Protein AF-0000000067243362 (afdb_homodimer)

Solvent-accessible surface area (backbone atoms only — not comparable to full-atom values): 46529 Å² total; per-residue (Å²): 137,88,75,85,76,76,74,78,77,76,77,74,74,74,74,77,76,76,77,82,73,79,83,68,74,75,70,76,71,71,72,69,74,73,70,64,50,73,58,53,49,40,49,52,48,46,52,52,49,50,52,53,48,49,54,51,47,49,53,50,28,66,42,70,72,44,58,39,32,29,36,52,51,51,42,56,57,83,59,55,57,50,65,67,50,53,52,50,45,52,51,38,42,44,70,22,45,46,60,32,32,32,68,37,65,44,41,89,90,48,69,74,48,51,67,50,47,52,51,32,43,75,65,65,66,58,44,92,45,30,30,31,35,17,49,68,41,54,78,66,67,71,48,85,47,71,92,58,80,19,62,26,58,54,48,25,52,74,52,35,41,26,30,40,32,34,42,41,71,81,52,51,82,65,56,56,65,88,79,47,54,66,66,55,54,44,50,50,54,48,51,50,27,44,48,41,48,72,62,20,40,63,92,46,90,60,76,28,42,34,29,38,28,32,63,40,36,27,60,14,58,72,78,36,42,63,56,51,48,47,45,47,36,55,48,30,62,40,58,79,83,39,29,52,55,26,39,36,39,26,35,57,24,78,85,59,43,38,84,53,19,25,59,57,38,31,41,51,43,48,41,23,41,74,43,69,29,68,83,44,42,31,24,40,26,44,64,23,63,77,73,68,44,28,35,46,43,27,50,52,35,29,44,65,32,53,30,47,28,35,43,24,20,54,43,39,68,38,48,103,69,33,26,32,36,23,42,47,52,50,50,50,54,38,42,75,65,58,12,61,50,48,66,73,55,27,37,71,87,40,39,63,59,34,28,51,50,44,50,50,49,44,51,51,25,51,51,51,56,69,65,47,77,82,66,85,69,74,68,80,76,67,66,76,67,68,77,69,64,67,62,80,74,66,77,78,72,86,67,76,82,71,74,73,77,76,81,76,64,79,85,71,58,70,69,82,70,87,78,80,127,135,88,74,84,79,76,76,82,76,79,79,74,74,78,74,74,77,77,78,83,72,80,83,69,75,76,70,77,71,72,73,71,74,73,72,67,49,74,57,54,50,40,49,53,49,45,53,52,48,50,54,54,49,50,55,51,47,49,52,50,27,67,42,69,72,43,57,39,32,30,37,52,52,51,44,59,55,81,61,56,58,50,62,67,50,54,53,49,44,52,51,37,42,44,69,22,45,47,60,31,33,33,68,36,66,46,42,90,90,49,68,74,47,52,66,50,48,51,51,32,43,75,66,66,65,58,46,93,43,30,30,30,36,18,49,67,43,52,76,64,68,76,46,86,45,69,92,60,82,19,61,28,58,54,48,26,52,75,55,34,42,27,32,40,32,34,42,42,71,79,54,51,81,66,56,58,66,90,79,46,53,67,66,54,55,44,50,51,51,49,51,50,26,45,47,42,49,72,63,21,39,63,90,46,88,60,76,28,40,34,29,39,28,32,63,39,34,26,59,14,58,71,76,37,42,65,55,49,48,47,43,46,36,55,48,31,60,39,58,76,85,40,30,52,57,27,40,35,39,26,35,56,25,78,85,60,42,38,83,54,20,26,60,56,38,32,40,51,43,48,42,24,42,75,42,70,28,69,83,45,41,31,24,41,26,42,64,24,64,74,74,66,43,29,37,48,43,27,50,51,34,28,43,65,33,53,30,46,29,36,43,24,19,53,41,39,66,40,50,103,70,33,26,32,34,23,43,46,53,50,50,49,54,37,41,74,66,59,13,60,48,48,66,73,55,29,38,69,86,41,39,64,60,35,30,50,50,46,51,49,48,43,51,51,25,51,52,51,55,69,65,49,76,81,66,85,68,75,69,79,76,67,63,78,64,68,75,69,63,69,61,80,74,67,76,77,73,86,67,76,82,69,74,74,75,77,78,75,66,79,84,72,59,72,68,82,71,87,76,83,126

Structure (mmCIF, N/CA/C/O backbone):
data_AF-0000000067243362-model_v1
#
loop_
_entity.id
_entity.type
_entity.pdbx_description
1 polymer 'Flagellar associated protein'
#
loop_
_atom_site.group_PDB
_atom_site.id
_atom_site.type_symbol
_atom_site.label_atom_id
_atom_site.label_alt_id
_atom_site.label_comp_id
_atom_site.label_asym_id
_atom_site.label_entity_id
_atom_site.label_seq_id
_atom_site.pdbx_PDB_ins_code
_atom_site.Cartn_x
_atom_site.Cartn_y
_atom_site.Cartn_z
_atom_site.occupancy
_atom_site.B_iso_or_equiv
_atom_site.auth_seq_id
_atom_site.auth_comp_id
_atom_site.auth_asym_id
_atom_site.auth_atom_id
_atom_site.pdbx_PDB_model_num
ATOM 1 N N . MET A 1 1 ? -49.406 33.062 -38.344 1 18 1 MET A N 1
ATOM 2 C CA . MET A 1 1 ? -50.438 32.094 -38.719 1 18 1 MET A CA 1
ATOM 3 C C . MET A 1 1 ? -50.375 30.859 -37.812 1 18 1 MET A C 1
ATOM 5 O O . MET A 1 1 ? -49.312 30.203 -37.781 1 18 1 MET A O 1
ATOM 9 N N . LYS A 1 2 ? -51.125 30.797 -36.656 1 20.78 2 LYS A N 1
ATOM 10 C CA . LYS A 1 2 ? -51.5 30.375 -35.312 1 20.78 2 LYS A CA 1
ATOM 11 C C . LYS A 1 2 ? -52.062 28.953 -35.312 1 20.78 2 LYS A C 1
ATOM 13 O O . LYS A 1 2 ? -53.188 28.734 -35.75 1 20.78 2 LYS A O 1
ATOM 18 N N . GLY A 1 3 ? -51.281 27.984 -35.875 1 18.91 3 GLY A N 1
ATOM 19 C CA . GLY A 1 3 ? -51.594 26.797 -36.688 1 18.91 3 GLY A CA 1
ATOM 20 C C . GLY A 1 3 ? -52.438 25.781 -35.938 1 18.91 3 GLY A C 1
ATOM 21 O O . GLY A 1 3 ? -52.562 25.828 -34.719 1 18.91 3 GLY A O 1
ATOM 22 N N . VAL A 1 4 ? -53.188 24.891 -36.656 1 18.2 4 VAL A N 1
ATOM 23 C CA . VAL A 1 4 ? -54.438 24.141 -36.75 1 18.2 4 VAL A CA 1
ATOM 24 C C . VAL A 1 4 ? -54.344 22.859 -35.938 1 18.2 4 VAL A C 1
ATOM 26 O O . VAL A 1 4 ? -53.5 22 -36.188 1 18.2 4 VAL A O 1
ATOM 29 N N . LEU A 1 5 ? -54.656 22.891 -34.594 1 18.94 5 LEU A N 1
ATOM 30 C CA . LEU A 1 5 ? -54.719 22.016 -33.438 1 18.94 5 LEU A CA 1
ATOM 31 C C . LEU A 1 5 ? -55.656 20.828 -33.688 1 18.94 5 LEU A C 1
ATOM 33 O O . LEU A 1 5 ? -56.875 20.938 -33.531 1 18.94 5 LEU A O 1
ATOM 37 N N . GLN A 1 6 ? -55.531 20.281 -35 1 17.3 6 GLN A N 1
ATOM 38 C CA . GLN A 1 6 ? -56.688 19.422 -35.25 1 17.3 6 GLN A CA 1
ATOM 39 C C . GLN A 1 6 ? -56.812 18.328 -34.188 1 17.3 6 GLN A C 1
ATOM 41 O O . GLN A 1 6 ? -55.812 17.672 -33.875 1 17.3 6 GLN A O 1
ATOM 46 N N . LYS A 1 7 ? -57.812 18.406 -33.375 1 18.34 7 LYS A N 1
ATOM 47 C CA . LYS A 1 7 ? -58.438 17.75 -32.219 1 18.34 7 LYS A CA 1
ATOM 48 C C . LYS A 1 7 ? -58.781 16.297 -32.562 1 18.34 7 LYS A C 1
ATOM 50 O O . LYS A 1 7 ? -59.688 16.031 -33.344 1 18.34 7 LYS A O 1
ATOM 55 N N . ILE A 1 8 ? -57.781 15.461 -32.906 1 17.94 8 ILE A N 1
ATOM 56 C CA . ILE A 1 8 ? -58.031 14.148 -33.469 1 17.94 8 ILE A CA 1
ATOM 57 C C . ILE A 1 8 ? -59 13.359 -32.562 1 17.94 8 ILE A C 1
ATOM 59 O O . ILE A 1 8 ? -58.844 13.367 -31.344 1 17.94 8 ILE A O 1
ATOM 63 N N . GLY A 1 9 ? -60.156 12.977 -33.094 1 17.69 9 GLY A N 1
ATOM 64 C CA . GLY A 1 9 ? -61.438 12.352 -32.781 1 17.69 9 GLY A CA 1
ATOM 65 C C . GLY A 1 9 ? -61.281 11.039 -32.031 1 17.69 9 GLY A C 1
ATOM 66 O O . GLY A 1 9 ? -60.25 10.359 -32.156 1 17.69 9 GLY A O 1
ATOM 67 N N . SER A 1 10 ? -61.938 10.953 -30.906 1 18.31 10 SER A N 1
ATOM 68 C CA . SER A 1 10 ? -62.094 10.07 -29.75 1 18.31 10 SER A CA 1
ATOM 69 C C . SER A 1 10 ? -62.688 8.719 -30.188 1 18.31 10 SER A C 1
ATOM 71 O O . SER A 1 10 ? -63.875 8.625 -30.531 1 18.31 10 SER A O 1
ATOM 73 N N . LEU A 1 11 ? -62.062 8.086 -31.188 1 16.89 11 LEU A N 1
ATOM 74 C CA . LEU A 1 11 ? -62.781 6.914 -31.641 1 16.89 11 LEU A CA 1
ATOM 75 C C . LEU A 1 11 ? -63.125 5.996 -30.469 1 16.89 11 LEU A C 1
ATOM 77 O O . LEU A 1 11 ? -62.219 5.586 -29.719 1 16.89 11 LEU A O 1
ATOM 81 N N . ARG A 1 12 ? -64.375 6.094 -30.062 1 18.67 12 ARG A N 1
ATOM 82 C CA . ARG A 1 12 ? -65.125 5.379 -29.031 1 18.67 12 ARG A CA 1
ATOM 83 C C . ARG A 1 12 ? -65.188 3.883 -29.344 1 18.67 12 ARG A C 1
ATOM 85 O O . ARG A 1 12 ? -65.875 3.449 -30.25 1 18.67 12 ARG A O 1
ATOM 92 N N . THR A 1 13 ? -64 3.287 -29.781 1 17.05 13 THR A N 1
ATOM 93 C CA . THR A 1 13 ? -64.25 1.923 -30.219 1 17.05 13 THR A CA 1
ATOM 94 C C . THR A 1 13 ? -64.938 1.116 -29.109 1 17.05 13 THR A C 1
ATOM 96 O O . THR A 1 13 ? -64.625 1.281 -27.938 1 17.05 13 THR A O 1
ATOM 99 N N . THR A 1 14 ? -66.125 0.752 -29.344 1 19.14 14 THR A N 1
ATOM 100 C CA . THR A 1 14 ? -67.188 0.01 -28.641 1 19.14 14 THR A CA 1
ATOM 101 C C . THR A 1 14 ? -66.75 -1.405 -28.312 1 19.14 14 THR A C 1
ATOM 103 O O . THR A 1 14 ? -67.5 -2.234 -27.844 1 19.14 14 THR A O 1
ATOM 106 N N . GLY A 1 15 ? -65.438 -1.521 -28.062 1 17.16 15 GLY A N 1
ATOM 107 C CA . GLY A 1 15 ? -65.062 -2.912 -28.109 1 17.16 15 GLY A CA 1
ATOM 108 C C . GLY A 1 15 ? -65.812 -3.814 -27.188 1 17.16 15 GLY A C 1
ATOM 109 O O . GLY A 1 15 ? -66.25 -3.391 -26.109 1 17.16 15 GLY A O 1
ATOM 110 N N . ARG A 1 16 ? -66.438 -4.809 -27.844 1 21.17 16 ARG A N 1
ATOM 111 C CA . ARG A 1 16 ? -67.25 -5.941 -27.422 1 21.17 16 ARG A CA 1
ATOM 112 C C . ARG A 1 16 ? -66.625 -6.656 -26.234 1 21.17 16 ARG A C 1
ATOM 114 O O . ARG A 1 16 ? -65.438 -6.758 -26.125 1 21.17 16 ARG A O 1
ATOM 121 N N . GLY A 1 17 ? -67.438 -6.77 -25.172 1 19.12 17 GLY A N 1
ATOM 122 C CA . GLY A 1 17 ? -67.375 -7.199 -23.781 1 19.12 17 GLY A CA 1
ATOM 123 C C . GLY A 1 17 ? -67 -8.672 -23.641 1 19.12 17 GLY A C 1
ATOM 124 O O . GLY A 1 17 ? -67.75 -9.539 -24.062 1 19.12 17 GLY A O 1
ATOM 125 N N . PRO A 1 18 ? -65.75 -9.008 -24.109 1 17.66 18 PRO A N 1
ATOM 126 C CA . PRO A 1 18 ? -65.562 -10.461 -24.094 1 17.66 18 PRO A CA 1
ATOM 127 C C . PRO A 1 18 ? -66.062 -11.086 -22.797 1 17.66 18 PRO A C 1
ATOM 129 O O . PRO A 1 18 ? -66.188 -10.414 -21.766 1 17.66 18 PRO A O 1
ATOM 132 N N . SER A 1 19 ? -66.75 -12.188 -22.984 1 19.55 19 SER A N 1
ATOM 133 C CA . SER A 1 19 ? -67.438 -13.125 -22.094 1 19.55 19 SER A CA 1
ATOM 134 C C . SER A 1 19 ? -66.5 -13.609 -20.984 1 19.55 19 SER A C 1
ATOM 136 O O . SER A 1 19 ? -65.312 -13.695 -21.172 1 19.55 19 SER A O 1
ATOM 138 N N . ALA A 1 20 ? -67 -13.602 -19.75 1 20.12 20 ALA A N 1
ATOM 139 C CA . ALA A 1 20 ? -66.562 -13.789 -18.359 1 20.12 20 ALA A CA 1
ATOM 140 C C . ALA A 1 20 ? -66.062 -15.211 -18.125 1 20.12 20 ALA A C 1
ATOM 142 O O . ALA A 1 20 ? -66 -15.68 -16.984 1 20.12 20 ALA A O 1
ATOM 143 N N . ASP A 1 21 ? -65.625 -15.875 -19.172 1 18.88 21 ASP A N 1
ATOM 144 C CA . ASP A 1 21 ? -65.625 -17.297 -18.844 1 18.88 21 ASP A CA 1
ATOM 145 C C . ASP A 1 21 ? -64.938 -17.547 -17.516 1 18.88 21 ASP A C 1
ATOM 147 O O . ASP A 1 21 ? -64.25 -16.672 -16.984 1 18.88 21 ASP A O 1
ATOM 151 N N . GLY A 1 22 ? -64.625 -18.938 -17.234 1 22.36 22 GLY A N 1
ATOM 152 C CA . GLY A 1 22 ? -64.5 -19.859 -16.125 1 22.36 22 GLY A CA 1
ATOM 153 C C . GLY A 1 22 ? -63.312 -19.609 -15.266 1 22.36 22 GLY A C 1
ATOM 154 O O . GLY A 1 22 ? -62.312 -19.047 -15.734 1 22.36 22 GLY A O 1
ATOM 155 N N . GLY A 1 23 ? -63.531 -19.375 -14 1 22.36 23 GLY A N 1
ATOM 156 C CA . GLY A 1 23 ? -62.688 -19.078 -12.859 1 22.36 23 GLY A CA 1
ATOM 157 C C . GLY A 1 23 ? -61.562 -20.078 -12.672 1 22.36 23 GLY A C 1
ATOM 158 O O . GLY A 1 23 ? -61.75 -21.125 -12.039 1 22.36 23 GLY A O 1
ATOM 159 N N . GLY A 1 24 ? -60.938 -20.516 -13.781 1 22.11 24 GLY A N 1
ATOM 160 C CA . GLY A 1 24 ? -59.938 -21.516 -13.391 1 22.11 24 GLY A CA 1
ATOM 161 C C . GLY A 1 24 ? -58.969 -21.031 -12.328 1 22.11 24 GLY A C 1
ATOM 162 O O . GLY A 1 24 ? -58.688 -19.828 -12.258 1 22.11 24 GLY A O 1
ATOM 163 N N . ASP A 1 25 ? -58.938 -21.75 -11.227 1 27.09 25 ASP A N 1
ATOM 164 C CA . ASP A 1 25 ? -58.094 -21.531 -10.055 1 27.09 25 ASP A CA 1
ATOM 165 C C . ASP A 1 25 ? -56.656 -21.266 -10.477 1 27.09 25 ASP A C 1
ATOM 167 O O . ASP A 1 25 ? -56.094 -21.969 -11.32 1 27.09 25 ASP A O 1
ATOM 171 N N . PRO A 1 26 ? -56.312 -19.984 -10.508 1 28.36 26 PRO A N 1
ATOM 172 C CA . PRO A 1 26 ? -54.906 -19.75 -10.867 1 28.36 26 PRO A CA 1
ATOM 173 C C . PRO A 1 26 ? -53.938 -20.656 -10.094 1 28.36 26 PRO A C 1
ATOM 175 O O . PRO A 1 26 ? -54.094 -20.812 -8.875 1 28.36 26 PRO A O 1
ATOM 178 N N . GLY A 1 27 ? -53.625 -21.828 -10.648 1 26.11 27 GLY A N 1
ATOM 179 C CA . GLY A 1 27 ? -52.5 -22.562 -10.07 1 26.11 27 GLY A CA 1
ATOM 180 C C . GLY A 1 27 ? -51.406 -21.672 -9.523 1 26.11 27 GLY A C 1
ATOM 181 O O . GLY A 1 27 ? -51.125 -20.609 -10.086 1 26.11 27 GLY A O 1
ATOM 182 N N . GLN A 1 28 ? -51.344 -21.688 -8.234 1 28.61 28 GLN A N 1
ATOM 183 C CA . GLN A 1 28 ? -50.25 -21.047 -7.504 1 28.61 28 GLN A CA 1
ATOM 184 C C . GLN A 1 28 ? -48.906 -21.219 -8.234 1 28.61 28 GLN A C 1
ATOM 186 O O . GLN A 1 28 ? -48.469 -22.344 -8.461 1 28.61 28 GLN A O 1
ATOM 191 N N . GLN A 1 29 ? -48.75 -20.438 -9.219 1 29.8 29 GLN A N 1
ATOM 192 C CA . GLN A 1 29 ? -47.375 -20.375 -9.711 1 29.8 29 GLN A CA 1
ATOM 193 C C . GLN A 1 29 ? -46.375 -20.375 -8.555 1 29.8 29 GLN A C 1
ATOM 195 O O . GLN A 1 29 ? -46.344 -19.438 -7.754 1 29.8 29 GLN A O 1
ATOM 200 N N . ARG A 1 30 ? -46.188 -21.531 -7.988 1 31.67 30 ARG A N 1
ATOM 201 C CA . ARG A 1 30 ? -44.969 -21.594 -7.164 1 31.67 30 ARG A CA 1
ATOM 202 C C . ARG A 1 30 ? -43.812 -20.844 -7.816 1 31.67 30 ARG A C 1
ATOM 204 O O . ARG A 1 30 ? -43.406 -21.172 -8.93 1 31.67 30 ARG A O 1
ATOM 211 N N . GLY A 1 31 ? -43.844 -19.562 -7.684 1 32.44 31 GLY A N 1
ATOM 212 C CA . GLY A 1 31 ? -42.594 -18.844 -7.969 1 32.44 31 GLY A CA 1
ATOM 213 C C . GLY A 1 31 ? -41.344 -19.625 -7.621 1 32.44 31 GLY A C 1
ATOM 214 O O . GLY A 1 31 ? -41.094 -19.906 -6.449 1 32.44 31 GLY A O 1
ATOM 215 N N . SER A 1 32 ? -41.062 -20.609 -8.336 1 36.12 32 SER A N 1
ATOM 216 C CA . SER A 1 32 ? -39.781 -21.281 -8.164 1 36.12 32 SER A CA 1
ATOM 217 C C . SER A 1 32 ? -38.656 -20.297 -7.863 1 36.12 32 SER A C 1
ATOM 219 O O . SER A 1 32 ? -38.344 -19.422 -8.68 1 36.12 32 SER A O 1
ATOM 221 N N . SER A 1 33 ? -38.562 -19.797 -6.688 1 41.91 33 SER A N 1
ATOM 222 C CA . SER A 1 33 ? -37.375 -19.078 -6.215 1 41.91 33 SER A CA 1
ATOM 223 C C . SER A 1 33 ? -36.125 -19.609 -6.891 1 41.91 33 SER A C 1
ATOM 225 O O . SER A 1 33 ? -35.656 -20.719 -6.598 1 41.91 33 SER A O 1
ATOM 227 N N . VAL A 1 34 ? -35.906 -19.469 -8.148 1 49.03 34 VAL A N 1
ATOM 228 C CA . VAL A 1 34 ? -34.688 -19.828 -8.867 1 49.03 34 VAL A CA 1
ATOM 229 C C . VAL A 1 34 ? -33.469 -19.484 -8.016 1 49.03 34 VAL A C 1
ATOM 231 O O . VAL A 1 34 ? -33.188 -18.312 -7.754 1 49.03 34 VAL A O 1
ATOM 234 N N . THR A 1 35 ? -33.25 -20.25 -7.004 1 62.03 35 THR A N 1
ATOM 235 C CA . THR A 1 35 ? -32.031 -20.141 -6.219 1 62.03 35 THR A CA 1
ATOM 236 C C . THR A 1 35 ? -30.812 -19.859 -7.117 1 62.03 35 THR A C 1
ATOM 238 O O . THR A 1 35 ? -30.5 -20.656 -8.008 1 62.03 35 THR A O 1
ATOM 241 N N . LEU A 1 36 ? -30.453 -18.672 -7.219 1 78.06 36 LEU A N 1
ATOM 242 C CA . LEU A 1 36 ? -29.297 -18.266 -7.984 1 78.06 36 LEU A CA 1
ATOM 243 C C . LEU A 1 36 ? -28.109 -19.203 -7.738 1 78.06 36 LEU A C 1
ATOM 245 O O . LEU A 1 36 ? -27.875 -19.609 -6.602 1 78.06 36 LEU A O 1
ATOM 249 N N . SER A 1 37 ? -27.625 -19.703 -8.836 1 91.62 37 SER A N 1
ATOM 250 C CA . SER A 1 37 ? -26.406 -20.5 -8.711 1 91.62 37 SER A CA 1
ATOM 251 C C . SER A 1 37 ? -25.344 -19.75 -7.914 1 91.62 37 SER A C 1
ATOM 253 O O . SER A 1 37 ? -25.453 -18.547 -7.699 1 91.62 37 SER A O 1
ATOM 255 N N . ILE A 1 38 ? -24.484 -20.438 -7.293 1 93.5 38 ILE A N 1
ATOM 256 C CA . ILE A 1 38 ? -23.391 -19.844 -6.527 1 93.5 38 ILE A CA 1
ATOM 257 C C . ILE A 1 38 ? -22.641 -18.844 -7.395 1 93.5 38 ILE A C 1
ATOM 259 O O . ILE A 1 38 ? -22.203 -17.797 -6.91 1 93.5 38 ILE A O 1
ATOM 263 N N . ILE A 1 39 ? -22.531 -19.094 -8.625 1 94.88 39 ILE A N 1
ATOM 264 C CA . ILE A 1 39 ? -21.844 -18.203 -9.57 1 94.88 39 ILE A CA 1
ATOM 265 C C . ILE A 1 39 ? -22.656 -16.906 -9.734 1 94.88 39 ILE A C 1
ATOM 267 O O . ILE A 1 39 ? -22.094 -15.812 -9.664 1 94.88 39 ILE A O 1
ATOM 271 N N . ASP A 1 40 ? -23.922 -17.094 -9.867 1 94.25 40 ASP A N 1
ATOM 272 C CA . ASP A 1 40 ? -24.781 -15.922 -10.023 1 94.25 40 ASP A CA 1
ATOM 273 C C . ASP A 1 40 ? -24.719 -15.031 -8.781 1 94.25 40 ASP A C 1
ATOM 275 O O . ASP A 1 40 ? -24.719 -13.805 -8.898 1 94.25 40 ASP A O 1
ATOM 279 N N . GLN A 1 41 ? -24.672 -15.688 -7.707 1 94.25 41 GLN A N 1
ATOM 280 C CA . GLN A 1 41 ? -24.594 -14.938 -6.457 1 94.25 41 GLN A CA 1
ATOM 281 C C . GLN A 1 41 ? -23.297 -14.117 -6.398 1 94.25 41 GLN A C 1
ATOM 283 O O . GLN A 1 41 ? -23.328 -12.938 -6.055 1 94.25 41 GLN A O 1
ATOM 288 N N . HIS A 1 42 ? -22.266 -14.734 -6.766 1 95.12 42 HIS A N 1
ATOM 289 C CA . HIS A 1 42 ? -20.984 -14.047 -6.684 1 95.12 42 HIS A CA 1
ATOM 290 C C . HIS A 1 42 ? -20.859 -12.984 -7.77 1 95.12 42 HIS A C 1
ATOM 292 O O . HIS A 1 42 ? -20.25 -11.938 -7.555 1 95.12 42 HIS A O 1
ATOM 298 N N . VAL A 1 43 ? -21.406 -13.188 -8.844 1 95.38 43 VAL A N 1
ATOM 299 C CA . VAL A 1 43 ? -21.422 -12.164 -9.891 1 95.38 43 VAL A CA 1
ATOM 300 C C . VAL A 1 43 ? -22.219 -10.953 -9.406 1 95.38 43 VAL A C 1
ATOM 302 O O . VAL A 1 43 ? -21.812 -9.812 -9.641 1 95.38 43 VAL A O 1
ATOM 305 N N . ALA A 1 44 ? -23.328 -11.219 -8.766 1 94.25 44 ALA A N 1
ATOM 306 C CA . ALA A 1 44 ? -24.109 -10.133 -8.188 1 94.25 44 ALA A CA 1
ATOM 307 C C . ALA A 1 44 ? -23.312 -9.359 -7.148 1 94.25 44 ALA A C 1
ATOM 309 O O . ALA A 1 44 ? -23.375 -8.125 -7.105 1 94.25 44 ALA A O 1
ATOM 310 N N . ARG A 1 45 ? -22.578 -10.086 -6.395 1 93.56 45 ARG A N 1
ATOM 311 C CA . ARG A 1 45 ? -21.734 -9.445 -5.383 1 93.56 45 ARG A CA 1
ATOM 312 C C . ARG A 1 45 ? -20.641 -8.609 -6.031 1 93.56 45 ARG A C 1
ATOM 314 O O . ARG A 1 45 ? -20.297 -7.543 -5.531 1 93.56 45 ARG A O 1
ATOM 321 N N . LEU A 1 46 ? -20.125 -9.117 -7.055 1 94.88 46 LEU A N 1
ATOM 322 C CA . LEU A 1 46 ? -19.094 -8.383 -7.781 1 94.88 46 LEU A CA 1
ATOM 323 C C . LEU A 1 46 ? -19.641 -7.086 -8.359 1 94.88 46 LEU A C 1
ATOM 325 O O . LEU A 1 46 ? -18.969 -6.059 -8.359 1 94.88 46 LEU A O 1
ATOM 329 N N . LYS A 1 47 ? -20.812 -7.145 -8.82 1 93.44 47 LYS A N 1
ATOM 330 C CA . LYS A 1 47 ? -21.469 -5.941 -9.336 1 93.44 47 LYS A CA 1
ATOM 331 C C . LYS A 1 47 ? -21.672 -4.91 -8.227 1 93.44 47 LYS A C 1
ATOM 333 O O . LYS A 1 47 ? -21.453 -3.715 -8.445 1 93.44 47 LYS A O 1
ATOM 338 N N . GLN A 1 48 ? -22.062 -5.41 -7.102 1 92.62 48 GLN A N 1
ATOM 339 C CA . GLN A 1 48 ? -22.203 -4.52 -5.953 1 92.62 48 GLN A CA 1
ATOM 340 C C . GLN A 1 48 ? -20.859 -3.906 -5.559 1 92.62 48 GLN A C 1
ATOM 342 O O . GLN A 1 48 ? -20.781 -2.719 -5.242 1 92.62 48 GLN A O 1
ATOM 347 N N . ALA A 1 49 ? -19.906 -4.727 -5.562 1 91.75 49 ALA A N 1
ATOM 348 C CA . ALA A 1 49 ? -18.562 -4.246 -5.234 1 91.75 49 ALA A CA 1
ATOM 349 C C . ALA A 1 49 ? -18.094 -3.201 -6.246 1 91.75 49 ALA A C 1
ATOM 351 O O . ALA A 1 49 ? -17.391 -2.254 -5.887 1 91.75 49 ALA A O 1
ATOM 352 N N . GLU A 1 50 ? -18.469 -3.398 -7.434 1 91.62 50 GLU A N 1
ATOM 353 C CA . GLU A 1 50 ? -18.125 -2.447 -8.484 1 91.62 50 GLU A CA 1
ATOM 354 C C . GLU A 1 50 ? -18.75 -1.081 -8.219 1 91.62 50 GLU A C 1
ATOM 356 O O . GLU A 1 50 ? -18.109 -0.048 -8.43 1 91.62 50 GLU A O 1
ATOM 361 N N . GLU A 1 51 ? -19.922 -1.1 -7.746 1 92.19 51 GLU A N 1
ATOM 362 C CA . GLU A 1 51 ? -20.594 0.153 -7.418 1 92.19 51 GLU A CA 1
ATOM 363 C C . GLU A 1 51 ? -19.906 0.856 -6.246 1 92.19 51 GLU A C 1
ATOM 365 O O . GLU A 1 51 ? -19.734 2.076 -6.266 1 92.19 51 GLU A O 1
ATOM 370 N N . ALA A 1 52 ? -19.531 0.115 -5.309 1 89.25 52 ALA A N 1
ATOM 371 C CA . ALA A 1 52 ? -18.812 0.674 -4.172 1 89.25 52 ALA A CA 1
ATOM 372 C C . ALA A 1 52 ? -17.469 1.24 -4.605 1 89.25 52 ALA A C 1
ATOM 374 O O . ALA A 1 52 ? -17.047 2.303 -4.137 1 89.25 52 ALA A O 1
ATOM 375 N N . ARG A 1 53 ? -16.812 0.542 -5.398 1 90.5 53 ARG A N 1
ATOM 376 C CA . ARG A 1 53 ? -15.539 0.995 -5.949 1 90.5 53 ARG A CA 1
ATOM 377 C C . ARG A 1 53 ? -15.703 2.322 -6.684 1 90.5 53 ARG A C 1
ATOM 379 O O . ARG A 1 53 ? -14.914 3.252 -6.477 1 90.5 53 ARG A O 1
ATOM 386 N N . LYS A 1 54 ? -16.688 2.424 -7.453 1 90.81 54 LYS A N 1
ATOM 387 C CA . LYS A 1 54 ? -16.938 3.639 -8.227 1 90.81 54 LYS A CA 1
ATOM 388 C C . LYS A 1 54 ? -17.188 4.828 -7.305 1 90.81 54 LYS A C 1
ATOM 390 O O . LYS A 1 54 ? -16.734 5.938 -7.574 1 90.81 54 LYS A O 1
ATOM 395 N N . ALA A 1 55 ? -17.891 4.57 -6.301 1 90.5 55 ALA A N 1
ATOM 396 C CA . ALA A 1 55 ? -18.156 5.633 -5.332 1 90.5 55 ALA A CA 1
ATOM 397 C C . ALA A 1 55 ? -16.875 6.125 -4.688 1 90.5 55 ALA A C 1
ATOM 399 O O . ALA A 1 55 ? -16.656 7.332 -4.539 1 90.5 55 ALA A O 1
ATOM 400 N N . ARG A 1 56 ? -16.078 5.23 -4.336 1 90.06 56 ARG A N 1
ATOM 401 C CA . ARG A 1 56 ? -14.781 5.574 -3.752 1 90.06 56 ARG A CA 1
ATOM 402 C C . ARG A 1 56 ? -13.914 6.34 -4.75 1 90.06 56 ARG A C 1
ATOM 404 O O . ARG A 1 56 ? -13.305 7.348 -4.398 1 90.06 56 ARG A O 1
ATOM 411 N N . GLU A 1 57 ? -13.859 5.883 -5.883 1 92.44 57 GLU A N 1
ATOM 412 C CA . GLU A 1 57 ? -13.078 6.523 -6.941 1 92.44 57 GLU A CA 1
ATOM 413 C C . GLU A 1 57 ? -13.586 7.934 -7.223 1 92.44 57 GLU A C 1
ATOM 415 O O . GLU A 1 57 ? -12.797 8.844 -7.461 1 92.44 57 GLU A O 1
ATOM 420 N N . ALA A 1 58 ? -14.844 8.078 -7.176 1 94.12 58 ALA A N 1
ATOM 421 C CA . ALA A 1 58 ? -15.422 9.391 -7.426 1 94.12 58 ALA A CA 1
ATOM 422 C C . ALA A 1 58 ? -14.945 10.414 -6.395 1 94.12 58 ALA A C 1
ATOM 424 O O . ALA A 1 58 ? -14.656 11.562 -6.734 1 94.12 58 ALA A O 1
ATOM 425 N N . LEU A 1 59 ? -14.812 10 -5.215 1 93.62 59 LEU A N 1
ATOM 426 C CA . LEU A 1 59 ? -14.312 10.875 -4.16 1 93.62 59 LEU A CA 1
ATOM 427 C C . LEU A 1 59 ? -12.875 11.297 -4.445 1 93.62 59 LEU A C 1
ATOM 429 O O . LEU A 1 59 ? -12.539 12.477 -4.344 1 93.62 59 LEU A O 1
ATOM 433 N N . LEU A 1 60 ? -12.086 10.406 -4.809 1 96.62 60 LEU A N 1
ATOM 434 C CA . LEU A 1 60 ? -10.672 10.656 -5.043 1 96.62 60 LEU A CA 1
ATOM 435 C C . LEU A 1 60 ? -10.461 11.43 -6.34 1 96.62 60 LEU A C 1
ATOM 437 O O . LEU A 1 60 ? -9.586 12.289 -6.418 1 96.62 60 LEU A O 1
ATOM 441 N N . THR A 1 61 ? -11.273 11.18 -7.309 1 96.19 61 THR A N 1
ATOM 442 C CA . THR A 1 61 ? -11.164 11.852 -8.602 1 96.19 61 THR A CA 1
ATOM 443 C C . THR A 1 61 ? -11.602 13.312 -8.484 1 96.19 61 THR A C 1
ATOM 445 O O . THR A 1 61 ? -11.086 14.18 -9.188 1 96.19 61 THR A O 1
ATOM 448 N N . GLY A 1 62 ? -12.469 13.578 -7.621 1 96.12 62 GLY A N 1
ATOM 449 C CA . GLY A 1 62 ? -12.984 14.93 -7.461 1 96.12 62 GLY A CA 1
ATOM 450 C C . GLY A 1 62 ? -12.203 15.75 -6.453 1 96.12 62 GLY A C 1
ATOM 451 O O . GLY A 1 62 ? -12.422 16.953 -6.328 1 96.12 62 GLY A O 1
ATOM 452 N N . LEU A 1 63 ? -11.297 15.188 -5.836 1 96.94 63 LEU A N 1
ATOM 453 C CA . LEU A 1 63 ? -10.531 15.836 -4.777 1 96.94 63 LEU A CA 1
ATOM 454 C C . LEU A 1 63 ? -9.625 16.922 -5.344 1 96.94 63 LEU A C 1
ATOM 456 O O . LEU A 1 63 ? -8.984 16.719 -6.383 1 96.94 63 LEU A O 1
ATOM 460 N N . LYS A 1 64 ? -9.609 18.109 -4.785 1 97.19 64 LYS A N 1
ATOM 461 C CA . LYS A 1 64 ? -8.586 19.141 -5 1 97.19 64 LYS A CA 1
ATOM 462 C C . LYS A 1 64 ? -7.512 19.078 -3.92 1 97.19 64 LYS A C 1
ATOM 464 O O . LYS A 1 64 ? -7.613 19.75 -2.896 1 97.19 64 LYS A O 1
ATOM 469 N N . PRO A 1 65 ? -6.535 18.328 -4.199 1 96.94 65 PRO A N 1
ATOM 470 C CA . PRO A 1 65 ? -5.641 17.984 -3.092 1 96.94 65 PRO A CA 1
ATOM 471 C C . PRO A 1 65 ? -4.816 19.188 -2.617 1 96.94 65 PRO A C 1
ATOM 473 O O . PRO A 1 65 ? -4.18 19.859 -3.43 1 96.94 65 PRO A O 1
ATOM 476 N N . PHE A 1 66 ? -4.828 19.438 -1.326 1 98.12 66 PHE A N 1
ATOM 477 C CA . PHE A 1 66 ? -3.896 20.344 -0.648 1 98.12 66 PHE A CA 1
ATOM 478 C C . PHE A 1 66 ? -2.59 19.625 -0.334 1 98.12 66 PHE A C 1
ATOM 480 O O . PHE A 1 66 ? -2.598 18.516 0.225 1 98.12 66 PHE A O 1
ATOM 487 N N . VAL A 1 67 ? -1.472 20.172 -0.773 1 98.31 67 VAL A N 1
ATOM 488 C CA . VAL A 1 67 ? -0.177 19.578 -0.445 1 98.31 67 VAL A CA 1
ATOM 489 C C . VAL A 1 67 ? 0.66 20.578 0.346 1 98.31 67 VAL A C 1
ATOM 491 O O . VAL A 1 67 ? 0.946 21.672 -0.139 1 98.31 67 VAL A O 1
ATOM 494 N N . LEU A 1 68 ? 0.932 20.172 1.548 1 98.31 68 LEU A N 1
ATOM 495 C CA . LEU A 1 68 ? 1.913 20.891 2.354 1 98.31 68 LEU A CA 1
ATOM 496 C C . LEU A 1 68 ? 3.285 20.234 2.256 1 98.31 68 LEU A C 1
ATOM 498 O O . LEU A 1 68 ? 3.49 19.141 2.779 1 98.31 68 LEU A O 1
ATOM 502 N N . ASP A 1 69 ? 4.18 20.922 1.613 1 97.69 69 ASP A N 1
ATOM 503 C CA . ASP A 1 69 ? 5.477 20.328 1.307 1 97.69 69 ASP A CA 1
ATOM 504 C C . ASP A 1 69 ? 6.43 20.438 2.494 1 97.69 69 ASP A C 1
ATOM 506 O O . ASP A 1 69 ? 6.707 21.547 2.969 1 97.69 69 ASP A O 1
ATOM 510 N N . ASN A 1 70 ? 6.883 19.266 2.842 1 94.88 70 ASN A N 1
ATOM 511 C CA . ASN A 1 70 ? 7.773 19.172 3.992 1 94.88 70 ASN A CA 1
ATOM 512 C C . ASN A 1 70 ? 9.195 18.828 3.57 1 94.88 70 ASN A C 1
ATOM 514 O O . ASN A 1 70 ? 9.984 18.328 4.379 1 94.88 70 ASN A O 1
ATOM 518 N N . THR A 1 71 ? 9.57 19.016 2.395 1 94.56 71 THR A N 1
ATOM 519 C CA . THR A 1 71 ? 10.859 18.594 1.858 1 94.56 71 THR A CA 1
ATOM 520 C C . THR A 1 71 ? 12.008 19.219 2.643 1 94.56 71 THR A C 1
ATOM 522 O O . THR A 1 71 ? 12.953 18.516 3.029 1 94.56 71 THR A O 1
ATOM 525 N N . LEU A 1 72 ? 11.93 20.453 2.984 1 93.62 72 LEU A N 1
ATOM 526 C CA . LEU A 1 72 ? 13.008 21.188 3.627 1 93.62 72 LEU A CA 1
ATOM 527 C C . LEU A 1 72 ? 13.211 20.719 5.062 1 93.62 72 LEU A C 1
ATOM 529 O O . LEU A 1 72 ? 14.336 20.734 5.574 1 93.62 72 LEU A O 1
ATOM 533 N N . VAL A 1 73 ? 12.148 20.266 5.691 1 91.19 73 VAL A N 1
ATOM 534 C CA . VAL A 1 73 ? 12.258 19.984 7.121 1 91.19 73 VAL A CA 1
ATOM 535 C C . VAL A 1 73 ? 12.336 18.484 7.348 1 91.19 73 VAL A C 1
ATOM 537 O O . VAL A 1 73 ? 12.711 18.031 8.43 1 91.19 73 VAL A O 1
ATOM 540 N N . GLU A 1 74 ? 12.039 17.719 6.359 1 89.06 74 GLU A N 1
ATOM 541 C CA . GLU A 1 74 ? 12.07 16.281 6.523 1 89.06 74 GLU A CA 1
ATOM 542 C C . GLU A 1 74 ? 13.273 15.664 5.816 1 89.06 74 GLU A C 1
ATOM 544 O O . GLU A 1 74 ? 13.922 14.766 6.352 1 89.06 74 GLU A O 1
ATOM 549 N N . CYS A 1 75 ? 13.555 16.141 4.645 1 87.75 75 CYS A N 1
ATOM 550 C CA . CYS A 1 75 ? 14.641 15.578 3.854 1 87.75 75 CYS A CA 1
ATOM 551 C C . CYS A 1 75 ? 15.953 16.297 4.117 1 87.75 75 CYS A C 1
ATOM 553 O O . CYS A 1 75 ? 17.031 15.711 4.012 1 87.75 75 CYS A O 1
ATOM 555 N N . LEU A 1 76 ? 15.859 17.547 4.43 1 88.5 76 LEU A N 1
ATOM 556 C CA . LEU A 1 76 ? 17.047 18.375 4.602 1 88.5 76 LEU A CA 1
ATOM 557 C C . LEU A 1 76 ? 17.125 18.922 6.02 1 88.5 76 LEU A C 1
ATOM 559 O O . LEU A 1 76 ? 17.297 20.141 6.211 1 88.5 76 LEU A O 1
ATOM 563 N N . ALA A 1 77 ? 17.016 18.078 6.945 1 78.88 77 ALA A N 1
ATOM 564 C CA . ALA A 1 77 ? 16.938 18.5 8.336 1 78.88 77 ALA A CA 1
ATOM 565 C C . ALA A 1 77 ? 18.219 18.156 9.094 1 78.88 77 ALA A C 1
ATOM 567 O O . ALA A 1 77 ? 18.344 18.438 10.289 1 78.88 77 ALA A O 1
ATOM 568 N N . SER A 1 78 ? 19.125 17.562 8.469 1 76.56 78 SER A N 1
ATOM 569 C CA . SER A 1 78 ? 20.281 17.016 9.164 1 76.56 78 SER A CA 1
ATOM 570 C C . SER A 1 78 ? 21.203 18.141 9.664 1 76.56 78 SER A C 1
ATOM 572 O O . SER A 1 78 ? 21.969 17.938 10.602 1 76.56 78 SER A O 1
ATOM 574 N N . GLY A 1 79 ? 21.156 19.328 9.133 1 78.06 79 GLY A N 1
ATOM 575 C CA . GLY A 1 79 ? 22.062 20.406 9.461 1 78.06 79 GLY A CA 1
ATOM 576 C C . GLY A 1 79 ? 23.328 20.422 8.617 1 78.06 79 GLY A C 1
ATOM 577 O O . GLY A 1 79 ? 24.109 21.375 8.656 1 78.06 79 GLY A O 1
ATOM 578 N N . SER A 1 80 ? 23.484 19.312 7.863 1 83.31 80 SER A N 1
ATOM 579 C CA . SER A 1 80 ? 24.688 19.203 7.039 1 83.31 80 SER A CA 1
ATOM 580 C C . SER A 1 80 ? 24.469 19.812 5.656 1 83.31 80 SER A C 1
ATOM 582 O O . SER A 1 80 ? 25.406 19.938 4.875 1 83.31 80 SER A O 1
ATOM 584 N N . GLU A 1 81 ? 23.281 20.172 5.402 1 88.88 81 GLU A N 1
ATOM 585 C CA . GLU A 1 81 ? 22.984 20.797 4.117 1 88.88 81 GLU A CA 1
ATOM 586 C C . GLU A 1 81 ? 23.422 22.25 4.094 1 88.88 81 GLU A C 1
ATOM 588 O O . GLU A 1 81 ? 23.312 22.953 5.098 1 88.88 81 GLU A O 1
ATOM 593 N N . THR A 1 82 ? 23.906 22.703 2.949 1 91.06 82 THR A N 1
ATOM 594 C CA . THR A 1 82 ? 24.297 24.109 2.779 1 91.06 82 THR A CA 1
ATOM 595 C C . THR A 1 82 ? 23.062 24.984 2.514 1 91.06 82 THR A C 1
ATOM 597 O O . THR A 1 82 ? 21.984 24.469 2.236 1 91.06 82 THR A O 1
ATOM 600 N N . LEU A 1 83 ? 23.344 26.266 2.668 1 93.06 83 LEU A N 1
ATOM 601 C CA . LEU A 1 83 ? 22.312 27.234 2.301 1 93.06 83 LEU A CA 1
ATOM 602 C C . LEU A 1 83 ? 21.891 27.047 0.847 1 93.06 83 LEU A C 1
ATOM 604 O O . LEU A 1 83 ? 20.688 27.062 0.536 1 93.06 83 LEU A O 1
ATOM 608 N N . GLU A 1 84 ? 22.844 26.812 -0.012 1 93.81 84 GLU A N 1
ATOM 609 C CA . GLU A 1 84 ? 22.578 26.625 -1.437 1 93.81 84 GLU A CA 1
ATOM 610 C C . GLU A 1 84 ? 21.734 25.391 -1.686 1 93.81 84 GLU A C 1
ATOM 612 O O . GLU A 1 84 ? 20.859 25.391 -2.555 1 93.81 84 GLU A O 1
ATOM 617 N N . ASP A 1 85 ? 21.938 24.359 -0.883 1 94.44 85 ASP A N 1
ATOM 618 C CA . ASP A 1 85 ? 21.156 23.141 -0.98 1 94.44 85 ASP A CA 1
ATOM 619 C C . ASP A 1 85 ? 19.688 23.406 -0.684 1 94.44 85 ASP A C 1
ATOM 621 O O . ASP A 1 85 ? 18.797 22.984 -1.436 1 94.44 85 ASP A O 1
ATOM 625 N N . LYS A 1 86 ? 19.484 24.094 0.338 1 94.75 86 LYS A N 1
ATOM 626 C CA . LYS A 1 86 ? 18.109 24.375 0.751 1 94.75 86 LYS A CA 1
ATOM 627 C C . LYS A 1 86 ? 17.406 25.297 -0.244 1 94.75 86 LYS A C 1
ATOM 629 O O . LYS A 1 86 ? 16.234 25.094 -0.562 1 94.75 86 LYS A O 1
ATOM 634 N N . LEU A 1 87 ? 18.125 26.266 -0.764 1 95.75 87 LEU A N 1
ATOM 635 C CA . LEU A 1 87 ? 17.547 27.172 -1.759 1 95.75 87 LEU A CA 1
ATOM 636 C C . LEU A 1 87 ? 17.219 26.406 -3.045 1 95.75 87 LEU A C 1
ATOM 638 O O . LEU A 1 87 ? 16.188 26.656 -3.658 1 95.75 87 LEU A O 1
ATOM 642 N N . GLU A 1 88 ? 18.094 25.562 -3.369 1 95.88 88 GLU A N 1
ATOM 643 C CA . GLU A 1 88 ? 17.859 24.75 -4.562 1 95.88 88 GLU A CA 1
ATOM 644 C C . GLU A 1 88 ? 16.656 23.828 -4.391 1 95.88 88 GLU A C 1
ATOM 646 O O . GLU A 1 88 ? 15.828 23.719 -5.297 1 95.88 88 GLU A O 1
ATOM 651 N N . ALA A 1 89 ? 16.531 23.203 -3.279 1 95.81 89 ALA A N 1
ATOM 652 C CA . ALA A 1 89 ? 15.391 22.344 -2.998 1 95.81 89 ALA A CA 1
ATOM 653 C C . ALA A 1 89 ? 14.078 23.125 -3.043 1 95.81 89 ALA A C 1
ATOM 655 O O . ALA A 1 89 ? 13.086 22.656 -3.609 1 95.81 89 ALA A O 1
ATOM 656 N N . LEU A 1 90 ? 14.109 24.281 -2.428 1 96.44 90 LEU A N 1
ATOM 657 C CA . LEU A 1 90 ? 12.93 25.141 -2.443 1 96.44 90 LEU A CA 1
ATOM 658 C C . LEU A 1 90 ? 12.523 25.484 -3.873 1 96.44 90 LEU A C 1
ATOM 660 O O . LEU A 1 90 ? 11.344 25.422 -4.215 1 96.44 90 LEU A O 1
ATOM 664 N N . SER A 1 91 ? 13.469 25.812 -4.645 1 95.81 91 SER A N 1
ATOM 665 C CA . SER A 1 91 ? 13.211 26.141 -6.043 1 95.81 91 SER A CA 1
ATOM 666 C C . SER A 1 91 ? 12.609 24.953 -6.785 1 95.81 91 SER A C 1
ATOM 668 O O . SER A 1 91 ? 11.688 25.109 -7.582 1 95.81 91 SER A O 1
ATOM 670 N N . CYS A 1 92 ? 13.094 23.797 -6.523 1 95.38 92 CYS A N 1
ATOM 671 C CA . CYS A 1 92 ? 12.609 22.562 -7.152 1 95.38 92 CYS A CA 1
ATOM 672 C C . CYS A 1 92 ? 11.148 22.312 -6.789 1 95.38 92 CYS A C 1
ATOM 674 O O . CYS A 1 92 ? 10.336 22.016 -7.66 1 95.38 92 CYS A O 1
ATOM 676 N N . THR A 1 93 ? 10.836 22.406 -5.551 1 95.38 93 THR A N 1
ATOM 677 C CA . THR A 1 93 ? 9.477 22.125 -5.094 1 95.38 93 THR A CA 1
ATOM 678 C C . THR A 1 93 ? 8.492 23.125 -5.695 1 95.38 93 THR A C 1
ATOM 680 O O . THR A 1 93 ? 7.422 22.75 -6.172 1 95.38 93 THR A O 1
ATOM 683 N N . ARG A 1 94 ? 8.883 24.359 -5.742 1 95.44 94 ARG A N 1
ATOM 684 C CA . ARG A 1 94 ? 8.008 25.391 -6.281 1 95.44 94 ARG A CA 1
ATOM 685 C C . ARG A 1 94 ? 7.805 25.219 -7.781 1 95.44 94 ARG A C 1
ATOM 687 O O . ARG A 1 94 ? 6.711 25.438 -8.297 1 95.44 94 ARG A O 1
ATOM 694 N N . ALA A 1 95 ? 8.797 24.781 -8.422 1 95.06 95 ALA A N 1
ATOM 695 C CA . ALA A 1 95 ? 8.727 24.578 -9.867 1 95.06 95 ALA A CA 1
ATOM 696 C C . ALA A 1 95 ? 7.742 23.469 -10.211 1 95.06 95 ALA A C 1
ATOM 698 O O . ALA A 1 95 ? 7.207 23.422 -11.32 1 95.06 95 ALA A O 1
ATOM 699 N N . CYS A 1 96 ? 7.426 22.625 -9.25 1 96.12 96 CYS A N 1
ATOM 700 C CA . CYS A 1 96 ? 6.5 21.516 -9.445 1 96.12 96 CYS A CA 1
ATOM 701 C C . CYS A 1 96 ? 5.07 21.938 -9.117 1 96.12 96 CYS A C 1
ATOM 703 O O . CYS A 1 96 ? 4.133 21.156 -9.305 1 96.12 96 CYS A O 1
ATOM 705 N N . GLY A 1 97 ? 4.91 23.078 -8.664 1 96.5 97 GLY A N 1
ATOM 706 C CA . GLY A 1 97 ? 3.588 23.531 -8.266 1 96.5 97 GLY A CA 1
ATOM 707 C C . GLY A 1 97 ? 3.297 23.312 -6.793 1 96.5 97 GLY A C 1
ATOM 708 O O . GLY A 1 97 ? 2.174 23.516 -6.336 1 96.5 97 GLY A O 1
ATOM 709 N N . LEU A 1 98 ? 4.258 22.828 -6.043 1 96.94 98 LEU A N 1
ATOM 710 C CA . LEU A 1 98 ? 4.129 22.719 -4.594 1 96.94 98 LEU A CA 1
ATOM 711 C C . LEU A 1 98 ? 4.391 24.062 -3.922 1 96.94 98 LEU A C 1
ATOM 713 O O . LEU A 1 98 ? 5.492 24.312 -3.434 1 96.94 98 LEU A O 1
ATOM 717 N N . GLN A 1 99 ? 3.332 24.781 -3.734 1 95.88 99 GLN A N 1
ATOM 718 C CA . GLN A 1 99 ? 3.469 26.172 -3.348 1 95.88 99 GLN A CA 1
ATOM 719 C C . GLN A 1 99 ? 3.484 26.328 -1.83 1 95.88 99 GLN A C 1
ATOM 721 O O . GLN A 1 99 ? 4.129 27.234 -1.298 1 95.88 99 GLN A O 1
ATOM 726 N N . ASN A 1 100 ? 2.734 25.547 -1.166 1 98.12 100 ASN A N 1
ATOM 727 C CA . ASN A 1 100 ? 2.707 25.578 0.292 1 98.12 100 ASN A CA 1
ATOM 728 C C . ASN A 1 100 ? 3.885 24.828 0.894 1 98.12 100 ASN A C 1
ATOM 730 O O . ASN A 1 100 ? 3.949 23.594 0.8 1 98.12 100 ASN A O 1
ATOM 734 N N . VAL A 1 101 ? 4.793 25.547 1.481 1 98 101 VAL A N 1
ATOM 735 C CA . VAL A 1 101 ? 6.059 24.938 1.888 1 98 101 VAL A CA 1
ATOM 736 C C . VAL A 1 101 ? 6.312 25.203 3.367 1 98 101 VAL A C 1
ATOM 738 O O . VAL A 1 101 ? 6.109 26.328 3.842 1 98 101 VAL A O 1
ATOM 741 N N . VAL A 1 102 ? 6.738 24.188 4.047 1 97.56 102 VAL A N 1
ATOM 742 C CA . VAL A 1 102 ? 7.203 24.359 5.418 1 97.56 102 VAL A CA 1
ATOM 743 C C . VAL A 1 102 ? 8.68 24.75 5.414 1 97.56 102 VAL A C 1
ATOM 745 O O . VAL A 1 102 ? 9.531 23.969 4.98 1 97.56 102 VAL A O 1
ATOM 748 N N . LEU A 1 103 ? 8.945 25.859 5.973 1 96.69 103 LEU A N 1
ATOM 749 C CA . LEU A 1 103 ? 10.305 26.391 5.914 1 96.69 103 LEU A CA 1
ATOM 750 C C . LEU A 1 103 ? 11.133 25.891 7.09 1 96.69 103 LEU A C 1
ATOM 752 O O . LEU A 1 103 ? 12.359 25.766 6.984 1 96.69 103 LEU A O 1
ATOM 756 N N . ALA A 1 104 ? 10.414 25.641 8.195 1 94.88 104 ALA A N 1
ATOM 757 C CA . ALA A 1 104 ? 11.156 25.312 9.406 1 94.88 104 ALA A CA 1
ATOM 758 C C . ALA A 1 104 ? 10.281 24.562 10.398 1 94.88 104 ALA A C 1
ATOM 760 O O . ALA A 1 104 ? 9.062 24.688 10.383 1 94.88 104 ALA A O 1
ATOM 761 N N . ALA A 1 105 ? 10.977 23.734 11.086 1 93.12 105 ALA A N 1
ATOM 762 C CA . ALA A 1 105 ? 10.43 23.141 12.305 1 93.12 105 ALA A CA 1
ATOM 763 C C . ALA A 1 105 ? 11.195 23.625 13.531 1 93.12 105 ALA A C 1
ATOM 765 O O . ALA A 1 105 ? 12.258 23.078 13.859 1 93.12 105 ALA A O 1
ATOM 766 N N . PHE A 1 106 ? 10.562 24.531 14.258 1 90.56 106 PHE A N 1
ATOM 767 C CA . PHE A 1 106 ? 11.297 25.234 15.305 1 90.56 106 PHE A CA 1
ATOM 768 C C . PHE A 1 106 ? 11.305 24.422 16.594 1 90.56 106 PHE A C 1
ATOM 770 O O . PHE A 1 106 ? 10.25 24.016 17.094 1 90.56 106 PHE A O 1
ATOM 777 N N . VAL A 1 107 ? 12.523 24.234 16.969 1 80.06 107 VAL A N 1
ATOM 778 C CA . VAL A 1 107 ? 12.773 23.719 18.312 1 80.06 107 VAL A CA 1
ATOM 779 C C . VAL A 1 107 ? 13.852 24.562 19 1 80.06 107 VAL A C 1
ATOM 781 O O . VAL A 1 107 ? 14.844 24.938 18.375 1 80.06 107 VAL A O 1
ATOM 784 N N . LYS A 1 108 ? 13.578 24.922 20.234 1 78.69 108 LYS A N 1
ATOM 785 C CA . LYS A 1 108 ? 14.438 25.859 20.953 1 78.69 108 LYS A CA 1
ATOM 786 C C . LYS A 1 108 ? 15.883 25.375 20.969 1 78.69 108 LYS A C 1
ATOM 788 O O . LYS A 1 108 ? 16.812 26.172 20.812 1 78.69 108 LYS A O 1
ATOM 793 N N . GLU A 1 109 ? 16.109 24.125 21.031 1 75.88 109 GLU A N 1
ATOM 794 C CA . GLU A 1 109 ? 17.453 23.578 21.234 1 75.88 109 GLU A CA 1
ATOM 795 C C . GLU A 1 109 ? 18.156 23.344 19.906 1 75.88 109 GLU A C 1
ATOM 797 O O . GLU A 1 109 ? 19.391 23.188 19.875 1 75.88 109 GLU A O 1
ATOM 802 N N . ARG A 1 110 ? 17.469 23.375 18.828 1 73.38 110 ARG A N 1
ATOM 803 C CA . ARG A 1 110 ? 18.031 23.047 17.531 1 73.38 110 ARG A CA 1
ATOM 804 C C . ARG A 1 110 ? 17.516 23.984 16.453 1 73.38 110 ARG A C 1
ATOM 806 O O . ARG A 1 110 ? 16.312 23.984 16.141 1 73.38 110 ARG A O 1
ATOM 813 N N . THR A 1 111 ? 18.516 24.812 15.93 1 73.88 111 THR A N 1
ATOM 814 C CA . THR A 1 111 ? 18.062 25.828 15.008 1 73.88 111 THR A CA 1
ATOM 815 C C . THR A 1 111 ? 18.844 25.781 13.695 1 73.88 111 THR A C 1
ATOM 817 O O . THR A 1 111 ? 19.359 26.781 13.234 1 73.88 111 THR A O 1
ATOM 820 N N . PRO A 1 112 ? 18.75 24.609 13.039 1 74.94 112 PRO A N 1
ATOM 821 C CA . PRO A 1 112 ? 19.547 24.5 11.805 1 74.94 112 PRO A CA 1
ATOM 822 C C . PRO A 1 112 ? 18.984 25.359 10.672 1 74.94 112 PRO A C 1
ATOM 824 O O . PRO A 1 112 ? 19.719 25.672 9.727 1 74.94 112 PRO A O 1
ATOM 827 N N . ASP A 1 113 ? 17.891 25.875 10.812 1 83.94 113 ASP A N 1
ATOM 828 C CA . ASP A 1 113 ? 17.188 26.516 9.703 1 83.94 113 ASP A CA 1
ATOM 829 C C . ASP A 1 113 ? 17.375 28.031 9.742 1 83.94 113 ASP A C 1
ATOM 831 O O . ASP A 1 113 ? 17.031 28.734 8.789 1 83.94 113 ASP A O 1
ATOM 835 N N . LEU A 1 114 ? 18.047 28.578 10.695 1 88.06 114 LEU A N 1
ATOM 836 C CA . LEU A 1 114 ? 18.047 30.016 10.906 1 88.06 114 LEU A CA 1
ATOM 837 C C . LEU A 1 114 ? 18.812 30.734 9.805 1 88.06 114 LEU A C 1
ATOM 839 O O . LEU A 1 114 ? 18.328 31.734 9.266 1 88.06 114 LEU A O 1
ATOM 843 N N . PRO A 1 115 ? 19.953 30.234 9.359 1 87.94 115 PRO A N 1
ATOM 844 C CA . PRO A 1 115 ? 20.625 30.922 8.25 1 87.94 115 PRO A CA 1
ATOM 845 C C . PRO A 1 115 ? 19.797 30.906 6.965 1 87.94 115 PRO A C 1
ATOM 847 O O . PRO A 1 115 ? 19.781 31.891 6.23 1 87.94 115 PRO A O 1
ATOM 850 N N . PHE A 1 116 ? 19.234 29.875 6.773 1 94.06 116 PHE A N 1
ATOM 851 C CA . PHE A 1 116 ? 18.359 29.75 5.613 1 94.06 116 PHE A CA 1
ATOM 852 C C . PHE A 1 116 ? 17.203 30.734 5.688 1 94.06 116 PHE A C 1
ATOM 854 O O . PHE A 1 116 ? 16.906 31.438 4.715 1 94.06 116 PHE A O 1
ATOM 861 N N . LEU A 1 117 ? 16.578 30.859 6.863 1 95.44 117 LEU A N 1
ATOM 862 C CA . LEU A 1 117 ? 15.461 31.781 7.062 1 95.44 117 LEU A CA 1
ATOM 863 C C . LEU A 1 117 ? 15.914 33.219 6.91 1 95.44 117 LEU A C 1
ATOM 865 O O . LEU A 1 117 ? 15.195 34.062 6.332 1 95.44 117 LEU A O 1
ATOM 869 N N . GLN A 1 118 ? 17.094 33.469 7.422 1 94.94 118 GLN A N 1
ATOM 870 C CA . GLN A 1 118 ? 17.641 34.812 7.277 1 94.94 118 GLN A CA 1
ATOM 871 C C . GLN A 1 118 ? 17.844 35.188 5.809 1 94.94 118 GLN A C 1
ATOM 873 O O . GLN A 1 118 ? 17.547 36.312 5.387 1 94.94 118 GLN A O 1
ATOM 878 N N . ALA A 1 119 ? 18.297 34.219 5.133 1 95.19 119 ALA A N 1
ATOM 879 C CA . ALA A 1 119 ? 18.516 34.438 3.703 1 95.19 119 ALA A CA 1
ATOM 880 C C . ALA A 1 119 ? 17.203 34.688 2.979 1 95.19 119 ALA A C 1
ATOM 882 O O . ALA A 1 119 ? 17.109 35.594 2.148 1 95.19 119 ALA A O 1
ATOM 883 N N . LEU A 1 120 ? 16.203 33.938 3.289 1 96.75 120 LEU A N 1
ATOM 884 C CA . LEU A 1 120 ? 14.906 34.094 2.658 1 96.75 120 LEU A CA 1
ATOM 885 C C . LEU A 1 120 ? 14.289 35.438 3.014 1 96.75 120 LEU A C 1
ATOM 887 O O . LEU A 1 120 ? 13.719 36.125 2.152 1 96.75 120 LEU A O 1
ATOM 891 N N . HIS A 1 121 ? 14.422 35.781 4.273 1 95.75 121 HIS A N 1
ATOM 892 C CA . HIS A 1 121 ? 13.867 37.031 4.762 1 95.75 121 HIS A CA 1
ATOM 893 C C . HIS A 1 121 ? 14.523 38.219 4.07 1 95.75 121 HIS A C 1
ATOM 895 O O . HIS A 1 121 ? 13.836 39.125 3.611 1 95.75 121 HIS A O 1
ATOM 901 N N . SER A 1 122 ? 15.812 38.156 3.906 1 95.19 122 SER A N 1
ATOM 902 C CA . SER A 1 122 ? 16.562 39.25 3.293 1 95.19 122 SER A CA 1
ATOM 903 C C . SER A 1 122 ? 16.234 39.375 1.812 1 95.19 122 SER A C 1
ATOM 905 O O . SER A 1 122 ? 16.25 40.5 1.268 1 95.19 122 SER A O 1
ATOM 907 N N . SER A 1 123 ? 15.93 38.312 1.292 1 94.94 123 SER A N 1
ATOM 908 C CA . SER A 1 123 ? 15.641 38.312 -0.139 1 94.94 123 SER A CA 1
ATOM 909 C C . SER A 1 123 ? 14.148 38.438 -0.401 1 94.94 123 SER A C 1
ATOM 911 O O . SER A 1 123 ? 13.695 38.344 -1.544 1 94.94 123 SER A O 1
ATOM 913 N N . LYS A 1 124 ? 13.328 38.625 0.65 1 93.94 124 LYS A N 1
ATOM 914 C CA . LYS A 1 124 ? 11.883 38.812 0.571 1 93.94 124 LYS A CA 1
ATOM 915 C C . LYS A 1 124 ? 11.219 37.625 -0.145 1 93.94 124 LYS A C 1
ATOM 917 O O . LYS A 1 124 ? 10.344 37.812 -0.989 1 93.94 124 LYS A O 1
ATOM 922 N N . LEU A 1 125 ? 11.703 36.406 0.182 1 94.19 125 LEU A N 1
ATOM 923 C CA . LEU A 1 125 ? 11.195 35.219 -0.467 1 94.19 125 LEU A CA 1
ATOM 924 C C . LEU A 1 125 ? 10.18 34.5 0.422 1 94.19 125 LEU A C 1
ATOM 926 O O . LEU A 1 125 ? 9.578 33.5 0.01 1 94.19 125 LEU A O 1
ATOM 930 N N . ILE A 1 126 ? 9.961 35.031 1.566 1 96.38 126 ILE A N 1
ATOM 931 C CA . ILE A 1 126 ? 8.93 34.5 2.445 1 96.38 126 ILE A CA 1
ATOM 932 C C . ILE A 1 126 ? 7.582 35.125 2.117 1 96.38 126 ILE A C 1
ATOM 934 O O . ILE A 1 126 ? 7.43 36.344 2.227 1 96.38 126 ILE A O 1
ATOM 938 N N . ASP A 1 127 ? 6.625 34.312 1.666 1 95.44 127 ASP A N 1
ATOM 939 C CA . ASP A 1 127 ? 5.328 34.844 1.252 1 95.44 127 ASP A CA 1
ATOM 940 C C . ASP A 1 127 ? 4.191 34.125 1.976 1 95.44 127 ASP A C 1
ATOM 942 O O . ASP A 1 127 ? 4.418 33.438 2.99 1 95.44 127 ASP A O 1
ATOM 946 N N . GLU A 1 128 ? 2.947 34.312 1.554 1 96.12 128 GLU A N 1
ATOM 947 C CA . GLU A 1 128 ? 1.754 33.844 2.252 1 96.12 128 GLU A CA 1
ATOM 948 C C . GLU A 1 128 ? 1.606 32.344 2.139 1 96.12 128 GLU A C 1
ATOM 950 O O . GLU A 1 128 ? 0.746 31.75 2.789 1 96.12 128 GLU A O 1
ATOM 955 N N . HIS A 1 129 ? 2.516 31.672 1.407 1 96.69 129 HIS A N 1
ATOM 956 C CA . HIS A 1 129 ? 2.443 30.219 1.215 1 96.69 129 HIS A CA 1
ATOM 957 C C . HIS A 1 129 ? 3.508 29.5 2.039 1 96.69 129 HIS A C 1
ATOM 959 O O . HIS A 1 129 ? 3.672 28.297 1.921 1 96.69 129 HIS A O 1
ATOM 965 N N . CYS A 1 130 ? 4.117 30.25 2.895 1 97.81 130 CYS A N 1
ATOM 966 C CA . CYS A 1 130 ? 5.172 29.688 3.732 1 97.81 130 CYS A CA 1
ATOM 967 C C . CYS A 1 130 ? 4.645 29.359 5.121 1 97.81 130 CYS A C 1
ATOM 969 O O . CYS A 1 130 ? 3.857 30.109 5.691 1 97.81 130 CYS A O 1
ATOM 971 N N . PHE A 1 131 ? 5.078 28.188 5.598 1 98.44 131 PHE A N 1
ATOM 972 C CA . PHE A 1 131 ? 4.633 27.625 6.871 1 98.44 131 PHE A CA 1
ATOM 973 C C . PHE A 1 131 ? 5.82 27.328 7.777 1 98.44 131 PHE A C 1
ATOM 975 O O . PHE A 1 131 ? 6.957 27.219 7.309 1 98.44 131 PHE A O 1
ATOM 982 N N . ALA A 1 132 ? 5.52 27.203 9.062 1 97.69 132 ALA A N 1
ATOM 983 C CA . ALA A 1 132 ? 6.508 26.688 10.016 1 97.69 132 ALA A CA 1
ATOM 984 C C . ALA A 1 132 ? 5.832 25.984 11.188 1 97.69 132 ALA A C 1
ATOM 986 O O . ALA A 1 132 ? 4.707 26.328 11.562 1 97.69 132 ALA A O 1
ATOM 987 N N . PHE A 1 133 ? 6.57 25.016 11.711 1 96.81 133 PHE A N 1
ATOM 988 C CA . PHE A 1 133 ? 6.113 24.328 12.906 1 96.81 133 PHE A CA 1
ATOM 989 C C . PHE A 1 133 ? 6.535 25.078 14.164 1 96.81 133 PHE A C 1
ATOM 991 O O . PHE A 1 133 ? 7.645 25.609 14.234 1 96.81 133 PHE A O 1
ATOM 998 N N . SER A 1 134 ? 5.629 25.078 15.109 1 95.5 134 SER A N 1
ATOM 999 C CA . SER A 1 134 ? 5.938 25.562 16.453 1 95.5 134 SER A CA 1
ATOM 1000 C C . SER A 1 134 ? 5.352 24.625 17.516 1 95.5 134 SER A C 1
ATOM 1002 O O . SER A 1 134 ? 4.234 24.141 17.359 1 95.5 134 SER A O 1
ATOM 1004 N N . GLU A 1 135 ? 6.141 24.516 18.547 1 92.31 135 GLU A N 1
ATOM 1005 C CA . GLU A 1 135 ? 5.559 23.891 19.734 1 92.31 135 GLU A CA 1
ATOM 1006 C C . GLU A 1 135 ? 4.383 24.703 20.266 1 92.31 135 GLU A C 1
ATOM 1008 O O . GLU A 1 135 ? 4.367 25.922 20.141 1 92.31 135 GLU A O 1
ATOM 1013 N N . LEU A 1 136 ? 3.488 23.938 20.828 1 91.5 136 LEU A N 1
ATOM 1014 C CA . LEU A 1 136 ? 2.391 24.641 21.5 1 91.5 136 LEU A CA 1
ATOM 1015 C C . LEU A 1 136 ? 2.893 25.422 22.703 1 91.5 136 LEU A C 1
ATOM 1017 O O . LEU A 1 136 ? 2.393 26.516 23 1 91.5 136 LEU A O 1
ATOM 1021 N N . TYR A 1 137 ? 3.781 24.844 23.359 1 86.19 137 TYR A N 1
ATOM 1022 C CA . TYR A 1 137 ? 4.477 25.453 24.484 1 86.19 137 TYR A CA 1
ATOM 1023 C C . TYR A 1 137 ? 5.898 24.922 24.609 1 86.19 137 TYR A C 1
ATOM 1025 O O . TYR A 1 137 ? 6.176 23.781 24.203 1 86.19 137 TYR A O 1
ATOM 1033 N N . ASP A 1 138 ? 6.789 25.797 25 1 79.06 138 ASP A N 1
ATOM 1034 C CA . ASP A 1 138 ? 8.148 25.344 25.266 1 79.06 138 ASP A CA 1
ATOM 1035 C C . ASP A 1 138 ? 8.258 24.672 26.625 1 79.06 138 ASP A C 1
ATOM 1037 O O . ASP A 1 138 ? 7.621 25.109 27.594 1 79.06 138 ASP A O 1
ATOM 1041 N N . ALA A 1 139 ? 8.641 23.344 26.562 1 63.84 139 ALA A N 1
ATOM 1042 C CA . ALA A 1 139 ? 8.688 22.578 27.797 1 63.84 139 ALA A CA 1
ATOM 1043 C C . ALA A 1 139 ? 9.562 23.25 28.844 1 63.84 139 ALA A C 1
ATOM 1045 O O . ALA A 1 139 ? 10.664 23.719 28.531 1 63.84 139 ALA A O 1
ATOM 1046 N N . HIS A 1 140 ? 8.844 24.047 29.688 1 53.38 140 HIS A N 1
ATOM 1047 C CA . HIS A 1 140 ? 9.578 24.344 30.906 1 53.38 140 HIS A CA 1
ATOM 1048 C C . HIS A 1 140 ? 9.289 23.312 31.984 1 53.38 140 HIS A C 1
ATOM 1050 O O . HIS A 1 140 ? 8.305 23.438 32.719 1 53.38 140 HIS A O 1
ATOM 1056 N N . GLY A 1 141 ? 9.844 22.031 31.938 1 50.59 141 GLY A N 1
ATOM 1057 C CA . GLY A 1 141 ? 9.539 20.969 32.875 1 50.59 141 GLY A CA 1
ATOM 1058 C C . GLY A 1 141 ? 8.297 20.188 32.5 1 50.59 141 GLY A C 1
ATOM 1059 O O . GLY A 1 141 ? 7.887 20.188 31.328 1 50.59 141 GLY A O 1
ATOM 1060 N N . SER A 1 142 ? 7.824 19.156 33.344 1 50.78 142 SER A N 1
ATOM 1061 C CA . SER A 1 142 ? 6.742 18.203 33.156 1 50.78 142 SER A CA 1
ATOM 1062 C C . SER A 1 142 ? 5.387 18.891 33.062 1 50.78 142 SER A C 1
ATOM 1064 O O . SER A 1 142 ? 4.355 18.234 32.906 1 50.78 142 SER A O 1
ATOM 1066 N N . ASP A 1 143 ? 5.309 20.156 33.219 1 55.03 143 ASP A N 1
ATOM 1067 C CA . ASP A 1 143 ? 3.98 20.734 33.406 1 55.03 143 ASP A CA 1
ATOM 1068 C C . ASP A 1 143 ? 3.561 21.547 32.188 1 55.03 143 ASP A C 1
ATOM 1070 O O . ASP A 1 143 ? 4.41 22.047 31.453 1 55.03 143 ASP A O 1
ATOM 1074 N N . LEU A 1 144 ? 2.289 21.344 31.703 1 57.84 144 LEU A N 1
ATOM 1075 C CA . LEU A 1 144 ? 1.758 22.188 30.641 1 57.84 144 LEU A CA 1
ATOM 1076 C C . LEU A 1 144 ? 2.232 23.625 30.812 1 57.84 144 LEU A C 1
ATOM 1078 O O . LEU A 1 144 ? 2.221 24.156 31.938 1 57.84 144 LEU A O 1
ATOM 1082 N N . PRO A 1 145 ? 3.006 24 29.797 1 57.22 145 PRO A N 1
ATOM 1083 C CA . PRO A 1 145 ? 3.719 25.281 29.844 1 57.22 145 PRO A CA 1
ATOM 1084 C C . PRO A 1 145 ? 2.797 26.453 30.156 1 57.22 145 PRO A C 1
ATOM 1086 O O . PRO A 1 145 ? 1.596 26.391 29.875 1 57.22 145 PRO A O 1
ATOM 1089 N N . GLY A 1 146 ? 3.232 27.359 30.938 1 57.28 146 GLY A N 1
ATOM 1090 C CA . GLY A 1 146 ? 2.701 28.688 31.172 1 57.28 146 GLY A CA 1
ATOM 1091 C C . GLY A 1 146 ? 2.455 29.453 29.875 1 57.28 146 GLY A C 1
ATOM 1092 O O . GLY A 1 146 ? 2.543 28.891 28.781 1 57.28 146 GLY A O 1
ATOM 1093 N N . GLN A 1 147 ? 1.977 30.719 29.891 1 59.34 147 GLN A N 1
ATOM 1094 C CA . GLN A 1 147 ? 1.474 31.688 28.922 1 59.34 147 GLN A CA 1
ATOM 1095 C C . GLN A 1 147 ? 2.609 32.281 28.094 1 59.34 147 GLN A C 1
ATOM 1097 O O . GLN A 1 147 ? 2.371 33.062 27.156 1 59.34 147 GLN A O 1
ATOM 1102 N N . ASP A 1 148 ? 3.768 31.641 28.203 1 78.94 148 ASP A N 1
ATOM 1103 C CA . ASP A 1 148 ? 4.859 32.25 27.453 1 78.94 148 ASP A CA 1
ATOM 1104 C C . ASP A 1 148 ? 4.773 31.891 25.984 1 78.94 148 ASP A C 1
ATOM 1106 O O . ASP A 1 148 ? 4.266 30.828 25.625 1 78.94 148 ASP A O 1
ATOM 1110 N N . LEU A 1 149 ? 5.152 32.906 25.266 1 88.06 149 LEU A N 1
ATOM 1111 C CA . LEU A 1 149 ? 5.195 32.719 23.812 1 88.06 149 LEU A CA 1
ATOM 1112 C C . LEU A 1 149 ? 6.234 31.672 23.438 1 88.06 149 LEU A C 1
ATOM 1114 O O . LEU A 1 149 ? 7.406 31.781 23.812 1 88.06 149 LEU A O 1
ATOM 1118 N N . PRO A 1 150 ? 5.836 30.672 22.734 1 91.5 150 PRO A N 1
ATOM 1119 C CA . PRO A 1 150 ? 6.797 29.641 22.312 1 91.5 150 PRO A CA 1
ATOM 1120 C C . PRO A 1 150 ? 7.867 30.188 21.375 1 91.5 150 PRO A C 1
ATOM 1122 O O . PRO A 1 150 ? 7.602 31.109 20.594 1 91.5 150 PRO A O 1
ATOM 1125 N N . PHE A 1 151 ? 9.023 29.594 21.406 1 91.75 151 PHE A N 1
ATOM 1126 C CA . PHE A 1 151 ? 10.18 29.953 20.594 1 91.75 151 PHE A CA 1
ATOM 1127 C C . PHE A 1 151 ? 9.797 30.031 19.109 1 91.75 151 PHE A C 1
ATOM 1129 O O . PHE A 1 151 ? 10.172 30.984 18.422 1 91.75 151 PHE A O 1
ATOM 1136 N N . GLY A 1 152 ? 9.055 29.062 18.641 1 94.62 152 GLY A N 1
ATOM 1137 C CA . GLY A 1 152 ? 8.68 29.016 17.234 1 94.62 152 GLY A CA 1
ATOM 1138 C C . GLY A 1 152 ? 7.828 30.188 16.797 1 94.62 152 GLY A C 1
ATOM 1139 O O . GLY A 1 152 ? 8.062 30.766 15.742 1 94.62 152 GLY A O 1
ATOM 1140 N N . LEU A 1 153 ? 6.918 30.609 17.609 1 95.88 153 LEU A N 1
ATOM 1141 C CA . LEU A 1 153 ? 6.059 31.734 17.281 1 95.88 153 LEU A CA 1
ATOM 1142 C C . LEU A 1 153 ? 6.859 33.031 17.266 1 95.88 153 LEU A C 1
ATOM 1144 O O . LEU A 1 153 ? 6.633 33.906 16.422 1 95.88 153 LEU A O 1
ATOM 1148 N N . ALA A 1 154 ? 7.785 33.125 18.172 1 94.75 154 ALA A N 1
ATOM 1149 C CA . ALA A 1 154 ? 8.656 34.281 18.188 1 94.75 154 ALA A CA 1
ATOM 1150 C C . ALA A 1 154 ? 9.469 34.375 16.906 1 94.75 154 ALA A C 1
ATOM 1152 O O . ALA A 1 154 ? 9.625 35.469 16.344 1 94.75 154 ALA A O 1
ATOM 1153 N N . LYS A 1 155 ? 9.945 33.25 16.484 1 95.5 155 LYS A N 1
ATOM 1154 C CA . LYS A 1 155 ? 10.742 33.25 15.266 1 95.5 155 LYS A CA 1
ATOM 1155 C C . LYS A 1 155 ? 9.883 33.562 14.047 1 95.5 155 LYS A C 1
ATOM 1157 O O . LYS A 1 155 ? 10.352 34.156 13.086 1 95.5 155 LYS A O 1
ATOM 1162 N N . MET A 1 156 ? 8.656 33.156 14.07 1 97.06 156 MET A N 1
ATOM 1163 C CA . MET A 1 156 ? 7.762 33.406 12.953 1 97.06 156 MET A CA 1
ATOM 1164 C C . MET A 1 156 ? 7.516 34.906 12.812 1 97.06 156 MET A C 1
ATOM 1166 O O . MET A 1 156 ? 7.434 35.438 11.695 1 97.06 156 MET A O 1
ATOM 1170 N N . ILE A 1 157 ? 7.461 35.594 13.953 1 96.19 157 ILE A N 1
ATOM 1171 C CA . ILE A 1 157 ? 7.363 37.031 13.914 1 96.19 157 ILE A CA 1
ATOM 1172 C C . ILE A 1 157 ? 8.641 37.625 13.32 1 96.19 157 ILE A C 1
ATOM 1174 O O . ILE A 1 157 ? 8.586 38.5 12.445 1 96.19 157 ILE A O 1
ATOM 1178 N N . GLN A 1 158 ? 9.711 37.156 13.781 1 94.88 158 GLN A N 1
ATOM 1179 C CA . GLN A 1 158 ? 11.016 37.656 13.383 1 94.88 158 GLN A CA 1
ATOM 1180 C C . GLN A 1 158 ? 11.203 37.562 11.867 1 94.88 158 GLN A C 1
ATOM 1182 O O . GLN A 1 158 ? 11.75 38.469 11.242 1 94.88 158 GLN A O 1
ATOM 1187 N N . TYR A 1 159 ? 10.742 36.469 11.273 1 96.44 159 TYR A N 1
ATOM 1188 C CA . TYR A 1 159 ? 11.078 36.219 9.875 1 96.44 159 TYR A CA 1
ATOM 1189 C C . TYR A 1 159 ? 9.875 36.5 8.969 1 96.44 159 TYR A C 1
ATOM 1191 O O . TYR A 1 159 ? 9.984 36.406 7.746 1 96.44 159 TYR A O 1
ATOM 1199 N N . GLY A 1 160 ? 8.75 36.812 9.578 1 96.81 160 GLY A N 1
ATOM 1200 C CA . GLY A 1 160 ? 7.574 37.156 8.789 1 96.81 160 GLY A CA 1
ATOM 1201 C C . GLY A 1 160 ? 6.852 35.969 8.219 1 96.81 160 GLY A C 1
ATOM 1202 O O . GLY A 1 160 ? 6.398 36 7.07 1 96.81 160 GLY A O 1
ATOM 1203 N N . ILE A 1 161 ? 6.781 34.844 8.922 1 97.75 161 ILE A N 1
ATOM 1204 C CA . ILE A 1 161 ? 6.016 33.688 8.523 1 97.75 161 ILE A CA 1
ATOM 1205 C C . ILE A 1 161 ? 4.598 33.781 9.086 1 97.75 161 ILE A C 1
ATOM 1207 O O . ILE A 1 161 ? 4.406 33.906 10.297 1 97.75 161 ILE A O 1
ATOM 1211 N N . GLN A 1 162 ? 3.578 33.625 8.195 1 97.81 162 GLN A N 1
ATOM 1212 C CA . GLN A 1 162 ? 2.215 33.969 8.609 1 97.81 162 GLN A CA 1
ATOM 1213 C C . GLN A 1 162 ? 1.434 32.688 8.953 1 97.81 162 GLN A C 1
ATOM 1215 O O . GLN A 1 162 ? 0.371 32.75 9.57 1 97.81 162 GLN A O 1
ATOM 1220 N N . ASN A 1 163 ? 1.874 31.516 8.445 1 98.56 163 ASN A N 1
ATOM 1221 C CA . ASN A 1 163 ? 1.15 30.266 8.672 1 98.56 163 ASN A CA 1
ATOM 1222 C C . ASN A 1 163 ? 1.833 29.406 9.727 1 98.56 163 ASN A C 1
ATOM 1224 O O . ASN A 1 163 ? 2.889 28.828 9.477 1 98.56 163 ASN A O 1
ATOM 1228 N N . ALA A 1 164 ? 1.185 29.297 10.875 1 98.62 164 ALA A N 1
ATOM 1229 C CA . ALA A 1 164 ? 1.747 28.547 12 1 98.62 164 ALA A CA 1
ATOM 1230 C C . ALA A 1 164 ? 1.128 27.156 12.102 1 98.62 164 ALA A C 1
ATOM 1232 O O . ALA A 1 164 ? -0.097 27.016 12.125 1 98.62 164 ALA A O 1
ATOM 1233 N N . ILE A 1 165 ? 1.969 26.203 12.102 1 98.69 165 ILE A N 1
ATOM 1234 C CA . ILE A 1 165 ? 1.54 24.844 12.438 1 98.69 165 ILE A CA 1
ATOM 1235 C C . ILE A 1 165 ? 1.822 24.562 13.906 1 98.69 165 ILE A C 1
ATOM 1237 O O . ILE A 1 165 ? 2.975 24.359 14.297 1 98.69 165 ILE A O 1
ATOM 1241 N N . LEU A 1 166 ? 0.766 24.547 14.672 1 97.69 166 LEU A N 1
ATOM 1242 C CA . LEU A 1 166 ? 0.885 24.328 16.109 1 97.69 166 LEU A CA 1
ATOM 1243 C C . LEU A 1 166 ? 0.897 22.844 16.438 1 97.69 166 LEU A C 1
ATOM 1245 O O . LEU A 1 166 ? -0.077 22.141 16.156 1 97.69 166 LEU A O 1
ATOM 1249 N N . GLU A 1 167 ? 1.98 22.375 17.016 1 96.25 167 GLU A N 1
ATOM 1250 C CA . GLU A 1 167 ? 2.119 20.969 17.359 1 96.25 167 GLU A CA 1
ATOM 1251 C C . GLU A 1 167 ? 1.428 20.641 18.672 1 96.25 167 GLU A C 1
ATOM 1253 O O . GLU A 1 167 ? 1.742 21.25 19.703 1 96.25 167 GLU A O 1
ATOM 1258 N N . VAL A 1 168 ? 0.576 19.703 18.594 1 95.56 168 VAL A N 1
ATOM 1259 C CA . VAL A 1 168 ? -0.252 19.375 19.75 1 95.56 168 VAL A CA 1
ATOM 1260 C C . VAL A 1 168 ? -0.185 17.875 20.031 1 95.56 168 VAL A C 1
ATOM 1262 O O . VAL A 1 168 ? -0.321 17.062 19.125 1 95.56 168 VAL A O 1
ATOM 1265 N N . ASP A 1 169 ? 0.03 17.547 21.281 1 93.62 169 ASP A N 1
ATOM 1266 C CA . ASP A 1 169 ? -0.05 16.172 21.766 1 93.62 169 ASP A CA 1
ATOM 1267 C C . ASP A 1 169 ? -1.254 15.984 22.688 1 93.62 169 ASP A C 1
ATOM 1269 O O . ASP A 1 169 ? -1.514 16.812 23.547 1 93.62 169 ASP A O 1
ATOM 1273 N N . VAL A 1 170 ? -1.93 14.906 22.453 1 95.44 170 VAL A N 1
ATOM 1274 C CA . VAL A 1 170 ? -3.174 14.711 23.188 1 95.44 170 VAL A CA 1
ATOM 1275 C C . VAL A 1 170 ? -3.031 13.516 24.125 1 95.44 170 VAL A C 1
ATOM 1277 O O . VAL A 1 170 ? -3.764 13.406 25.109 1 95.44 170 VAL A O 1
ATOM 1280 N N . ALA A 1 171 ? -2.117 12.633 23.828 1 93.25 171 ALA A N 1
ATOM 1281 C CA . ALA A 1 171 ? -1.983 11.422 24.641 1 93.25 171 ALA A CA 1
ATOM 1282 C C . ALA A 1 171 ? -0.552 11.258 25.141 1 93.25 171 ALA A C 1
ATOM 1284 O O . ALA A 1 171 ? -0.205 10.219 25.719 1 93.25 171 ALA A O 1
ATOM 1285 N N . ALA A 1 172 ? 0.245 12.195 24.938 1 88 172 ALA A N 1
ATOM 1286 C CA . ALA A 1 172 ? 1.646 12.086 25.328 1 88 172 ALA A CA 1
ATOM 1287 C C . ALA A 1 172 ? 1.776 11.836 26.828 1 88 172 ALA A C 1
ATOM 1289 O O . ALA A 1 172 ? 1.064 12.445 27.625 1 88 172 ALA A O 1
ATOM 1290 N N . PRO A 1 173 ? 2.746 11.031 27.172 1 85.31 173 PRO A N 1
ATOM 1291 C CA . PRO A 1 173 ? 2.861 10.641 28.578 1 85.31 173 PRO A CA 1
ATOM 1292 C C . PRO A 1 173 ? 3.344 11.781 29.469 1 85.31 173 PRO A C 1
ATOM 1294 O O . PRO A 1 173 ? 3.141 11.75 30.688 1 85.31 173 PRO A O 1
ATOM 1297 N N . TYR A 1 174 ? 3.98 12.719 28.891 1 83.56 174 TYR A N 1
ATOM 1298 C CA . TYR A 1 174 ? 4.508 13.812 29.703 1 83.56 174 TYR A CA 1
ATOM 1299 C C . TYR A 1 174 ? 3.395 14.766 30.125 1 83.56 174 TYR A C 1
ATOM 1301 O O . TYR A 1 174 ? 3.596 15.617 31 1 83.56 174 TYR A O 1
ATOM 1309 N N . ILE A 1 175 ? 2.238 14.648 29.547 1 84.81 175 ILE A N 1
ATOM 1310 C CA . ILE A 1 175 ? 1.093 15.43 30 1 84.81 175 ILE A CA 1
ATOM 1311 C C . ILE A 1 175 ? 0.419 14.734 31.172 1 84.81 175 ILE A C 1
ATOM 1313 O O . ILE A 1 175 ? 0.015 13.57 31.078 1 84.81 175 ILE A O 1
ATOM 1317 N N . ASN A 1 176 ? 0.32 15.422 32.312 1 86.69 176 ASN A N 1
ATOM 1318 C CA . ASN A 1 176 ? -0.332 14.867 33.5 1 86.69 176 ASN A CA 1
ATOM 1319 C C . ASN A 1 176 ? -1.85 15.008 33.438 1 86.69 176 ASN A C 1
ATOM 1321 O O . ASN A 1 176 ? -2.414 15.977 33.938 1 86.69 176 ASN A O 1
ATOM 1325 N N . TRP A 1 177 ? -2.508 14.055 32.969 1 89.44 177 TRP A N 1
ATOM 1326 C CA . TRP A 1 177 ? -3.947 14.117 32.75 1 89.44 177 TRP A CA 1
ATOM 1327 C C . TRP A 1 177 ? -4.723 13.883 34.031 1 89.44 177 TRP A C 1
ATOM 1329 O O . TRP A 1 177 ? -5.949 13.992 34.062 1 89.44 177 TRP A O 1
ATOM 1339 N N . ASP A 1 178 ? -4.039 13.531 35.062 1 88.44 178 ASP A N 1
ATOM 1340 C CA . ASP A 1 178 ? -4.672 13.523 36.375 1 88.44 178 ASP A CA 1
ATOM 1341 C C . ASP A 1 178 ? -4.859 14.938 36.906 1 88.44 178 ASP A C 1
ATOM 1343 O O . ASP A 1 178 ? -5.762 15.195 37.719 1 88.44 178 ASP A O 1
ATOM 1347 N N . LYS A 1 179 ? -4.031 15.703 36.469 1 87.62 179 LYS A N 1
ATOM 1348 C CA . LYS A 1 179 ? -4.043 17.094 36.906 1 87.62 179 LYS A CA 1
ATOM 1349 C C . LYS A 1 179 ? -4.809 17.969 35.906 1 87.62 179 LYS A C 1
ATOM 1351 O O . LYS A 1 179 ? -5.531 18.891 36.312 1 87.62 179 LYS A O 1
ATOM 1356 N N . TYR A 1 180 ? -4.621 17.75 34.656 1 87.31 180 TYR A N 1
ATOM 1357 C CA . TYR A 1 180 ? -5.199 18.578 33.594 1 87.31 180 TYR A CA 1
ATOM 1358 C C . TYR A 1 180 ? -6.355 17.859 32.906 1 87.31 180 TYR A C 1
ATOM 1360 O O . TYR A 1 180 ? -6.375 16.641 32.844 1 87.31 180 TYR A O 1
ATOM 1368 N N . HIS A 1 181 ? -7.246 18.75 32.438 1 91.25 181 HIS A N 1
ATOM 1369 C CA . HIS A 1 181 ? -8.375 18.25 31.656 1 91.25 181 HIS A CA 1
ATOM 1370 C C . HIS A 1 181 ? -8.266 18.688 30.203 1 91.25 181 HIS A C 1
ATOM 1372 O O . HIS A 1 181 ? -7.496 19.594 29.875 1 91.25 181 HIS A O 1
ATOM 1378 N N . ILE A 1 182 ? -9.047 18.047 29.391 1 94.69 182 ILE A N 1
ATOM 1379 C CA . ILE A 1 182 ? -9.008 18.312 27.953 1 94.69 182 ILE A CA 1
ATOM 1380 C C . ILE A 1 182 ? -9.414 19.75 27.688 1 94.69 182 ILE A C 1
ATOM 1382 O O . ILE A 1 182 ? -8.906 20.391 26.766 1 94.69 182 ILE A O 1
ATOM 1386 N N . GLU A 1 183 ? -10.203 20.281 28.531 1 94.06 183 GLU A N 1
ATOM 1387 C CA . GLU A 1 183 ? -10.633 21.672 28.391 1 94.06 183 GLU A CA 1
ATOM 1388 C C . GLU A 1 183 ? -9.461 22.641 28.547 1 94.06 183 GLU A C 1
ATOM 1390 O O . GLU A 1 183 ? -9.43 23.688 27.906 1 94.06 183 GLU A O 1
ATOM 1395 N N . ASP A 1 184 ? -8.547 22.234 29.359 1 91.69 184 ASP A N 1
ATOM 1396 C CA . ASP A 1 184 ? -7.348 23.047 29.531 1 91.69 184 ASP A CA 1
ATOM 1397 C C . ASP A 1 184 ? -6.523 23.094 28.25 1 91.69 184 ASP A C 1
ATOM 1399 O O . ASP A 1 184 ? -6.039 24.156 27.859 1 91.69 184 ASP A O 1
ATOM 1403 N N . LEU A 1 185 ? -6.355 21.984 27.672 1 93.25 185 LEU A N 1
ATOM 1404 C CA . LEU A 1 185 ? -5.629 21.938 26.406 1 93.25 185 LEU A CA 1
ATOM 1405 C C . LEU A 1 185 ? -6.359 22.719 25.312 1 93.25 185 LEU A C 1
ATOM 1407 O O . LEU A 1 185 ? -5.734 23.453 24.562 1 93.25 185 LEU A O 1
ATOM 1411 N N . CYS A 1 186 ? -7.66 22.578 25.281 1 95.94 186 CYS A N 1
ATOM 1412 C CA . CYS A 1 186 ? -8.469 23.312 24.312 1 95.94 186 CYS A CA 1
ATOM 1413 C C . CYS A 1 186 ? -8.258 24.812 24.484 1 95.94 186 CYS A C 1
ATOM 1415 O O . CYS A 1 186 ? -8.078 25.531 23.484 1 95.94 186 CYS A O 1
ATOM 1417 N N . ALA A 1 187 ? -8.25 25.203 25.688 1 94 187 ALA A N 1
ATOM 1418 C CA . ALA A 1 187 ? -8.078 26.625 25.969 1 94 187 ALA A CA 1
ATOM 1419 C C . ALA A 1 187 ? -6.695 27.109 25.547 1 94 187 ALA A C 1
ATOM 1421 O O . ALA A 1 187 ? -6.555 28.219 25.016 1 94 187 ALA A O 1
ATOM 1422 N N . LEU A 1 188 ? -5.75 26.312 25.766 1 92.94 188 LEU A N 1
ATOM 1423 C CA . LEU A 1 188 ? -4.391 26.672 25.375 1 92.94 188 LEU A CA 1
ATOM 1424 C C . LEU A 1 188 ? -4.273 26.781 23.859 1 92.94 188 LEU A C 1
ATOM 1426 O O . LEU A 1 188 ? -3.693 27.734 23.344 1 92.94 188 LEU A O 1
ATOM 1430 N N . VAL A 1 189 ? -4.785 25.844 23.172 1 96.31 189 VAL A N 1
ATOM 1431 C CA . VAL A 1 189 ? -4.734 25.859 21.703 1 96.31 189 VAL A CA 1
ATOM 1432 C C . VAL A 1 189 ? -5.48 27.078 21.172 1 96.31 189 VAL A C 1
ATOM 1434 O O . VAL A 1 189 ? -4.984 27.781 20.281 1 96.31 189 VAL A O 1
ATOM 1437 N N . GLU A 1 190 ? -6.625 27.312 21.75 1 96.62 190 GLU A N 1
ATOM 1438 C CA . GLU A 1 190 ? -7.383 28.5 21.344 1 96.62 190 GLU A CA 1
ATOM 1439 C C . GLU A 1 190 ? -6.57 29.766 21.547 1 96.62 190 GLU A C 1
ATOM 1441 O O . GLU A 1 190 ? -6.555 30.656 20.688 1 96.62 190 GLU A O 1
ATOM 1446 N N . SER A 1 191 ? -5.957 29.812 22.703 1 94.69 191 SER A N 1
ATOM 1447 C CA . SER A 1 191 ? -5.148 31 23 1 94.69 191 SER A CA 1
ATOM 1448 C C . SER A 1 191 ? -4.059 31.203 21.953 1 94.69 191 SER A C 1
ATOM 1450 O O . SER A 1 191 ? -3.816 32.344 21.531 1 94.69 191 SER A O 1
ATOM 1452 N N . ARG A 1 192 ? -3.469 30.172 21.562 1 95.69 192 ARG A N 1
ATOM 1453 C CA . ARG A 1 192 ? -2.42 30.266 20.547 1 95.69 192 ARG A CA 1
ATOM 1454 C C . ARG A 1 192 ? -3 30.641 19.188 1 95.69 192 ARG A C 1
ATOM 1456 O O . ARG A 1 192 ? -2.398 31.422 18.453 1 95.69 192 ARG A O 1
ATOM 1463 N N . CYS A 1 193 ? -4.105 30.125 18.859 1 97.25 193 CYS A N 1
ATOM 1464 C CA . CYS A 1 193 ? -4.77 30.5 17.609 1 97.25 193 CYS A CA 1
ATOM 1465 C C . CYS A 1 193 ? -5.09 31.984 17.594 1 97.25 193 CYS A C 1
ATOM 1467 O O . CYS A 1 193 ? -4.852 32.656 16.578 1 97.25 193 CYS A O 1
ATOM 1469 N N . ARG A 1 194 ? -5.582 32.5 18.688 1 96.56 194 ARG A N 1
ATOM 1470 C CA . ARG A 1 194 ? -5.879 33.906 18.797 1 96.56 194 ARG A CA 1
ATOM 1471 C C . ARG A 1 194 ? -4.613 34.75 18.672 1 96.56 194 ARG A C 1
ATOM 1473 O O . ARG A 1 194 ? -4.617 35.781 18 1 96.56 194 ARG A O 1
ATOM 1480 N N . TRP A 1 195 ? -3.615 34.281 19.297 1 96 195 TRP A N 1
ATOM 1481 C CA . TRP A 1 195 ? -2.346 35 19.234 1 96 195 TRP A CA 1
ATOM 1482 C C . TRP A 1 195 ? -1.843 35.062 17.781 1 96 195 TRP A C 1
ATOM 1484 O O . TRP A 1 195 ? -1.442 36.125 17.312 1 96 195 TRP A O 1
ATOM 1494 N N . VAL A 1 196 ? -1.893 33.969 17.094 1 97.75 196 VAL A N 1
ATOM 1495 C CA . VAL A 1 196 ? -1.445 33.875 15.711 1 97.75 196 VAL A CA 1
ATOM 1496 C C . VAL A 1 196 ? -2.256 34.844 14.852 1 97.75 196 VAL A C 1
ATOM 1498 O O . VAL A 1 196 ? -1.688 35.656 14.117 1 97.75 196 VAL A O 1
ATOM 1501 N N . ALA A 1 197 ? -3.508 34.844 15.008 1 97 197 ALA A N 1
ATOM 1502 C CA . ALA A 1 197 ? -4.414 35.688 14.219 1 97 197 ALA A CA 1
ATOM 1503 C C . ALA A 1 197 ? -4.125 37.156 14.438 1 97 197 ALA A C 1
ATOM 1505 O O . ALA A 1 197 ? -4.309 37.969 13.523 1 97 197 ALA A O 1
ATOM 1506 N N . SER A 1 198 ? -3.537 37.469 15.547 1 95.88 198 SER A N 1
ATOM 1507 C CA . SER A 1 198 ? -3.371 38.875 15.906 1 95.88 198 SER A CA 1
ATOM 1508 C C . SER A 1 198 ? -1.948 39.344 15.633 1 95.88 198 SER A C 1
ATOM 1510 O O . SER A 1 198 ? -1.709 40.562 15.477 1 95.88 198 SER A O 1
ATOM 1512 N N . ASN A 1 199 ? -1.019 38.438 15.516 1 96.38 199 ASN A N 1
ATOM 1513 C CA . ASN A 1 199 ? 0.352 38.906 15.656 1 96.38 199 ASN A CA 1
ATOM 1514 C C . ASN A 1 199 ? 1.199 38.562 14.438 1 96.38 199 ASN A C 1
ATOM 1516 O O . ASN A 1 199 ? 2.275 39.125 14.234 1 96.38 199 ASN A O 1
ATOM 1520 N N . LEU A 1 200 ? 0.68 37.656 13.508 1 97.38 200 LEU A N 1
ATOM 1521 C CA . LEU A 1 200 ? 1.579 37.156 12.477 1 97.38 200 LEU A CA 1
ATOM 1522 C C . LEU A 1 200 ? 1.278 37.781 11.125 1 97.38 200 LEU A C 1
ATOM 1524 O O . LEU A 1 200 ? 1.475 37.156 10.086 1 97.38 200 LEU A O 1
ATOM 1528 N N . TYR A 1 201 ? 0.778 38.906 10.859 1 93.44 201 TYR A N 1
ATOM 1529 C CA . TYR A 1 201 ? 0.437 39.562 9.602 1 93.44 201 TYR A CA 1
ATOM 1530 C C . TYR A 1 201 ? 1.688 39.844 8.781 1 93.44 201 TYR A C 1
ATOM 1532 O O . TYR A 1 201 ? 1.642 39.844 7.551 1 93.44 201 TYR A O 1
ATOM 1540 N N . ALA A 1 202 ? 2.77 40 9.289 1 89.81 202 ALA A N 1
ATOM 1541 C CA . ALA A 1 202 ? 4.047 40.25 8.625 1 89.81 202 ALA A CA 1
ATOM 1542 C C . ALA A 1 202 ? 3.93 41.375 7.605 1 89.81 202 ALA A C 1
ATOM 1544 O O . ALA A 1 202 ? 4.52 41.312 6.527 1 89.81 202 ALA A O 1
ATOM 1545 N N . GLY A 1 203 ? 3.006 42.375 7.738 1 90.5 203 GLY A N 1
ATOM 1546 C CA . GLY A 1 203 ? 2.82 43.5 6.84 1 90.5 203 GLY A CA 1
ATOM 1547 C C . GLY A 1 203 ? 2.035 43.125 5.59 1 90.5 203 GLY A C 1
ATOM 1548 O O . GLY A 1 203 ? 2.004 43.906 4.629 1 90.5 203 GLY A O 1
ATOM 1549 N N . ARG A 1 204 ? 1.465 42 5.551 1 92.31 204 ARG A N 1
ATOM 1550 C CA . ARG A 1 204 ? 0.675 41.562 4.41 1 92.31 204 ARG A CA 1
ATOM 1551 C C . ARG A 1 204 ? -0.817 41.594 4.727 1 92.31 204 ARG A C 1
ATOM 1553 O O . ARG A 1 204 ? -1.215 41.5 5.891 1 92.31 204 ARG A O 1
ATOM 1560 N N . PRO A 1 205 ? -1.626 41.719 3.615 1 91.56 205 PRO A N 1
ATOM 1561 C CA . PRO A 1 205 ? -3.074 41.781 3.836 1 91.56 205 PRO A CA 1
ATOM 1562 C C . PRO A 1 205 ? -3.676 40.406 4.141 1 91.56 205 PRO A C 1
ATOM 1564 O O . PRO A 1 205 ? -4.746 40.344 4.746 1 91.56 205 PRO A O 1
ATOM 1567 N N . THR A 1 206 ? -2.99 39.438 3.762 1 92.94 206 THR A N 1
ATOM 1568 C CA . THR A 1 206 ? -3.498 38.094 4.012 1 92.94 206 THR A CA 1
ATOM 1569 C C . THR A 1 206 ? -3.527 37.812 5.504 1 92.94 206 THR A C 1
ATOM 1571 O O . THR A 1 206 ? -2.549 38.062 6.211 1 92.94 206 THR A O 1
ATOM 1574 N N . GLN A 1 207 ? -4.621 37.312 5.887 1 94.06 207 GLN A N 1
ATOM 1575 C CA . GLN A 1 207 ? -4.789 36.969 7.297 1 94.06 207 GLN A CA 1
ATOM 1576 C C . GLN A 1 207 ? -3.881 35.812 7.695 1 94.06 207 GLN A C 1
ATOM 1578 O O . GLN A 1 207 ? -3.816 34.781 6.992 1 94.06 207 GLN A O 1
ATOM 1583 N N . PRO A 1 208 ? -3.191 35.938 8.812 1 96.94 208 PRO A N 1
ATOM 1584 C CA . PRO A 1 208 ? -2.426 34.812 9.32 1 96.94 208 PRO A CA 1
ATOM 1585 C C . PRO A 1 208 ? -3.303 33.594 9.625 1 96.94 208 PRO A C 1
ATOM 1587 O O . PRO A 1 208 ? -4.5 33.75 9.883 1 96.94 208 PRO A O 1
ATOM 1590 N N . ALA A 1 209 ? -2.701 32.5 9.531 1 97.75 209 ALA A N 1
ATOM 1591 C CA . ALA A 1 209 ? -3.473 31.266 9.758 1 97.75 209 ALA A CA 1
ATOM 1592 C C . ALA A 1 209 ? -2.74 30.328 10.703 1 97.75 209 ALA A C 1
ATOM 1594 O O . ALA A 1 209 ? -1.509 30.25 10.688 1 97.75 209 ALA A O 1
ATOM 1595 N N . SER A 1 210 ? -3.527 29.688 11.469 1 98.44 210 SER A N 1
ATOM 1596 C CA . SER A 1 210 ? -3.016 28.578 12.273 1 98.44 210 SER A CA 1
ATOM 1597 C C . SER A 1 210 ? -3.516 27.25 11.75 1 98.44 210 SER A C 1
ATOM 1599 O O . SER A 1 210 ? -4.578 27.172 11.133 1 98.44 210 SER A O 1
ATOM 1601 N N . TYR A 1 211 ? -2.699 26.281 11.891 1 98.81 211 TYR A N 1
ATOM 1602 C CA . TYR A 1 211 ? -3.004 24.859 11.719 1 98.81 211 TYR A CA 1
ATOM 1603 C C . TYR A 1 211 ? -2.619 24.062 12.961 1 98.81 211 TYR A C 1
ATOM 1605 O O . TYR A 1 211 ? -1.691 24.438 13.688 1 98.81 211 TYR A O 1
ATOM 1613 N N . VAL A 1 212 ? -3.377 23.047 13.188 1 98.81 212 VAL A N 1
ATOM 1614 C CA . VAL A 1 212 ? -3.076 22.203 14.336 1 98.81 212 VAL A CA 1
ATOM 1615 C C . VAL A 1 212 ? -2.555 20.859 13.867 1 98.81 212 VAL A C 1
ATOM 1617 O O . VAL A 1 212 ? -3.205 20.172 13.07 1 98.81 212 VAL A O 1
ATOM 1620 N N . HIS A 1 213 ? -1.389 20.562 14.297 1 98.44 213 HIS A N 1
ATOM 1621 C CA . HIS A 1 213 ? -0.776 19.281 13.992 1 98.44 213 HIS A CA 1
ATOM 1622 C C . HIS A 1 213 ? -0.898 18.312 15.164 1 98.44 213 HIS A C 1
ATOM 1624 O O . HIS A 1 213 ? -0.28 18.531 16.219 1 98.44 213 HIS A O 1
ATOM 1630 N N . LEU A 1 214 ? -1.705 17.312 14.945 1 98 214 LEU A N 1
ATOM 1631 C CA . LEU A 1 214 ? -1.849 16.266 15.953 1 98 214 LEU A CA 1
ATOM 1632 C C . LEU A 1 214 ? -0.74 15.227 15.82 1 98 214 LEU A C 1
ATOM 1634 O O . LEU A 1 214 ? -0.91 14.211 15.133 1 98 214 LEU A O 1
ATOM 1638 N N . ARG A 1 215 ? 0.29 15.344 16.594 1 95.25 215 ARG A N 1
ATOM 1639 C CA . ARG A 1 215 ? 1.526 14.586 16.438 1 95.25 215 ARG A CA 1
ATOM 1640 C C . ARG A 1 215 ? 1.353 13.148 16.922 1 95.25 215 AR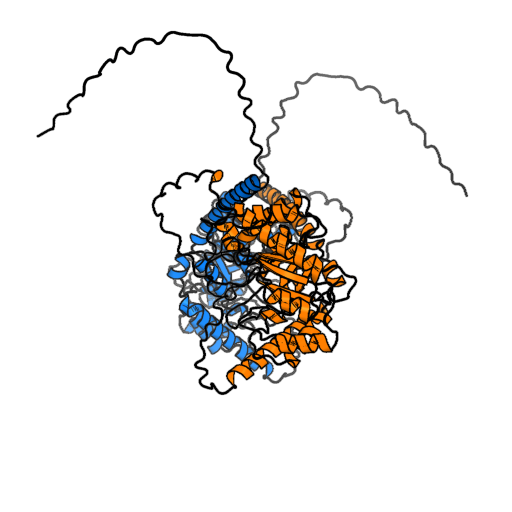G A C 1
ATOM 1642 O O . ARG A 1 215 ? 1.885 12.211 16.312 1 95.25 215 ARG A O 1
ATOM 1649 N N . ASP A 1 216 ? 0.675 13.008 17.984 1 94.81 216 ASP A N 1
ATOM 1650 C CA . ASP A 1 216 ? 0.504 11.672 18.562 1 94.81 216 ASP A CA 1
ATOM 1651 C C . ASP A 1 216 ? -0.868 11.102 18.219 1 94.81 216 ASP A C 1
ATOM 1653 O O . ASP A 1 216 ? -1.489 10.422 19.031 1 94.81 216 ASP A O 1
ATOM 1657 N N . PHE A 1 217 ? -1.29 11.367 17.047 1 96.94 217 PHE A N 1
ATOM 1658 C CA . PHE A 1 217 ? -2.633 11.031 16.594 1 96.94 217 PHE A CA 1
ATOM 1659 C C . PHE A 1 217 ? -2.924 9.555 16.812 1 96.94 217 PHE A C 1
ATOM 1661 O O . PHE A 1 217 ? -3.938 9.195 17.406 1 96.94 217 PHE A O 1
ATOM 1668 N N . SER A 1 218 ? -2.051 8.727 16.297 1 92.88 218 SER A N 1
ATOM 1669 C CA . SER A 1 218 ? -2.287 7.293 16.391 1 92.88 218 SER A CA 1
ATOM 1670 C C . SER A 1 218 ? -2.416 6.848 17.844 1 92.88 218 SER A C 1
ATOM 1672 O O . SER A 1 218 ? -3.352 6.125 18.203 1 92.88 218 SER A O 1
ATOM 1674 N N . ALA A 1 219 ? -1.553 7.277 18.656 1 93.44 219 ALA A N 1
ATOM 1675 C CA . ALA A 1 219 ? -1.59 6.93 20.062 1 93.44 219 ALA A CA 1
ATOM 1676 C C . ALA A 1 219 ? -2.861 7.457 20.734 1 93.44 219 ALA A C 1
ATOM 1678 O O . ALA A 1 219 ? -3.498 6.75 21.516 1 93.44 219 ALA A O 1
ATOM 1679 N N . ALA A 1 220 ? -3.211 8.648 20.406 1 96.69 220 ALA A N 1
ATOM 1680 C CA . ALA A 1 220 ? -4.398 9.266 20.984 1 96.69 220 ALA A CA 1
ATOM 1681 C C . ALA A 1 220 ? -5.664 8.523 20.562 1 96.69 220 ALA A C 1
ATOM 1683 O O . ALA A 1 220 ? -6.566 8.312 21.375 1 96.69 220 ALA A O 1
ATOM 1684 N N . MET A 1 221 ? -5.719 8.109 19.328 1 95.88 221 MET A N 1
ATOM 1685 C CA . MET A 1 221 ? -6.895 7.41 18.828 1 95.88 221 MET A CA 1
ATOM 1686 C C . MET A 1 221 ? -7.031 6.035 19.469 1 95.88 221 MET A C 1
ATOM 1688 O O . MET A 1 221 ? -8.141 5.512 19.594 1 95.88 221 MET A O 1
ATOM 1692 N N . GLN A 1 222 ? -5.965 5.512 19.891 1 91.69 222 GLN A N 1
ATOM 1693 C CA . GLN A 1 222 ? -5.98 4.203 20.531 1 91.69 222 GLN A CA 1
ATOM 1694 C C . GLN A 1 222 ? -6.309 4.324 22.016 1 91.69 222 GLN A C 1
ATOM 1696 O O . GLN A 1 222 ? -7.117 3.557 22.547 1 91.69 222 GLN A O 1
ATOM 1701 N N . SER A 1 223 ? -5.758 5.32 22.688 1 93.38 223 SER A N 1
ATOM 1702 C CA . SER A 1 223 ? -5.805 5.336 24.141 1 93.38 223 SER A CA 1
ATOM 1703 C C . SER A 1 223 ? -6.832 6.348 24.656 1 93.38 223 SER A C 1
ATOM 1705 O O . SER A 1 223 ? -7.359 6.203 25.766 1 93.38 223 SER A O 1
ATOM 1707 N N . ALA A 1 224 ? -7.059 7.375 23.859 1 95.88 224 ALA A N 1
ATOM 1708 C CA . ALA A 1 224 ? -7.914 8.461 24.344 1 95.88 224 ALA A CA 1
ATOM 1709 C C . ALA A 1 224 ? -8.68 9.109 23.203 1 95.88 224 ALA A C 1
ATOM 1711 O O . ALA A 1 224 ? -8.633 10.328 23.031 1 95.88 224 ALA A O 1
ATOM 1712 N N . PRO A 1 225 ? -9.469 8.32 22.5 1 96.69 225 PRO A N 1
ATOM 1713 C CA . PRO A 1 225 ? -10.156 8.891 21.344 1 96.69 225 PRO A CA 1
ATOM 1714 C C . PRO A 1 225 ? -11.141 9.984 21.719 1 96.69 225 PRO A C 1
ATOM 1716 O O . PRO A 1 225 ? -11.305 10.961 20.984 1 96.69 225 PRO A O 1
ATOM 1719 N N . ALA A 1 226 ? -11.805 9.867 22.844 1 96.75 226 ALA A N 1
ATOM 1720 C CA . ALA A 1 226 ? -12.75 10.891 23.266 1 96.75 226 ALA A CA 1
ATOM 1721 C C . ALA A 1 226 ? -12.047 12.219 23.516 1 96.75 226 ALA A C 1
ATOM 1723 O O . ALA A 1 226 ? -12.586 13.281 23.188 1 96.75 226 ALA A O 1
ATOM 1724 N N . ARG A 1 227 ? -10.898 12.156 24.109 1 97 227 ARG A N 1
ATOM 1725 C CA . ARG A 1 227 ? -10.117 13.359 24.359 1 97 227 ARG A CA 1
ATOM 1726 C C . ARG A 1 227 ? -9.742 14.055 23.062 1 97 227 ARG A C 1
ATOM 1728 O O . ARG A 1 227 ? -9.93 15.266 22.922 1 97 227 ARG A O 1
ATOM 1735 N N . LEU A 1 228 ? -9.289 13.305 22.109 1 98.38 228 LEU A N 1
ATOM 1736 C CA . LEU A 1 228 ? -8.898 13.859 20.828 1 98.38 228 LEU A CA 1
ATOM 1737 C C . LEU A 1 228 ? -10.094 14.469 20.094 1 98.38 228 LEU A C 1
ATOM 1739 O O . LEU A 1 228 ? -10.016 15.586 19.594 1 98.38 228 LEU A O 1
ATOM 1743 N N . LEU A 1 229 ? -11.188 13.742 20.125 1 98.56 229 LEU A N 1
ATOM 1744 C CA . LEU A 1 229 ? -12.375 14.203 19.406 1 98.56 229 LEU A CA 1
ATOM 1745 C C . LEU A 1 229 ? -12.984 15.422 20.094 1 98.56 229 LEU A C 1
ATOM 1747 O O . LEU A 1 229 ? -13.562 16.281 19.438 1 98.56 229 LEU A O 1
ATOM 1751 N N . THR A 1 230 ? -12.797 15.516 21.359 1 98.31 230 THR A N 1
ATOM 1752 C CA . THR A 1 230 ? -13.234 16.703 22.078 1 98.31 230 THR A CA 1
ATOM 1753 C C . THR A 1 230 ? -12.43 17.922 21.641 1 98.31 230 THR A C 1
ATOM 1755 O O . THR A 1 230 ? -12.992 19 21.453 1 98.31 230 THR A O 1
ATOM 1758 N N . LEU A 1 231 ? -11.18 17.781 21.516 1 98.56 231 LEU A N 1
ATOM 1759 C CA . LEU A 1 231 ? -10.359 18.859 21 1 98.56 231 LEU A CA 1
ATOM 1760 C C . LEU A 1 231 ? -10.82 19.297 19.609 1 98.56 231 LEU A C 1
ATOM 1762 O O . LEU A 1 231 ? -10.953 20.484 19.328 1 98.56 231 LEU A O 1
ATOM 1766 N N . VAL A 1 232 ? -11.094 18.344 18.766 1 98.81 232 VAL A N 1
ATOM 1767 C CA . VAL A 1 232 ? -11.547 18.609 17.406 1 98.81 232 VAL A CA 1
ATOM 1768 C C . VAL A 1 232 ? -12.852 19.406 17.453 1 98.81 232 VAL A C 1
ATOM 1770 O O . VAL A 1 232 ? -13 20.406 16.734 1 98.81 232 VAL A O 1
ATOM 1773 N N . GLU A 1 233 ? -13.711 18.969 18.25 1 98.56 233 GLU A N 1
ATOM 1774 C CA . GLU A 1 233 ? -14.984 19.656 18.375 1 98.56 233 GLU A CA 1
ATOM 1775 C C . GLU A 1 233 ? -14.789 21.094 18.891 1 98.56 233 GLU A C 1
ATOM 1777 O O . GLU A 1 233 ? -15.414 22.016 18.375 1 98.56 233 GLU A O 1
ATOM 1782 N N . ALA A 1 234 ? -13.992 21.219 19.891 1 98.31 234 ALA A N 1
ATOM 1783 C CA . ALA A 1 234 ? -13.719 22.531 20.453 1 98.31 234 ALA A CA 1
ATOM 1784 C C . ALA A 1 234 ? -13.164 23.484 19.391 1 98.31 234 ALA A C 1
ATOM 1786 O O . ALA A 1 234 ? -13.594 24.625 19.297 1 98.31 234 ALA A O 1
ATOM 1787 N N . LEU A 1 235 ? -12.258 23.031 18.625 1 98.62 235 LEU A N 1
ATOM 1788 C CA . LEU A 1 235 ? -11.656 23.828 17.562 1 98.62 235 LEU A CA 1
ATOM 1789 C C . LEU A 1 235 ? -12.695 24.188 16.5 1 98.62 235 LEU A C 1
ATOM 1791 O O . LEU A 1 235 ? -12.719 25.328 16.016 1 98.62 235 LEU A O 1
ATOM 1795 N N . ALA A 1 236 ? -13.508 23.234 16.188 1 98.5 236 ALA A N 1
ATOM 1796 C CA . ALA A 1 236 ? -14.531 23.422 15.164 1 98.5 236 ALA A CA 1
ATOM 1797 C C . ALA A 1 236 ? -15.5 24.531 15.555 1 98.5 236 ALA A C 1
ATOM 1799 O O . ALA A 1 236 ? -16.031 25.219 14.695 1 98.5 236 ALA A O 1
ATOM 1800 N N . ARG A 1 237 ? -15.648 24.734 16.781 1 97.56 237 ARG A N 1
ATOM 1801 C CA . ARG A 1 237 ? -16.672 25.641 17.266 1 97.56 237 ARG A CA 1
ATOM 1802 C C . ARG A 1 237 ? -16.094 27.031 17.5 1 97.56 237 ARG A C 1
ATOM 1804 O O . ARG A 1 237 ? -16.828 27.969 17.828 1 97.56 237 ARG A O 1
ATOM 1811 N N . LEU A 1 238 ? -14.859 27.156 17.328 1 97.88 238 LEU A N 1
ATOM 1812 C CA . LEU A 1 238 ? -14.25 28.469 17.5 1 97.88 238 LEU A CA 1
ATOM 1813 C C . LEU A 1 238 ? -14.789 29.453 16.469 1 97.88 238 LEU A C 1
ATOM 1815 O O . LEU A 1 238 ? -15.266 29.047 15.398 1 97.88 238 LEU A O 1
ATOM 1819 N N . ASP A 1 239 ? -14.664 30.719 16.844 1 96.31 239 ASP A N 1
ATOM 1820 C CA . ASP A 1 239 ? -14.945 31.781 15.898 1 96.31 239 ASP A CA 1
ATOM 1821 C C . ASP A 1 239 ? -14.094 31.641 14.641 1 96.31 239 ASP A C 1
ATOM 1823 O O . ASP A 1 239 ? -12.883 31.422 14.727 1 96.31 239 ASP A O 1
ATOM 1827 N N . PRO A 1 240 ? -14.711 31.766 13.469 1 94.56 240 PRO A N 1
ATOM 1828 C CA . PRO A 1 240 ? -13.984 31.578 12.211 1 94.56 240 PRO A CA 1
ATOM 1829 C C . PRO A 1 240 ? -12.773 32.5 12.086 1 94.56 240 PRO A C 1
ATOM 1831 O O . PRO A 1 240 ? -11.805 32.188 11.398 1 94.56 240 PRO A O 1
ATOM 1834 N N . ALA A 1 241 ? -12.797 33.594 12.82 1 93.69 241 ALA A N 1
ATOM 1835 C CA . ALA A 1 241 ? -11.703 34.562 12.742 1 93.69 241 ALA A CA 1
ATOM 1836 C C . ALA A 1 241 ? -10.445 34.031 13.422 1 93.69 241 ALA A C 1
ATOM 1838 O O . ALA A 1 241 ? -9.336 34.438 13.102 1 93.69 241 ALA A O 1
ATOM 1839 N N . VAL A 1 242 ? -10.656 33.062 14.344 1 96 242 VAL A N 1
ATOM 1840 C CA . VAL A 1 242 ? -9.5 32.562 15.078 1 96 242 VAL A CA 1
ATOM 1841 C C . VAL A 1 242 ? -9.391 31.062 14.914 1 96 242 VAL A C 1
ATOM 1843 O O . VAL A 1 242 ? -8.391 30.453 15.312 1 96 242 VAL A O 1
ATOM 1846 N N . ARG A 1 243 ? -10.367 30.406 14.336 1 97.81 243 ARG A N 1
ATOM 1847 C CA . ARG A 1 243 ? -10.344 28.969 14.102 1 97.81 243 ARG A CA 1
ATOM 1848 C C . ARG A 1 243 ? -9.18 28.594 13.188 1 97.81 243 ARG A C 1
ATOM 1850 O O . ARG A 1 243 ? -8.922 29.266 12.188 1 97.81 243 ARG A O 1
ATOM 1857 N N . PRO A 1 244 ? -8.5 27.547 13.609 1 98.5 244 PRO A N 1
ATOM 1858 C CA . PRO A 1 244 ? -7.48 27.078 12.664 1 98.5 244 PRO A CA 1
ATOM 1859 C C . PRO A 1 244 ? -8.055 26.75 11.289 1 98.5 244 PRO A C 1
ATOM 1861 O O . PRO A 1 244 ? -9.219 26.359 11.18 1 98.5 244 PRO A O 1
ATOM 1864 N N . ARG A 1 245 ? -7.215 26.875 10.281 1 98.31 245 ARG A N 1
ATOM 1865 C CA . ARG A 1 245 ? -7.641 26.578 8.914 1 98.31 245 ARG A CA 1
ATOM 1866 C C . ARG A 1 245 ? -7.766 25.078 8.688 1 98.31 245 ARG A C 1
ATOM 1868 O O . ARG A 1 245 ? -8.445 24.641 7.758 1 98.31 245 ARG A O 1
ATOM 1875 N N . GLY A 1 246 ? -7.062 24.328 9.516 1 98.56 246 GLY A N 1
ATOM 1876 C CA . GLY A 1 246 ? -7.141 22.891 9.328 1 98.56 246 GLY A CA 1
ATOM 1877 C C . GLY A 1 246 ? -6.379 22.109 10.375 1 98.56 246 GLY A C 1
ATOM 1878 O O . GLY A 1 246 ? -5.785 22.688 11.289 1 98.56 246 GLY A O 1
ATOM 1879 N N . LEU A 1 247 ? -6.531 20.828 10.242 1 98.81 247 LEU A N 1
ATOM 1880 C CA . LEU A 1 247 ? -5.836 19.844 11.078 1 98.81 247 LEU A CA 1
ATOM 1881 C C . LEU A 1 247 ? -4.875 19 10.242 1 98.81 247 LEU A C 1
ATOM 1883 O O . LEU A 1 247 ? -5.199 18.625 9.109 1 98.81 247 LEU A O 1
ATOM 1887 N N . LEU A 1 248 ? -3.725 18.797 10.766 1 98.62 248 LEU A N 1
ATOM 1888 C CA . LEU A 1 248 ? -2.76 17.844 10.242 1 98.62 248 LEU A CA 1
ATOM 1889 C C . LEU A 1 248 ? -2.633 16.641 11.172 1 98.62 248 LEU A C 1
ATOM 1891 O O . LEU A 1 248 ? -2.398 16.797 12.375 1 98.62 248 LEU A O 1
ATOM 1895 N N . ILE A 1 249 ? -2.846 15.477 10.602 1 97.88 249 ILE A N 1
ATOM 1896 C CA . ILE A 1 249 ? -2.75 14.289 11.445 1 97.88 249 ILE A CA 1
ATOM 1897 C C . ILE A 1 249 ? -1.511 13.484 11.055 1 97.88 249 ILE A C 1
ATOM 1899 O O . ILE A 1 249 ? -1.156 13.398 9.883 1 97.88 249 ILE A O 1
ATOM 1903 N N . ASN A 1 250 ? -0.932 12.898 12.102 1 94.81 250 ASN A N 1
ATOM 1904 C CA . ASN A 1 250 ? 0.316 12.164 11.922 1 94.81 250 ASN A CA 1
ATOM 1905 C C . ASN A 1 250 ? 0.11 10.664 12.094 1 94.81 250 ASN A C 1
ATOM 1907 O O . ASN A 1 250 ? -0.507 10.227 13.062 1 94.81 250 ASN A O 1
ATOM 1911 N N . GLN A 1 251 ? 0.61 9.914 11.156 1 89.44 251 GLN A N 1
ATOM 1912 C CA . GLN A 1 251 ? 0.689 8.461 11.242 1 89.44 251 GLN A CA 1
ATOM 1913 C C . GLN A 1 251 ? -0.62 7.863 11.75 1 89.44 251 GLN A C 1
ATOM 1915 O O . GLN A 1 251 ? -0.658 7.281 12.836 1 89.44 251 GLN A O 1
ATOM 1920 N N . PRO A 1 252 ? -1.63 7.906 10.977 1 89.38 252 PRO A N 1
ATOM 1921 C CA . PRO A 1 252 ? -2.959 7.523 11.453 1 89.38 252 PRO A CA 1
ATOM 1922 C C . PRO A 1 252 ? -3.107 6.016 11.641 1 89.38 252 PRO A C 1
ATOM 1924 O O . PRO A 1 252 ? -4.098 5.555 12.211 1 89.38 252 PRO A O 1
ATOM 1927 N N . ALA A 1 253 ? -2.143 5.289 11.18 1 85.44 253 ALA A N 1
ATOM 1928 C CA . ALA A 1 253 ? -2.156 3.834 11.312 1 85.44 253 ALA A CA 1
ATOM 1929 C C . ALA A 1 253 ? -1.059 3.361 12.266 1 85.44 253 ALA A C 1
ATOM 1931 O O . ALA A 1 253 ? 0.1 3.229 11.867 1 85.44 253 ALA A O 1
ATOM 1932 N N . ALA A 1 254 ? -1.435 2.992 13.438 1 80.56 254 ALA A N 1
ATOM 1933 C CA . ALA A 1 254 ? -0.458 2.67 14.469 1 80.56 254 ALA A CA 1
ATOM 1934 C C . ALA A 1 254 ? 0.413 1.487 14.055 1 80.56 254 ALA A C 1
ATOM 1936 O O . ALA A 1 254 ? 1.631 1.506 14.25 1 80.56 254 ALA A O 1
ATOM 1937 N N . GLY A 1 255 ? -0.179 0.521 13.531 1 79.75 255 GLY A N 1
ATOM 1938 C CA . GLY A 1 255 ? 0.558 -0.642 13.062 1 79.75 255 GLY A CA 1
ATOM 1939 C C . GLY A 1 255 ? 1.107 -0.473 11.664 1 79.75 255 GLY A C 1
ATOM 1940 O O . GLY A 1 255 ? 1.758 -1.376 11.133 1 79.75 255 GLY A O 1
ATOM 1941 N N . GLN A 1 256 ? 0.737 0.694 11.039 1 80.62 256 GLN A N 1
ATOM 1942 C CA . GLN A 1 256 ? 1.186 1.043 9.695 1 80.62 256 GLN A CA 1
ATOM 1943 C C . GLN A 1 256 ? 0.555 0.127 8.656 1 80.62 256 GLN A C 1
ATOM 1945 O O . GLN A 1 256 ? 1.202 -0.241 7.672 1 80.62 256 GLN A O 1
ATOM 1950 N N . PHE A 1 257 ? -0.617 -0.339 9.008 1 88.69 257 PHE A N 1
ATOM 1951 C CA . PHE A 1 257 ? -1.437 -1.028 8.023 1 88.69 257 PHE A CA 1
ATOM 1952 C C . PHE A 1 257 ? -2.57 -0.132 7.539 1 88.69 257 PHE A C 1
ATOM 1954 O O . PHE A 1 257 ? -3.27 0.484 8.344 1 88.69 257 PHE A O 1
ATOM 1961 N N . PRO A 1 258 ? -2.787 -0.083 6.234 1 90.12 258 PRO A N 1
ATOM 1962 C CA . PRO A 1 258 ? -3.695 0.907 5.652 1 90.12 258 PRO A CA 1
ATOM 1963 C C . PRO A 1 258 ? -5.102 0.84 6.246 1 90.12 258 PRO A C 1
ATOM 1965 O O . PRO A 1 258 ? -5.734 1.877 6.457 1 90.12 258 PRO A O 1
ATOM 1968 N N . PHE A 1 259 ? -5.637 -0.275 6.578 1 86.5 259 PHE A N 1
ATOM 1969 C CA . PHE A 1 259 ? -7.023 -0.448 7 1 86.5 259 PHE A CA 1
ATOM 1970 C C . PHE A 1 259 ? -7.246 0.148 8.383 1 86.5 259 PHE A C 1
ATOM 1972 O O . PHE A 1 259 ? -8.391 0.335 8.805 1 86.5 259 PHE A O 1
ATOM 1979 N N . GLU A 1 260 ? -6.188 0.495 9.062 1 91.5 260 GLU A N 1
ATOM 1980 C CA . GLU A 1 260 ? -6.301 1.068 10.406 1 91.5 260 GLU A CA 1
ATOM 1981 C C . GLU A 1 260 ? -6.652 2.553 10.336 1 91.5 260 GLU A C 1
ATOM 1983 O O . GLU A 1 260 ? -7.18 3.113 11.305 1 91.5 260 GLU A O 1
ATOM 1988 N N . ALA A 1 261 ? -6.395 3.166 9.266 1 94.62 261 ALA A N 1
ATOM 1989 C CA . ALA A 1 261 ? -6.363 4.625 9.188 1 94.62 261 ALA A CA 1
ATOM 1990 C C . ALA A 1 261 ? -7.762 5.191 8.953 1 94.62 261 ALA A C 1
ATOM 1992 O O . ALA A 1 261 ? -8.164 6.164 9.594 1 94.62 261 ALA A O 1
ATOM 1993 N N . ALA A 1 262 ? -8.531 4.52 8.141 1 94.69 262 ALA A N 1
ATOM 1994 C CA . ALA A 1 262 ? -9.766 5.082 7.609 1 94.69 262 ALA A CA 1
ATOM 1995 C C . ALA A 1 262 ? -10.766 5.375 8.727 1 94.69 262 ALA A C 1
ATOM 1997 O O . ALA A 1 262 ? -11.336 6.461 8.789 1 94.69 262 ALA A O 1
ATOM 1998 N N . PRO A 1 263 ? -10.961 4.496 9.648 1 96 263 PRO A N 1
ATOM 1999 C CA . PRO A 1 263 ? -11.938 4.789 10.703 1 96 263 PRO A CA 1
ATOM 2000 C C . PRO A 1 263 ? -11.547 5.996 11.555 1 96 263 PRO A C 1
ATOM 2002 O O . PRO A 1 263 ? -12.414 6.781 11.945 1 96 263 PRO A O 1
ATOM 2005 N N . CYS A 1 264 ? -10.273 6.113 11.82 1 97.56 264 CYS A N 1
ATOM 2006 C CA . CYS A 1 264 ? -9.797 7.234 12.625 1 97.56 264 CYS A CA 1
ATOM 2007 C C . CYS A 1 264 ? -10.023 8.555 11.906 1 97.56 264 CYS A C 1
ATOM 2009 O O . CYS A 1 264 ? -10.531 9.516 12.5 1 97.56 264 CYS A O 1
ATOM 2011 N N . VAL A 1 265 ? -9.742 8.594 10.664 1 98.19 265 VAL A N 1
ATOM 2012 C CA . VAL A 1 265 ? -9.906 9.789 9.844 1 98.19 265 VAL A CA 1
ATOM 2013 C C . VAL A 1 265 ? -11.391 10.133 9.727 1 98.19 265 VAL A C 1
ATOM 2015 O O . VAL A 1 265 ? -11.781 11.297 9.875 1 98.19 265 VAL A O 1
ATOM 2018 N N . ALA A 1 266 ? -12.164 9.094 9.516 1 97.62 266 ALA A N 1
ATOM 2019 C CA . ALA A 1 266 ? -13.602 9.297 9.375 1 97.62 266 ALA A CA 1
ATOM 2020 C C . ALA A 1 266 ? -14.195 9.891 10.656 1 97.62 266 ALA A C 1
ATOM 2022 O O . ALA A 1 266 ? -15.109 10.719 10.594 1 97.62 266 ALA A O 1
ATOM 2023 N N . ALA A 1 267 ? -13.703 9.469 11.727 1 98.06 267 ALA A N 1
ATOM 2024 C CA . ALA A 1 267 ? -14.18 9.992 13 1 98.06 267 ALA A CA 1
ATOM 2025 C C . ALA A 1 267 ? -13.875 11.484 13.133 1 98.06 267 ALA A C 1
ATOM 2027 O O . ALA A 1 267 ? -14.75 12.273 13.5 1 98.06 267 ALA A O 1
ATOM 2028 N N . VAL A 1 268 ? -12.703 11.867 12.828 1 98.75 268 VAL A N 1
ATOM 2029 C CA . VAL A 1 268 ? -12.297 13.258 12.922 1 98.75 268 VAL A CA 1
ATOM 2030 C C . VAL A 1 268 ? -13.117 14.109 11.953 1 98.75 268 VAL A C 1
ATOM 2032 O O . VAL A 1 268 ? -13.703 15.117 12.344 1 98.75 268 VAL A O 1
ATOM 2035 N N . ARG A 1 269 ? -13.203 13.672 10.703 1 98.56 269 ARG A N 1
ATOM 2036 C CA . ARG A 1 269 ? -13.977 14.391 9.703 1 98.56 269 ARG A CA 1
ATOM 2037 C C . ARG A 1 269 ? -15.445 14.484 10.117 1 98.56 269 ARG A C 1
ATOM 2039 O O . ARG A 1 269 ? -16.062 15.539 9.961 1 98.56 269 ARG A O 1
ATOM 2046 N N . GLY A 1 270 ? -15.906 13.375 10.648 1 98 270 GLY A N 1
ATOM 2047 C CA . GLY A 1 270 ? -17.281 13.375 11.117 1 98 270 GLY A CA 1
ATOM 2048 C C . GLY A 1 270 ? -17.547 14.422 12.18 1 98 270 GLY A C 1
ATOM 2049 O O . GLY A 1 270 ? -18.562 15.125 12.125 1 98 270 GLY A O 1
ATOM 2050 N N . VAL A 1 271 ? -16.672 14.594 13.109 1 98.38 271 VAL A N 1
ATOM 2051 C CA . VAL A 1 271 ? -16.828 15.57 14.18 1 98.38 271 VAL A CA 1
ATOM 2052 C C . VAL A 1 271 ? -16.688 16.984 13.617 1 98.38 271 VAL A C 1
ATOM 2054 O O . VAL A 1 271 ? -17.453 17.875 13.961 1 98.38 271 VAL A O 1
ATOM 2057 N N . MET A 1 272 ? -15.703 17.219 12.727 1 98.62 272 MET A N 1
ATOM 2058 C CA . MET A 1 272 ? -15.531 18.516 12.078 1 98.62 272 MET A CA 1
ATOM 2059 C C . MET A 1 272 ? -16.812 18.953 11.391 1 98.62 272 MET A C 1
ATOM 2061 O O . MET A 1 272 ? -17.297 20.078 11.609 1 98.62 272 MET A O 1
ATOM 2065 N N . ASP A 1 273 ? -17.375 18.047 10.664 1 97.94 273 ASP A N 1
ATOM 2066 C CA . ASP A 1 273 ? -18.562 18.344 9.883 1 97.94 273 ASP A CA 1
ATOM 2067 C C . ASP A 1 273 ? -19.766 18.594 10.789 1 97.94 273 ASP A C 1
ATOM 2069 O O . ASP A 1 273 ? -20.5 19.562 10.602 1 97.94 273 ASP A O 1
ATOM 2073 N N . ALA A 1 274 ? -19.891 17.766 11.734 1 97.06 274 ALA A N 1
ATOM 2074 C CA . ALA A 1 274 ? -21.031 17.875 12.641 1 97.06 274 ALA A CA 1
ATOM 2075 C C . ALA A 1 274 ? -20.969 19.172 13.438 1 97.06 274 ALA A C 1
ATOM 2077 O O . ALA A 1 274 ? -22.016 19.719 13.805 1 97.06 274 ALA A O 1
ATOM 2078 N N . ALA A 1 275 ? -19.766 19.609 13.656 1 97.38 275 ALA A N 1
ATOM 2079 C CA . ALA A 1 275 ? -19.594 20.812 14.469 1 97.38 275 ALA A CA 1
ATOM 2080 C C . ALA A 1 275 ? -19.484 22.062 13.586 1 97.38 275 ALA A C 1
ATOM 2082 O O . ALA A 1 275 ? -19.078 23.125 14.047 1 97.38 275 ALA A O 1
ATOM 2083 N N . GLY A 1 276 ? -19.766 21.969 12.266 1 96 276 GLY A N 1
ATOM 2084 C CA . GLY A 1 276 ? -19.859 23.109 11.375 1 96 276 GLY A CA 1
ATOM 2085 C C . GLY A 1 276 ? -18.547 23.516 10.758 1 96 276 GLY A C 1
ATOM 2086 O O . GLY A 1 276 ? -18.359 24.656 10.352 1 96 276 GLY A O 1
ATOM 2087 N N . TRP A 1 277 ? -17.594 22.719 10.742 1 98.19 277 TRP A N 1
ATOM 2088 C CA . TRP A 1 277 ? -16.266 22.984 10.203 1 98.19 277 TRP A CA 1
ATOM 2089 C C . TRP A 1 277 ? -16.016 22.156 8.953 1 98.19 277 TRP A C 1
ATOM 2091 O O . TRP A 1 277 ? -14.945 21.531 8.812 1 98.19 277 TRP A O 1
ATOM 2101 N N . SER A 1 278 ? -16.922 22.047 8.023 1 96.31 278 SER A N 1
ATOM 2102 C CA . SER A 1 278 ? -16.859 21.188 6.844 1 96.31 278 SER A CA 1
ATOM 2103 C C . SER A 1 278 ? -15.797 21.703 5.867 1 96.31 278 SER A C 1
ATOM 2105 O O . SER A 1 278 ? -15.234 20.906 5.098 1 96.31 278 SER A O 1
ATOM 2107 N N . GLU A 1 279 ? -15.539 22.969 5.93 1 96.31 279 GLU A N 1
ATOM 2108 C CA . GLU A 1 279 ? -14.562 23.531 5.012 1 96.31 279 GLU A CA 1
ATOM 2109 C C . GLU A 1 279 ? -13.148 23.391 5.559 1 96.31 279 GLU A C 1
ATOM 2111 O O . GLU A 1 279 ? -12.172 23.672 4.852 1 96.31 279 GLU A O 1
ATOM 2116 N N . GLY A 1 280 ? -13.023 22.938 6.809 1 98.12 280 GLY A N 1
ATOM 2117 C CA . GLY A 1 280 ? -11.711 22.797 7.418 1 98.12 280 GLY A CA 1
ATOM 2118 C C . GLY A 1 280 ? -10.852 21.734 6.746 1 98.12 280 GLY A C 1
ATOM 2119 O O . GLY A 1 280 ? -11.344 20.656 6.414 1 98.12 280 GLY A O 1
ATOM 2120 N N . LEU A 1 281 ? -9.633 22.094 6.598 1 98.62 281 LEU A N 1
ATOM 2121 C CA . LEU A 1 281 ? -8.688 21.141 6.012 1 98.62 281 LEU A CA 1
ATOM 2122 C C . LEU A 1 281 ? -8.375 20.016 6.988 1 98.62 281 LEU A C 1
ATOM 2124 O O . LEU A 1 281 ? -8.18 20.25 8.18 1 98.62 281 LEU A O 1
ATOM 2128 N N . LEU A 1 282 ? -8.43 18.812 6.508 1 98.81 282 LEU A N 1
ATOM 2129 C CA . LEU A 1 282 ? -7.848 17.641 7.156 1 98.81 282 LEU A CA 1
ATOM 2130 C C . LEU A 1 282 ? -6.793 17 6.27 1 98.81 282 LEU A C 1
ATOM 2132 O O . LEU A 1 282 ? -7.109 16.484 5.191 1 98.81 282 LEU A O 1
ATOM 2136 N N . ALA A 1 283 ? -5.512 17.109 6.699 1 98.75 283 ALA A N 1
ATOM 2137 C CA . ALA A 1 283 ? -4.41 16.562 5.91 1 98.75 283 ALA A CA 1
ATOM 2138 C C . ALA A 1 283 ? -3.641 15.508 6.695 1 98.75 283 ALA A C 1
ATOM 2140 O O . ALA A 1 283 ? -3.605 15.539 7.926 1 98.75 283 ALA A O 1
ATOM 2141 N N . VAL A 1 284 ? -3.051 14.586 5.949 1 97.94 284 VAL A N 1
ATOM 2142 C CA . VAL A 1 284 ? -2.416 13.445 6.605 1 97.94 284 VAL A CA 1
ATOM 2143 C C . VAL A 1 284 ? -0.924 13.43 6.277 1 97.94 284 VAL A C 1
ATOM 2145 O O . VAL A 1 284 ? -0.524 13.766 5.16 1 97.94 284 VAL A O 1
ATOM 2148 N N . HIS A 1 285 ? -0.146 13.094 7.25 1 96.56 285 HIS A N 1
ATOM 2149 C CA . HIS A 1 285 ? 1.263 12.742 7.113 1 96.56 285 HIS A CA 1
ATOM 2150 C C . HIS A 1 285 ? 1.502 11.281 7.465 1 96.56 285 HIS A C 1
ATOM 2152 O O . HIS A 1 285 ? 1.197 10.844 8.578 1 96.56 285 HIS A O 1
ATOM 2158 N N . VAL A 1 286 ? 1.984 10.57 6.496 1 93.88 286 VAL A N 1
ATOM 2159 C CA . VAL A 1 286 ? 2.217 9.148 6.727 1 93.88 286 VAL A CA 1
ATOM 2160 C C . VAL A 1 286 ? 3.715 8.859 6.688 1 93.88 286 VAL A C 1
ATOM 2162 O O . VAL A 1 286 ? 4.344 8.938 5.633 1 93.88 286 VAL A O 1
ATOM 2165 N N . GLY A 1 287 ? 4.164 8.57 7.902 1 82.38 287 GLY A N 1
ATOM 2166 C CA . GLY A 1 287 ? 5.555 8.156 8.008 1 82.38 287 GLY A CA 1
ATOM 2167 C C . GLY A 1 287 ? 5.738 6.656 7.844 1 82.38 287 GLY A C 1
ATOM 2168 O O . GLY A 1 287 ? 4.793 5.887 8.008 1 82.38 287 GLY A O 1
ATOM 2169 N N . SER A 1 288 ? 6.719 6.215 7.059 1 62.88 288 SER A N 1
ATOM 2170 C CA . SER A 1 288 ? 6.961 4.781 6.961 1 62.88 288 SER A CA 1
ATOM 2171 C C . SER A 1 288 ? 8.133 4.355 7.844 1 62.88 288 SER A C 1
ATOM 2173 O O . SER A 1 288 ? 9.156 5.043 7.902 1 62.88 288 SER A O 1
ATOM 2175 N N . ALA A 1 289 ? 7.809 3.838 9.133 1 54.84 289 ALA A N 1
ATOM 2176 C CA . ALA A 1 289 ? 9.016 3.125 9.539 1 54.84 289 ALA A CA 1
ATOM 2177 C C . ALA A 1 289 ? 9.672 2.43 8.352 1 54.84 289 ALA A C 1
ATOM 2179 O O . ALA A 1 289 ? 9.078 2.332 7.277 1 54.84 289 ALA A O 1
ATOM 2180 N N . PRO A 1 290 ? 10.789 1.729 8.641 1 56.78 290 PRO A N 1
ATOM 2181 C CA . PRO A 1 290 ? 11.711 1.281 7.594 1 56.78 290 PRO A CA 1
ATOM 2182 C C . PRO A 1 290 ? 11 0.543 6.461 1 56.78 290 PRO A C 1
ATOM 2184 O O . PRO A 1 290 ? 10.789 -0.669 6.551 1 56.78 290 PRO A O 1
ATOM 2187 N N . GLY A 1 291 ? 10.211 1.231 5.395 1 64.75 291 GLY A N 1
ATOM 2188 C CA . GLY A 1 291 ? 10.133 0.728 4.031 1 64.75 291 GLY A CA 1
ATOM 2189 C C . GLY A 1 291 ? 9.25 -0.497 3.898 1 64.75 291 GLY A C 1
ATOM 2190 O O . GLY A 1 291 ? 9.633 -1.483 3.268 1 64.75 291 GLY A O 1
ATOM 2191 N N . TYR A 1 292 ? 7.945 -0.462 4.43 1 82.56 292 TYR A N 1
ATOM 2192 C CA . TYR A 1 292 ? 7.129 -1.671 4.375 1 82.56 292 TYR A CA 1
ATOM 2193 C C . TYR A 1 292 ? 6.219 -1.658 3.152 1 82.56 292 TYR A C 1
ATOM 2195 O O . TYR A 1 292 ? 5.43 -2.582 2.949 1 82.56 292 TYR A O 1
ATOM 2203 N N . GLY A 1 293 ? 6.266 -0.615 2.391 1 87.56 293 GLY A N 1
ATOM 2204 C CA . GLY A 1 293 ? 5.57 -0.554 1.115 1 87.56 293 GLY A CA 1
ATOM 2205 C C . GLY A 1 293 ? 4.082 -0.306 1.261 1 87.56 293 GLY A C 1
ATOM 2206 O O . GLY A 1 293 ? 3.297 -0.676 0.385 1 87.56 293 GLY A O 1
ATOM 2207 N N . LEU A 1 294 ? 3.684 0.304 2.389 1 91.94 294 LEU A N 1
ATOM 2208 C CA . LEU A 1 294 ? 2.252 0.416 2.645 1 91.94 294 LEU A CA 1
ATOM 2209 C C . LEU A 1 294 ? 1.838 1.876 2.793 1 91.94 294 LEU A C 1
ATOM 2211 O O . LEU A 1 294 ? 0.648 2.18 2.904 1 91.94 294 LEU A O 1
ATOM 2215 N N . ALA A 1 295 ? 2.777 2.771 2.711 1 92.94 295 ALA A N 1
ATOM 2216 C CA . ALA A 1 295 ? 2.541 4.168 3.072 1 92.94 295 ALA A CA 1
ATOM 2217 C C . ALA A 1 295 ? 1.552 4.824 2.113 1 92.94 295 ALA A C 1
ATOM 2219 O O . ALA A 1 295 ? 0.615 5.496 2.545 1 92.94 295 ALA A O 1
ATOM 2220 N N . HIS A 1 296 ? 1.715 4.609 0.853 1 93.38 296 HIS A N 1
ATOM 2221 C CA . HIS A 1 296 ? 0.875 5.281 -0.133 1 93.38 296 HIS A CA 1
ATOM 2222 C C . HIS A 1 296 ? -0.55 4.738 -0.102 1 93.38 296 HIS A C 1
ATOM 2224 O O . HIS A 1 296 ? -1.506 5.48 -0.343 1 93.38 296 HIS A O 1
ATOM 2230 N N . ALA A 1 297 ? -0.657 3.479 0.16 1 93.69 297 ALA A N 1
ATOM 2231 C CA . ALA A 1 297 ? -1.995 2.922 0.343 1 93.69 297 ALA A CA 1
ATOM 2232 C C . ALA A 1 297 ? -2.689 3.551 1.548 1 93.69 297 ALA A C 1
ATOM 2234 O O . ALA A 1 297 ? -3.898 3.791 1.52 1 93.69 297 ALA A O 1
ATOM 2235 N N . THR A 1 298 ? -1.939 3.785 2.553 1 94.62 298 THR A N 1
ATOM 2236 C CA . THR A 1 298 ? -2.488 4.434 3.74 1 94.62 298 THR A CA 1
ATOM 2237 C C . THR A 1 298 ? -2.965 5.844 3.412 1 94.62 298 THR A C 1
ATOM 2239 O O . THR A 1 298 ? -4.051 6.25 3.836 1 94.62 298 THR A O 1
ATOM 2242 N N . VAL A 1 299 ? -2.215 6.547 2.656 1 96.06 299 VAL A N 1
ATOM 2243 C CA . VAL A 1 299 ? -2.596 7.898 2.25 1 96.06 299 VAL A CA 1
ATOM 2244 C C . VAL A 1 299 ? -3.91 7.852 1.475 1 96.06 299 VAL A C 1
ATOM 2246 O O . VAL A 1 299 ? -4.828 8.625 1.749 1 96.06 299 VAL A O 1
ATOM 2249 N N . LEU A 1 300 ? -4.008 6.957 0.583 1 95.31 300 LEU A N 1
ATOM 2250 C CA . LEU A 1 300 ? -5.219 6.855 -0.223 1 95.31 300 LEU A CA 1
ATOM 2251 C C . LEU A 1 300 ? -6.434 6.555 0.652 1 95.31 300 LEU A C 1
ATOM 2253 O O . LEU A 1 300 ? -7.512 7.105 0.435 1 95.31 300 LEU A O 1
ATOM 2257 N N . GLU A 1 301 ? -6.223 5.68 1.63 1 95.44 301 GLU A N 1
ATOM 2258 C CA . GLU A 1 301 ? -7.301 5.383 2.568 1 95.44 301 GLU A CA 1
ATOM 2259 C C . GLU A 1 301 ? -7.73 6.637 3.326 1 95.44 301 GLU A C 1
ATOM 2261 O O . GLU A 1 301 ? -8.93 6.863 3.533 1 95.44 301 GLU A O 1
ATOM 2266 N N . CYS A 1 302 ? -6.801 7.387 3.693 1 97.25 302 CYS A N 1
ATOM 2267 C CA . CYS A 1 302 ? -7.09 8.609 4.434 1 97.25 302 CYS A CA 1
ATOM 2268 C C . CYS A 1 302 ? -7.844 9.609 3.561 1 97.25 302 CYS A C 1
ATOM 2270 O O . CYS A 1 302 ? -8.828 10.203 4 1 97.25 302 CYS A O 1
ATOM 2272 N N . LEU A 1 303 ? -7.395 9.766 2.348 1 97.75 303 LEU A N 1
ATOM 2273 C CA . LEU A 1 303 ? -8.039 10.688 1.418 1 97.75 303 LEU A CA 1
ATOM 2274 C C . LEU A 1 303 ? -9.477 10.25 1.135 1 97.75 303 LEU A C 1
ATOM 2276 O O . LEU A 1 303 ? -10.391 11.086 1.115 1 97.75 303 LEU A O 1
ATOM 2280 N N . ALA A 1 304 ? -9.664 9.016 1.028 1 95.75 304 ALA A N 1
ATOM 2281 C CA . ALA A 1 304 ? -11 8.484 0.762 1 95.75 304 ALA A CA 1
ATOM 2282 C C . ALA A 1 304 ? -11.891 8.602 1.994 1 95.75 304 ALA A C 1
ATOM 2284 O O . ALA A 1 304 ? -13.125 8.562 1.885 1 95.75 304 ALA A O 1
ATOM 2285 N N . ALA A 1 305 ? -11.305 8.742 3.158 1 96.12 305 ALA A N 1
ATOM 2286 C CA . ALA A 1 305 ? -12.062 8.719 4.406 1 96.12 305 ALA A CA 1
ATOM 2287 C C . ALA A 1 305 ? -12.406 10.133 4.863 1 96.12 305 ALA A C 1
ATOM 2289 O O . ALA A 1 305 ? -13.18 10.312 5.809 1 96.12 305 ALA A O 1
ATOM 2290 N N . GLY A 1 306 ? -11.734 11.141 4.223 1 96.94 306 GLY A N 1
ATOM 2291 C CA . GLY A 1 306 ? -12.156 12.477 4.617 1 96.94 306 GLY A CA 1
ATOM 2292 C C . GLY A 1 306 ? -11.031 13.492 4.574 1 96.94 306 GLY A C 1
ATOM 2293 O O . GLY A 1 306 ? -11.266 14.695 4.699 1 96.94 306 GLY A O 1
ATOM 2294 N N . CYS A 1 307 ? -9.797 13.047 4.383 1 98.38 307 CYS A N 1
ATOM 2295 C CA . CYS A 1 307 ? -8.703 14 4.215 1 98.38 307 CYS A CA 1
ATOM 2296 C C . CYS A 1 307 ? -8.812 14.727 2.877 1 98.38 307 CYS A C 1
ATOM 2298 O O . CYS A 1 307 ? -9.172 14.117 1.867 1 98.38 307 CYS A O 1
ATOM 2300 N N . GLY A 1 308 ? -8.469 15.992 2.939 1 97.94 308 GLY A N 1
ATOM 2301 C CA . GLY A 1 308 ? -8.453 16.797 1.726 1 97.94 308 GLY A CA 1
ATOM 2302 C C . GLY A 1 308 ? -7.055 17.047 1.198 1 97.94 308 GLY A C 1
ATOM 2303 O O . GLY A 1 308 ? -6.883 17.719 0.174 1 97.94 308 GLY A O 1
ATOM 2304 N N . GLY A 1 309 ? -6.062 16.547 1.939 1 97.88 309 GLY A N 1
ATOM 2305 C CA . GLY A 1 309 ? -4.695 16.812 1.526 1 97.88 309 GLY A CA 1
ATOM 2306 C C . GLY A 1 309 ? -3.672 15.984 2.273 1 97.88 309 GLY A C 1
ATOM 2307 O O . GLY A 1 309 ? -4.035 15.094 3.049 1 97.88 309 GLY A O 1
ATOM 2308 N N . VAL A 1 310 ? -2.377 16.25 1.859 1 98.06 310 VAL A N 1
ATOM 2309 C CA . VAL A 1 310 ? -1.263 15.531 2.463 1 98.06 310 VAL A CA 1
ATOM 2310 C C . VAL A 1 310 ? -0.184 16.516 2.906 1 98.06 310 VAL A C 1
ATOM 2312 O O . VAL A 1 310 ? -0.037 17.594 2.316 1 98.06 310 VAL A O 1
ATOM 2315 N N . MET A 1 311 ? 0.432 16.219 3.998 1 97.56 311 MET A N 1
ATOM 2316 C CA . MET A 1 311 ? 1.727 16.766 4.375 1 97.56 311 MET A CA 1
ATOM 2317 C C . MET A 1 311 ? 2.85 15.773 4.105 1 97.56 311 MET A C 1
ATOM 2319 O O . MET A 1 311 ? 2.893 14.703 4.711 1 97.56 311 MET A O 1
ATOM 2323 N N . ALA A 1 312 ? 3.658 16.109 3.129 1 95.88 312 ALA A N 1
ATOM 2324 C CA . ALA A 1 312 ? 4.652 15.141 2.682 1 95.88 312 ALA A CA 1
ATOM 2325 C C . ALA A 1 312 ? 5.848 15.828 2.037 1 95.88 312 ALA A C 1
ATOM 2327 O O . ALA A 1 312 ? 5.758 17 1.635 1 95.88 312 ALA A O 1
ATOM 2328 N N . ALA A 1 313 ? 6.934 15.094 1.998 1 94.44 313 ALA A N 1
ATOM 2329 C CA . ALA A 1 313 ? 8.086 15.539 1.223 1 94.44 313 ALA A CA 1
ATOM 2330 C C . ALA A 1 313 ? 8.023 15.008 -0.206 1 94.44 313 ALA A C 1
ATOM 2332 O O . ALA A 1 313 ? 7.332 14.023 -0.48 1 94.44 313 ALA A O 1
ATOM 2333 N N . LEU A 1 314 ? 8.766 15.672 -1.026 1 93 314 LEU A N 1
ATOM 2334 C CA . LEU A 1 314 ? 8.789 15.32 -2.441 1 93 314 LEU A CA 1
ATOM 2335 C C . LEU A 1 314 ? 9.336 13.914 -2.645 1 93 314 LEU A C 1
ATOM 2337 O O . LEU A 1 314 ? 8.836 13.164 -3.49 1 93 314 LEU A O 1
ATOM 2341 N N . CYS A 1 315 ? 10.289 13.547 -1.873 1 87.56 315 CYS A N 1
ATOM 2342 C CA . CYS A 1 315 ? 10.922 12.242 -1.995 1 87.56 315 CYS A CA 1
ATOM 2343 C C . CYS A 1 315 ? 10.625 11.375 -0.776 1 87.56 315 CYS A C 1
ATOM 2345 O O . CYS A 1 315 ? 10.203 11.883 0.263 1 87.56 315 CYS A O 1
ATOM 2347 N N . GLU A 1 316 ? 10.82 10.039 -1.049 1 83.75 316 GLU A N 1
ATOM 2348 C CA . GLU A 1 316 ? 10.516 9.094 0.018 1 83.75 316 GLU A CA 1
ATOM 2349 C C . GLU A 1 316 ? 11.641 9.039 1.05 1 83.75 316 GLU A C 1
ATOM 2351 O O . GLU A 1 316 ? 11.406 8.711 2.215 1 83.75 316 GLU A O 1
ATOM 2356 N N . GLU A 1 317 ? 12.773 9.336 0.566 1 73.81 317 GLU A N 1
ATOM 2357 C CA . GLU A 1 317 ? 13.945 9.242 1.435 1 73.81 317 GLU A CA 1
ATOM 2358 C C . GLU A 1 317 ? 13.938 10.344 2.49 1 73.81 317 GLU A C 1
ATOM 2360 O O . GLU A 1 317 ? 13.648 11.5 2.186 1 73.81 317 GLU A O 1
ATOM 2365 N N . ALA A 1 318 ? 13.844 10.047 3.688 1 59.84 318 ALA A N 1
ATOM 2366 C CA . ALA A 1 318 ? 14.031 11.055 4.727 1 59.84 318 ALA A CA 1
ATOM 2367 C C . ALA A 1 318 ? 15.391 10.891 5.406 1 59.84 318 ALA A C 1
ATOM 2369 O O . ALA A 1 318 ? 16.406 11.367 4.898 1 59.84 318 ALA A O 1
ATOM 2370 N N . ASP A 1 319 ? 15.406 10.219 6.496 1 56.66 319 ASP A N 1
ATOM 2371 C CA . ASP A 1 319 ? 16.641 9.812 7.18 1 56.66 319 ASP A CA 1
ATOM 2372 C C . ASP A 1 319 ? 16.938 8.336 6.934 1 56.66 319 ASP A C 1
ATOM 2374 O O . ASP A 1 319 ? 16.062 7.586 6.477 1 56.66 319 ASP A O 1
ATOM 2378 N N . PRO A 1 320 ? 18.25 8.008 6.832 1 49.25 320 PRO A N 1
ATOM 2379 C CA . PRO A 1 320 ? 18.641 6.621 6.543 1 49.25 320 PRO A CA 1
ATOM 2380 C C . PRO A 1 320 ? 17.688 5.602 7.164 1 49.25 320 PRO A C 1
ATOM 2382 O O . PRO A 1 320 ? 17.594 4.469 6.684 1 49.25 320 PRO A O 1
ATOM 2385 N N . ALA A 1 321 ? 17 6.051 8.133 1 50.03 321 ALA A N 1
ATOM 2386 C CA . ALA A 1 321 ? 16.25 5.062 8.898 1 50.03 321 ALA A CA 1
ATOM 2387 C C . ALA A 1 321 ? 14.75 5.27 8.734 1 50.03 321 ALA A C 1
ATOM 2389 O O . ALA A 1 321 ? 13.945 4.547 9.336 1 50.03 321 ALA A O 1
ATOM 2390 N N . SER A 1 322 ? 14.453 6.281 7.953 1 59.25 322 SER A N 1
ATOM 2391 C CA . SER A 1 322 ? 13.023 6.547 7.922 1 59.25 322 SER A CA 1
ATOM 2392 C C . SER A 1 322 ? 12.547 6.871 6.508 1 59.25 322 SER A C 1
ATOM 2394 O O . SER A 1 322 ? 13.312 7.422 5.707 1 59.25 322 SER A O 1
ATOM 2396 N N . SER A 1 323 ? 11.43 6.211 6.133 1 68.38 323 SER A N 1
ATOM 2397 C CA . SER A 1 323 ? 10.758 6.527 4.875 1 68.38 323 SER A CA 1
ATOM 2398 C C . SER A 1 323 ? 9.344 7.031 5.117 1 68.38 323 SER A C 1
ATOM 2400 O O . SER A 1 323 ? 8.781 6.836 6.199 1 68.38 323 SER A O 1
ATOM 2402 N N . HIS A 1 324 ? 8.953 7.914 4.215 1 82.88 324 HIS A N 1
ATOM 2403 C CA . HIS A 1 324 ? 7.594 8.445 4.266 1 82.88 324 HIS A CA 1
ATOM 2404 C C . HIS A 1 324 ? 6.93 8.391 2.895 1 82.88 324 HIS A C 1
ATOM 2406 O O . HIS A 1 324 ? 7.598 8.164 1.885 1 82.88 324 HIS A O 1
ATOM 2412 N N . ALA A 1 325 ? 5.648 8.406 2.951 1 89.31 325 ALA A N 1
ATOM 2413 C CA . ALA A 1 325 ? 4.945 8.57 1.682 1 89.31 325 ALA A CA 1
ATOM 2414 C C . ALA A 1 325 ? 5.312 9.898 1.024 1 89.31 325 ALA A C 1
ATOM 2416 O O . ALA A 1 325 ? 5.25 10.953 1.663 1 89.31 325 ALA A O 1
ATOM 2417 N N . SER A 1 326 ? 5.66 9.836 -0.21 1 92.12 326 SER A N 1
ATOM 2418 C CA . SER A 1 326 ? 6.051 11.055 -0.918 1 92.12 326 SER A CA 1
ATOM 2419 C C . SER A 1 326 ? 4.852 11.703 -1.6 1 92.12 326 SER A C 1
ATOM 2421 O O . SER A 1 326 ? 3.922 11.016 -2.025 1 92.12 326 SER A O 1
ATOM 2423 N N . SER A 1 327 ? 4.977 13.039 -1.696 1 94.94 327 SER A N 1
ATOM 2424 C CA . SER A 1 327 ? 3.938 13.75 -2.432 1 94.94 327 SER A CA 1
ATOM 2425 C C . SER A 1 327 ? 3.957 13.383 -3.912 1 94.94 327 SER A C 1
ATOM 2427 O O . SER A 1 327 ? 2.908 13.328 -4.559 1 94.94 327 SER A O 1
ATOM 2429 N N . MET A 1 328 ? 5.113 13.125 -4.41 1 93.38 328 MET A N 1
ATOM 2430 C CA . MET A 1 328 ? 5.223 12.75 -5.816 1 93.38 328 MET A CA 1
ATOM 2431 C C . MET A 1 328 ? 4.344 11.547 -6.133 1 93.38 328 MET A C 1
ATOM 2433 O O . MET A 1 328 ? 3.479 11.617 -7.008 1 93.38 328 MET A O 1
ATOM 2437 N N . LEU A 1 329 ? 4.508 10.508 -5.391 1 92.69 329 LEU A N 1
ATOM 2438 C CA . LEU A 1 329 ? 3.773 9.281 -5.691 1 92.69 329 LEU A CA 1
ATOM 2439 C C . LEU A 1 329 ? 2.299 9.43 -5.332 1 92.69 329 LEU A C 1
ATOM 2441 O O . LEU A 1 329 ? 1.434 8.859 -6 1 92.69 329 LEU A O 1
ATOM 2445 N N . ASP A 1 330 ? 2.006 10.188 -4.328 1 95.44 330 ASP A N 1
ATOM 2446 C CA . ASP A 1 330 ? 0.608 10.445 -3.994 1 95.44 330 ASP A CA 1
ATOM 2447 C C . ASP A 1 330 ? -0.11 11.148 -5.141 1 95.44 330 ASP A C 1
ATOM 2449 O O . ASP A 1 330 ? -1.221 10.766 -5.516 1 95.44 330 ASP A O 1
ATOM 2453 N N . LEU A 1 331 ? 0.547 12.133 -5.672 1 96.88 331 LEU A N 1
ATOM 2454 C CA . LEU A 1 331 ? -0.032 12.883 -6.781 1 96.88 331 LEU A CA 1
ATOM 2455 C C . LEU A 1 331 ? -0.141 12.016 -8.031 1 96.88 331 LEU A C 1
ATOM 2457 O O . LEU A 1 331 ? -1.144 12.07 -8.742 1 96.88 331 LEU A O 1
ATOM 2461 N N . VAL A 1 332 ? 0.839 11.203 -8.258 1 94.31 332 VAL A N 1
ATOM 2462 C CA . VAL A 1 332 ? 0.802 10.289 -9.391 1 94.31 332 VAL A CA 1
ATOM 2463 C C . VAL A 1 332 ? -0.384 9.336 -9.25 1 94.31 332 VAL A C 1
ATOM 2465 O O . VAL A 1 332 ? -1.102 9.078 -10.219 1 94.31 332 VAL A O 1
ATOM 2468 N N . ASN A 1 333 ? -0.588 8.805 -8.125 1 94.5 333 ASN A N 1
ATOM 2469 C CA . ASN A 1 333 ? -1.696 7.887 -7.891 1 94.5 333 ASN A CA 1
ATOM 2470 C C . ASN A 1 333 ? -3.045 8.57 -8.094 1 94.5 333 ASN A C 1
ATOM 2472 O O . ASN A 1 333 ? -3.965 7.984 -8.664 1 94.5 333 ASN A O 1
ATOM 2476 N N . LEU A 1 334 ? -3.172 9.789 -7.641 1 96.88 334 LEU A N 1
ATOM 2477 C CA . LEU A 1 334 ? -4.41 10.531 -7.871 1 96.88 334 LEU A CA 1
ATOM 2478 C C . LEU A 1 334 ? -4.617 10.797 -9.359 1 96.88 334 LEU A C 1
ATOM 2480 O O . LEU A 1 334 ? -5.734 10.68 -9.867 1 96.88 334 LEU A O 1
ATOM 2484 N N . ALA A 1 335 ? -3.537 11.141 -10.008 1 95.94 335 ALA A N 1
ATOM 2485 C CA . ALA A 1 335 ? -3.617 11.383 -11.445 1 95.94 335 ALA A CA 1
ATOM 2486 C C . ALA A 1 335 ? -4.047 10.117 -12.188 1 95.94 335 ALA A C 1
ATOM 2488 O O . ALA A 1 335 ? -4.887 10.18 -13.094 1 95.94 335 ALA A O 1
ATOM 2489 N N . ARG A 1 336 ? -3.572 9.016 -11.82 1 91.75 336 ARG A N 1
ATOM 2490 C CA . ARG A 1 336 ? -3.895 7.738 -12.453 1 91.75 336 ARG A CA 1
ATOM 2491 C C . ARG A 1 336 ? -5.363 7.379 -12.242 1 91.75 336 ARG A C 1
ATOM 2493 O O . ARG A 1 336 ? -5.957 6.672 -13.062 1 91.75 336 ARG A O 1
ATOM 2500 N N . LEU A 1 337 ? -5.895 7.871 -11.156 1 93.69 337 LEU A N 1
ATOM 2501 C CA . LEU A 1 337 ? -7.305 7.645 -10.867 1 93.69 337 LEU A CA 1
ATOM 2502 C C . LEU A 1 337 ? -8.188 8.539 -11.734 1 93.69 337 LEU A C 1
ATOM 2504 O O . LEU A 1 337 ? -9.414 8.383 -11.75 1 93.69 337 LEU A O 1
ATOM 2508 N N . GLY A 1 338 ? -7.551 9.484 -12.375 1 94.31 338 GLY A N 1
ATOM 2509 C CA . GLY A 1 338 ? -8.305 10.383 -13.234 1 94.31 338 GLY A CA 1
ATOM 2510 C C . GLY A 1 338 ? -8.594 11.719 -12.594 1 94.31 338 GLY A C 1
ATOM 2511 O O . GLY A 1 338 ? -9.516 12.43 -13.008 1 94.31 338 GLY A O 1
ATOM 2512 N N . ASN A 1 339 ? -7.891 12.023 -11.562 1 97.19 339 ASN A N 1
ATOM 2513 C CA . ASN A 1 339 ? -8.086 13.32 -10.922 1 97.19 339 ASN A CA 1
ATOM 2514 C C . ASN A 1 339 ? -7.559 14.461 -11.789 1 97.19 339 ASN A C 1
ATOM 2516 O O . ASN A 1 339 ? -6.348 14.695 -11.844 1 97.19 339 ASN A O 1
ATOM 2520 N N . LYS A 1 340 ? -8.312 15.273 -12.297 1 96.31 340 LYS A N 1
ATOM 2521 C CA . LYS A 1 340 ? -7.914 16.328 -13.242 1 96.31 340 LYS A CA 1
ATOM 2522 C C . LYS A 1 340 ? -7.297 17.516 -12.516 1 96.31 340 LYS A C 1
ATOM 2524 O O . LYS A 1 340 ? -6.52 18.266 -13.102 1 96.31 340 LYS A O 1
ATOM 2529 N N . HIS A 1 341 ? -7.672 17.688 -11.32 1 97.56 341 HIS A N 1
ATOM 2530 C CA . HIS A 1 341 ? -7.188 18.828 -10.562 1 97.56 341 HIS A CA 1
ATOM 2531 C C . HIS A 1 341 ? -5.691 18.719 -10.289 1 97.56 341 HIS A C 1
ATOM 2533 O O . HIS A 1 341 ? -5.016 19.734 -10.117 1 97.56 341 HIS A O 1
ATOM 2539 N N . VAL A 1 342 ? -5.223 17.531 -10.25 1 97.56 342 VAL A N 1
ATOM 2540 C CA . VAL A 1 342 ? -3.799 17.312 -10.023 1 97.56 342 VAL A CA 1
ATOM 2541 C C . VAL A 1 342 ? -2.998 17.906 -11.18 1 97.56 342 VAL A C 1
ATOM 2543 O O . VAL A 1 342 ? -2.053 18.656 -10.969 1 97.56 342 VAL A O 1
ATOM 2546 N N . GLY A 1 343 ? -3.385 17.672 -12.344 1 94.81 343 GLY A N 1
ATOM 2547 C CA . GLY A 1 343 ? -2.693 18.188 -13.508 1 94.81 343 GLY A CA 1
ATOM 2548 C C . GLY A 1 343 ? -2.863 19.688 -13.672 1 94.81 343 GLY A C 1
ATOM 2549 O O . GLY A 1 343 ? -2.037 20.344 -14.312 1 94.81 343 GLY A O 1
ATOM 2550 N N . GLU A 1 344 ? -3.891 20.203 -13.148 1 95.44 344 GLU A N 1
ATOM 2551 C CA . GLU A 1 344 ? -4.152 21.625 -13.227 1 95.44 344 GLU A CA 1
ATOM 2552 C C . GLU A 1 344 ? -3.27 22.406 -12.258 1 95.44 344 GLU A C 1
ATOM 2554 O O . GLU A 1 344 ? -2.867 23.531 -12.539 1 95.44 344 GLU A O 1
ATOM 2559 N N . ARG A 1 345 ? -2.945 21.781 -11.234 1 95.94 345 ARG A N 1
ATOM 2560 C CA . ARG A 1 345 ? -2.307 22.516 -10.148 1 95.94 345 ARG A CA 1
ATOM 2561 C C . ARG A 1 345 ? -0.823 22.188 -10.055 1 95.94 345 ARG A C 1
ATOM 2563 O O . ARG A 1 345 ? -0.021 23.016 -9.609 1 95.94 345 ARG A O 1
ATOM 2570 N N . PHE A 1 346 ? -0.541 21 -10.414 1 97.19 346 PHE A N 1
ATOM 2571 C CA . PHE A 1 346 ? 0.835 20.547 -10.25 1 97.19 346 PHE A CA 1
ATOM 2572 C C . PHE A 1 346 ? 1.453 20.188 -11.594 1 97.19 346 PHE A C 1
ATOM 2574 O O . PHE A 1 346 ? 0.763 19.688 -12.484 1 97.19 346 PHE A O 1
ATOM 2581 N N . HIS A 1 347 ? 2.748 20.484 -11.695 1 96.62 347 HIS A N 1
ATOM 2582 C CA . HIS A 1 347 ? 3.484 20.156 -12.914 1 96.62 347 HIS A CA 1
ATOM 2583 C C . HIS A 1 347 ? 4.039 18.75 -12.867 1 96.62 347 HIS A C 1
ATOM 2585 O O . HIS A 1 347 ? 5.215 18.547 -12.555 1 96.62 347 HIS A O 1
ATOM 2591 N N . MET A 1 348 ? 3.258 17.859 -13.352 1 94 348 MET A N 1
ATOM 2592 C CA . MET A 1 348 ? 3.514 16.438 -13.219 1 94 348 MET A CA 1
ATOM 2593 C C . MET A 1 348 ? 4.793 16.047 -13.945 1 94 348 MET A C 1
ATOM 2595 O O . MET A 1 348 ? 5.523 15.156 -13.492 1 94 348 MET A O 1
ATOM 2599 N N . ASP A 1 349 ? 5.117 16.641 -14.945 1 92.62 349 ASP A N 1
ATOM 2600 C CA . ASP A 1 349 ? 6.273 16.312 -15.773 1 92.62 349 ASP A CA 1
ATOM 2601 C C . ASP A 1 349 ? 7.574 16.688 -15.07 1 92.62 349 ASP A C 1
ATOM 2603 O O . ASP A 1 349 ? 8.641 16.172 -15.422 1 92.62 349 ASP A O 1
ATOM 2607 N N . ARG A 1 350 ? 7.422 17.5 -14.062 1 94.31 350 ARG A N 1
ATOM 2608 C CA . ARG A 1 350 ? 8.617 18 -13.391 1 94.31 350 ARG A CA 1
ATOM 2609 C C . ARG A 1 350 ? 8.867 17.266 -12.086 1 94.31 350 ARG A C 1
ATOM 2611 O O . ARG A 1 350 ? 9.953 17.344 -11.508 1 94.31 350 ARG A O 1
ATOM 2618 N N . LEU A 1 351 ? 7.855 16.562 -11.672 1 93 351 LEU A N 1
ATOM 2619 C CA . LEU A 1 351 ? 7.895 15.977 -10.336 1 93 351 LEU A CA 1
ATOM 2620 C C . LEU A 1 351 ? 9.062 15.008 -10.203 1 93 351 LEU A C 1
ATOM 2622 O O . LEU A 1 351 ? 9.82 15.07 -9.234 1 93 351 LEU A O 1
ATOM 2626 N N . ARG A 1 352 ? 9.25 14.188 -11.117 1 89.69 352 ARG A N 1
ATOM 2627 C CA . ARG A 1 352 ? 10.297 13.172 -11.047 1 89.69 352 ARG A CA 1
ATOM 2628 C C . ARG A 1 352 ? 11.68 13.812 -11.039 1 89.69 352 ARG A C 1
ATOM 2630 O O . ARG A 1 352 ? 12.547 13.43 -10.25 1 89.69 352 ARG A O 1
ATOM 2637 N N . ALA A 1 353 ? 11.852 14.742 -11.93 1 92.69 353 ALA A N 1
ATOM 2638 C CA . ALA A 1 353 ? 13.133 15.438 -12 1 92.69 353 ALA A CA 1
ATOM 2639 C C . ALA A 1 353 ? 13.43 16.188 -10.703 1 92.69 353 ALA A C 1
ATOM 2641 O O . ALA A 1 353 ? 14.555 16.156 -10.211 1 92.69 353 ALA A O 1
ATOM 2642 N N . ALA A 1 354 ? 12.43 16.781 -10.172 1 95.06 354 ALA A N 1
ATOM 2643 C CA . ALA A 1 354 ? 12.586 17.5 -8.914 1 95.06 354 ALA A CA 1
ATOM 2644 C C . ALA A 1 354 ? 12.938 16.547 -7.777 1 95.06 354 ALA A C 1
ATOM 2646 O O . ALA A 1 354 ? 13.828 16.844 -6.973 1 95.06 354 ALA A O 1
ATOM 2647 N N . ALA A 1 355 ? 12.273 15.453 -7.762 1 92.56 355 ALA A N 1
ATOM 2648 C CA . ALA A 1 355 ? 12.547 14.461 -6.73 1 92.56 355 ALA A CA 1
ATOM 2649 C C . ALA A 1 355 ? 13.977 13.938 -6.832 1 92.56 355 ALA A C 1
ATOM 2651 O O . ALA A 1 355 ? 14.656 13.766 -5.82 1 92.56 355 ALA A O 1
ATOM 2652 N N . LYS A 1 356 ? 14.445 13.672 -7.973 1 91.69 356 LYS A N 1
ATOM 2653 C CA . LYS A 1 356 ? 15.812 13.219 -8.188 1 91.69 356 LYS A CA 1
ATOM 2654 C C . LYS A 1 356 ? 16.812 14.266 -7.715 1 91.69 356 LYS A C 1
ATOM 2656 O O . LYS A 1 356 ? 17.844 13.922 -7.117 1 91.69 356 LYS A O 1
ATOM 2661 N N . GLN A 1 357 ? 16.516 15.453 -8.023 1 93.94 357 GLN A N 1
ATOM 2662 C CA . GLN A 1 357 ? 17.406 16.531 -7.617 1 93.94 357 GLN A CA 1
ATOM 2663 C C . GLN A 1 357 ? 17.484 16.641 -6.098 1 93.94 357 GLN A C 1
ATOM 2665 O O . GLN A 1 357 ? 18.562 16.797 -5.539 1 93.94 357 GLN A O 1
ATOM 2670 N N . VAL A 1 358 ? 16.344 16.547 -5.465 1 93.75 358 VAL A N 1
ATOM 2671 C CA . VAL A 1 358 ? 16.328 16.594 -4.008 1 93.75 358 VAL A CA 1
ATOM 2672 C C . VAL A 1 358 ? 17.109 15.414 -3.439 1 93.75 358 VAL A C 1
ATOM 2674 O O . VAL A 1 358 ? 17.875 15.57 -2.496 1 93.75 358 VAL A O 1
ATOM 2677 N N . SER A 1 359 ? 16.922 14.32 -4.02 1 90.88 359 SER A N 1
ATOM 2678 C CA . SER A 1 359 ? 17.656 13.133 -3.594 1 90.88 359 SER A CA 1
ATOM 2679 C C . SER A 1 359 ? 19.156 13.336 -3.752 1 90.88 359 SER A C 1
ATOM 2681 O O . SER A 1 359 ? 19.938 12.906 -2.898 1 90.88 359 SER A O 1
ATOM 2683 N N . ALA A 1 360 ? 19.531 13.898 -4.805 1 92.12 360 ALA A N 1
ATOM 2684 C CA . ALA A 1 360 ? 20.938 14.18 -5.047 1 92.12 360 ALA A CA 1
ATOM 2685 C C . ALA A 1 360 ? 21.5 15.141 -3.994 1 92.12 360 ALA A C 1
ATOM 2687 O O . ALA A 1 360 ? 22.625 14.969 -3.525 1 92.12 360 ALA A O 1
ATOM 2688 N N . ILE A 1 361 ? 20.734 16.094 -3.668 1 93.25 361 ILE A N 1
ATOM 2689 C CA . ILE A 1 361 ? 21.109 17.047 -2.635 1 93.25 361 ILE A CA 1
ATOM 2690 C C . ILE A 1 361 ? 21.312 16.312 -1.308 1 93.25 361 ILE A C 1
ATOM 2692 O O . ILE A 1 361 ? 22.312 16.531 -0.619 1 93.25 361 ILE A O 1
ATOM 2696 N N . MET A 1 362 ? 20.453 15.461 -0.99 1 89.88 362 MET A N 1
ATOM 2697 C CA . MET A 1 362 ? 20.531 14.695 0.247 1 89.88 362 MET A CA 1
ATOM 2698 C C . MET A 1 362 ? 21.797 13.836 0.264 1 89.88 362 MET A C 1
ATOM 2700 O O . MET A 1 362 ? 22.484 13.758 1.283 1 89.88 362 MET A O 1
ATOM 2704 N N . ALA A 1 363 ? 22.016 13.219 -0.857 1 88.19 363 ALA A N 1
ATOM 2705 C CA . ALA A 1 363 ? 23.203 12.352 -0.958 1 88.19 363 ALA A CA 1
ATOM 2706 C C . ALA A 1 363 ? 24.484 13.156 -0.769 1 88.19 363 ALA A C 1
ATOM 2708 O O . ALA A 1 363 ? 25.406 12.703 -0.086 1 88.19 363 ALA A O 1
ATOM 2709 N N . ARG A 1 364 ? 24.516 14.25 -1.371 1 89.5 364 ARG A N 1
ATOM 2710 C CA . ARG A 1 364 ? 25.688 15.117 -1.234 1 89.5 364 ARG A CA 1
ATOM 2711 C C . ARG A 1 364 ? 25.859 15.562 0.212 1 89.5 364 ARG A C 1
ATOM 2713 O O . ARG A 1 364 ? 26.984 15.578 0.724 1 89.5 364 ARG A O 1
ATOM 2720 N N . ALA A 1 365 ? 24.797 15.914 0.832 1 87.25 365 ALA A N 1
ATOM 2721 C CA . ALA A 1 365 ? 24.859 16.344 2.225 1 87.25 365 ALA A CA 1
ATOM 2722 C C . ALA A 1 365 ? 25.344 15.219 3.131 1 87.25 365 ALA A C 1
ATOM 2724 O O . ALA A 1 365 ? 26.141 15.453 4.047 1 87.25 365 ALA A O 1
ATOM 2725 N N . LYS A 1 366 ? 24.906 14.055 2.869 1 85 366 LYS A N 1
ATOM 2726 C CA . LYS A 1 366 ? 25.328 12.891 3.645 1 85 366 LYS A CA 1
ATOM 2727 C C . LYS A 1 366 ? 26.812 12.617 3.449 1 85 366 LYS A C 1
ATOM 2729 O O . LYS A 1 366 ? 27.531 12.289 4.406 1 85 366 LYS A O 1
ATOM 2734 N N . ALA A 1 367 ? 27.203 12.688 2.256 1 86.94 367 ALA A N 1
ATOM 2735 C CA . ALA A 1 367 ? 28.625 12.484 1.957 1 86.94 367 ALA A CA 1
ATOM 2736 C C . ALA A 1 367 ? 29.484 13.531 2.652 1 86.94 367 ALA A C 1
ATOM 2738 O O . ALA A 1 367 ? 30.562 13.219 3.174 1 86.94 367 ALA A O 1
ATOM 2739 N N . ALA A 1 368 ? 29.047 14.703 2.652 1 84.62 368 ALA A N 1
ATOM 2740 C CA . ALA A 1 368 ? 29.781 15.789 3.307 1 84.62 368 ALA A CA 1
ATOM 2741 C C . ALA A 1 368 ? 29.844 15.57 4.816 1 84.62 368 ALA A C 1
ATOM 2743 O O . ALA A 1 368 ? 30.875 15.828 5.441 1 84.62 368 ALA A O 1
ATOM 2744 N N . ALA A 1 369 ? 28.797 15.07 5.375 1 82.19 369 ALA A N 1
ATOM 2745 C CA . ALA A 1 369 ? 28.766 14.773 6.805 1 82.19 369 ALA A CA 1
ATOM 2746 C C . ALA A 1 369 ? 29.734 13.656 7.164 1 82.19 369 ALA A C 1
ATOM 2748 O O . ALA A 1 369 ? 30.375 13.703 8.211 1 82.19 369 ALA A O 1
ATOM 2749 N N . ALA A 1 370 ? 29.812 12.727 6.289 1 82.06 370 ALA A N 1
ATOM 2750 C CA . ALA A 1 370 ? 30.688 11.586 6.516 1 82.06 370 ALA A CA 1
ATOM 2751 C C . ALA A 1 370 ? 32.156 11.992 6.375 1 82.06 370 ALA A C 1
ATOM 2753 O O . ALA A 1 370 ? 33.031 11.414 7.023 1 82.06 370 ALA A O 1
ATOM 2754 N N . ALA A 1 371 ? 32.469 12.883 5.516 1 79.81 371 ALA A N 1
ATOM 2755 C CA . ALA A 1 371 ? 33.812 13.336 5.258 1 79.81 371 ALA A CA 1
ATOM 2756 C C . ALA A 1 371 ? 34.281 14.336 6.312 1 79.81 371 ALA A C 1
ATOM 2758 O O . ALA A 1 371 ? 35.469 14.586 6.461 1 79.81 371 ALA A O 1
ATOM 2759 N N . ALA A 1 372 ? 33.438 15.039 6.93 1 68.44 372 ALA A N 1
ATOM 2760 C CA . ALA A 1 372 ? 33.812 16 7.953 1 68.44 372 ALA A CA 1
ATOM 2761 C C . ALA A 1 372 ? 34.531 15.305 9.117 1 68.44 372 ALA A C 1
ATOM 2763 O O . ALA A 1 372 ? 34.062 14.242 9.57 1 68.44 372 ALA A O 1
ATOM 2764 N N . PRO A 1 373 ? 35.938 15.57 9.352 1 60.84 373 PRO A N 1
ATOM 2765 C CA . PRO A 1 373 ? 36.656 14.953 10.453 1 60.84 373 PRO A CA 1
ATOM 2766 C C . PRO A 1 373 ? 35.875 14.891 11.75 1 60.84 373 PRO A C 1
ATOM 2768 O O . PRO A 1 373 ? 35.062 15.773 12.016 1 60.84 373 PRO A O 1
ATOM 2771 N N . GLN A 1 374 ? 35.656 13.688 12.234 1 52.22 374 GLN A N 1
ATOM 2772 C CA . GLN A 1 374 ? 35 13.469 13.516 1 52.22 374 GLN A CA 1
ATOM 2773 C C . GLN A 1 374 ? 35.625 14.367 14.594 1 52.22 374 GLN A C 1
ATOM 2775 O O . GLN A 1 374 ? 36.688 14.086 15.117 1 52.22 374 GLN A O 1
ATOM 2780 N N . THR A 1 375 ? 35.906 15.547 14.57 1 38.94 375 THR A N 1
ATOM 2781 C CA . THR A 1 375 ? 36.281 16.219 15.812 1 38.94 375 THR A CA 1
ATOM 2782 C C . THR A 1 375 ? 35.375 15.766 16.953 1 38.94 375 THR A C 1
ATOM 2784 O O . THR A 1 375 ? 34.219 15.398 16.734 1 38.94 375 THR A O 1
ATOM 2787 N N . ALA A 1 376 ? 36.094 15.609 18.312 1 35.06 376 ALA A N 1
ATOM 2788 C CA . ALA A 1 376 ? 35.531 15.219 19.594 1 35.06 376 ALA A CA 1
ATOM 2789 C C . ALA A 1 376 ? 34.25 16 19.891 1 35.06 376 ALA A C 1
ATOM 2791 O O . ALA A 1 376 ? 34.312 17.141 20.359 1 35.06 376 ALA A O 1
ATOM 2792 N N . ALA A 1 377 ? 33.438 16.172 19.125 1 34.53 377 ALA A N 1
ATOM 2793 C CA . ALA A 1 377 ? 32.25 16.766 19.734 1 34.53 377 ALA A CA 1
ATOM 2794 C C . ALA A 1 377 ? 31.812 15.969 20.969 1 34.53 377 ALA A C 1
ATOM 2796 O O . ALA A 1 377 ? 31.406 14.812 20.859 1 34.53 377 ALA A O 1
ATOM 2797 N N . ALA A 1 378 ? 32.5 16.094 22.062 1 29 378 ALA A N 1
ATOM 2798 C CA . ALA A 1 378 ? 31.969 15.828 23.391 1 29 378 ALA A CA 1
ATOM 2799 C C . ALA A 1 378 ? 30.5 16.266 23.484 1 29 378 ALA A C 1
ATOM 2801 O O . ALA A 1 378 ? 29.906 16.219 24.562 1 29 378 ALA A O 1
ATOM 2802 N N . GLY A 1 379 ? 30.188 17.359 22.797 1 26.19 379 GLY A N 1
ATOM 2803 C CA . GLY A 1 379 ? 28.922 17.859 23.312 1 26.19 379 GLY A CA 1
ATOM 2804 C C . GLY A 1 379 ? 27.797 16.859 23.203 1 26.19 379 GLY A C 1
ATOM 2805 O O . GLY A 1 379 ? 27.906 15.883 22.453 1 26.19 379 GLY A O 1
ATOM 2806 N N . GLY A 1 380 ? 26.859 16.906 24.344 1 24.56 380 GLY A N 1
ATOM 2807 C CA . GLY A 1 380 ? 25.703 16.125 24.734 1 24.56 380 GLY A CA 1
ATOM 2808 C C . GLY A 1 380 ? 24.703 15.922 23.609 1 24.56 380 GLY A C 1
ATOM 2809 O O . GLY A 1 380 ? 24.203 16.891 23.031 1 24.56 380 GLY A O 1
ATOM 2810 N N . SER A 1 381 ? 25.016 15.094 22.781 1 25.89 381 SER A N 1
ATOM 2811 C CA . SER A 1 381 ? 24.016 14.602 21.828 1 25.89 381 SER A CA 1
ATOM 2812 C C . SER A 1 381 ? 22.656 14.414 22.5 1 25.89 381 SER A C 1
ATOM 2814 O O . SER A 1 381 ? 22.234 13.281 22.734 1 25.89 381 SER A O 1
ATOM 2816 N N . ALA A 1 382 ? 22.406 15.219 23.531 1 23.42 382 ALA A N 1
ATOM 2817 C CA . ALA A 1 382 ? 21.047 15.016 24.016 1 23.42 382 ALA A CA 1
ATOM 2818 C C . ALA A 1 382 ? 20.031 15.242 22.906 1 23.42 382 ALA A C 1
ATOM 2820 O O . ALA A 1 382 ? 18.969 15.844 23.141 1 23.42 382 ALA A O 1
ATOM 2821 N N . GLY A 1 383 ? 20.531 15.422 21.766 1 23.25 383 GLY A N 1
ATOM 2822 C CA . GLY A 1 383 ? 19.422 15.688 20.859 1 23.25 383 GLY A CA 1
ATOM 2823 C C . GLY A 1 383 ? 18.312 14.656 20.953 1 23.25 383 GLY A C 1
ATOM 2824 O O . GLY A 1 383 ? 18.562 13.492 21.281 1 23.25 383 GLY A O 1
ATOM 2825 N N . THR A 1 384 ? 17.125 15.211 21.266 1 24.47 384 THR A N 1
ATOM 2826 C CA . THR A 1 384 ? 15.812 14.609 21.469 1 24.47 384 THR A CA 1
ATOM 2827 C C . THR A 1 384 ? 15.523 13.562 20.391 1 24.47 384 THR A C 1
ATOM 2829 O O . THR A 1 384 ? 15.789 13.789 19.219 1 24.47 384 THR A O 1
ATOM 2832 N N . GLN A 1 385 ? 15.719 12.305 20.781 1 26 385 GLN A N 1
ATOM 2833 C CA . GLN A 1 385 ? 14.977 11.109 20.406 1 26 385 GLN A CA 1
ATOM 2834 C C . GLN A 1 385 ? 13.531 11.445 20.062 1 26 385 GLN A C 1
ATOM 2836 O O . GLN A 1 385 ? 12.617 11.094 20.812 1 26 385 GLN A O 1
ATOM 2841 N N . ARG A 1 386 ? 13.328 12.594 19.562 1 27.69 386 ARG A N 1
ATOM 2842 C CA . ARG A 1 386 ? 11.922 12.828 19.234 1 27.69 386 ARG A CA 1
ATOM 2843 C C . ARG A 1 386 ? 11.406 11.789 18.25 1 27.69 386 ARG A C 1
ATOM 2845 O O . ARG A 1 386 ? 10.203 11.539 18.188 1 27.69 386 ARG A O 1
ATOM 2852 N N . GLY A 1 387 ? 12.289 11.375 17.344 1 25.94 387 GLY A N 1
ATOM 2853 C CA . GLY A 1 387 ? 11.633 10.562 16.328 1 25.94 387 GLY A CA 1
ATOM 2854 C C . GLY A 1 387 ? 11.289 9.172 16.797 1 25.94 387 GLY A C 1
ATOM 2855 O O . GLY A 1 387 ? 10.242 8.625 16.438 1 25.94 387 GLY A O 1
ATOM 2856 N N . ALA A 1 388 ? 12.383 8.469 17.375 1 27.75 388 ALA A N 1
ATOM 2857 C CA . ALA A 1 388 ? 12.234 7.023 17.5 1 27.75 388 ALA A CA 1
ATOM 2858 C C . ALA A 1 388 ? 11.453 6.652 18.75 1 27.75 388 ALA A C 1
ATOM 2860 O O . ALA A 1 388 ? 11.477 5.5 19.188 1 27.75 388 ALA A O 1
ATOM 2861 N N . ALA A 1 389 ? 11.242 7.602 19.625 1 25.47 389 ALA A N 1
ATOM 2862 C CA . ALA A 1 389 ? 10.648 7.066 20.844 1 25.47 389 ALA A CA 1
ATOM 2863 C C . ALA A 1 389 ? 9.297 6.418 20.562 1 25.47 389 ALA A C 1
ATOM 2865 O O . ALA A 1 389 ? 8.258 6.902 21.016 1 25.47 389 ALA A O 1
ATOM 2866 N N . MET A 1 390 ? 9.008 6.336 19.375 1 26.14 390 MET A N 1
ATOM 2867 C CA . MET A 1 390 ? 7.762 5.578 19.281 1 26.14 390 MET A CA 1
ATOM 2868 C C . MET A 1 390 ? 7.961 4.152 19.797 1 26.14 390 MET A C 1
ATOM 2870 O O . MET A 1 390 ? 8.492 3.301 19.078 1 26.14 390 MET A O 1
ATOM 2874 N N . THR A 1 391 ? 8.539 4.031 21.047 1 24.31 391 THR A N 1
ATOM 2875 C CA . THR A 1 391 ? 8.656 2.752 21.734 1 24.31 391 THR A CA 1
ATOM 2876 C C . THR A 1 391 ? 7.41 1.897 21.5 1 24.31 391 THR A C 1
ATOM 2878 O O . THR A 1 391 ? 6.312 2.426 21.328 1 24.31 391 THR A O 1
ATOM 2881 N N . ALA A 1 392 ? 7.762 0.68 21.203 1 26.52 392 ALA A N 1
ATOM 2882 C CA . ALA A 1 392 ? 6.805 -0.422 21.219 1 26.52 392 ALA A CA 1
ATOM 2883 C C . ALA A 1 392 ? 6.008 -0.436 22.516 1 26.52 392 ALA A C 1
ATOM 2885 O O . ALA A 1 392 ? 6.57 -0.641 23.594 1 26.52 392 ALA A O 1
ATOM 2886 N N . VAL A 1 393 ? 5.02 0.402 22.844 1 24.33 393 VAL A N 1
ATOM 2887 C CA . VAL A 1 393 ? 4.137 0.185 23.984 1 24.33 393 VAL A CA 1
ATOM 2888 C C . VAL A 1 393 ? 3.863 -1.309 24.156 1 24.33 393 VAL A C 1
ATOM 2890 O O . VAL A 1 393 ? 3.336 -1.955 23.25 1 24.33 393 VAL A O 1
ATOM 2893 N N . GLU A 1 394 ? 4.758 -1.989 24.891 1 26.3 394 GLU A N 1
ATOM 2894 C CA . GLU A 1 394 ? 4.355 -3.332 25.297 1 26.3 394 GLU A CA 1
ATOM 2895 C C . GLU A 1 394 ? 2.895 -3.357 25.75 1 26.3 394 GLU A C 1
ATOM 2897 O O . GLU A 1 394 ? 2.414 -2.412 26.375 1 26.3 394 GLU A O 1
ATOM 2902 N N . PRO A 1 395 ? 2.102 -4.266 25.188 1 24.81 395 PRO A N 1
ATOM 2903 C CA . PRO A 1 395 ? 0.714 -4.379 25.641 1 24.81 395 PRO A CA 1
ATOM 2904 C C . PRO A 1 395 ? 0.592 -4.41 27.156 1 24.81 395 PRO A C 1
ATOM 2906 O O . PRO A 1 395 ? 1.399 -5.055 27.828 1 24.81 395 PRO A O 1
ATOM 2909 N N . PRO A 1 396 ? 0.207 -3.299 27.844 1 26.94 396 PRO A N 1
ATOM 2910 C CA . PRO A 1 396 ? 0.02 -3.346 29.297 1 26.94 396 PRO A CA 1
ATOM 2911 C C . PRO A 1 396 ? -0.569 -4.672 29.766 1 26.94 396 PRO A C 1
ATOM 2913 O O . PRO A 1 396 ? -1.458 -5.227 29.125 1 26.94 396 PRO A O 1
ATOM 2916 N N . THR A 1 397 ? 0.246 -5.562 30.281 1 27.28 397 THR A N 1
ATOM 2917 C CA . THR A 1 397 ? -0.302 -6.66 31.078 1 27.28 397 THR A CA 1
ATOM 2918 C C . THR A 1 397 ? -1.415 -6.16 31.984 1 27.28 397 THR A C 1
ATOM 2920 O O . THR A 1 397 ? -1.431 -4.992 32.375 1 27.28 397 THR A O 1
ATOM 2923 N N . GLY A 1 398 ? -2.562 -6.871 32.188 1 24.64 398 GLY A N 1
ATOM 2924 C CA . GLY A 1 398 ? -3.855 -6.723 32.844 1 24.64 398 GLY A CA 1
ATOM 2925 C C . GLY A 1 398 ? -3.75 -6.262 34.281 1 24.64 398 GLY A C 1
ATOM 2926 O O . GLY A 1 398 ? -3.564 -7.078 35.188 1 24.64 398 GLY A O 1
ATOM 2927 N N . SER A 1 399 ? -2.92 -5.227 34.625 1 24.84 399 SER A N 1
ATOM 2928 C CA . SER A 1 399 ? -3.01 -4.969 36.062 1 24.84 399 SER A CA 1
ATOM 2929 C C . SER A 1 399 ? -4.453 -4.727 36.5 1 24.84 399 SER A C 1
ATOM 2931 O O . SER A 1 399 ? -5.25 -4.172 35.75 1 24.84 399 SER A O 1
ATOM 2933 N N . PRO A 1 400 ? -4.895 -5.258 37.625 1 26.3 400 PRO A N 1
ATOM 2934 C CA . PRO A 1 400 ? -6.266 -5.184 38.156 1 26.3 400 PRO A CA 1
ATOM 2935 C C . PRO A 1 400 ? -6.812 -3.758 38.156 1 26.3 400 PRO A C 1
ATOM 2937 O O . PRO A 1 400 ? -6.043 -2.795 38.188 1 26.3 400 PRO A O 1
ATOM 2940 N N . ALA A 1 401 ? -8.031 -3.654 37.812 1 25.3 401 ALA A N 1
ATOM 2941 C CA . ALA A 1 401 ? -8.898 -2.49 37.656 1 25.3 401 ALA A CA 1
ATOM 2942 C C . ALA A 1 401 ? -8.82 -1.6 38.906 1 25.3 401 ALA A C 1
ATOM 2944 O O . ALA A 1 401 ? -9.391 -1.925 39.938 1 25.3 401 ALA A O 1
ATOM 2945 N N . LYS A 1 402 ? -7.629 -1.063 39.188 1 29.52 402 LYS A N 1
ATOM 2946 C CA . LYS A 1 402 ? -7.711 -0.222 40.375 1 29.52 402 LYS A CA 1
ATOM 2947 C C . LYS A 1 402 ? -8.828 0.81 40.25 1 29.52 402 LYS A C 1
ATOM 2949 O O . LYS A 1 402 ? -9.078 1.326 39.156 1 29.52 402 LYS A O 1
ATOM 2954 N N . THR A 1 403 ? -9.766 0.847 41.125 1 26.19 403 THR A N 1
ATOM 2955 C CA . THR A 1 403 ? -10.977 1.636 41.312 1 26.19 403 THR A CA 1
ATOM 2956 C C . THR A 1 403 ? -10.688 3.123 41.156 1 26.19 403 THR A C 1
ATOM 2958 O O . THR A 1 403 ? -9.711 3.639 41.688 1 26.19 403 THR A O 1
ATOM 2961 N N . LEU A 1 404 ? -11.109 3.566 40.031 1 24.64 404 LEU A N 1
ATOM 2962 C CA . LEU A 1 404 ? -10.953 4.965 39.625 1 24.64 404 LEU A CA 1
ATOM 2963 C C . LEU A 1 404 ? -11.297 5.887 40.812 1 24.64 404 LEU A C 1
ATOM 2965 O O . LEU A 1 404 ? -12.352 5.742 41.438 1 24.64 404 LEU A O 1
ATOM 2969 N N . PRO A 1 405 ? -10.266 6.348 41.5 1 25.78 405 PRO A N 1
ATOM 2970 C CA . PRO A 1 405 ? -10.625 7.18 42.656 1 25.78 405 PRO A CA 1
ATOM 2971 C C . PRO A 1 405 ? -11.75 8.172 42.344 1 25.78 405 PRO A C 1
ATOM 2973 O O . PRO A 1 405 ? -11.953 8.523 41.188 1 25.78 405 PRO A O 1
ATOM 2976 N N . ARG A 1 406 ? -12.672 8.305 43.25 1 28.3 406 ARG A N 1
ATOM 2977 C CA . ARG A 1 406 ? -13.859 9.164 43.281 1 28.3 406 ARG A CA 1
ATOM 2978 C C . ARG A 1 406 ? -13.516 10.602 42.906 1 28.3 406 ARG A C 1
ATOM 2980 O O . ARG A 1 406 ? -12.445 11.102 43.281 1 28.3 406 ARG A O 1
ATOM 2987 N N . ALA A 1 407 ? -14.297 11.18 42.031 1 29.16 407 ALA A N 1
ATOM 2988 C CA . ALA A 1 407 ? -14.328 12.516 41.406 1 29.16 407 ALA A CA 1
ATOM 2989 C C . ALA A 1 407 ? -14.125 13.594 42.469 1 29.16 407 ALA A C 1
ATOM 2991 O O . ALA A 1 407 ? -14.82 13.625 43.5 1 29.16 407 ALA A O 1
ATOM 2992 N N . ILE A 1 408 ? -12.945 14.031 42.656 1 31.89 408 ILE A N 1
ATOM 2993 C CA . ILE A 1 408 ? -12.781 15.133 43.594 1 31.89 408 ILE A CA 1
ATOM 2994 C C . ILE A 1 408 ? -13.773 16.25 43.25 1 31.89 408 ILE A C 1
ATOM 2996 O O . ILE A 1 408 ? -13.969 16.578 42.094 1 31.89 408 ILE A O 1
ATOM 3000 N N . PRO A 1 409 ? -14.664 16.75 44.188 1 31.17 409 PRO A N 1
ATOM 3001 C CA . PRO A 1 409 ? -15.711 17.75 44 1 31.17 409 PRO A CA 1
ATOM 3002 C C . PRO A 1 409 ? -15.195 19.031 43.375 1 31.17 409 PRO A C 1
ATOM 3004 O O . PRO A 1 409 ? -14.008 19.344 43.5 1 31.17 409 PRO A O 1
ATOM 3007 N N . ALA A 1 410 ? -16.031 19.688 42.469 1 32.91 410 ALA A N 1
ATOM 3008 C CA . ALA A 1 410 ? -15.883 20.859 41.625 1 32.91 410 ALA A CA 1
ATOM 3009 C C . ALA A 1 410 ? -15.188 22 42.344 1 32.91 410 ALA A C 1
ATOM 3011 O O . ALA A 1 410 ? -14.562 22.859 41.719 1 32.91 410 ALA A O 1
ATOM 3012 N N . ASP A 1 411 ? -15.461 22.125 43.594 1 33.56 411 ASP A N 1
ATOM 3013 C CA . ASP A 1 411 ? -15.086 23.328 44.344 1 33.56 411 ASP A CA 1
ATOM 3014 C C . ASP A 1 411 ? -13.562 23.453 44.469 1 33.56 411 ASP A C 1
ATOM 3016 O O . ASP A 1 411 ? -13.039 24.516 44.812 1 33.56 411 ASP A O 1
ATOM 3020 N N . GLN A 1 412 ? -12.938 22.344 44.594 1 31.75 412 GLN A N 1
ATOM 3021 C CA . GLN A 1 412 ? -11.516 22.422 44.938 1 31.75 412 GLN A CA 1
ATOM 3022 C C . GLN A 1 412 ? -10.656 22.438 43.688 1 31.75 412 GLN A C 1
ATOM 3024 O O . GLN A 1 412 ? -9.445 22.219 43.75 1 31.75 412 GLN A O 1
ATOM 3029 N N . ARG A 1 413 ? -11.375 22.375 42.594 1 34.34 413 ARG A N 1
ATOM 3030 C CA . ARG A 1 413 ? -10.562 22.328 41.375 1 34.34 413 ARG A CA 1
ATOM 3031 C C . ARG A 1 413 ? -9.781 23.625 41.188 1 34.34 413 ARG A C 1
ATOM 3033 O O . ARG A 1 413 ? -10.375 24.703 41.125 1 34.34 413 ARG A O 1
ATOM 3040 N N . LYS A 1 414 ? -8.594 23.594 41.562 1 33.78 414 LYS A N 1
ATOM 3041 C CA . LYS A 1 414 ? -7.703 24.734 41.312 1 33.78 414 LYS A CA 1
ATOM 3042 C C . LYS A 1 414 ? -7.613 25.062 39.844 1 33.78 414 LYS A C 1
ATOM 3044 O O . LYS A 1 414 ? -7.449 24.172 39 1 33.78 414 LYS A O 1
ATOM 3049 N N . LEU A 1 415 ? -8.203 26.172 39.406 1 29.16 415 LEU A N 1
ATOM 3050 C CA . LEU A 1 415 ? -8.133 26.688 38.062 1 29.16 415 LEU A CA 1
ATOM 3051 C C . LEU A 1 415 ? -6.688 26.688 37.562 1 29.16 415 LEU A C 1
ATOM 3053 O O . LEU A 1 415 ? -5.766 27 38.312 1 29.16 415 LEU A O 1
ATOM 3057 N N . LEU A 1 416 ? -6.441 25.797 36.75 1 30.75 416 LEU A N 1
ATOM 3058 C CA . LEU A 1 416 ? -5.098 25.672 36.188 1 30.75 416 LEU A CA 1
ATOM 3059 C C . LEU A 1 416 ? -4.523 27.047 35.844 1 30.75 416 LEU A C 1
ATOM 3061 O O . LEU A 1 416 ? -3.309 27.234 35.875 1 30.75 416 LEU A O 1
ATOM 3065 N N . ILE A 1 417 ? -5.312 27.828 34.938 1 26.62 417 ILE A N 1
ATOM 3066 C CA . ILE A 1 417 ? -4.766 29.125 34.531 1 26.62 417 ILE A CA 1
ATOM 3067 C C . ILE A 1 417 ? -5.094 30.188 35.562 1 26.62 417 ILE A C 1
ATOM 3069 O O . ILE A 1 417 ? -6.262 30.469 35.844 1 26.62 417 ILE A O 1
ATOM 3073 N N . PRO A 1 418 ? -4.328 30.594 36.438 1 23.58 418 PRO A N 1
ATOM 3074 C CA . PRO A 1 418 ? -4.41 31.75 37.344 1 23.58 418 PRO A CA 1
ATOM 3075 C C . PRO A 1 418 ? -4.473 33.062 36.562 1 23.58 418 PRO A C 1
ATOM 3077 O O . PRO A 1 418 ? -3.697 33.281 35.625 1 23.58 418 PRO A O 1
ATOM 3080 N N . GLY A 1 419 ? -5.648 33.875 36.438 1 24.97 419 GLY A N 1
ATOM 3081 C CA . GLY A 1 419 ? -5.988 35.219 36 1 24.97 419 GLY A CA 1
ATOM 3082 C C . GLY A 1 419 ? -7.273 35.25 35.188 1 24.97 419 GLY A C 1
ATOM 3083 O O . GLY A 1 419 ? -7.645 36.312 34.688 1 24.97 419 GLY A O 1
ATOM 3084 N N . HIS A 1 420 ? -7.758 34.219 34.531 1 20.7 420 HIS A N 1
ATOM 3085 C CA . HIS A 1 420 ? -9.086 34.5 34 1 20.7 420 HIS A CA 1
ATOM 3086 C C . HIS A 1 420 ? -10.125 34.562 35.125 1 20.7 420 HIS A C 1
ATOM 3088 O O . HIS A 1 420 ? -10.305 33.625 35.875 1 20.7 420 HIS A O 1
ATOM 3094 N N . ALA A 1 421 ? -10.461 35.625 35.75 1 23.86 421 ALA A N 1
ATOM 3095 C CA . ALA A 1 421 ? -11.656 35.938 36.531 1 23.86 421 ALA A CA 1
ATOM 3096 C C . ALA A 1 421 ? -12.922 35.562 35.781 1 23.86 421 ALA A C 1
ATOM 3098 O O . ALA A 1 421 ? -12.977 35.719 34.531 1 23.86 421 ALA A O 1
ATOM 3099 N N . MET B 1 1 ? -2.867 -34.656 56.719 1 17.81 1 MET B N 1
ATOM 3100 C CA . MET B 1 1 ? -3.691 -33.844 57.594 1 17.81 1 MET B CA 1
ATOM 3101 C C . MET B 1 1 ? -4.863 -33.219 56.844 1 17.81 1 MET B C 1
ATOM 3103 O O . MET B 1 1 ? -4.668 -32.438 55.906 1 17.81 1 MET B O 1
ATOM 3107 N N . LYS B 1 2 ? -5.969 -33.938 56.75 1 20.72 2 LYS B N 1
ATOM 3108 C CA . LYS B 1 2 ? -7.164 -34.25 55.969 1 20.72 2 LYS B CA 1
ATOM 3109 C C . LYS B 1 2 ? -8.242 -33.188 56.188 1 20.72 2 LYS B C 1
ATOM 3111 O O . LYS B 1 2 ? -8.953 -33.219 57.188 1 20.72 2 LYS B O 1
ATOM 3116 N N . GLY B 1 3 ? -7.805 -31.859 56.125 1 18.62 3 GLY B N 1
ATOM 3117 C CA . GLY B 1 3 ? -8.305 -30.719 56.875 1 18.62 3 GLY B CA 1
ATOM 3118 C C . GLY B 1 3 ? -9.781 -30.469 56.656 1 18.62 3 GLY B C 1
ATOM 3119 O O . GLY B 1 3 ? -10.375 -30.969 55.719 1 18.62 3 GLY B O 1
ATOM 3120 N N . VAL B 1 4 ? -10.508 -29.781 57.625 1 18.38 4 VAL B N 1
ATOM 3121 C CA . VAL B 1 4 ? -11.773 -29.594 58.312 1 18.38 4 VAL B CA 1
ATOM 3122 C C . VAL B 1 4 ? -12.703 -28.719 57.469 1 18.38 4 VAL B C 1
ATOM 3124 O O . VAL B 1 4 ? -12.359 -27.562 57.156 1 18.38 4 VAL B O 1
ATOM 3127 N N . LEU B 1 5 ? -13.492 -29.281 56.562 1 19.58 5 LEU B N 1
ATOM 3128 C CA . LEU B 1 5 ? -14.516 -28.875 55.625 1 19.58 5 LEU B CA 1
ATOM 3129 C C . LEU B 1 5 ? -15.656 -28.156 56.312 1 19.58 5 LEU B C 1
ATOM 3131 O O . LEU B 1 5 ? -16.594 -28.781 56.812 1 19.58 5 LEU B O 1
ATOM 3135 N N . GLN B 1 6 ? -15.188 -27.219 57.344 1 17.31 6 GLN B N 1
ATOM 3136 C CA . GLN B 1 6 ? -16.312 -26.812 58.188 1 17.31 6 GLN B CA 1
ATOM 3137 C C . GLN B 1 6 ? -17.438 -26.219 57.344 1 17.31 6 GLN B C 1
ATOM 3139 O O . GLN B 1 6 ? -17.203 -25.406 56.469 1 17.31 6 GLN B O 1
ATOM 3144 N N . LYS B 1 7 ? -18.531 -26.906 57.344 1 18.38 7 LYS B N 1
ATOM 3145 C CA . LYS B 1 7 ? -19.875 -26.844 56.781 1 18.38 7 LYS B CA 1
ATOM 3146 C C . LYS B 1 7 ? -20.594 -25.562 57.219 1 18.38 7 LYS B C 1
ATOM 3148 O O . LYS B 1 7 ? -21.016 -25.438 58.375 1 18.38 7 LYS B O 1
ATOM 3153 N N . ILE B 1 8 ? -20 -24.344 56.969 1 18.11 8 ILE B N 1
ATOM 3154 C CA . ILE B 1 8 ? -20.531 -23.141 57.594 1 18.11 8 ILE B CA 1
ATOM 3155 C C . ILE B 1 8 ? -22.031 -23.031 57.281 1 18.11 8 ILE B C 1
ATOM 3157 O O . ILE B 1 8 ? -22.453 -23.188 56.125 1 18.11 8 ILE B O 1
ATOM 3161 N N . GLY B 1 9 ? -22.875 -23.094 58.344 1 17.88 9 GLY B N 1
ATOM 3162 C CA . GLY B 1 9 ? -24.281 -23.156 58.688 1 17.88 9 GLY B CA 1
ATOM 3163 C C . GLY B 1 9 ? -25.125 -22.109 58 1 17.88 9 GLY B C 1
ATOM 3164 O O . GLY B 1 9 ? -24.594 -21.078 57.562 1 17.88 9 GLY B O 1
ATOM 3165 N N . SER B 1 10 ? -26.297 -22.484 57.594 1 18.83 10 SER B N 1
ATOM 3166 C CA . SER B 1 10 ? -27.453 -22.109 56.781 1 18.83 10 SER B CA 1
ATOM 3167 C C . SER B 1 10 ? -28.203 -20.953 57.438 1 18.83 10 SER B C 1
ATOM 3169 O O . SER B 1 10 ? -29.141 -21.156 58.219 1 18.83 10 SER B O 1
ATOM 3171 N N . LEU B 1 11 ? -27.469 -19.859 57.875 1 17.2 11 LEU B N 1
ATOM 3172 C CA . LEU B 1 11 ? -28.297 -18.969 58.688 1 17.2 11 LEU B CA 1
ATOM 3173 C C . LEU B 1 11 ? -29.531 -18.516 57.906 1 17.2 11 LEU B C 1
ATOM 3175 O O . LEU B 1 11 ? -29.406 -17.953 56.812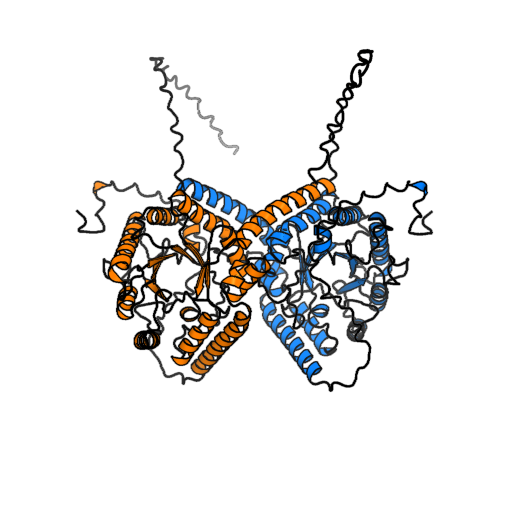 1 17.2 11 LEU B O 1
ATOM 3179 N N . ARG B 1 12 ? -30.578 -19.156 58.156 1 19.34 12 ARG B N 1
ATOM 3180 C CA . ARG B 1 12 ? -31.953 -19.016 57.688 1 19.34 12 ARG B CA 1
ATOM 3181 C C . ARG B 1 12 ? -32.531 -17.656 58.031 1 19.34 12 ARG B C 1
ATOM 3183 O O . ARG B 1 12 ? -32.812 -17.391 59.219 1 19.34 12 ARG B O 1
ATOM 3190 N N . THR B 1 13 ? -31.734 -16.516 57.688 1 17.14 13 THR B N 1
ATOM 3191 C CA . THR B 1 13 ? -32.281 -15.266 58.188 1 17.14 13 THR B CA 1
ATOM 3192 C C . THR B 1 13 ? -33.719 -15.078 57.719 1 17.14 13 THR B C 1
ATOM 3194 O O . THR B 1 13 ? -34.062 -15.453 56.594 1 17.14 13 THR B O 1
ATOM 3197 N N . THR B 1 14 ? -34.625 -15.117 58.625 1 19.58 14 THR B N 1
ATOM 3198 C CA . THR B 1 14 ? -36.094 -15 58.688 1 19.58 14 THR B CA 1
ATOM 3199 C C . THR B 1 14 ? -36.531 -13.641 58.125 1 19.58 14 THR B C 1
ATOM 3201 O O . THR B 1 14 ? -36.312 -12.609 58.781 1 19.58 14 THR B O 1
ATOM 3204 N N . GLY B 1 15 ? -36.062 -13.352 56.938 1 17.34 15 GLY B N 1
ATOM 3205 C CA . GLY B 1 15 ? -36.312 -11.992 56.469 1 17.34 15 GLY B CA 1
ATOM 3206 C C . GLY B 1 15 ? -37.812 -11.648 56.469 1 17.34 15 GLY B C 1
ATOM 3207 O O . GLY B 1 15 ? -38.625 -12.438 56 1 17.34 15 GLY B O 1
ATOM 3208 N N . ARG B 1 16 ? -38.219 -10.938 57.5 1 21.72 16 ARG B N 1
ATOM 3209 C CA . ARG B 1 16 ? -39.531 -10.32 57.719 1 21.72 16 ARG B CA 1
ATOM 3210 C C . ARG B 1 16 ? -40.031 -9.586 56.5 1 21.72 16 ARG B C 1
ATOM 3212 O O . ARG B 1 16 ? -39.25 -8.953 55.781 1 21.72 16 ARG B O 1
ATOM 3219 N N . GLY B 1 17 ? -41.156 -10.008 55.969 1 19.44 17 GLY B N 1
ATOM 3220 C CA . GLY B 1 17 ? -41.906 -9.758 54.75 1 19.44 17 GLY B CA 1
ATOM 3221 C C . GLY B 1 17 ? -42.406 -8.328 54.656 1 19.44 17 GLY B C 1
ATOM 3222 O O . GLY B 1 17 ? -43.156 -7.863 55.531 1 19.44 17 GLY B O 1
ATOM 3223 N N . PRO B 1 18 ? -41.406 -7.41 54.344 1 18.08 18 PRO B N 1
ATOM 3224 C CA . PRO B 1 18 ? -41.906 -6.031 54.406 1 18.08 18 PRO B CA 1
ATOM 3225 C C . PRO B 1 18 ? -43.219 -5.84 53.656 1 18.08 18 PRO B C 1
ATOM 3227 O O . PRO B 1 18 ? -43.562 -6.637 52.781 1 18.08 18 PRO B O 1
ATOM 3230 N N . SER B 1 19 ? -44.094 -5.098 54.281 1 20.25 19 SER B N 1
ATOM 3231 C CA . SER B 1 19 ? -45.438 -4.641 54 1 20.25 19 SER B CA 1
ATOM 3232 C C . SER B 1 19 ? -45.531 -3.906 52.688 1 20.25 19 SER B C 1
ATOM 3234 O O . SER B 1 19 ? -44.594 -3.215 52.281 1 20.25 19 SER B O 1
ATOM 3236 N N . ALA B 1 20 ? -46.438 -4.301 51.781 1 20.42 20 ALA B N 1
ATOM 3237 C CA . ALA B 1 20 ? -46.812 -4.074 50.375 1 20.42 20 ALA B CA 1
ATOM 3238 C C . ALA B 1 20 ? -47.281 -2.639 50.156 1 20.42 20 ALA B C 1
ATOM 3240 O O . ALA B 1 20 ? -48.469 -2.391 49.969 1 20.42 20 ALA B O 1
ATOM 3241 N N . ASP B 1 21 ? -46.688 -1.7 50.875 1 18.89 21 ASP B N 1
ATOM 3242 C CA . ASP B 1 21 ? -47.469 -0.471 50.812 1 18.89 21 ASP B CA 1
ATOM 3243 C C . ASP B 1 21 ? -47.75 -0.104 49.344 1 18.89 21 ASP B C 1
ATOM 3245 O O . ASP B 1 21 ? -47.156 -0.661 48.438 1 18.89 21 ASP B O 1
ATOM 3249 N N . GLY B 1 22 ? -48.062 1.273 49.125 1 22.14 22 GLY B N 1
ATOM 3250 C CA . GLY B 1 22 ? -48.906 2.119 48.312 1 22.14 22 GLY B CA 1
ATOM 3251 C C . GLY B 1 22 ? -48.469 2.24 46.875 1 22.14 22 GLY B C 1
ATOM 3252 O O . GLY B 1 22 ? -47.281 2.078 46.562 1 22.14 22 GLY B O 1
ATOM 3253 N N . GLY B 1 23 ? -49.344 1.94 45.938 1 23.22 23 GLY B N 1
ATOM 3254 C CA . GLY B 1 23 ? -49.406 1.865 44.469 1 23.22 23 GLY B CA 1
ATOM 3255 C C . GLY B 1 23 ? -48.969 3.145 43.781 1 23.22 23 GLY B C 1
ATOM 3256 O O . GLY B 1 23 ? -49.812 3.932 43.344 1 23.22 23 GLY B O 1
ATOM 3257 N N . GLY B 1 24 ? -48 3.867 44.375 1 23.03 24 GLY B N 1
ATOM 3258 C CA . GLY B 1 24 ? -47.844 5.094 43.594 1 23.03 24 GLY B CA 1
ATOM 3259 C C . GLY B 1 24 ? -47.531 4.852 42.125 1 23.03 24 GLY B C 1
ATOM 3260 O O . GLY B 1 24 ? -46.969 3.812 41.781 1 23.03 24 GLY B O 1
ATOM 3261 N N . ASP B 1 25 ? -48.344 5.48 41.281 1 28.42 25 ASP B N 1
ATOM 3262 C CA . ASP B 1 25 ? -48.312 5.461 39.844 1 28.42 25 ASP B CA 1
ATOM 3263 C C . ASP B 1 25 ? -46.906 5.699 39.312 1 28.42 25 ASP B C 1
ATOM 3265 O O . ASP B 1 25 ? -46.219 6.617 39.75 1 28.42 25 ASP B O 1
ATOM 3269 N N . PRO B 1 26 ? -46.219 4.594 38.938 1 28.52 26 PRO B N 1
ATOM 3270 C CA . PRO B 1 26 ? -44.875 4.809 38.438 1 28.52 26 PRO B CA 1
ATOM 3271 C C . PRO B 1 26 ? -44.812 5.883 37.375 1 28.52 26 PRO B C 1
ATOM 3273 O O . PRO B 1 26 ? -45.625 5.898 36.438 1 28.52 26 PRO B O 1
ATOM 3276 N N . GLY B 1 27 ? -44.594 7.141 37.781 1 26.61 27 GLY B N 1
ATOM 3277 C CA . GLY B 1 27 ? -44.25 8.141 36.781 1 26.61 27 GLY B CA 1
ATOM 3278 C C . GLY B 1 27 ? -43.438 7.59 35.625 1 26.61 27 GLY B C 1
ATOM 3279 O O . GLY B 1 27 ? -42.625 6.688 35.812 1 26.61 27 GLY B O 1
ATOM 3280 N N . GLN B 1 28 ? -44.031 7.594 34.469 1 29.33 28 GLN B N 1
ATOM 3281 C CA . GLN B 1 28 ? -43.406 7.254 33.188 1 29.33 28 GLN B CA 1
ATOM 3282 C C . GLN B 1 28 ? -42 7.801 33.125 1 29.33 28 GLN B C 1
ATOM 3284 O O . GLN B 1 28 ? -41.781 9.016 33.188 1 29.33 28 GLN B O 1
ATOM 3289 N N . GLN B 1 29 ? -41.125 7.133 33.781 1 30.02 29 GLN B N 1
ATOM 3290 C CA . GLN B 1 29 ? -39.75 7.477 33.469 1 30.02 29 GLN B CA 1
ATOM 3291 C C . GLN B 1 29 ? -39.531 7.645 31.953 1 30.02 29 GLN B C 1
ATOM 3293 O O . GLN B 1 29 ? -39.688 6.688 31.188 1 30.02 29 GLN B O 1
ATOM 3298 N N . ARG B 1 30 ? -39.969 8.773 31.453 1 32.03 30 ARG B N 1
ATOM 3299 C CA . ARG B 1 30 ? -39.469 9.102 30.125 1 32.03 30 ARG B CA 1
ATOM 3300 C C . ARG B 1 30 ? -38 8.719 29.984 1 32.03 30 ARG B C 1
ATOM 3302 O O . ARG B 1 30 ? -37.156 9.203 30.734 1 32.03 30 ARG B O 1
ATOM 3309 N N . GLY B 1 31 ? -37.75 7.477 29.719 1 32.62 31 GLY B N 1
ATOM 3310 C CA . GLY B 1 31 ? -36.438 7.105 29.25 1 32.62 31 GLY B CA 1
ATOM 3311 C C . GLY B 1 31 ? -35.781 8.164 28.375 1 32.62 31 GLY B C 1
ATOM 3312 O O . GLY B 1 31 ? -36.25 8.398 27.25 1 32.62 31 GLY B O 1
ATOM 3313 N N . SER B 1 32 ? -35.406 9.273 28.891 1 35.97 32 SER B N 1
ATOM 3314 C CA . SER B 1 32 ? -34.656 10.25 28.125 1 35.97 32 SER B CA 1
ATOM 3315 C C . SER B 1 32 ? -33.625 9.562 27.25 1 35.97 32 SER B C 1
ATOM 3317 O O . SER B 1 32 ? -32.719 8.867 27.75 1 35.97 32 SER B O 1
ATOM 3319 N N . SER B 1 33 ? -33.969 9.016 26.141 1 41.97 33 SER B N 1
ATOM 3320 C CA . SER B 1 33 ? -33.031 8.617 25.094 1 41.97 33 SER B CA 1
ATOM 3321 C C . SER B 1 33 ? -31.812 9.508 25.062 1 41.97 33 SER B C 1
ATOM 3323 O O . SER B 1 33 ? -31.891 10.672 24.656 1 41.97 33 SER B O 1
ATOM 3325 N N . VAL B 1 34 ? -30.953 9.539 26.031 1 48.81 34 VAL B N 1
ATOM 3326 C CA . VAL B 1 34 ? -29.688 10.281 26.078 1 48.81 34 VAL B CA 1
ATOM 3327 C C . VAL B 1 34 ? -29.016 10.219 24.719 1 48.81 34 VAL B C 1
ATOM 3329 O O . VAL B 1 34 ? -28.594 9.156 24.266 1 48.81 34 VAL B O 1
ATOM 3332 N N . THR B 1 35 ? -29.516 10.945 23.781 1 62.03 35 THR B N 1
ATOM 3333 C CA . THR B 1 35 ? -28.875 11.117 22.484 1 62.03 35 THR B CA 1
ATOM 3334 C C . THR B 1 35 ? -27.359 11.242 22.625 1 62.03 35 THR B C 1
ATOM 3336 O O . THR B 1 35 ? -26.875 12.141 23.312 1 62.03 35 THR B O 1
ATOM 3339 N N . LEU B 1 36 ? -26.672 10.211 22.453 1 78 36 LEU B N 1
ATOM 3340 C CA . LEU B 1 36 ? -25.219 10.18 22.484 1 78 36 LEU B CA 1
ATOM 3341 C C . LEU B 1 36 ? -24.625 11.383 21.766 1 78 36 LEU B C 1
ATOM 3343 O O . LEU B 1 36 ? -25.109 11.758 20.688 1 78 36 LEU B O 1
ATOM 3347 N N . SER B 1 37 ? -23.797 12.078 22.484 1 91.69 37 SER B N 1
ATOM 3348 C CA . SER B 1 37 ? -23.062 13.156 21.844 1 91.69 37 SER B CA 1
ATOM 3349 C C . SER B 1 37 ? -22.391 12.664 20.562 1 91.69 37 SER B C 1
ATOM 3351 O O . SER B 1 37 ? -22.266 11.461 20.344 1 91.69 37 SER B O 1
ATOM 3353 N N . ILE B 1 38 ? -22.188 13.523 19.656 1 93.44 38 ILE B N 1
ATOM 3354 C CA . ILE B 1 38 ? -21.516 13.188 18.406 1 93.44 38 ILE B CA 1
ATOM 3355 C C . ILE B 1 38 ? -20.188 12.492 18.703 1 93.44 38 ILE B C 1
ATOM 3357 O O . ILE B 1 38 ? -19.797 11.57 18 1 93.44 38 ILE B O 1
ATOM 3361 N N . ILE B 1 39 ? -19.531 12.844 19.734 1 94.94 39 ILE B N 1
ATOM 3362 C CA . ILE B 1 39 ? -18.266 12.242 20.156 1 94.94 39 ILE B CA 1
ATOM 3363 C C . ILE B 1 39 ? -18.5 10.797 20.594 1 94.94 39 ILE B C 1
ATOM 3365 O O . ILE B 1 39 ? -17.781 9.891 20.172 1 94.94 39 ILE B O 1
ATOM 3369 N N . ASP B 1 40 ? -19.531 10.648 21.344 1 94.25 40 ASP B N 1
ATOM 3370 C CA . ASP B 1 40 ? -19.844 9.305 21.828 1 94.25 40 ASP B CA 1
ATOM 3371 C C . ASP B 1 40 ? -20.172 8.375 20.656 1 94.25 40 ASP B C 1
ATOM 3373 O O . ASP B 1 40 ? -19.781 7.207 20.656 1 94.25 40 ASP B O 1
ATOM 3377 N N . GLN B 1 41 ? -20.859 8.93 19.766 1 94.31 41 GLN B N 1
ATOM 3378 C CA . GLN B 1 41 ? -21.203 8.148 18.578 1 94.31 41 GLN B CA 1
ATOM 3379 C C . GLN B 1 41 ? -19.953 7.703 17.828 1 94.31 41 GLN B C 1
ATOM 3381 O O . GLN B 1 41 ? -19.828 6.535 17.469 1 94.31 41 GLN B O 1
ATOM 3386 N N . HIS B 1 42 ? -19.078 8.609 17.688 1 95 42 HIS B N 1
ATOM 3387 C CA . HIS B 1 42 ? -17.875 8.289 16.922 1 95 42 HIS B CA 1
ATOM 3388 C C . HIS B 1 42 ? -16.938 7.379 17.719 1 95 42 HIS B C 1
ATOM 3390 O O . HIS B 1 42 ? -16.266 6.523 17.141 1 95 42 HIS B O 1
ATOM 3396 N N . VAL B 1 43 ? -16.906 7.512 18.938 1 95.31 43 VAL B N 1
ATOM 3397 C CA . VAL B 1 43 ? -16.141 6.605 19.766 1 95.31 43 VAL B CA 1
ATOM 3398 C C . VAL B 1 43 ? -16.703 5.191 19.656 1 95.31 43 VAL B C 1
ATOM 3400 O O . VAL B 1 43 ? -15.945 4.219 19.578 1 95.31 43 VAL B O 1
ATOM 3403 N N . ALA B 1 44 ? -18.016 5.09 19.672 1 94.12 44 ALA B N 1
ATOM 3404 C CA . ALA B 1 44 ? -18.656 3.791 19.5 1 94.12 44 ALA B CA 1
ATOM 3405 C C . ALA B 1 44 ? -18.312 3.186 18.141 1 94.12 44 ALA B C 1
ATOM 3407 O O . ALA B 1 44 ? -18.047 1.985 18.047 1 94.12 44 ALA B O 1
ATOM 3408 N 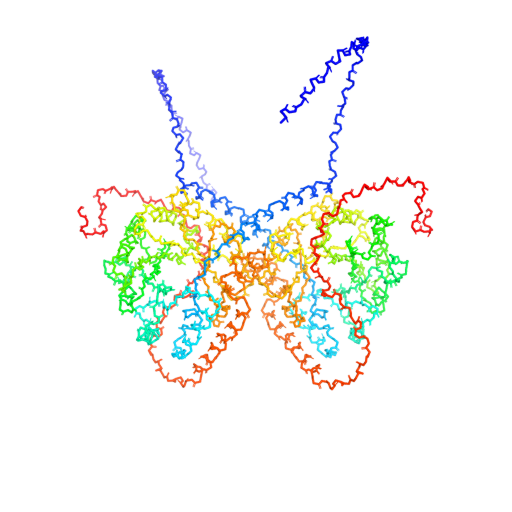N . ARG B 1 45 ? -18.281 4.039 17.172 1 93.44 45 ARG B N 1
ATOM 3409 C CA . ARG B 1 45 ? -17.922 3.572 15.836 1 93.44 45 ARG B CA 1
ATOM 3410 C C . ARG B 1 45 ? -16.469 3.111 15.789 1 93.44 45 ARG B C 1
ATOM 3412 O O . ARG B 1 45 ? -16.141 2.143 15.102 1 93.44 45 ARG B O 1
ATOM 3419 N N . LEU B 1 46 ? -15.656 3.818 16.438 1 94.75 46 LEU B N 1
ATOM 3420 C CA . LEU B 1 46 ? -14.25 3.441 16.5 1 94.75 46 LEU B CA 1
ATOM 3421 C C . LE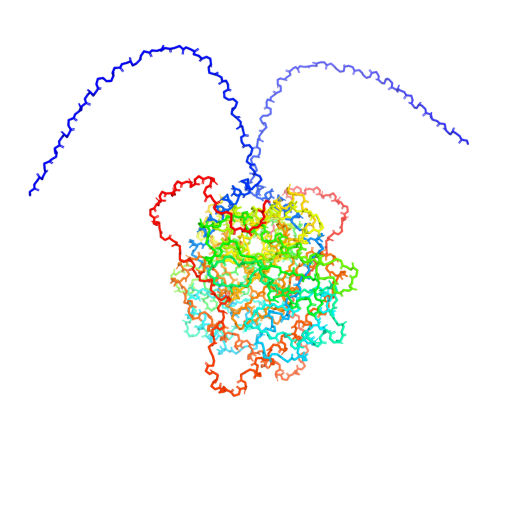U B 1 46 ? -14.078 2.088 17.188 1 94.75 46 LEU B C 1
ATOM 3423 O O . LEU B 1 46 ? -13.242 1.281 16.766 1 94.75 46 LEU B O 1
ATOM 3427 N N . LYS B 1 47 ? -14.82 1.862 18.172 1 93.31 47 LYS B N 1
ATOM 3428 C CA . LYS B 1 47 ? -14.781 0.572 18.859 1 93.31 47 LYS B CA 1
ATOM 3429 C C . LYS B 1 47 ? -15.219 -0.555 17.922 1 93.31 47 LYS B C 1
ATOM 3431 O O . LYS B 1 47 ? -14.617 -1.632 17.922 1 93.31 47 LYS B O 1
ATOM 3436 N N . GLN B 1 48 ? -16.234 -0.267 17.188 1 92.5 48 GLN B N 1
ATOM 3437 C CA . GLN B 1 48 ? -16.688 -1.242 16.203 1 92.5 48 GLN B CA 1
ATOM 3438 C C . GLN B 1 48 ? -15.617 -1.5 15.156 1 92.5 48 GLN B C 1
ATOM 3440 O O . GLN B 1 48 ? -15.391 -2.646 14.758 1 92.5 48 GLN B O 1
ATOM 3445 N N . ALA B 1 49 ? -15.039 -0.453 14.734 1 91.75 49 ALA B N 1
ATOM 3446 C CA . ALA B 1 49 ? -13.969 -0.581 13.75 1 91.75 49 ALA B CA 1
ATOM 3447 C C . ALA B 1 49 ? -12.805 -1.384 14.305 1 91.75 49 ALA B C 1
ATOM 3449 O O . ALA B 1 49 ? -12.141 -2.127 13.578 1 91.75 49 ALA B O 1
ATOM 3450 N N . GLU B 1 50 ? -12.586 -1.214 15.539 1 91.38 50 GLU B N 1
ATOM 3451 C CA . GLU B 1 50 ? -11.523 -1.957 16.203 1 91.38 50 GLU B CA 1
ATOM 3452 C C . GLU B 1 50 ? -11.797 -3.457 16.188 1 91.38 50 GLU B C 1
ATOM 3454 O O . GLU B 1 50 ? -10.891 -4.262 15.969 1 91.38 50 GLU B O 1
ATOM 3459 N N . GLU B 1 51 ? -12.992 -3.791 16.344 1 92.06 51 GLU B N 1
ATOM 3460 C CA . GLU B 1 51 ? -13.367 -5.199 16.297 1 92.06 51 GLU B CA 1
ATOM 3461 C C . GLU B 1 51 ? -13.188 -5.773 14.891 1 92.06 51 GLU B C 1
ATOM 3463 O O . GLU B 1 51 ? -12.711 -6.895 14.734 1 92.06 51 GLU B O 1
ATOM 3468 N N . ALA B 1 52 ? -13.555 -5.043 13.961 1 89 52 ALA B N 1
ATOM 3469 C CA . ALA B 1 52 ? -13.367 -5.465 12.57 1 89 52 ALA B CA 1
ATOM 3470 C C . ALA B 1 52 ? -11.883 -5.609 12.242 1 89 52 ALA B C 1
ATOM 3472 O O . ALA B 1 52 ? -11.492 -6.551 11.547 1 89 52 ALA B O 1
ATOM 3473 N N . ARG B 1 53 ? -11.141 -4.703 12.648 1 90.38 53 ARG B N 1
ATOM 3474 C CA . ARG B 1 53 ? -9.695 -4.75 12.461 1 90.38 53 ARG B CA 1
ATOM 3475 C C . ARG B 1 53 ? -9.109 -6.016 13.078 1 90.38 53 ARG B C 1
ATOM 3477 O O . ARG B 1 53 ? -8.312 -6.711 12.438 1 90.38 53 ARG B O 1
ATOM 3484 N N . LYS B 1 54 ? -9.516 -6.316 14.234 1 90.62 54 LYS B N 1
ATOM 3485 C CA . LYS B 1 54 ? -9.008 -7.492 14.938 1 90.62 54 LYS B CA 1
ATOM 3486 C C . LYS B 1 54 ? -9.352 -8.773 14.18 1 90.62 54 LYS B C 1
ATOM 3488 O O . LYS B 1 54 ? -8.539 -9.695 14.102 1 90.62 54 LYS B O 1
ATOM 3493 N N . ALA B 1 55 ? -10.5 -8.797 13.68 1 90.44 55 ALA B N 1
ATOM 3494 C CA . ALA B 1 55 ? -10.914 -9.961 12.898 1 90.44 55 ALA B CA 1
ATOM 3495 C C . ALA B 1 55 ? -10.031 -10.133 11.664 1 90.44 55 ALA B C 1
ATOM 3497 O O . ALA B 1 55 ? -9.609 -11.25 11.344 1 90.44 55 ALA B O 1
ATOM 3498 N N . ARG B 1 56 ? -9.789 -9.086 11.031 1 89.81 56 ARG B N 1
ATOM 3499 C CA . ARG B 1 56 ? -8.922 -9.102 9.859 1 89.81 56 ARG B CA 1
ATOM 3500 C C . ARG B 1 56 ? -7.504 -9.531 10.234 1 89.81 56 ARG B C 1
ATOM 3502 O O . ARG B 1 56 ? -6.898 -10.359 9.555 1 89.81 56 ARG B O 1
ATOM 3509 N N . GLU B 1 57 ? -7.02 -8.992 11.211 1 92.5 57 GLU B N 1
ATOM 3510 C CA . GLU B 1 57 ? -5.68 -9.32 11.688 1 92.5 57 GLU B CA 1
ATOM 3511 C C . GLU B 1 57 ? -5.574 -10.789 12.094 1 92.5 57 GLU B C 1
ATOM 3513 O O . GLU B 1 57 ? -4.555 -11.438 11.844 1 92.5 57 GLU B O 1
ATOM 3518 N N . ALA B 1 58 ? -6.602 -11.273 12.664 1 94.12 58 ALA B N 1
ATOM 3519 C CA . ALA B 1 58 ? -6.605 -12.672 13.078 1 94.12 58 ALA B CA 1
ATOM 3520 C C . ALA B 1 58 ? -6.441 -13.602 11.875 1 94.12 58 ALA B C 1
ATOM 3522 O O . ALA B 1 58 ? -5.723 -14.602 11.945 1 94.12 58 ALA B O 1
ATOM 3523 N N . LEU B 1 59 ? -7.035 -13.258 10.812 1 93.62 59 LEU B N 1
ATOM 3524 C CA . LEU B 1 59 ? -6.902 -14.039 9.594 1 93.62 59 LEU B CA 1
ATOM 3525 C C . LEU B 1 59 ? -5.461 -14.031 9.094 1 93.62 59 LEU B C 1
ATOM 3527 O O . LEU B 1 59 ? -4.91 -15.086 8.766 1 93.62 59 LEU B O 1
ATOM 3531 N N . LEU B 1 60 ? -4.867 -12.938 9.078 1 96.5 60 LEU B N 1
ATOM 3532 C CA . LEU B 1 60 ? -3.512 -12.773 8.555 1 96.5 60 LEU B CA 1
ATOM 3533 C C . LEU B 1 60 ? -2.486 -13.367 9.523 1 96.5 60 LEU B C 1
ATOM 3535 O O . LEU B 1 60 ? -1.487 -13.945 9.094 1 96.5 60 LEU B O 1
ATOM 3539 N N . THR B 1 61 ? -2.742 -13.273 10.789 1 96.25 61 THR B N 1
ATOM 3540 C CA . THR B 1 61 ? -1.834 -13.797 11.805 1 96.25 61 THR B CA 1
ATOM 3541 C C . THR B 1 61 ? -1.857 -15.328 11.812 1 96.25 61 THR B C 1
ATOM 3543 O O . THR B 1 61 ? -0.847 -15.961 12.117 1 96.25 61 THR B O 1
ATOM 3546 N N . GLY B 1 62 ? -2.922 -15.883 11.477 1 96.19 62 GLY B N 1
ATOM 3547 C CA . GLY B 1 62 ? -3.059 -17.328 11.5 1 96.19 62 GLY B CA 1
ATOM 3548 C C . GLY B 1 62 ? -2.688 -17.984 10.18 1 96.19 62 GLY B C 1
ATOM 3549 O O . GLY B 1 62 ? -2.598 -19.203 10.094 1 96.19 62 GLY B O 1
ATOM 3550 N N . LEU B 1 63 ? -2.398 -17.234 9.227 1 96.94 63 LEU B N 1
ATOM 3551 C CA . LEU B 1 63 ? -2.115 -17.734 7.883 1 96.94 63 LEU B CA 1
ATOM 3552 C C . LEU B 1 63 ? -0.788 -18.484 7.844 1 96.94 63 LEU B C 1
ATOM 3554 O O . LEU B 1 63 ? 0.196 -18.047 8.438 1 96.94 63 LEU B O 1
ATOM 3558 N N . LYS B 1 64 ? -0.716 -19.656 7.262 1 97.25 64 LYS B N 1
ATOM 3559 C CA . LYS B 1 64 ? 0.509 -20.344 6.867 1 97.25 64 LYS B CA 1
ATOM 3560 C C . LYS B 1 64 ? 0.844 -20.078 5.402 1 97.25 64 LYS B C 1
ATOM 3562 O O . LYS B 1 64 ? 0.448 -20.844 4.52 1 97.25 64 LYS B O 1
ATOM 3567 N N . PRO B 1 65 ? 1.57 -19.062 5.219 1 96.88 65 PRO B N 1
ATOM 3568 C CA . PRO B 1 65 ? 1.67 -18.578 3.84 1 96.88 65 PRO B CA 1
ATOM 3569 C C . PRO B 1 65 ? 2.441 -19.531 2.932 1 96.88 65 PRO B C 1
ATOM 3571 O O . PRO B 1 65 ? 3.553 -19.953 3.271 1 96.88 65 PRO B O 1
ATOM 3574 N N . PHE B 1 66 ? 1.873 -19.875 1.81 1 98.12 66 PHE B N 1
ATOM 3575 C CA . PHE B 1 66 ? 2.549 -20.531 0.696 1 98.12 66 PHE B CA 1
ATOM 3576 C C . PHE B 1 66 ? 3.271 -19.516 -0.177 1 98.12 66 PHE B C 1
ATOM 3578 O O . PHE B 1 66 ? 2.686 -18.516 -0.582 1 98.12 66 PHE B O 1
ATOM 3585 N N . VAL B 1 67 ? 4.555 -19.703 -0.398 1 98.38 67 VAL B N 1
ATOM 3586 C CA . VAL B 1 67 ? 5.297 -18.812 -1.287 1 98.38 67 VAL B CA 1
ATOM 3587 C C . VAL B 1 67 ? 5.867 -19.609 -2.459 1 98.38 67 VAL B C 1
ATOM 3589 O O . VAL B 1 67 ? 6.648 -20.547 -2.262 1 98.38 67 VAL B O 1
ATOM 3592 N N . LEU B 1 68 ? 5.383 -19.25 -3.596 1 98.38 68 LEU B N 1
ATOM 3593 C CA . LEU B 1 68 ? 5.988 -19.734 -4.832 1 98.38 68 LEU B CA 1
ATOM 3594 C C . LEU B 1 68 ? 6.992 -18.719 -5.379 1 98.38 68 LEU B C 1
ATOM 3596 O O . LEU B 1 68 ? 6.605 -17.656 -5.859 1 98.38 68 LEU B O 1
ATOM 3600 N N . ASP B 1 69 ? 8.227 -19.094 -5.312 1 97.69 69 ASP B N 1
ATOM 3601 C CA . ASP B 1 69 ? 9.289 -18.156 -5.645 1 97.69 69 ASP B CA 1
ATOM 3602 C C . ASP B 1 69 ? 9.523 -18.094 -7.152 1 97.69 69 ASP B C 1
ATOM 3604 O O . ASP B 1 69 ? 9.82 -19.109 -7.781 1 97.69 69 ASP B O 1
ATOM 3608 N N . ASN B 1 70 ? 9.406 -16.875 -7.59 1 94.88 70 ASN B N 1
ATOM 3609 C CA . ASN B 1 70 ? 9.539 -16.625 -9.023 1 94.88 70 ASN B CA 1
ATOM 3610 C C . ASN B 1 70 ? 10.828 -15.859 -9.344 1 94.88 70 ASN B C 1
ATOM 3612 O O . ASN B 1 70 ? 10.938 -15.242 -10.398 1 94.88 70 ASN B O 1
ATOM 3616 N N . THR B 1 71 ? 11.766 -15.859 -8.531 1 94.62 71 THR B N 1
ATOM 3617 C CA . THR B 1 71 ? 12.977 -15.055 -8.672 1 94.62 71 THR B CA 1
ATOM 3618 C C . THR B 1 71 ? 13.703 -15.398 -9.969 1 94.62 71 THR B C 1
ATOM 3620 O O . THR B 1 71 ? 14.109 -14.508 -10.719 1 94.62 71 THR B O 1
ATOM 3623 N N . LEU B 1 72 ? 13.812 -16.641 -10.32 1 93.69 72 LEU B N 1
ATOM 3624 C CA . LEU B 1 72 ? 14.586 -17.094 -11.469 1 93.69 72 LEU B CA 1
ATOM 3625 C C . LEU B 1 72 ? 13.914 -16.703 -12.773 1 93.69 72 LEU B C 1
ATOM 3627 O O . LEU B 1 72 ? 14.594 -16.453 -13.773 1 93.69 72 LEU B O 1
ATOM 3631 N N . VAL B 1 73 ? 12.617 -16.594 -12.75 1 91.19 73 VAL B N 1
ATOM 3632 C CA . VAL B 1 73 ? 11.93 -16.391 -14.023 1 91.19 73 VAL B CA 1
ATOM 3633 C C . VAL B 1 73 ? 11.469 -14.945 -14.148 1 91.19 73 VAL B C 1
ATOM 3635 O O . VAL B 1 73 ? 11.133 -14.477 -15.234 1 91.19 73 VAL B O 1
ATOM 3638 N N . GLU B 1 74 ? 11.508 -14.227 -13.086 1 89 74 GLU B N 1
ATOM 3639 C CA . GLU B 1 74 ? 11.055 -12.844 -13.133 1 89 74 GLU B CA 1
ATOM 3640 C C . GLU B 1 74 ? 12.234 -11.875 -13.062 1 89 74 GLU B C 1
ATOM 3642 O O . GLU B 1 74 ? 12.258 -10.859 -13.766 1 89 74 GLU B O 1
ATOM 3647 N N . CYS B 1 75 ? 13.18 -12.18 -12.227 1 87.81 75 CYS B N 1
ATOM 3648 C CA . CYS B 1 75 ? 14.312 -11.281 -12.031 1 87.81 75 CYS B CA 1
ATOM 3649 C C . CYS B 1 75 ? 15.469 -11.641 -12.961 1 87.81 75 CYS B C 1
ATOM 3651 O O . CYS B 1 75 ? 16.25 -10.781 -13.344 1 87.81 75 CYS B O 1
ATOM 3653 N N . LEU B 1 76 ? 15.562 -12.891 -13.297 1 88.44 76 LEU B N 1
ATOM 3654 C CA . LEU B 1 76 ? 16.688 -13.375 -14.102 1 88.44 76 LEU B CA 1
ATOM 3655 C C . LEU B 1 76 ? 16.203 -13.992 -15.406 1 88.44 76 LEU B C 1
ATOM 3657 O O . LEU B 1 76 ? 16.547 -15.133 -15.727 1 88.44 76 LEU B O 1
ATOM 3661 N N . ALA B 1 77 ? 15.445 -13.258 -16.094 1 78.69 77 ALA B N 1
ATOM 3662 C CA . ALA B 1 77 ? 14.797 -13.781 -17.297 1 78.69 77 ALA B CA 1
ATOM 3663 C C . ALA B 1 77 ? 15.383 -13.148 -18.562 1 78.69 77 ALA B C 1
ATOM 3665 O O . ALA B 1 77 ? 14.953 -13.461 -19.672 1 78.69 77 ALA B O 1
ATOM 3666 N N . SER B 1 78 ? 16.281 -12.297 -18.422 1 76.44 78 SER B N 1
ATOM 3667 C CA . SER B 1 78 ? 16.75 -11.516 -19.562 1 76.44 78 SER B CA 1
ATOM 3668 C C . SER B 1 78 ? 17.547 -12.375 -20.531 1 76.44 78 SER B C 1
ATOM 3670 O O . SER B 1 78 ? 17.672 -12.039 -21.719 1 76.44 78 SER B O 1
ATOM 3672 N N . GLY B 1 79 ? 18.094 -13.5 -20.141 1 78.06 79 GLY B N 1
ATOM 3673 C CA . GLY B 1 79 ? 18.969 -14.328 -20.953 1 78.06 79 GLY B CA 1
ATOM 3674 C C . GLY B 1 79 ? 20.438 -13.938 -20.844 1 78.06 79 GLY B C 1
ATOM 3675 O O . GLY B 1 79 ? 21.312 -14.648 -21.328 1 78.06 79 GLY B O 1
ATOM 3676 N N . SER B 1 80 ? 20.656 -12.781 -20.188 1 83.38 80 SER B N 1
ATOM 3677 C CA . SER B 1 80 ? 22.031 -12.297 -20.047 1 83.38 80 SER B CA 1
ATOM 3678 C C . SER B 1 80 ? 22.688 -12.836 -18.797 1 83.38 80 SER B C 1
ATOM 3680 O O . SER B 1 80 ? 23.891 -12.664 -18.594 1 83.38 80 SER B O 1
ATOM 3682 N N . GLU B 1 81 ? 21.922 -13.492 -18.016 1 89 81 GLU B N 1
ATOM 3683 C CA . GLU B 1 81 ? 22.469 -14.078 -16.797 1 89 81 GLU B CA 1
ATOM 3684 C C . GLU B 1 81 ? 23.234 -15.359 -17.094 1 89 81 GLU B C 1
ATOM 3686 O O . GLU B 1 81 ? 22.844 -16.141 -17.969 1 89 81 GLU B O 1
ATOM 3691 N N . THR B 1 82 ? 24.328 -15.578 -16.375 1 91 82 THR B N 1
ATOM 3692 C CA . THR B 1 82 ? 25.109 -16.797 -16.531 1 91 82 THR B CA 1
ATOM 3693 C C . THR B 1 82 ? 24.469 -17.953 -15.75 1 91 82 THR B C 1
ATOM 3695 O O . THR B 1 82 ? 23.578 -17.734 -14.938 1 91 82 THR B O 1
ATOM 3698 N N . LEU B 1 83 ? 24.969 -19.141 -16.094 1 93.12 83 LEU B N 1
ATOM 3699 C CA . LEU B 1 83 ? 24.562 -20.312 -15.336 1 93.12 83 LEU B CA 1
ATOM 3700 C C . LEU B 1 83 ? 24.891 -20.141 -13.859 1 93.12 83 LEU B C 1
ATOM 3702 O O . LEU B 1 83 ? 24.062 -20.453 -13 1 93.12 83 LEU B O 1
ATOM 3706 N N . GLU B 1 84 ? 26.047 -19.578 -13.586 1 93.81 84 GLU B N 1
ATOM 3707 C CA . GLU B 1 84 ? 26.484 -19.375 -12.211 1 93.81 84 GLU B CA 1
ATOM 3708 C C . GLU B 1 84 ? 25.578 -18.391 -11.477 1 93.81 84 GLU B C 1
ATOM 3710 O O . GLU B 1 84 ? 25.281 -18.562 -10.297 1 93.81 84 GLU B O 1
ATOM 3715 N N . ASP B 1 85 ? 25.078 -17.422 -12.211 1 94.44 85 ASP B N 1
ATOM 3716 C CA . ASP B 1 85 ? 24.156 -16.438 -11.641 1 94.44 85 ASP B CA 1
ATOM 3717 C C . ASP B 1 85 ? 22.859 -17.125 -11.188 1 94.44 85 ASP B C 1
ATOM 3719 O O . ASP B 1 85 ? 22.391 -16.891 -10.07 1 94.44 85 ASP B O 1
ATOM 3723 N N . LYS B 1 86 ? 22.375 -17.906 -12.023 1 94.81 86 LYS B N 1
ATOM 3724 C CA . LYS B 1 86 ? 21.109 -18.562 -11.719 1 94.81 86 LYS B CA 1
ATOM 3725 C C . LYS B 1 86 ? 21.266 -19.562 -10.578 1 94.81 86 LYS B C 1
ATOM 3727 O O . LYS B 1 86 ? 20.406 -19.672 -9.711 1 94.81 86 LYS B O 1
ATOM 3732 N N . LEU B 1 87 ? 22.375 -20.266 -10.555 1 95.69 87 LEU B N 1
ATOM 3733 C CA . LEU B 1 87 ? 22.641 -21.219 -9.477 1 95.69 87 LEU B CA 1
ATOM 3734 C C . LEU B 1 87 ? 22.812 -20.484 -8.141 1 95.69 87 LEU B C 1
ATOM 3736 O O . LEU B 1 87 ? 22.312 -20.953 -7.113 1 95.69 87 LEU B O 1
ATOM 3740 N N . GLU B 1 88 ? 23.453 -19.406 -8.227 1 95.94 88 GLU B N 1
ATOM 3741 C CA . GLU B 1 88 ? 23.641 -18.609 -7.023 1 95.94 88 GLU B CA 1
ATOM 3742 C C . GLU B 1 88 ? 22.312 -18.062 -6.504 1 95.94 88 GLU B C 1
ATOM 3744 O O . GLU B 1 88 ? 22.047 -18.109 -5.301 1 95.94 88 GLU B O 1
ATOM 3749 N N . ALA B 1 89 ? 21.484 -17.594 -7.363 1 95.88 89 ALA B N 1
ATOM 3750 C CA . ALA B 1 89 ? 20.172 -17.094 -6.977 1 95.88 89 ALA B CA 1
ATOM 3751 C C . ALA B 1 89 ? 19.328 -18.188 -6.352 1 95.88 89 ALA B C 1
ATOM 3753 O O . ALA B 1 89 ? 18.656 -17.969 -5.332 1 95.88 89 ALA B O 1
ATOM 3754 N N . LEU B 1 90 ? 19.359 -19.344 -6.973 1 96.44 90 LEU B N 1
ATOM 3755 C CA . LEU B 1 90 ? 18.625 -20.484 -6.438 1 96.44 90 LEU B CA 1
ATOM 3756 C C . LEU B 1 90 ? 19.078 -20.812 -5.023 1 96.44 90 LEU B C 1
ATOM 3758 O O . LEU B 1 90 ? 18.25 -21.047 -4.133 1 96.44 90 LEU B O 1
ATOM 3762 N N . SER B 1 91 ? 20.344 -20.812 -4.852 1 95.88 91 SER B N 1
ATOM 3763 C CA . SER B 1 91 ? 20.906 -21.094 -3.535 1 95.88 91 SER B CA 1
ATOM 3764 C C . SER B 1 91 ? 20.453 -20.062 -2.51 1 95.88 91 SER B C 1
ATOM 3766 O O . SER B 1 91 ? 20.125 -20.406 -1.374 1 95.88 91 SER B O 1
ATOM 3768 N N . CYS B 1 92 ? 20.422 -18.844 -2.891 1 95.5 92 CYS B N 1
ATOM 3769 C CA . CYS B 1 92 ? 20 -17.75 -2.014 1 95.5 92 CYS B CA 1
ATOM 3770 C C . CYS B 1 92 ? 18.547 -17.922 -1.588 1 95.5 92 CYS B C 1
ATOM 3772 O O . CYS B 1 92 ? 18.219 -17.781 -0.406 1 95.5 92 CYS B O 1
ATOM 3774 N N . THR B 1 93 ? 17.688 -18.188 -2.514 1 95.44 93 THR B N 1
ATOM 3775 C CA . THR B 1 93 ? 16.266 -18.312 -2.211 1 95.44 93 THR B CA 1
ATOM 3776 C C . THR B 1 93 ? 16.016 -19.5 -1.283 1 95.44 93 THR B C 1
ATOM 3778 O O . THR B 1 93 ? 15.273 -19.375 -0.308 1 95.44 93 THR B O 1
ATOM 3781 N N . ARG B 1 94 ? 16.688 -20.562 -1.525 1 95.5 94 ARG B N 1
ATOM 3782 C CA . ARG B 1 94 ? 16.516 -21.766 -0.702 1 95.5 94 ARG B CA 1
ATOM 3783 C C . ARG B 1 94 ? 17.047 -21.531 0.711 1 95.5 94 ARG B C 1
ATOM 3785 O O . ARG B 1 94 ? 16.453 -22.016 1.683 1 95.5 94 ARG B O 1
ATOM 3792 N N . ALA B 1 95 ? 18.062 -20.797 0.805 1 95.25 95 ALA B N 1
ATOM 3793 C CA . ALA B 1 95 ? 18.656 -20.516 2.105 1 95.25 95 ALA B CA 1
ATOM 3794 C C . ALA B 1 95 ? 17.719 -19.688 2.977 1 95.25 95 ALA B C 1
ATOM 3796 O O . ALA B 1 95 ? 17.812 -19.703 4.207 1 95.25 95 ALA B O 1
ATOM 3797 N N . CYS B 1 96 ? 16.766 -19.047 2.355 1 96.25 96 CYS B N 1
ATOM 3798 C CA . CYS B 1 96 ? 15.789 -18.219 3.064 1 96.25 96 CYS B CA 1
ATOM 3799 C C . CYS B 1 96 ? 14.562 -19.031 3.457 1 96.25 96 CYS B C 1
ATOM 3801 O O . CYS B 1 96 ? 13.672 -18.531 4.145 1 96.25 96 CYS B O 1
ATOM 3803 N N . GLY B 1 97 ? 14.531 -20.219 3.062 1 96.56 97 GLY B N 1
ATOM 3804 C CA . GLY B 1 97 ? 13.359 -21.047 3.336 1 96.56 97 GLY B CA 1
ATOM 3805 C C . GLY B 1 97 ? 12.328 -21 2.227 1 96.56 97 GLY B C 1
ATOM 3806 O O . GLY B 1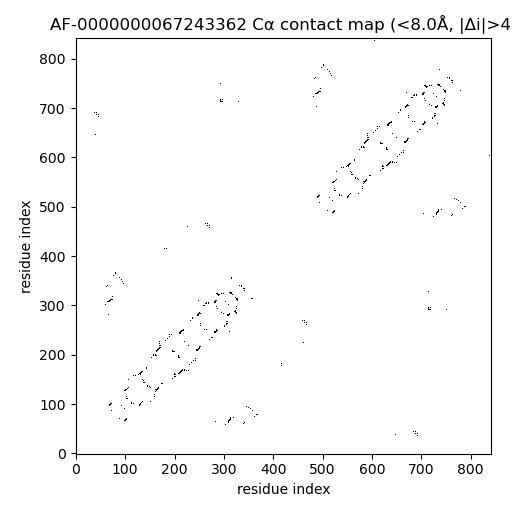 97 ? 11.234 -21.547 2.371 1 96.56 97 GLY B O 1
ATOM 3807 N N . LEU B 1 98 ? 12.617 -20.359 1.132 1 97.06 98 LEU B N 1
ATOM 3808 C CA . LEU B 1 98 ? 11.758 -20.391 -0.052 1 97.06 98 LEU B CA 1
ATOM 3809 C C . LEU B 1 98 ? 12.008 -21.656 -0.865 1 97.06 98 LEU B C 1
ATOM 3811 O O . LEU B 1 98 ? 12.734 -21.625 -1.856 1 97.06 98 LEU B O 1
ATOM 3815 N N . GLN B 1 99 ? 11.234 -22.625 -0.57 1 96 99 GLN B N 1
ATOM 3816 C CA . GLN B 1 99 ? 11.539 -23.969 -1.078 1 96 99 GLN B CA 1
ATOM 3817 C C . GLN B 1 99 ? 10.828 -24.219 -2.404 1 96 99 GLN B C 1
ATOM 3819 O O . GLN B 1 99 ? 11.336 -24.969 -3.248 1 96 99 GLN B O 1
ATOM 3824 N N . ASN B 1 100 ? 9.672 -23.719 -2.543 1 98.19 100 ASN B N 1
ATOM 3825 C CA . ASN B 1 100 ? 8.93 -23.875 -3.791 1 98.19 100 ASN B CA 1
ATOM 3826 C C . ASN B 1 100 ? 9.398 -22.875 -4.84 1 98.19 100 ASN B C 1
ATOM 3828 O O . ASN B 1 100 ? 9.172 -21.672 -4.703 1 98.19 100 ASN B O 1
ATOM 3832 N N . VAL B 1 101 ? 10.039 -23.359 -5.855 1 98 101 VAL B N 1
ATOM 3833 C CA . VAL B 1 101 ? 10.719 -22.453 -6.785 1 98 101 VAL B CA 1
ATOM 3834 C C . VAL B 1 101 ? 10.273 -22.766 -8.211 1 98 101 VAL B C 1
ATOM 3836 O O . VAL B 1 101 ? 10.164 -23.922 -8.609 1 98 101 VAL B O 1
ATOM 3839 N N . VAL B 1 102 ? 10.008 -21.719 -8.938 1 97.56 102 VAL B N 1
ATOM 3840 C CA . VAL B 1 102 ? 9.758 -21.859 -10.367 1 97.56 102 VAL B CA 1
ATOM 3841 C C . VAL B 1 102 ? 11.078 -21.828 -11.125 1 97.56 102 VAL B C 1
ATOM 3843 O O . VAL B 1 102 ? 11.789 -20.812 -11.109 1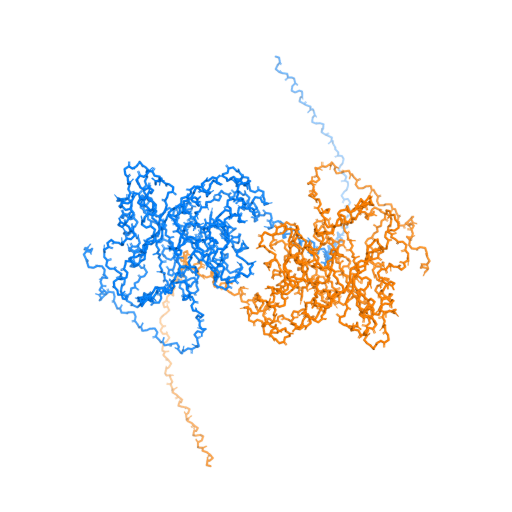 97.56 102 VAL B O 1
ATOM 3846 N N . LEU B 1 103 ? 11.328 -22.844 -11.82 1 96.62 103 LEU B N 1
ATOM 3847 C CA . LEU B 1 103 ? 12.617 -22.984 -12.484 1 96.62 103 LEU B CA 1
ATOM 3848 C C . LEU B 1 103 ? 12.586 -22.375 -13.883 1 96.62 103 LEU B C 1
ATOM 3850 O O . LEU B 1 103 ? 13.609 -21.906 -14.383 1 96.62 103 LEU B O 1
ATOM 3854 N N . ALA B 1 104 ? 11.383 -22.422 -14.461 1 94.94 104 ALA B N 1
ATOM 3855 C CA . ALA B 1 104 ? 11.312 -22 -15.852 1 94.94 104 ALA B CA 1
ATOM 3856 C C . ALA B 1 104 ? 9.891 -21.562 -16.219 1 94.94 104 ALA B C 1
ATOM 3858 O O . ALA B 1 104 ? 8.922 -22.016 -15.617 1 94.94 104 ALA B O 1
ATOM 3859 N N . ALA B 1 105 ? 9.898 -20.641 -17.109 1 93.12 105 ALA B N 1
ATOM 3860 C CA . ALA B 1 105 ? 8.688 -20.312 -17.844 1 93.12 105 ALA B CA 1
ATOM 3861 C C . ALA B 1 105 ? 8.836 -20.656 -19.328 1 93.12 105 ALA B C 1
ATOM 3863 O O . ALA B 1 105 ? 9.406 -19.891 -20.094 1 93.12 105 ALA B O 1
ATOM 3864 N N . PHE B 1 106 ? 8.195 -21.75 -19.703 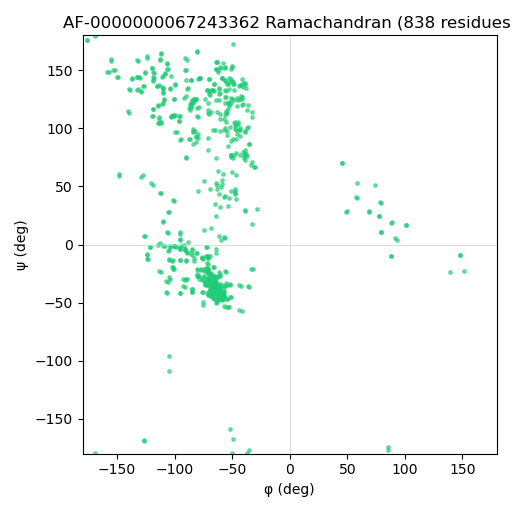1 90.5 106 PHE B N 1
ATOM 3865 C CA . PHE B 1 106 ? 8.461 -22.312 -21.016 1 90.5 106 PHE B CA 1
ATOM 3866 C C . PHE B 1 106 ? 7.605 -21.625 -22.078 1 90.5 106 PHE B C 1
ATOM 3868 O O . PHE B 1 106 ? 6.383 -21.547 -21.938 1 90.5 106 PHE B O 1
ATOM 3875 N N . VAL B 1 107 ? 8.367 -21.141 -22.984 1 79.69 107 VAL B N 1
ATOM 3876 C CA . VAL B 1 107 ? 7.766 -20.672 -24.234 1 79.69 107 VAL B CA 1
ATOM 3877 C C . VAL B 1 107 ? 8.539 -21.219 -25.422 1 79.69 107 VAL B C 1
ATOM 3879 O O . VAL B 1 107 ? 9.773 -21.281 -25.391 1 79.69 107 VAL B O 1
ATOM 3882 N N . LYS B 1 108 ? 7.816 -21.734 -26.391 1 78.5 108 LYS B N 1
ATOM 3883 C CA . LYS B 1 108 ? 8.43 -22.453 -27.516 1 78.5 108 LYS B CA 1
ATOM 3884 C C . LYS B 1 108 ? 9.469 -21.578 -28.203 1 78.5 108 LYS B C 1
ATOM 3886 O O . LYS B 1 108 ? 10.531 -22.062 -28.609 1 78.5 108 LYS B O 1
ATOM 3891 N N . GLU B 1 109 ? 9.273 -20.312 -28.25 1 75.31 109 GLU B N 1
ATOM 3892 C CA . GLU B 1 109 ? 10.117 -19.438 -29.062 1 75.31 109 GLU B CA 1
ATOM 3893 C C . GLU B 1 109 ? 11.312 -18.938 -28.25 1 75.31 109 GLU B C 1
ATOM 3895 O O . GLU B 1 109 ? 12.297 -18.453 -28.828 1 75.31 109 GLU B O 1
ATOM 3900 N N . ARG B 1 110 ? 11.297 -19.078 -26.984 1 72.75 110 ARG B N 1
ATOM 3901 C CA . ARG B 1 110 ? 12.328 -18.516 -26.109 1 72.75 110 ARG B CA 1
ATOM 3902 C C . ARG B 1 110 ? 12.68 -19.5 -24.984 1 72.75 110 ARG B C 1
ATOM 3904 O O . ARG B 1 110 ? 11.844 -19.828 -24.156 1 72.75 110 ARG B O 1
ATOM 3911 N N . THR B 1 111 ? 14.016 -19.953 -25.078 1 73.62 111 THR B N 1
ATOM 3912 C CA . THR B 1 111 ? 14.375 -21 -24.125 1 73.62 111 THR B CA 1
ATOM 3913 C C . THR B 1 111 ? 15.648 -20.641 -23.375 1 73.62 111 THR B C 1
ATOM 3915 O O . THR B 1 111 ? 16.594 -21.422 -23.312 1 73.62 111 THR B O 1
ATOM 3918 N N . PRO B 1 112 ? 15.586 -19.484 -22.688 1 74.75 112 PRO B N 1
ATOM 3919 C CA . PRO B 1 112 ? 16.812 -19.078 -22 1 74.75 112 PRO B CA 1
ATOM 3920 C C . PRO B 1 112 ? 17.156 -19.969 -20.812 1 74.75 112 PRO B C 1
ATOM 3922 O O . PRO B 1 112 ? 18.312 -20.016 -20.375 1 74.75 112 PRO B O 1
ATOM 3925 N N . ASP B 1 113 ? 16.312 -20.797 -20.438 1 83.69 113 ASP B N 1
ATOM 3926 C CA . ASP B 1 113 ? 16.469 -21.516 -19.172 1 83.69 113 ASP B CA 1
ATOM 3927 C C . ASP B 1 113 ? 17.016 -22.922 -19.422 1 83.69 113 ASP B C 1
ATOM 3929 O O . ASP B 1 113 ? 17.391 -23.625 -18.469 1 83.69 113 ASP B O 1
ATOM 3933 N N . LEU B 1 114 ? 17.25 -23.328 -20.594 1 87.94 114 LEU B N 1
ATOM 3934 C CA . LEU B 1 114 ? 17.516 -24.719 -20.891 1 87.94 114 LEU B CA 1
ATOM 3935 C C . LEU B 1 114 ? 18.891 -25.125 -20.375 1 87.94 114 LEU B C 1
ATOM 3937 O O . LEU B 1 114 ? 19.031 -26.188 -19.734 1 87.94 114 LEU B O 1
ATOM 3941 N N . PRO B 1 115 ? 19.922 -24.312 -20.516 1 87.88 115 PRO B N 1
ATOM 3942 C CA . PRO B 1 115 ? 21.203 -24.688 -19.938 1 87.88 115 PRO B CA 1
ATOM 3943 C C . PRO B 1 115 ? 21.156 -24.812 -18.422 1 87.88 115 PRO B C 1
ATOM 3945 O O . PRO B 1 115 ? 21.781 -25.719 -17.844 1 87.88 115 PRO B O 1
ATOM 3948 N N . PHE B 1 116 ? 20.516 -23.984 -17.891 1 94 116 PHE B N 1
ATOM 3949 C CA . PHE B 1 116 ? 20.328 -24 -16.453 1 94 116 PHE B CA 1
ATOM 3950 C C . PHE B 1 116 ? 19.609 -25.266 -16.016 1 94 116 PHE B C 1
ATOM 3952 O O . PHE B 1 116 ? 20.031 -25.953 -15.086 1 94 116 PHE B O 1
ATOM 3959 N N . LEU B 1 117 ? 18.547 -25.656 -16.734 1 95.31 117 LEU B N 1
ATOM 3960 C CA . LEU B 1 117 ? 17.766 -26.844 -16.422 1 95.31 117 LEU B CA 1
ATOM 3961 C C . LEU B 1 117 ? 18.609 -28.109 -16.625 1 95.31 117 LEU B C 1
ATOM 3963 O O . LEU B 1 117 ? 18.531 -29.047 -15.828 1 95.31 117 LEU B O 1
ATOM 3967 N N . GLN B 1 118 ? 19.391 -28.062 -17.656 1 94.94 118 GLN B N 1
ATOM 3968 C CA . GLN B 1 118 ? 20.266 -29.188 -17.906 1 94.94 118 GLN B CA 1
ATOM 3969 C C . GLN B 1 118 ? 21.266 -29.375 -16.766 1 94.94 118 GLN B C 1
ATOM 3971 O O . GLN B 1 118 ? 21.531 -30.5 -16.344 1 94.94 118 GLN B O 1
ATOM 3976 N N . ALA B 1 119 ? 21.734 -28.281 -16.328 1 95.12 119 ALA B N 1
ATOM 3977 C CA . ALA B 1 119 ? 22.688 -28.344 -15.219 1 95.12 119 ALA B CA 1
ATOM 3978 C C . ALA B 1 119 ? 22.016 -28.891 -13.961 1 95.12 119 ALA B C 1
ATOM 3980 O O . ALA B 1 119 ? 22.594 -29.719 -13.258 1 95.12 119 ALA B O 1
ATOM 3981 N N . LEU B 1 120 ? 20.828 -28.438 -13.688 1 96.69 120 LEU B N 1
ATOM 3982 C CA . LEU B 1 120 ? 20.109 -28.906 -12.508 1 96.69 120 LEU B CA 1
ATOM 3983 C C . LEU B 1 120 ? 19.781 -30.391 -12.609 1 96.69 120 LEU B C 1
ATOM 3985 O O . LEU B 1 120 ? 19.922 -31.125 -11.633 1 96.69 120 LEU B O 1
ATOM 3989 N N . HIS B 1 121 ? 19.359 -30.766 -13.781 1 95.75 121 HIS B N 1
ATOM 3990 C CA . HIS B 1 121 ? 19 -32.156 -14.023 1 95.75 121 HIS B CA 1
ATOM 3991 C C . HIS B 1 121 ? 20.203 -33.062 -13.844 1 95.75 121 HIS B C 1
ATOM 3993 O O . HIS B 1 121 ? 20.109 -34.094 -13.164 1 95.75 121 HIS B O 1
ATOM 3999 N N . SER B 1 122 ? 21.328 -32.656 -14.344 1 95.19 122 SER B N 1
ATOM 4000 C CA . SER B 1 122 ? 22.547 -33.438 -14.266 1 95.19 122 SER B CA 1
ATOM 4001 C C . SER B 1 122 ? 23.047 -33.562 -12.828 1 95.19 122 SER B C 1
ATOM 4003 O O . SER B 1 122 ? 23.625 -34.594 -12.453 1 95.19 122 SER B O 1
ATOM 4005 N N . SER B 1 123 ? 22.781 -32.594 -12.148 1 95 123 SER B N 1
ATOM 4006 C CA . SER B 1 123 ? 23.25 -32.562 -10.766 1 95 123 SER B CA 1
ATOM 4007 C C . SER B 1 123 ? 22.188 -33.062 -9.805 1 95 123 SER B C 1
ATOM 4009 O O . SER B 1 123 ? 22.344 -33 -8.586 1 95 123 SER B O 1
ATOM 4011 N N . LYS B 1 124 ? 21.031 -33.531 -10.312 1 94.12 124 LYS B N 1
ATOM 4012 C CA . LYS B 1 124 ? 19.938 -34.094 -9.539 1 94.12 124 LYS B CA 1
ATOM 4013 C C . LYS B 1 124 ? 19.422 -33.094 -8.508 1 94.12 124 LYS B C 1
ATOM 4015 O O . LYS B 1 124 ? 19.172 -33.469 -7.355 1 94.12 124 LYS B O 1
ATOM 4020 N N . LEU B 1 125 ? 19.344 -31.844 -8.938 1 94.25 125 LEU B N 1
ATOM 4021 C CA . LEU B 1 125 ? 18.922 -30.766 -8.039 1 94.25 125 LEU B CA 1
ATOM 4022 C C . LEU B 1 125 ? 17.453 -30.422 -8.25 1 94.25 125 LEU B C 1
ATOM 4024 O O . LEU B 1 125 ? 16.891 -29.609 -7.523 1 94.25 125 LEU B O 1
ATOM 4028 N N . ILE B 1 126 ? 16.828 -31.078 -9.172 1 96.44 126 ILE B N 1
ATOM 4029 C CA . ILE B 1 126 ? 15.398 -30.906 -9.383 1 96.44 126 ILE B CA 1
ATOM 4030 C C . ILE B 1 126 ? 14.625 -31.859 -8.484 1 96.44 126 ILE B C 1
ATOM 4032 O O . ILE B 1 126 ? 14.789 -33.094 -8.578 1 96.44 126 ILE B O 1
ATOM 4036 N N . ASP B 1 127 ? 13.828 -31.281 -7.566 1 95.5 127 ASP B N 1
ATOM 4037 C CA . ASP B 1 127 ? 13.102 -32.094 -6.605 1 95.5 127 ASP B CA 1
ATOM 4038 C C . ASP B 1 127 ? 11.609 -31.781 -6.613 1 95.5 127 ASP B C 1
ATOM 4040 O O . ASP B 1 127 ? 11.117 -31.141 -7.547 1 95.5 127 ASP B O 1
ATOM 4044 N N . GLU B 1 128 ? 10.852 -32.281 -5.641 1 96.12 128 GLU B N 1
ATOM 4045 C CA . GLU B 1 128 ? 9.391 -32.219 -5.617 1 96.12 128 GLU B CA 1
ATOM 4046 C C . GLU B 1 128 ? 8.922 -30.797 -5.336 1 96.12 128 GLU B C 1
ATOM 4048 O O . GLU B 1 128 ? 7.723 -30.5 -5.426 1 96.12 128 GLU B O 1
ATOM 4053 N N . HIS B 1 129 ? 9.844 -29.844 -5.109 1 96.75 129 HIS B N 1
ATOM 4054 C CA . HIS B 1 129 ? 9.492 -28.469 -4.801 1 96.75 129 HIS B CA 1
ATOM 4055 C C . HIS B 1 129 ? 9.758 -27.547 -5.992 1 96.75 129 HIS B C 1
ATOM 4057 O O . HIS B 1 129 ? 9.625 -26.328 -5.883 1 96.75 129 HIS B O 1
ATOM 4063 N N . CYS B 1 130 ? 10.039 -28.156 -7.082 1 97.88 130 CYS B N 1
ATOM 4064 C CA . CYS B 1 130 ? 10.344 -27.406 -8.289 1 97.88 130 CYS B CA 1
ATOM 4065 C C . CYS B 1 130 ? 9.133 -27.328 -9.203 1 97.88 130 CYS B C 1
ATOM 4067 O O . CYS B 1 130 ? 8.406 -28.297 -9.359 1 97.88 130 CYS B O 1
ATOM 4069 N N . PHE B 1 131 ? 8.938 -26.109 -9.742 1 98.44 131 PHE B N 1
ATOM 4070 C CA . PHE B 1 131 ? 7.789 -25.781 -10.586 1 98.44 131 PHE B CA 1
ATOM 4071 C C . PHE B 1 131 ? 8.242 -25.25 -11.938 1 98.44 131 PHE B C 1
ATOM 4073 O O . PHE B 1 131 ? 9.383 -24.812 -12.086 1 98.44 131 PHE B O 1
ATOM 4080 N N . ALA B 1 132 ? 7.316 -25.281 -12.891 1 97.69 132 ALA B N 1
ATOM 4081 C CA . ALA B 1 132 ? 7.527 -24.594 -14.164 1 97.69 132 ALA B CA 1
ATOM 4082 C C . ALA B 1 132 ? 6.199 -24.203 -14.797 1 97.69 132 ALA B C 1
ATOM 4084 O O . ALA B 1 132 ? 5.18 -24.859 -14.594 1 97.69 132 ALA B O 1
ATOM 4085 N N . PHE B 1 133 ? 6.285 -23.109 -15.547 1 96.81 133 PHE B N 1
ATOM 4086 C CA . PHE B 1 133 ? 5.129 -22.656 -16.312 1 96.81 133 PHE B CA 1
ATOM 4087 C C . PHE B 1 133 ? 5.059 -23.359 -17.656 1 96.81 133 PHE B C 1
ATOM 4089 O O . PHE B 1 133 ? 6.086 -23.562 -18.312 1 96.81 133 PHE B O 1
ATOM 4096 N N . SER B 1 134 ? 3.85 -23.672 -18.031 1 95.44 134 SER B N 1
ATOM 4097 C CA . SER B 1 134 ? 3.566 -24.156 -19.375 1 95.44 134 SER B CA 1
ATOM 4098 C C . SER B 1 134 ? 2.311 -23.5 -19.938 1 95.44 134 SER B C 1
ATOM 4100 O O . SER B 1 134 ? 1.326 -23.312 -19.219 1 95.44 134 SER B O 1
ATOM 4102 N N . GLU B 1 135 ? 2.414 -23.25 -21.203 1 92.38 135 GLU B N 1
ATOM 4103 C CA . GLU B 1 135 ? 1.181 -22.891 -21.891 1 92.38 135 GLU B CA 1
ATOM 4104 C C . GLU B 1 135 ? 0.164 -24.031 -21.844 1 92.38 135 GLU B C 1
ATOM 4106 O O . GLU B 1 135 ? 0.539 -25.203 -21.812 1 92.38 135 GLU B O 1
ATOM 4111 N N . LEU B 1 136 ? -1.073 -23.594 -21.859 1 91.5 136 LEU B N 1
ATOM 4112 C CA . LEU B 1 136 ? -2.119 -24.609 -21.938 1 91.5 136 LEU B CA 1
ATOM 4113 C C . LEU B 1 136 ? -2.094 -25.312 -23.281 1 91.5 136 LEU B C 1
ATOM 4115 O O . LEU B 1 136 ? -2.355 -26.516 -23.375 1 91.5 136 LEU B O 1
ATOM 4119 N N . TYR B 1 137 ? -1.843 -24.547 -24.234 1 86.25 137 TYR B N 1
ATOM 4120 C CA . TYR B 1 137 ? -1.661 -25.031 -25.594 1 86.25 137 TYR B CA 1
ATOM 4121 C C . TYR B 1 137 ? -0.706 -24.141 -26.375 1 86.25 137 TYR B C 1
ATOM 4123 O O . TYR B 1 137 ? -0.594 -22.953 -26.094 1 86.25 137 TYR B O 1
ATOM 4131 N N . ASP B 1 138 ? 0.07 -24.781 -27.234 1 79.06 138 ASP B N 1
ATOM 4132 C CA . ASP B 1 138 ? 0.938 -24 -28.109 1 79.06 138 ASP B CA 1
ATOM 4133 C C . ASP B 1 138 ? 0.164 -23.453 -29.312 1 79.06 138 ASP B C 1
ATOM 4135 O O . ASP B 1 138 ? -0.701 -24.141 -29.859 1 79.06 138 ASP B O 1
ATOM 4139 N N . ALA B 1 139 ? 0.139 -22.078 -29.344 1 63.88 139 ALA B N 1
ATOM 4140 C CA . ALA B 1 139 ? -0.653 -21.438 -30.391 1 63.88 139 ALA B CA 1
ATOM 4141 C C . ALA B 1 139 ? -0.251 -21.938 -31.781 1 63.88 139 ALA B C 1
ATOM 4143 O O . ALA B 1 139 ? 0.938 -22.078 -32.062 1 63.88 139 ALA B O 1
ATOM 4144 N N . HIS B 1 140 ? -1.066 -22.906 -32.219 1 54.12 140 HIS B N 1
ATOM 4145 C CA . HIS B 1 140 ? -0.956 -23.125 -33.656 1 54.12 140 HIS B CA 1
ATOM 4146 C C . HIS B 1 140 ? -1.94 -22.25 -34.406 1 54.12 140 HIS B C 1
ATOM 4148 O O . HIS B 1 140 ? -3.098 -22.641 -34.594 1 54.12 140 HIS B O 1
ATOM 4154 N N . GLY B 1 141 ? -1.75 -20.922 -34.562 1 50.69 141 GLY B N 1
ATOM 4155 C CA . GLY B 1 141 ? -2.699 -20.016 -35.219 1 50.69 141 GLY B CA 1
ATOM 4156 C C . GLY B 1 141 ? -3.766 -19.516 -34.25 1 50.69 141 GLY B C 1
ATOM 4157 O O . GLY B 1 141 ? -3.568 -19.5 -33.062 1 50.69 141 GLY B O 1
ATOM 4158 N N . SER B 1 142 ? -4.836 -18.734 -34.75 1 49.97 142 SER B N 1
ATOM 4159 C CA . SER B 1 142 ? -5.902 -18.016 -34.062 1 49.97 142 SER B CA 1
ATOM 4160 C C . SER B 1 142 ? -6.805 -19 -33.312 1 49.97 142 SER B C 1
ATOM 4162 O O . SER B 1 142 ? -7.719 -18.578 -32.594 1 49.97 142 SER B O 1
ATOM 4164 N N . ASP B 1 143 ? -6.676 -20.266 -33.438 1 53.81 143 ASP B N 1
ATOM 4165 C CA . ASP B 1 143 ? -7.738 -21.125 -32.938 1 53.81 143 ASP B CA 1
ATOM 4166 C C . ASP B 1 143 ? -7.25 -21.953 -31.75 1 53.81 143 ASP B C 1
ATOM 4168 O O . ASP B 1 143 ? -6.051 -22.203 -31.609 1 53.81 143 ASP B O 1
ATOM 4172 N N . LEU B 1 144 ? -8.07 -22.078 -30.719 1 57.25 144 LEU B N 1
ATOM 4173 C CA . LEU B 1 144 ? -7.762 -22.969 -29.594 1 57.25 144 LEU B CA 1
ATOM 4174 C C . LEU B 1 144 ? -7.07 -24.234 -30.078 1 57.25 144 LEU B C 1
ATOM 4176 O O . LEU B 1 144 ? -7.469 -24.812 -31.094 1 57.25 144 LEU B O 1
ATOM 4180 N N . PRO B 1 145 ? -5.879 -24.359 -29.531 1 56.84 145 PRO B N 1
ATOM 4181 C CA . PRO B 1 145 ? -4.941 -25.375 -30 1 56.84 145 PRO B CA 1
ATOM 4182 C C . PRO B 1 145 ? -5.527 -26.797 -29.938 1 56.84 145 PRO B C 1
ATOM 4184 O O . PRO B 1 145 ? -6.438 -27.062 -29.156 1 56.84 145 PRO B O 1
ATOM 4187 N N . GLY B 1 146 ? -5.23 -27.547 -30.906 1 56.22 146 GLY B N 1
ATOM 4188 C CA . GLY B 1 146 ? -5.371 -29 -30.953 1 56.22 146 GLY B CA 1
ATOM 4189 C C . GLY B 1 146 ? -4.789 -29.703 -29.75 1 56.22 146 GLY B C 1
ATOM 4190 O O . GLY B 1 146 ? -4.312 -29.047 -28.812 1 56.22 146 GLY B O 1
ATOM 4191 N N . GLN B 1 147 ? -4.961 -31.016 -29.562 1 59.09 147 GLN B N 1
ATOM 4192 C CA . GLN B 1 147 ? -4.668 -32 -28.516 1 59.09 147 GLN B CA 1
ATOM 4193 C C . GLN B 1 147 ? -3.166 -32.219 -28.375 1 59.09 147 GLN B C 1
ATOM 4195 O O . GLN B 1 147 ? -2.725 -32.969 -27.516 1 59.09 147 GLN B O 1
ATOM 4200 N N . ASP B 1 148 ? -2.404 -31.328 -28.969 1 78.38 148 ASP B N 1
ATOM 4201 C CA . ASP B 1 148 ? -0.971 -31.594 -28.891 1 78.38 148 ASP B CA 1
ATOM 4202 C C . ASP B 1 148 ? -0.403 -31.188 -27.547 1 78.38 148 ASP B C 1
ATOM 4204 O O . ASP B 1 148 ? -0.933 -30.281 -26.891 1 78.38 148 ASP B O 1
ATOM 4208 N N . LEU B 1 149 ? 0.514 -32.062 -27.172 1 87.62 149 LEU B N 1
ATOM 4209 C CA . LEU B 1 149 ? 1.22 -31.766 -25.922 1 87.62 149 LEU B CA 1
ATOM 4210 C C . LEU B 1 149 ? 1.982 -30.438 -26.031 1 87.62 149 LEU B C 1
ATOM 4212 O O . LEU B 1 149 ? 2.801 -30.266 -26.938 1 87.62 149 LEU B O 1
ATOM 4216 N N . PRO B 1 150 ? 1.739 -29.531 -25.156 1 91.38 150 PRO B N 1
ATOM 4217 C CA . PRO B 1 150 ? 2.463 -28.266 -25.188 1 91.38 150 PRO B CA 1
ATOM 4218 C C . PRO B 1 150 ? 3.961 -28.438 -24.938 1 91.38 150 PRO B C 1
ATOM 4220 O O . PRO B 1 150 ? 4.379 -29.328 -24.203 1 91.38 150 PRO B O 1
ATOM 4223 N N . PHE B 1 151 ? 4.73 -27.547 -25.5 1 91.69 151 PHE B N 1
ATOM 4224 C CA . PHE B 1 151 ? 6.184 -27.516 -25.391 1 91.69 151 PHE B CA 1
ATOM 4225 C C . PHE B 1 151 ? 6.621 -27.594 -23.938 1 91.69 151 PHE B C 1
ATOM 4227 O O . PHE B 1 151 ? 7.531 -28.344 -23.578 1 91.69 151 PHE B O 1
ATOM 4234 N N . GLY B 1 152 ? 5.984 -26.844 -23.094 1 94.56 152 GLY B N 1
ATOM 4235 C CA . GLY B 1 152 ? 6.352 -26.781 -21.688 1 94.56 152 GLY B CA 1
ATOM 4236 C C . GLY B 1 152 ? 6.188 -28.125 -20.969 1 94.56 152 GLY B C 1
ATOM 4237 O O . GLY B 1 152 ? 7.066 -28.531 -20.219 1 94.56 152 GLY B O 1
ATOM 4238 N N . LEU B 1 153 ? 5.156 -28.828 -21.25 1 95.81 153 LEU B N 1
ATOM 4239 C CA . LEU B 1 153 ? 4.918 -30.125 -20.625 1 95.81 153 LEU B CA 1
ATOM 4240 C C . LEU B 1 153 ? 5.934 -31.156 -21.094 1 95.81 153 LEU B C 1
ATOM 4242 O O . LEU B 1 153 ? 6.41 -31.984 -20.312 1 95.81 153 LEU B O 1
ATOM 4246 N N . ALA B 1 154 ? 6.273 -31.047 -22.344 1 94.69 154 ALA B N 1
ATOM 4247 C CA . ALA B 1 154 ? 7.301 -31.938 -22.875 1 94.69 154 ALA B CA 1
ATOM 4248 C C . ALA B 1 154 ? 8.633 -31.719 -22.172 1 94.69 154 ALA B C 1
ATOM 4250 O O . ALA B 1 154 ? 9.336 -32.688 -21.844 1 94.69 154 ALA B O 1
ATOM 4251 N N . LYS B 1 155 ? 8.93 -30.484 -21.969 1 95.44 155 LYS B N 1
ATOM 4252 C CA . LYS B 1 155 ? 10.188 -30.156 -21.312 1 95.44 155 LYS B CA 1
ATOM 4253 C C . LYS B 1 155 ? 10.164 -30.594 -19.844 1 95.44 155 LYS B C 1
ATOM 4255 O O . LYS B 1 155 ? 11.195 -30.984 -19.297 1 95.44 155 LYS B O 1
ATOM 4260 N N . MET B 1 156 ? 9.039 -30.531 -19.234 1 97 156 MET B N 1
ATOM 4261 C CA . MET B 1 156 ? 8.922 -30.953 -17.844 1 97 156 MET B CA 1
ATOM 4262 C C . MET B 1 156 ? 9.195 -32.438 -17.703 1 97 156 MET B C 1
ATOM 4264 O O . MET B 1 156 ? 9.812 -32.875 -16.734 1 97 156 MET B O 1
ATOM 4268 N N . ILE B 1 157 ? 8.781 -33.188 -18.703 1 96.19 157 ILE B N 1
ATOM 4269 C CA . ILE B 1 157 ? 9.117 -34.625 -18.719 1 96.19 157 ILE B CA 1
ATOM 4270 C C . ILE B 1 157 ? 10.625 -34.781 -18.891 1 96.19 157 ILE B C 1
ATOM 4272 O O . ILE B 1 157 ? 11.242 -35.562 -18.156 1 96.19 157 ILE B O 1
ATOM 4276 N N . GLN B 1 158 ? 11.133 -34.062 -19.781 1 94.88 158 GLN B N 1
ATOM 4277 C CA . GLN B 1 158 ? 12.547 -34.188 -20.125 1 94.88 158 GLN B CA 1
ATOM 4278 C C . GLN B 1 158 ? 13.422 -33.906 -18.906 1 94.88 158 GLN B C 1
ATOM 4280 O O . GLN B 1 158 ? 14.43 -34.594 -18.688 1 94.88 158 GLN B O 1
ATOM 4285 N N . TYR B 1 159 ? 13.039 -32.969 -18.078 1 96.38 159 TYR B N 1
ATOM 4286 C CA . TYR B 1 159 ? 13.938 -32.5 -17 1 96.38 159 TYR B CA 1
ATOM 4287 C C . TYR B 1 159 ? 13.469 -33.031 -15.656 1 96.38 159 TYR B C 1
ATOM 4289 O O . TYR B 1 159 ? 14.148 -32.844 -14.641 1 96.38 159 TYR B O 1
ATOM 4297 N N . GLY B 1 160 ? 12.336 -33.688 -15.633 1 96.88 160 GLY B N 1
ATOM 4298 C CA . GLY B 1 160 ? 11.852 -34.281 -14.398 1 96.88 160 GLY B CA 1
ATOM 4299 C C . GLY B 1 160 ? 11.211 -33.281 -13.453 1 96.88 160 GLY B C 1
ATOM 4300 O O . GLY B 1 160 ? 11.414 -33.344 -12.242 1 96.88 160 GLY B O 1
ATOM 4301 N N . ILE B 1 161 ? 10.5 -32.312 -13.953 1 97.75 161 ILE B N 1
ATOM 4302 C CA . ILE B 1 161 ? 9.75 -31.344 -13.141 1 97.75 161 ILE B CA 1
ATOM 4303 C C . ILE B 1 161 ? 8.328 -31.859 -12.93 1 97.75 161 ILE B C 1
ATOM 4305 O O . ILE B 1 161 ? 7.609 -32.125 -13.891 1 97.75 161 ILE B O 1
ATOM 4309 N N . GLN B 1 162 ? 7.895 -31.938 -11.648 1 97.88 162 GLN B N 1
ATOM 4310 C CA . GLN B 1 162 ? 6.652 -32.656 -11.352 1 97.88 162 GLN B CA 1
ATOM 4311 C C . GLN B 1 162 ? 5.496 -31.672 -11.172 1 97.88 162 GLN B C 1
ATOM 4313 O O . GLN B 1 162 ? 4.328 -32.062 -11.195 1 97.88 162 GLN B O 1
ATOM 4318 N N . ASN B 1 163 ? 5.789 -30.375 -10.859 1 98.56 163 ASN B N 1
ATOM 4319 C CA . ASN B 1 163 ? 4.742 -29.391 -10.609 1 98.56 163 ASN B CA 1
ATOM 4320 C C . ASN B 1 163 ? 4.547 -28.453 -11.797 1 98.56 163 ASN B C 1
ATOM 4322 O O . ASN B 1 163 ? 5.375 -27.578 -12.055 1 98.56 163 ASN B O 1
ATOM 4326 N N . ALA B 1 164 ? 3.416 -28.609 -12.469 1 98.62 164 ALA B N 1
ATOM 4327 C CA . ALA B 1 164 ? 3.119 -27.828 -13.664 1 98.62 164 ALA B CA 1
ATOM 4328 C C . ALA B 1 164 ? 2.182 -26.672 -13.344 1 98.62 164 ALA B C 1
ATOM 4330 O O . ALA B 1 164 ? 1.124 -26.859 -12.734 1 98.62 164 ALA B O 1
ATOM 4331 N N . ILE B 1 165 ? 2.615 -25.516 -13.695 1 98.69 165 ILE B N 1
ATOM 4332 C CA . ILE B 1 165 ? 1.729 -24.359 -13.672 1 98.69 165 ILE B CA 1
ATOM 4333 C C . ILE B 1 165 ? 1.155 -24.125 -15.07 1 98.69 165 ILE B C 1
ATOM 4335 O O . ILE B 1 165 ? 1.858 -23.656 -15.961 1 98.69 165 ILE B O 1
ATOM 4339 N N . LEU B 1 166 ? -0.097 -24.453 -15.211 1 97.69 166 LEU B N 1
ATOM 4340 C CA . LEU B 1 166 ? -0.771 -24.312 -16.5 1 97.69 166 LEU B CA 1
ATOM 4341 C C . LEU B 1 166 ? -1.325 -22.906 -16.672 1 97.69 166 LEU B C 1
ATOM 4343 O O . LEU B 1 166 ? -2.184 -22.469 -15.906 1 97.69 166 LEU B O 1
ATOM 4347 N N . GLU B 1 167 ? -0.846 -22.203 -17.672 1 96.38 167 GLU B N 1
ATOM 4348 C CA . GLU B 1 167 ? -1.281 -20.844 -17.938 1 96.38 167 GLU B CA 1
ATOM 4349 C C . GLU B 1 167 ? -2.596 -20.812 -18.703 1 96.38 167 GLU B C 1
ATOM 4351 O O . GLU B 1 167 ? -2.686 -21.375 -19.797 1 96.38 167 GLU B O 1
ATOM 4356 N N . VAL B 1 168 ? -3.521 -20.125 -18.141 1 95.56 168 VAL B N 1
ATOM 4357 C CA . VAL B 1 168 ? -4.867 -20.125 -18.703 1 95.56 168 VAL B CA 1
ATOM 4358 C C . VAL B 1 168 ? -5.355 -18.688 -18.875 1 95.56 168 VAL B C 1
ATOM 4360 O O . VAL B 1 168 ? -5.234 -17.875 -17.953 1 95.56 168 VAL B O 1
ATOM 4363 N N . ASP B 1 169 ? -5.871 -18.406 -20.047 1 93.62 169 ASP B N 1
ATOM 4364 C CA . ASP B 1 169 ? -6.547 -17.141 -20.312 1 93.62 169 ASP B CA 1
ATOM 4365 C C . ASP B 1 169 ? -8.047 -17.344 -20.5 1 93.62 169 ASP B C 1
ATOM 4367 O O . ASP B 1 169 ? -8.469 -18.281 -21.188 1 93.62 169 ASP B O 1
ATOM 4371 N N . VAL B 1 170 ? -8.781 -16.5 -19.875 1 95.38 170 VAL B N 1
ATOM 4372 C CA . VAL B 1 170 ? -10.227 -16.688 -19.875 1 95.38 170 VAL B CA 1
ATOM 4373 C C . VAL B 1 170 ? -10.898 -15.578 -20.688 1 95.38 170 VAL B C 1
ATOM 4375 O O . VAL B 1 170 ? -12.023 -15.742 -21.172 1 95.38 170 VAL B O 1
ATOM 4378 N N . ALA B 1 171 ? -10.227 -14.461 -20.812 1 93.25 171 ALA B N 1
ATOM 4379 C CA . ALA B 1 171 ? -10.852 -13.32 -21.484 1 93.25 171 ALA B CA 1
ATOM 4380 C C . ALA B 1 171 ? -9.961 -12.797 -22.609 1 93.25 171 ALA B C 1
ATOM 4382 O O . ALA B 1 171 ? -10.234 -11.75 -23.188 1 93.25 171 ALA B O 1
ATOM 4383 N N . ALA B 1 172 ? -8.938 -13.469 -22.891 1 88.12 172 ALA B N 1
ATOM 4384 C CA . ALA B 1 172 ? -8.016 -13.008 -23.922 1 88.12 172 ALA B CA 1
ATOM 4385 C C . ALA B 1 172 ? -8.719 -12.852 -25.266 1 88.12 172 ALA B C 1
ATOM 4387 O O . ALA B 1 172 ? -9.531 -13.688 -25.641 1 88.12 172 ALA B O 1
ATOM 4388 N N . PRO B 1 173 ? -8.305 -11.836 -25.969 1 85.56 173 PRO B N 1
ATOM 4389 C CA . PRO B 1 173 ? -9.016 -11.539 -27.219 1 85.56 173 PRO B CA 1
ATOM 4390 C C . PRO B 1 173 ? -8.758 -12.562 -28.312 1 85.56 173 PRO B C 1
ATOM 4392 O O . PRO B 1 173 ? -9.539 -12.68 -29.266 1 85.56 173 PRO B O 1
ATOM 4395 N N . TYR B 1 174 ? -7.691 -13.266 -28.203 1 83.56 174 TYR B N 1
ATOM 4396 C CA . TYR B 1 174 ? -7.363 -14.227 -29.25 1 83.56 174 TYR B CA 1
ATOM 4397 C C . TYR B 1 174 ? -8.234 -15.477 -29.141 1 83.56 174 TYR B C 1
ATOM 4399 O O . TYR B 1 174 ? -8.266 -16.297 -30.047 1 83.56 174 TYR B O 1
ATOM 4407 N N . ILE B 1 175 ? -8.953 -15.625 -28.062 1 84.94 175 ILE B N 1
ATOM 4408 C CA . ILE B 1 175 ? -9.906 -16.719 -27.938 1 84.94 175 ILE B CA 1
ATOM 4409 C C . ILE B 1 175 ? -11.242 -16.312 -28.562 1 84.94 175 ILE B C 1
ATOM 4411 O O . ILE B 1 175 ? -11.836 -15.312 -28.188 1 84.94 175 ILE B O 1
ATOM 4415 N N . ASN B 1 176 ? -11.695 -17.078 -29.578 1 86.81 176 ASN B N 1
ATOM 4416 C CA . ASN B 1 176 ? -12.977 -16.812 -30.219 1 86.81 176 ASN B CA 1
ATOM 4417 C C . ASN B 1 176 ? -14.148 -17.359 -29.406 1 86.81 176 ASN B C 1
ATOM 4419 O O . ASN B 1 176 ? -14.594 -18.484 -29.641 1 86.81 176 ASN B O 1
ATOM 4423 N N . TRP B 1 177 ? -14.734 -16.594 -28.625 1 89.38 177 TRP B N 1
ATOM 4424 C CA . TRP B 1 177 ? -15.781 -17.031 -27.719 1 89.38 177 TRP B CA 1
ATOM 4425 C C . TRP B 1 177 ? -17.125 -17.125 -28.438 1 89.38 177 TRP B C 1
ATOM 4427 O O . TRP B 1 177 ? -18.109 -17.578 -27.844 1 89.38 177 TRP B O 1
ATOM 4437 N N . ASP B 1 178 ? -17.188 -16.688 -29.641 1 88.56 178 ASP B N 1
ATOM 4438 C CA . ASP B 1 178 ? -18.375 -16.953 -30.469 1 88.56 178 ASP B CA 1
ATOM 4439 C C . ASP B 1 178 ? -18.391 -18.406 -30.938 1 88.56 178 ASP B C 1
ATOM 4441 O O . ASP B 1 178 ? -19.453 -18.969 -31.203 1 88.56 178 ASP B O 1
ATOM 4445 N N . LYS B 1 179 ? -17.281 -18.875 -31.016 1 87.56 179 LYS B N 1
ATOM 4446 C CA . LYS B 1 179 ? -17.109 -20.25 -31.484 1 87.56 179 LYS B CA 1
ATOM 4447 C C . LYS B 1 179 ? -17.016 -21.219 -30.312 1 87.56 179 LYS B C 1
ATOM 4449 O O . LYS B 1 179 ? -17.547 -22.328 -30.375 1 87.56 179 LYS B O 1
ATOM 4454 N N . TYR B 1 180 ? -16.297 -20.844 -29.297 1 87.44 180 TYR B N 1
ATOM 4455 C CA . TYR B 1 180 ? -16.016 -21.719 -28.172 1 87.44 180 TYR B CA 1
ATOM 4456 C C . TYR B 1 180 ? -16.828 -21.297 -26.938 1 87.44 180 TYR B C 1
ATOM 4458 O O . TYR B 1 180 ? -17.156 -20.125 -26.781 1 87.44 180 TYR B O 1
ATOM 4466 N N . HIS B 1 181 ? -17.094 -22.359 -26.141 1 91.06 181 HIS B N 1
ATOM 4467 C CA . HIS B 1 181 ? -17.766 -22.141 -24.875 1 91.06 181 HIS B CA 1
ATOM 4468 C C . HIS B 1 181 ? -16.844 -22.422 -23.688 1 91.06 181 HIS B C 1
ATOM 4470 O O . HIS B 1 181 ? -15.805 -23.047 -23.859 1 91.06 181 HIS B O 1
ATOM 4476 N N . ILE B 1 182 ? -17.266 -21.953 -22.578 1 94.62 182 ILE B N 1
ATOM 4477 C CA . ILE B 1 182 ? -16.438 -22.078 -21.375 1 94.62 182 ILE B CA 1
ATOM 4478 C C . ILE B 1 182 ? -16.25 -23.562 -21.047 1 94.62 182 ILE B C 1
ATOM 4480 O O . ILE B 1 182 ? -15.203 -23.969 -20.531 1 94.62 182 ILE B O 1
ATOM 4484 N N . GLU B 1 183 ? -17.188 -24.344 -21.422 1 94.12 183 GLU B N 1
ATOM 4485 C CA . GLU B 1 183 ? -17.094 -25.781 -21.172 1 94.12 183 GLU B CA 1
ATOM 4486 C C . GLU B 1 183 ? -15.945 -26.406 -21.969 1 94.12 183 GLU B C 1
ATOM 4488 O O . GLU B 1 183 ? -15.32 -27.359 -21.516 1 94.12 183 GLU B O 1
ATOM 4493 N N . ASP B 1 184 ? -15.719 -25.828 -23.109 1 91.62 184 ASP B N 1
ATOM 4494 C CA . ASP B 1 184 ? -14.594 -26.297 -23.906 1 91.62 184 ASP B CA 1
ATOM 4495 C C . ASP B 1 184 ? -13.266 -26.031 -23.219 1 91.62 184 ASP B C 1
ATOM 4497 O O . ASP B 1 184 ? -12.375 -26.875 -23.203 1 91.62 184 ASP B O 1
ATOM 4501 N N . LEU B 1 185 ? -13.133 -24.875 -22.719 1 93.25 185 LEU B N 1
ATOM 4502 C CA . LEU B 1 185 ? -11.922 -24.531 -21.984 1 93.25 185 LEU B CA 1
ATOM 4503 C C . LEU B 1 185 ? -11.766 -25.391 -20.734 1 93.25 185 LEU B C 1
ATOM 4505 O O . LEU B 1 185 ? -10.672 -25.875 -20.438 1 93.25 185 LEU B O 1
ATOM 4509 N N . CYS B 1 186 ? -12.867 -25.625 -20.047 1 95.81 186 CYS B N 1
ATOM 4510 C CA . CYS B 1 186 ? -12.844 -26.484 -18.875 1 95.81 186 CYS B CA 1
ATOM 4511 C C . CYS B 1 186 ? -12.344 -27.875 -19.219 1 95.81 186 CYS B C 1
ATOM 4513 O O . CYS B 1 186 ? -11.508 -28.438 -18.516 1 95.81 186 CYS B O 1
ATOM 4515 N N . ALA B 1 187 ? -12.82 -28.328 -20.281 1 94.06 187 ALA B N 1
ATOM 4516 C CA . ALA B 1 187 ? -12.438 -29.672 -20.734 1 94.06 187 ALA B CA 1
ATOM 4517 C C . ALA B 1 187 ? -10.953 -29.719 -21.078 1 94.06 187 ALA B C 1
ATOM 4519 O O . ALA B 1 187 ? -10.273 -30.703 -20.781 1 94.06 187 ALA B O 1
ATOM 4520 N N . LEU B 1 188 ? -10.5 -28.734 -21.688 1 92.88 188 LEU B N 1
ATOM 4521 C CA . LEU B 1 188 ? -9.086 -28.688 -22.062 1 92.88 188 LEU B CA 1
ATOM 4522 C C . LEU B 1 188 ? -8.203 -28.641 -20.812 1 92.88 188 LEU B C 1
ATOM 4524 O O . LEU B 1 188 ? -7.211 -29.375 -20.719 1 92.88 188 LEU B O 1
ATOM 4528 N N . VAL B 1 189 ? -8.547 -27.828 -19.891 1 96.31 189 VAL B N 1
ATOM 4529 C CA . VAL B 1 189 ? -7.773 -27.719 -18.656 1 96.31 189 VAL B CA 1
ATOM 4530 C C . VAL B 1 189 ? -7.789 -29.047 -17.922 1 96.31 189 VAL B C 1
ATOM 4532 O O . VAL B 1 189 ? -6.75 -29.531 -17.453 1 96.31 189 VAL B O 1
ATOM 4535 N N . GLU B 1 190 ? -8.953 -29.625 -17.859 1 96.62 190 GLU B N 1
ATOM 4536 C CA . GLU B 1 190 ? -9.055 -30.938 -17.219 1 96.62 190 GLU B CA 1
ATOM 4537 C C . GLU B 1 190 ? -8.148 -31.953 -17.906 1 96.62 190 GLU B C 1
ATOM 4539 O O . GLU B 1 190 ? -7.469 -32.75 -17.234 1 96.62 190 GLU B O 1
ATOM 4544 N N . SER B 1 191 ? -8.188 -31.922 -19.203 1 94.5 191 SER B N 1
ATOM 4545 C CA . SER B 1 191 ? -7.359 -32.844 -19.969 1 94.5 191 SER B CA 1
ATOM 4546 C C . SER B 1 191 ? -5.883 -32.688 -19.625 1 94.5 191 SER B C 1
ATOM 4548 O O . SER B 1 191 ? -5.164 -33.688 -19.453 1 94.5 191 SER B O 1
ATOM 4550 N N . ARG B 1 192 ? -5.48 -31.5 -19.469 1 95.69 192 ARG B N 1
ATOM 4551 C CA . ARG B 1 192 ? -4.086 -31.234 -19.125 1 95.69 192 ARG B CA 1
ATOM 4552 C C . ARG B 1 192 ? -3.793 -31.672 -17.688 1 95.69 192 ARG B C 1
ATOM 4554 O O . ARG B 1 192 ? -2.719 -32.188 -17.406 1 95.69 192 ARG B O 1
ATOM 4561 N N . CYS B 1 193 ? -4.68 -31.438 -16.828 1 97.25 193 CYS B N 1
ATOM 4562 C CA . CYS B 1 193 ? -4.512 -31.891 -15.445 1 97.25 193 CYS B CA 1
ATOM 4563 C C . CYS B 1 193 ? -4.363 -33.406 -15.383 1 97.25 193 CYS B C 1
ATOM 4565 O O . CYS B 1 193 ? -3.486 -33.906 -14.68 1 97.25 193 CYS B O 1
ATOM 4567 N N . ARG B 1 194 ? -5.176 -34.094 -16.109 1 96.5 194 ARG B N 1
ATOM 4568 C CA . ARG B 1 194 ? -5.098 -35.562 -16.172 1 96.5 194 ARG B CA 1
ATOM 4569 C C . ARG B 1 194 ? -3.76 -36 -16.75 1 96.5 194 ARG B C 1
ATOM 4571 O O . ARG B 1 194 ? -3.154 -36.969 -16.25 1 96.5 194 ARG B O 1
ATOM 4578 N N . TRP B 1 195 ? -3.383 -35.312 -17.766 1 96 195 TRP B N 1
ATOM 4579 C CA . TRP B 1 195 ? -2.104 -35.656 -18.375 1 96 195 TRP B CA 1
ATOM 4580 C C . TRP B 1 195 ? -0.958 -35.5 -17.391 1 96 195 TRP B C 1
ATOM 4582 O O . TRP B 1 195 ? -0.104 -36.375 -17.25 1 96 195 TRP B O 1
ATOM 4592 N N . VAL B 1 196 ? -0.946 -34.406 -16.688 1 97.81 196 VAL B N 1
ATOM 4593 C CA . VAL B 1 196 ? 0.092 -34.094 -15.695 1 97.81 196 VAL B CA 1
ATOM 4594 C C . VAL B 1 196 ? 0.109 -35.188 -14.625 1 97.81 196 VAL B C 1
ATOM 4596 O O . VAL B 1 196 ? 1.161 -35.75 -14.328 1 97.81 196 VAL B O 1
ATOM 4599 N N . ALA B 1 197 ? -0.996 -35.531 -14.133 1 97 197 ALA B N 1
ATOM 4600 C CA . ALA B 1 197 ? -1.129 -36.531 -13.062 1 97 197 ALA B CA 1
ATOM 4601 C C . ALA B 1 197 ? -0.596 -37.875 -13.5 1 97 197 ALA B C 1
ATOM 4603 O O . ALA B 1 197 ? -0.078 -38.656 -12.68 1 97 197 ALA B O 1
ATOM 4604 N N . SER B 1 198 ? -0.583 -38.125 -14.781 1 95.88 198 SER B N 1
ATOM 4605 C CA . SER B 1 198 ? -0.243 -39.438 -15.273 1 95.88 198 SER B CA 1
ATOM 4606 C C . SER B 1 198 ? 1.196 -39.5 -15.781 1 95.88 198 SER B C 1
ATOM 4608 O O . SER B 1 198 ? 1.801 -40.562 -15.836 1 95.88 198 SER B O 1
ATOM 4610 N N . ASN B 1 199 ? 1.773 -38.344 -16.078 1 96.38 199 ASN B N 1
ATOM 4611 C CA . ASN B 1 199 ? 2.969 -38.438 -16.906 1 96.38 199 ASN B CA 1
ATOM 4612 C C . ASN B 1 199 ? 4.172 -37.781 -16.234 1 96.38 199 ASN B C 1
ATOM 4614 O O . ASN B 1 199 ? 5.312 -38 -16.641 1 96.38 199 ASN B O 1
ATOM 4618 N N . LEU B 1 200 ? 3.957 -36.969 -15.109 1 97.38 200 LEU B N 1
ATOM 4619 C CA . LEU B 1 200 ? 5.066 -36.156 -14.633 1 97.38 200 LEU B CA 1
ATOM 4620 C C . LEU B 1 200 ? 5.664 -36.75 -13.359 1 97.38 200 LEU B C 1
ATOM 4622 O O . LEU B 1 200 ? 6.164 -36.031 -12.508 1 97.38 200 LEU B O 1
ATOM 4626 N N . TYR B 1 201 ? 5.691 -37.969 -12.977 1 93.75 201 TYR B N 1
ATOM 4627 C CA . TYR B 1 201 ? 6.215 -38.594 -11.766 1 93.75 201 TYR B CA 1
ATOM 4628 C C . TYR B 1 201 ? 7.73 -38.438 -11.695 1 93.75 201 TYR B C 1
ATOM 4630 O O . TYR B 1 201 ? 8.305 -38.375 -10.609 1 93.75 201 TYR B O 1
ATOM 4638 N N . ALA B 1 202 ? 8.414 -38.344 -12.695 1 90.38 202 ALA B N 1
ATOM 4639 C CA . ALA B 1 202 ? 9.867 -38.188 -12.773 1 90.38 202 ALA B CA 1
ATOM 4640 C C . ALA B 1 202 ? 10.578 -39.219 -11.914 1 90.38 202 ALA B C 1
ATOM 4642 O O . ALA B 1 202 ? 11.586 -38.938 -11.273 1 90.38 202 ALA B O 1
ATOM 4643 N N . GLY B 1 203 ? 10.023 -40.438 -11.664 1 90.81 203 GLY B N 1
ATOM 4644 C CA . GLY B 1 203 ? 10.625 -41.5 -10.875 1 90.81 203 GLY B CA 1
ATOM 4645 C C . GLY B 1 203 ? 10.492 -41.281 -9.383 1 90.81 203 GLY B C 1
ATOM 4646 O O . GLY B 1 203 ? 11.148 -41.969 -8.586 1 90.81 203 GLY B O 1
ATOM 4647 N N . ARG B 1 204 ? 9.727 -40.375 -8.969 1 92.56 204 ARG B N 1
ATOM 4648 C CA . ARG B 1 204 ? 9.516 -40.094 -7.559 1 92.56 204 ARG B CA 1
ATOM 4649 C C . ARG B 1 204 ? 8.141 -40.562 -7.098 1 92.56 204 ARG B C 1
ATOM 4651 O O . ARG B 1 204 ? 7.215 -40.656 -7.898 1 92.56 204 ARG B O 1
ATOM 4658 N N . PRO B 1 205 ? 8.055 -40.812 -5.734 1 91.81 205 PRO B N 1
ATOM 4659 C CA . PRO B 1 205 ? 6.77 -41.281 -5.211 1 91.81 205 PRO B CA 1
ATOM 4660 C C . PRO B 1 205 ? 5.75 -40.156 -5.07 1 91.81 205 PRO B C 1
ATOM 4662 O O . PRO B 1 205 ? 4.543 -40.406 -5.059 1 91.81 205 PRO B O 1
ATOM 4665 N N . THR B 1 206 ? 6.246 -39.031 -5 1 93.12 206 THR B N 1
ATOM 4666 C CA . THR B 1 206 ? 5.34 -37.875 -4.863 1 93.12 206 THR B CA 1
ATOM 4667 C C . THR B 1 206 ? 4.496 -37.719 -6.125 1 93.12 206 THR B C 1
ATOM 4669 O O . THR B 1 206 ? 5.023 -37.719 -7.238 1 93.12 206 THR B O 1
ATOM 4672 N N . GLN B 1 207 ? 3.26 -37.562 -5.871 1 94.19 207 GLN B N 1
ATOM 4673 C CA . GLN B 1 207 ? 2.332 -37.375 -6.984 1 94.19 207 GLN B CA 1
ATOM 4674 C C . GLN B 1 207 ? 2.57 -36.031 -7.688 1 94.19 207 GLN B C 1
ATOM 4676 O O . GLN B 1 207 ? 2.695 -35 -7.035 1 94.19 207 GLN B O 1
ATOM 4681 N N . PRO B 1 208 ? 2.625 -36.062 -9.016 1 97 208 PRO B N 1
ATOM 4682 C CA . PRO B 1 208 ? 2.697 -34.812 -9.75 1 97 208 PRO B CA 1
ATOM 4683 C C . PRO B 1 208 ? 1.497 -33.906 -9.484 1 97 208 PRO B C 1
ATOM 4685 O O . PRO B 1 208 ? 0.421 -34.375 -9.125 1 97 208 PRO B O 1
ATOM 4688 N N . ALA B 1 209 ? 1.741 -32.656 -9.609 1 97.75 209 ALA B N 1
ATOM 4689 C CA . ALA B 1 209 ? 0.667 -31.719 -9.328 1 97.75 209 ALA B CA 1
ATOM 4690 C C . ALA B 1 209 ? 0.549 -30.672 -10.438 1 97.75 209 ALA B C 1
ATOM 4692 O O . ALA B 1 209 ? 1.553 -30.266 -11.031 1 97.75 209 ALA B O 1
ATOM 4693 N N . SER B 1 210 ? -0.658 -30.328 -10.664 1 98.44 210 SER B N 1
ATOM 4694 C CA . SER B 1 210 ? -0.935 -29.188 -11.531 1 98.44 210 SER B CA 1
ATOM 4695 C C . SER B 1 210 ? -1.45 -28 -10.734 1 98.44 210 SER B C 1
ATOM 4697 O O . SER B 1 210 ? -2.033 -28.172 -9.664 1 98.44 210 SER B O 1
ATOM 4699 N N . TYR B 1 211 ? -1.115 -26.859 -11.203 1 98.81 211 TYR B N 1
ATOM 4700 C CA . TYR B 1 211 ? -1.669 -25.562 -10.797 1 98.81 211 TYR B CA 1
ATOM 4701 C C . TYR B 1 211 ? -2.182 -24.797 -12 1 98.81 211 TYR B C 1
ATOM 4703 O O . TYR B 1 211 ? -1.676 -24.953 -13.117 1 98.81 211 TYR B O 1
ATOM 4711 N N . VAL B 1 212 ? -3.191 -24.031 -11.75 1 98.81 212 VAL B N 1
ATOM 4712 C CA . VAL B 1 212 ? -3.742 -23.234 -12.836 1 98.81 212 VAL B CA 1
ATOM 4713 C C . VAL B 1 212 ? -3.447 -21.75 -12.586 1 98.81 212 VAL B C 1
ATOM 4715 O O . VAL B 1 212 ? -3.779 -21.219 -11.531 1 98.81 212 VAL B O 1
ATOM 4718 N N . HIS B 1 213 ? -2.764 -21.203 -13.508 1 98.44 213 HIS B N 1
ATOM 4719 C CA . HIS B 1 213 ? -2.459 -19.781 -13.453 1 98.44 213 HIS B CA 1
ATOM 4720 C C . HIS B 1 213 ? -3.402 -18.969 -14.336 1 98.44 213 HIS B C 1
ATOM 4722 O O . HIS B 1 213 ? -3.357 -19.094 -15.562 1 98.44 213 HIS B O 1
ATOM 4728 N N . LEU B 1 214 ? -4.234 -18.203 -13.68 1 98 214 LEU B N 1
ATOM 4729 C CA . LEU B 1 214 ? -5.129 -17.297 -14.406 1 98 214 LEU B CA 1
ATOM 4730 C C . LEU B 1 214 ? -4.426 -16 -14.75 1 98 214 LEU B C 1
ATOM 4732 O O . LEU B 1 214 ? -4.496 -15.023 -13.992 1 98 214 LEU B O 1
ATOM 4736 N N . ARG B 1 215 ? -3.928 -15.891 -15.953 1 95.25 215 ARG B N 1
ATOM 4737 C CA . ARG B 1 215 ? -3.031 -14.82 -16.375 1 95.25 215 ARG B CA 1
ATOM 4738 C C . ARG B 1 215 ? -3.799 -13.516 -16.594 1 95.25 215 ARG B C 1
ATOM 4740 O O . ARG B 1 215 ? -3.309 -12.438 -16.266 1 95.25 215 ARG B O 1
ATOM 4747 N N . ASP B 1 216 ? -4.922 -13.625 -17.172 1 94.75 216 ASP B N 1
ATOM 4748 C CA . ASP B 1 216 ? -5.711 -12.438 -17.484 1 94.75 216 ASP B CA 1
ATOM 4749 C C . ASP B 1 216 ? -6.828 -12.234 -16.469 1 94.75 216 ASP B C 1
ATOM 4751 O O . ASP B 1 216 ? -7.93 -11.812 -16.812 1 94.75 216 ASP B O 1
ATOM 4755 N N . PHE B 1 217 ? -6.523 -12.531 -15.266 1 97 217 PHE B N 1
ATOM 4756 C CA . PHE B 1 217 ? -7.496 -12.539 -14.18 1 97 217 PHE B CA 1
ATOM 4757 C C . PHE B 1 217 ? -8.242 -11.211 -14.117 1 97 217 PHE B C 1
ATOM 4759 O O . PHE B 1 217 ? -9.477 -11.188 -14.109 1 97 217 PHE B O 1
ATOM 4766 N N . SER B 1 218 ? -7.492 -10.141 -14.039 1 92.94 218 SER B N 1
ATOM 4767 C CA . SER B 1 218 ? -8.117 -8.836 -13.898 1 92.94 218 SER B CA 1
ATOM 4768 C C . SER B 1 218 ? -9.07 -8.547 -15.055 1 92.94 218 SER B C 1
ATOM 4770 O O . SER B 1 218 ? -10.211 -8.133 -14.844 1 92.94 218 SER B O 1
ATOM 4772 N N . ALA B 1 219 ? -8.633 -8.789 -16.219 1 93.5 219 ALA B N 1
ATOM 4773 C CA . ALA B 1 219 ? -9.461 -8.57 -17.406 1 93.5 219 ALA B CA 1
ATOM 4774 C C . ALA B 1 219 ? -10.695 -9.461 -17.375 1 93.5 219 ALA B C 1
ATOM 4776 O O . ALA B 1 219 ? -11.805 -9.016 -17.688 1 93.5 219 ALA B O 1
ATOM 4777 N N . ALA B 1 220 ? -10.508 -10.672 -17.016 1 96.62 220 ALA B N 1
ATOM 4778 C CA . ALA B 1 220 ? -11.609 -11.633 -16.969 1 96.62 220 ALA B CA 1
ATOM 4779 C C . ALA B 1 220 ? -12.648 -11.227 -15.922 1 96.62 220 ALA B C 1
ATOM 4781 O O . ALA B 1 220 ? -13.852 -11.328 -16.172 1 96.62 220 ALA B O 1
ATOM 4782 N N . MET B 1 221 ? -12.18 -10.766 -14.789 1 95.88 221 MET B N 1
ATOM 4783 C CA . MET B 1 221 ? -13.086 -10.383 -13.719 1 95.88 221 MET B CA 1
ATOM 4784 C C . MET B 1 221 ? -13.891 -9.141 -14.102 1 95.88 221 MET B C 1
ATOM 4786 O O . MET B 1 221 ? -15.008 -8.945 -13.617 1 95.88 221 MET B O 1
ATOM 4790 N N . GLN B 1 222 ? -13.367 -8.383 -14.961 1 91.75 222 GLN B N 1
ATOM 4791 C CA . GLN B 1 222 ? -14.055 -7.18 -15.414 1 91.75 222 GLN B CA 1
ATOM 4792 C C . GLN B 1 222 ? -15.031 -7.492 -16.547 1 91.75 222 GLN B C 1
ATOM 4794 O O . GLN B 1 222 ? -16.172 -7.012 -16.547 1 91.75 222 GLN B O 1
ATOM 4799 N N . SER B 1 223 ? -14.641 -8.336 -17.469 1 93.44 223 SER B N 1
ATOM 4800 C CA . SER B 1 223 ? -15.398 -8.477 -18.703 1 93.44 223 SER B CA 1
ATOM 4801 C C . SER B 1 223 ? -16.234 -9.758 -18.703 1 93.44 223 SER B C 1
ATOM 4803 O O . SER B 1 223 ? -17.25 -9.836 -19.391 1 93.44 223 SER B O 1
ATOM 4805 N N . ALA B 1 224 ? -15.742 -10.758 -18 1 95.88 224 ALA B N 1
ATOM 4806 C CA . ALA B 1 224 ? -16.406 -12.055 -18.062 1 95.88 224 ALA B CA 1
ATOM 4807 C C . ALA B 1 224 ? -16.281 -12.805 -16.75 1 95.88 224 ALA B C 1
ATOM 4809 O O . ALA B 1 224 ? -15.836 -13.953 -16.719 1 95.88 224 ALA B O 1
ATOM 4810 N N . PRO B 1 225 ? -16.797 -12.219 -15.703 1 96.69 225 PRO B N 1
ATOM 4811 C CA . PRO B 1 225 ? -16.625 -12.867 -14.398 1 96.69 225 PRO B CA 1
ATOM 4812 C C . PRO B 1 225 ? -17.344 -14.219 -14.32 1 96.69 225 PRO B C 1
ATOM 4814 O O . PRO B 1 225 ? -16.844 -15.141 -13.672 1 96.69 225 PRO B O 1
ATOM 4817 N N . ALA B 1 226 ? -18.469 -14.352 -14.922 1 96.75 226 ALA B N 1
ATOM 4818 C CA . ALA B 1 226 ? -19.203 -15.625 -14.898 1 96.75 226 ALA B CA 1
ATOM 4819 C C . ALA B 1 226 ? -18.391 -16.734 -15.555 1 96.75 226 ALA B C 1
ATOM 4821 O O . ALA B 1 226 ? -18.375 -17.875 -15.078 1 96.75 226 ALA B O 1
ATOM 4822 N N . ARG B 1 227 ? -17.75 -16.406 -16.641 1 97.06 227 ARG B N 1
ATOM 4823 C CA . ARG B 1 227 ? -16.906 -17.375 -17.344 1 97.06 227 ARG B CA 1
ATOM 4824 C C . ARG B 1 227 ? -15.766 -17.844 -16.453 1 97.06 227 ARG B C 1
ATOM 4826 O O . ARG B 1 227 ? -15.523 -19.047 -16.344 1 97.06 227 ARG B O 1
ATOM 4833 N N . LEU B 1 228 ? -15.125 -16.938 -15.812 1 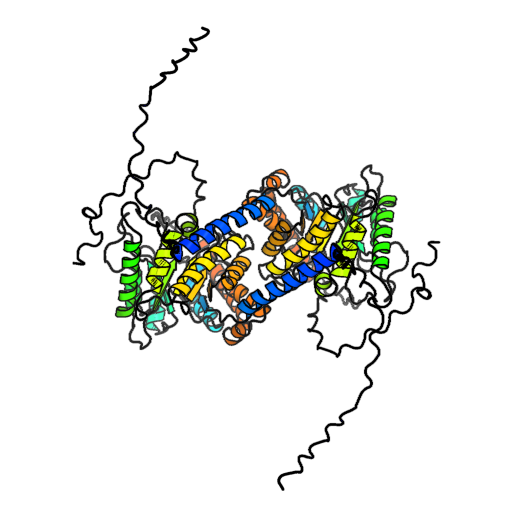98.38 228 LEU B N 1
ATOM 4834 C CA . LEU B 1 228 ? -14.008 -17.266 -14.938 1 98.38 228 LEU B CA 1
ATOM 4835 C C . LEU B 1 228 ? -14.477 -18.125 -13.766 1 98.38 228 LEU B C 1
ATOM 4837 O O . LEU B 1 228 ? -13.859 -19.141 -13.445 1 98.38 228 LEU B O 1
ATOM 4841 N N . LEU B 1 229 ? -15.57 -17.719 -13.18 1 98.56 229 LEU B N 1
ATOM 4842 C CA . LEU B 1 229 ? -16.078 -18.438 -12.008 1 98.56 229 LEU B CA 1
ATOM 4843 C C . LEU B 1 229 ? -16.594 -19.828 -12.398 1 98.56 229 LEU B C 1
ATOM 4845 O O . LEU B 1 229 ? -16.516 -20.766 -11.602 1 98.56 229 LEU B O 1
ATOM 4849 N N . THR B 1 230 ? -17.047 -19.938 -13.57 1 98.31 230 THR B N 1
ATOM 4850 C CA . THR B 1 230 ? -17.438 -21.25 -14.07 1 98.31 230 THR B CA 1
ATOM 4851 C C . THR B 1 230 ? -16.234 -22.188 -14.18 1 98.31 230 THR B C 1
ATOM 4853 O O . THR B 1 230 ? -16.312 -23.359 -13.82 1 98.31 230 THR B O 1
ATOM 4856 N N . LEU B 1 231 ? -15.188 -21.703 -14.688 1 98.56 231 LEU B N 1
ATOM 4857 C CA . LEU B 1 231 ? -13.953 -22.484 -14.734 1 98.56 231 LEU B CA 1
ATOM 4858 C C . LEU B 1 231 ? -13.531 -22.922 -13.336 1 98.56 231 LEU B C 1
ATOM 4860 O O . LEU B 1 231 ? -13.188 -24.078 -13.117 1 98.56 231 LEU B O 1
ATOM 4864 N N . VAL B 1 232 ? -13.594 -22.016 -12.406 1 98.81 232 VAL B N 1
ATOM 4865 C CA . VAL B 1 232 ? -13.211 -22.297 -11.023 1 98.81 232 VAL B CA 1
ATOM 4866 C C . VAL B 1 232 ? -14.094 -23.422 -10.469 1 98.81 232 VAL B C 1
ATOM 4868 O O . VAL B 1 232 ? -13.586 -24.359 -9.852 1 98.81 232 VAL B O 1
ATOM 4871 N N . GLU B 1 233 ? -15.32 -23.281 -10.688 1 98.56 233 GLU B N 1
ATOM 4872 C CA . GLU B 1 233 ? -16.25 -24.297 -10.211 1 98.56 233 GLU B CA 1
ATOM 4873 C C . GLU B 1 233 ? -15.961 -25.656 -10.859 1 98.56 233 GLU B C 1
ATOM 4875 O O . GLU B 1 233 ? -15.969 -26.672 -10.18 1 98.56 233 GLU B O 1
ATOM 4880 N N . ALA B 1 234 ? -15.773 -25.641 -12.141 1 98.31 234 ALA B N 1
ATOM 4881 C CA . ALA B 1 234 ? -15.469 -26.875 -12.859 1 98.31 234 ALA B CA 1
ATOM 4882 C C . ALA B 1 234 ? -14.227 -27.547 -12.289 1 98.31 234 ALA B C 1
ATOM 4884 O O . ALA B 1 234 ? -14.219 -28.766 -12.07 1 98.31 234 ALA B O 1
ATOM 4885 N N . LEU B 1 235 ? -13.211 -26.812 -12.031 1 98.69 235 LEU B N 1
ATOM 4886 C CA . LEU B 1 235 ? -11.977 -27.344 -11.469 1 98.69 235 LEU B CA 1
ATOM 4887 C C . LEU B 1 235 ? -12.211 -27.891 -10.07 1 98.69 235 LEU B C 1
ATOM 4889 O O . LEU B 1 235 ? -11.688 -28.953 -9.719 1 98.69 235 LEU B O 1
ATOM 4893 N N . ALA B 1 236 ? -12.969 -27.172 -9.328 1 98.5 236 ALA B N 1
ATOM 4894 C CA . ALA B 1 236 ? -13.258 -27.562 -7.949 1 98.5 236 ALA B CA 1
ATOM 4895 C C . ALA B 1 236 ? -13.953 -28.906 -7.887 1 98.5 236 ALA B C 1
ATOM 4897 O O . ALA B 1 236 ? -13.781 -29.672 -6.93 1 98.5 236 ALA B O 1
ATOM 4898 N N . ARG B 1 237 ? -14.633 -29.234 -8.883 1 97.56 237 ARG B N 1
ATOM 4899 C CA . ARG B 1 237 ? -15.477 -30.422 -8.875 1 97.56 237 ARG B CA 1
ATOM 4900 C C . ARG B 1 237 ? -14.742 -31.625 -9.477 1 97.56 237 ARG B C 1
ATOM 4902 O O . ARG B 1 237 ? -15.258 -32.75 -9.469 1 97.56 237 ARG B O 1
ATOM 4909 N N . LEU B 1 238 ? -13.609 -31.375 -9.938 1 97.94 238 LEU B N 1
ATOM 4910 C CA . LEU B 1 238 ? -12.828 -32.5 -10.484 1 97.94 238 LEU B CA 1
ATOM 4911 C C . LEU B 1 238 ? -12.5 -33.5 -9.398 1 97.94 238 LEU B C 1
ATOM 4913 O O . LEU B 1 238 ? -12.492 -33.188 -8.211 1 97.94 238 LEU B O 1
ATOM 4917 N N . ASP B 1 239 ? -12.25 -34.719 -9.883 1 96.25 239 ASP B N 1
ATOM 4918 C CA . ASP B 1 239 ? -11.719 -35.781 -9 1 96.25 239 ASP B CA 1
ATOM 4919 C C . ASP B 1 239 ? -10.43 -35.312 -8.328 1 96.25 239 ASP B C 1
ATOM 4921 O O . ASP B 1 239 ? -9.539 -34.75 -8.984 1 96.25 239 ASP B O 1
ATOM 4925 N N . PRO B 1 240 ? -10.328 -35.5 -7.023 1 94.62 240 PRO B N 1
ATOM 4926 C CA . PRO B 1 240 ? -9.156 -35.031 -6.285 1 94.62 240 PRO B CA 1
ATOM 4927 C C . PRO B 1 240 ? -7.848 -35.562 -6.852 1 94.62 240 PRO B C 1
ATOM 4929 O O . PRO B 1 240 ? -6.801 -34.938 -6.719 1 94.62 240 PRO B O 1
ATOM 4932 N N . ALA B 1 241 ? -7.922 -36.688 -7.543 1 93.75 241 ALA B N 1
ATOM 4933 C CA . ALA B 1 241 ? -6.723 -37.312 -8.094 1 93.75 241 ALA B CA 1
ATOM 4934 C C . ALA B 1 241 ? -6.172 -36.5 -9.266 1 93.75 241 ALA B C 1
ATOM 4936 O O . ALA B 1 241 ? -4.98 -36.562 -9.578 1 93.75 241 ALA B O 1
ATOM 4937 N N . VAL B 1 242 ? -7.059 -35.719 -9.883 1 96.19 242 VAL B N 1
ATOM 4938 C CA . VAL B 1 242 ? -6.605 -34.969 -11.055 1 96.19 242 VAL B CA 1
ATOM 4939 C C . VAL B 1 242 ? -6.852 -33.469 -10.859 1 96.19 242 VAL B C 1
ATOM 4941 O O . VAL B 1 242 ? -6.406 -32.656 -11.656 1 96.19 242 VAL B O 1
ATOM 4944 N N . ARG B 1 243 ? -7.543 -33.062 -9.82 1 97.88 243 ARG B N 1
ATOM 4945 C CA . ARG B 1 243 ? -7.793 -31.672 -9.516 1 97.88 243 ARG B CA 1
ATOM 4946 C C . ARG B 1 243 ? -6.484 -30.922 -9.273 1 97.88 243 ARG B C 1
ATOM 4948 O O . ARG B 1 243 ? -5.594 -31.422 -8.586 1 97.88 243 ARG B O 1
ATOM 4955 N N . PRO B 1 244 ? -6.395 -29.766 -9.898 1 98.56 244 PRO B N 1
ATOM 4956 C CA . PRO B 1 244 ? -5.207 -28.969 -9.555 1 98.56 244 PRO B CA 1
ATOM 4957 C C . PRO B 1 244 ? -5.094 -28.703 -8.055 1 98.56 244 PRO B C 1
ATOM 4959 O O . PRO B 1 244 ? -6.105 -28.641 -7.355 1 98.56 244 PRO B O 1
ATOM 4962 N N . ARG B 1 245 ? -3.875 -28.531 -7.602 1 98.38 245 ARG B N 1
ATOM 4963 C CA . ARG B 1 245 ? -3.627 -28.281 -6.188 1 98.38 245 ARG B CA 1
ATOM 4964 C C . ARG B 1 245 ? -4.012 -26.844 -5.82 1 98.38 245 ARG B C 1
ATOM 4966 O O . ARG B 1 245 ? -4.223 -26.531 -4.645 1 98.38 245 ARG B O 1
ATOM 4973 N N . GLY B 1 246 ? -4.055 -26 -6.836 1 98.56 246 GLY B N 1
ATOM 4974 C CA . GLY B 1 246 ? -4.41 -24.625 -6.527 1 98.56 246 GLY B CA 1
ATOM 4975 C C . GLY B 1 246 ? -4.523 -23.75 -7.762 1 98.56 246 GLY B C 1
ATOM 4976 O O . GLY B 1 246 ? -4.328 -24.219 -8.883 1 98.56 246 GLY B O 1
ATOM 4977 N N . LEU B 1 247 ? -4.922 -22.531 -7.477 1 98.81 247 LEU B N 1
ATOM 4978 C CA . LEU B 1 247 ? -5.031 -21.453 -8.469 1 98.81 247 LEU B CA 1
ATOM 4979 C C . LEU B 1 247 ? -4.047 -20.328 -8.164 1 98.81 247 LEU B C 1
ATOM 4981 O O . LEU B 1 247 ? -3.855 -19.969 -7 1 98.81 247 LEU B O 1
ATOM 4985 N N . LEU B 1 248 ? -3.42 -19.859 -9.172 1 98.62 248 LEU B N 1
ATOM 4986 C CA . LEU B 1 248 ? -2.625 -18.641 -9.133 1 98.62 248 LEU B CA 1
ATOM 4987 C C . LEU B 1 248 ? -3.311 -17.516 -9.906 1 98.62 248 LEU B C 1
ATOM 4989 O O . LEU B 1 248 ? -3.688 -17.703 -11.07 1 98.62 248 LEU B O 1
ATOM 4993 N N . ILE B 1 249 ? -3.504 -16.422 -9.227 1 97.81 249 ILE B N 1
ATOM 4994 C CA . ILE B 1 249 ? -4.164 -15.312 -9.914 1 97.81 249 ILE B CA 1
ATOM 4995 C C . ILE B 1 249 ? -3.168 -14.172 -10.133 1 97.81 249 ILE B C 1
ATOM 4997 O O . ILE B 1 249 ? -2.314 -13.914 -9.281 1 97.81 249 ILE B O 1
ATOM 5001 N N . ASN B 1 250 ? -3.354 -13.531 -11.273 1 94.75 250 ASN B N 1
ATOM 5002 C CA . ASN B 1 250 ? -2.438 -12.469 -11.672 1 94.75 250 ASN B CA 1
ATOM 5003 C C . ASN B 1 250 ? -3.104 -11.102 -11.602 1 94.75 250 ASN B C 1
ATOM 5005 O O . ASN B 1 250 ? -4.215 -10.914 -12.102 1 94.75 250 ASN B O 1
ATOM 5009 N N . GLN B 1 251 ? -2.434 -10.18 -10.969 1 89.31 251 GLN B N 1
ATOM 5010 C CA . GLN B 1 251 ? -2.805 -8.766 -10.969 1 89.31 251 GLN B CA 1
ATOM 5011 C C . GLN B 1 251 ? -4.301 -8.586 -10.727 1 89.31 251 GLN B C 1
ATOM 5013 O O . GLN B 1 251 ? -5.027 -8.125 -11.602 1 89.31 251 GLN B O 1
ATOM 5018 N N . PRO B 1 252 ? -4.73 -8.859 -9.555 1 89.62 252 PRO B N 1
ATOM 5019 C CA . PRO B 1 252 ? -6.172 -8.875 -9.289 1 89.62 252 PRO B CA 1
ATOM 5020 C C . PRO B 1 252 ? -6.789 -7.48 -9.273 1 89.62 252 PRO B C 1
ATOM 5022 O O . PRO B 1 252 ? -8.016 -7.344 -9.258 1 89.62 252 PRO B O 1
ATOM 5025 N N . ALA B 1 253 ? -5.953 -6.484 -9.289 1 85.38 253 ALA B N 1
ATOM 5026 C CA . ALA B 1 253 ? -6.418 -5.098 -9.305 1 85.38 253 ALA B CA 1
ATOM 5027 C C . ALA B 1 253 ? -6.105 -4.426 -10.633 1 85.38 253 ALA B C 1
ATOM 5029 O O . ALA B 1 253 ? -4.98 -3.975 -10.859 1 85.38 253 ALA B O 1
ATOM 5030 N N . ALA B 1 254 ? -7.105 -4.246 -11.438 1 80.44 254 ALA B N 1
ATOM 5031 C CA . ALA B 1 254 ? -6.895 -3.752 -12.797 1 80.44 254 ALA B CA 1
ATOM 5032 C C . ALA B 1 254 ? -6.293 -2.352 -12.781 1 80.44 254 ALA B C 1
ATOM 5034 O O . ALA B 1 254 ? -5.379 -2.055 -13.555 1 80.44 254 ALA B O 1
ATOM 5035 N N . GLY B 1 255 ? -6.781 -1.556 -11.969 1 79.56 255 GLY B N 1
ATOM 5036 C CA . GLY B 1 255 ? -6.254 -0.205 -11.844 1 79.56 255 GLY B CA 1
ATOM 5037 C C . GLY B 1 255 ? -5.062 -0.112 -10.914 1 79.56 255 GLY B C 1
ATOM 5038 O O . GLY B 1 255 ? -4.52 0.974 -10.703 1 79.56 255 GLY B O 1
ATOM 5039 N N . GLN B 1 256 ? -4.738 -1.281 -10.289 1 80.12 256 GLN B N 1
ATOM 5040 C CA . GLN B 1 256 ? -3.611 -1.392 -9.375 1 80.12 256 GLN B CA 1
ATOM 5041 C C . GLN B 1 256 ? -3.869 -0.613 -8.086 1 80.12 256 GLN B C 1
ATOM 5043 O O . GLN B 1 256 ? -2.951 -0.012 -7.523 1 80.12 256 GLN B O 1
ATOM 5048 N N . PHE B 1 257 ? -5.141 -0.515 -7.781 1 88.69 257 PHE B N 1
ATOM 5049 C CA . PHE B 1 257 ? -5.512 -0.001 -6.469 1 88.69 257 PHE B CA 1
ATOM 5050 C C . PHE B 1 257 ? -5.965 -1.133 -5.551 1 88.69 257 PHE B C 1
ATOM 5052 O O . PHE B 1 257 ? -6.773 -1.974 -5.949 1 88.69 257 PHE B O 1
ATOM 5059 N N . PRO B 1 258 ? -5.492 -1.146 -4.312 1 90.31 258 PRO B N 1
ATOM 5060 C CA . PRO B 1 258 ? -5.691 -2.297 -3.428 1 90.31 258 PRO B CA 1
ATOM 5061 C C . PRO B 1 258 ? -7.164 -2.65 -3.238 1 90.31 258 PRO B C 1
ATOM 5063 O O . PRO B 1 258 ? -7.516 -3.832 -3.184 1 90.31 258 PRO B O 1
ATOM 5066 N N . PHE B 1 259 ? -8.062 -1.743 -3.178 1 86.69 259 PHE B N 1
ATOM 5067 C CA . PHE B 1 259 ? -9.461 -1.978 -2.84 1 86.69 259 PHE B CA 1
ATOM 5068 C C . PHE B 1 259 ? -10.172 -2.713 -3.969 1 86.69 259 PHE B C 1
ATOM 5070 O O . PHE B 1 259 ? -11.281 -3.229 -3.779 1 86.69 259 PHE B O 1
ATOM 5077 N N . GLU B 1 260 ? -9.555 -2.812 -5.105 1 91.5 260 GLU B N 1
ATOM 5078 C CA . GLU B 1 260 ? -10.164 -3.494 -6.246 1 91.5 260 GLU B CA 1
ATOM 5079 C C . GLU B 1 260 ? -10.023 -5.008 -6.125 1 91.5 260 GLU B C 1
ATOM 5081 O O . GLU B 1 260 ? -10.797 -5.762 -6.723 1 91.5 260 GLU B O 1
ATOM 5086 N N . ALA B 1 261 ? -9.102 -5.453 -5.375 1 94.75 261 ALA B N 1
ATOM 5087 C CA . ALA B 1 261 ? -8.641 -6.836 -5.438 1 94.75 261 ALA B CA 1
ATOM 5088 C C . ALA B 1 261 ? -9.523 -7.742 -4.582 1 94.75 261 ALA B C 1
ATOM 5090 O O . ALA B 1 261 ? -9.906 -8.836 -5.008 1 94.75 261 ALA B O 1
ATOM 5091 N N . ALA B 1 262 ? -9.938 -7.258 -3.445 1 94.69 262 ALA B N 1
ATOM 5092 C CA . ALA B 1 262 ? -10.539 -8.094 -2.416 1 94.69 262 ALA B CA 1
ATOM 5093 C C . ALA B 1 262 ? -11.836 -8.727 -2.912 1 94.69 262 ALA B C 1
ATOM 5095 O O . ALA B 1 262 ? -12.039 -9.938 -2.766 1 94.69 262 ALA B O 1
ATOM 5096 N N . PRO B 1 263 ? -12.695 -8.008 -3.537 1 96 263 PRO B N 1
ATOM 5097 C CA . PRO B 1 263 ? -13.945 -8.633 -3.984 1 96 263 PRO B CA 1
ATOM 5098 C C . PRO B 1 263 ? -13.719 -9.75 -5.004 1 96 263 PRO B C 1
ATOM 5100 O O . PRO B 1 263 ? -14.406 -10.766 -4.973 1 96 263 PRO B O 1
ATOM 5103 N N . CYS B 1 264 ? -12.766 -9.523 -5.883 1 97.62 264 CYS B N 1
ATOM 5104 C CA . CYS B 1 264 ? -12.469 -10.531 -6.898 1 97.62 264 CYS B CA 1
ATOM 5105 C C . CYS B 1 264 ? -11.945 -11.805 -6.262 1 97.62 264 CYS B C 1
ATOM 5107 O O . CYS B 1 264 ? -12.391 -12.906 -6.598 1 97.62 264 CYS B O 1
ATOM 5109 N N . VAL B 1 265 ? -11.086 -11.688 -5.336 1 98.25 265 VAL B N 1
ATOM 5110 C CA . VAL B 1 265 ? -10.492 -12.82 -4.637 1 98.25 265 VAL B CA 1
ATOM 5111 C C . VAL B 1 265 ? -11.562 -13.547 -3.824 1 98.25 265 VAL B C 1
ATOM 5113 O O . VAL B 1 265 ? -11.641 -14.773 -3.848 1 98.25 265 VAL B O 1
ATOM 5116 N N . ALA B 1 266 ? -12.375 -12.734 -3.164 1 97.69 266 ALA B N 1
ATOM 5117 C CA . ALA B 1 266 ? -13.438 -13.312 -2.348 1 97.69 266 ALA B CA 1
ATOM 5118 C C . ALA B 1 266 ? -14.406 -14.133 -3.201 1 97.69 266 ALA B C 1
ATOM 5120 O O . ALA B 1 266 ? -14.898 -15.172 -2.76 1 97.69 266 ALA B O 1
ATOM 5121 N N . ALA B 1 267 ? -14.641 -13.672 -4.355 1 98.06 267 ALA B N 1
ATOM 5122 C CA . ALA B 1 267 ? -15.531 -14.398 -5.258 1 98.06 267 ALA B CA 1
ATOM 5123 C C . ALA B 1 267 ? -14.945 -15.758 -5.637 1 98.06 267 ALA B C 1
ATOM 5125 O O . ALA B 1 267 ? -15.633 -16.781 -5.578 1 98.06 267 ALA B O 1
ATOM 5126 N N . VAL B 1 268 ? -13.719 -15.789 -5.973 1 98.75 268 VAL B N 1
ATOM 5127 C CA . VAL B 1 268 ? -13.047 -17.031 -6.359 1 98.75 268 VAL B CA 1
ATOM 5128 C C . VAL B 1 268 ? -13.016 -17.984 -5.176 1 98.75 268 VAL B C 1
ATOM 5130 O O . VAL B 1 268 ? -13.422 -19.141 -5.301 1 98.75 268 VAL B O 1
ATOM 5133 N N . ARG B 1 269 ? -12.578 -17.5 -4.031 1 98.56 269 ARG B N 1
ATOM 5134 C CA . ARG B 1 269 ? -12.531 -18.328 -2.83 1 98.56 269 ARG B CA 1
ATOM 5135 C C . ARG B 1 269 ? -13.914 -18.859 -2.465 1 98.56 269 ARG B C 1
ATOM 5137 O O . ARG B 1 269 ? -14.07 -20.016 -2.107 1 98.56 269 ARG B O 1
ATOM 5144 N N . GLY B 1 270 ? -14.867 -17.938 -2.604 1 98.06 270 GLY B N 1
ATOM 5145 C CA . GLY B 1 270 ? -16.234 -18.344 -2.328 1 98.06 270 GLY B CA 1
ATOM 5146 C C . GLY B 1 270 ? -16.703 -19.516 -3.188 1 98.06 270 GLY B C 1
ATOM 5147 O O . GLY B 1 270 ? -17.312 -20.453 -2.688 1 98.06 270 GLY B O 1
ATOM 5148 N N . VAL B 1 271 ? -16.391 -19.5 -4.434 1 98.38 271 VAL B N 1
ATOM 5149 C CA . VAL B 1 271 ? -16.797 -20.562 -5.359 1 98.38 271 VAL B CA 1
ATOM 5150 C C . VAL B 1 271 ? -16.016 -21.844 -5.047 1 98.38 271 VAL B C 1
ATOM 5152 O O . VAL B 1 271 ? -16.578 -22.938 -5.027 1 98.38 271 VAL B O 1
ATOM 5155 N N . MET B 1 272 ? -14.688 -21.734 -4.797 1 98.62 272 MET B N 1
ATOM 5156 C CA . MET B 1 272 ? -13.875 -22.891 -4.422 1 98.62 272 MET B CA 1
ATOM 5157 C C . MET B 1 272 ? -14.469 -23.609 -3.213 1 98.62 272 MET B C 1
ATOM 5159 O O . MET B 1 272 ? -14.664 -24.828 -3.246 1 98.62 272 MET B O 1
ATOM 5163 N N . ASP B 1 273 ? -14.805 -22.812 -2.242 1 97.94 273 ASP B N 1
ATOM 5164 C CA . ASP B 1 273 ? -15.32 -23.375 -0.995 1 97.94 273 ASP B CA 1
ATOM 5165 C C . ASP B 1 273 ? -16.703 -24 -1.2 1 97.94 273 ASP B C 1
ATOM 5167 O O . ASP B 1 273 ? -16.953 -25.125 -0.745 1 97.94 273 ASP B O 1
ATOM 5171 N N . ALA B 1 274 ? -17.5 -23.328 -1.889 1 97 274 ALA B N 1
ATOM 5172 C CA . ALA B 1 274 ? -18.859 -23.812 -2.113 1 97 274 ALA B CA 1
ATOM 5173 C C . ALA B 1 274 ? -18.859 -25.094 -2.93 1 97 274 ALA B C 1
ATOM 5175 O O . ALA B 1 274 ? -19.75 -25.938 -2.77 1 97 274 ALA B O 1
ATOM 5176 N N . ALA B 1 275 ? -17.859 -25.219 -3.748 1 97.38 275 ALA B N 1
ATOM 5177 C CA . ALA B 1 275 ? -17.781 -26.375 -4.625 1 97.38 275 ALA B CA 1
ATOM 5178 C C . ALA B 1 275 ? -16.922 -27.469 -4.008 1 97.38 275 ALA B C 1
ATOM 5180 O O . ALA B 1 275 ? -16.531 -28.422 -4.691 1 97.38 275 ALA B O 1
ATOM 5181 N N . GLY B 1 276 ? -16.516 -27.359 -2.734 1 96 276 GLY B N 1
ATOM 5182 C CA . GLY B 1 276 ? -15.844 -28.422 -1.999 1 96 276 GLY B CA 1
ATOM 5183 C C . GLY B 1 276 ? -14.336 -28.406 -2.156 1 96 276 GLY B C 1
ATOM 5184 O O . GLY B 1 276 ? -13.68 -29.422 -2.002 1 96 276 GLY B O 1
ATOM 5185 N N . TRP B 1 277 ? -13.766 -27.375 -2.541 1 98.19 277 TRP B N 1
ATOM 5186 C CA . TRP B 1 277 ? -12.328 -27.234 -2.76 1 98.19 277 TRP B CA 1
ATOM 5187 C C . TRP B 1 277 ? -11.727 -26.281 -1.742 1 98.19 277 TRP B C 1
ATOM 5189 O O . TRP B 1 277 ? -10.938 -25.391 -2.1 1 98.19 277 TRP B O 1
ATOM 5199 N N . SER B 1 278 ? -12.047 -26.344 -0.481 1 96.38 278 SER B N 1
ATOM 5200 C CA . SER B 1 278 ? -11.625 -25.422 0.566 1 96.38 278 SER B CA 1
ATOM 5201 C C . SER B 1 278 ? -10.133 -25.547 0.846 1 96.38 278 SER B C 1
ATOM 5203 O O . SER B 1 278 ? -9.492 -24.594 1.281 1 96.38 278 SER B O 1
ATOM 5205 N N . GLU B 1 279 ? -9.609 -26.703 0.572 1 96.19 279 GLU B N 1
ATOM 5206 C CA . GLU B 1 279 ? -8.188 -26.938 0.83 1 96.19 279 GLU B CA 1
ATOM 5207 C C . GLU B 1 279 ? -7.332 -26.453 -0.337 1 96.19 279 GLU B C 1
ATOM 5209 O O . GLU B 1 279 ? -6.105 -26.406 -0.23 1 96.19 279 GLU B O 1
ATOM 5214 N N . GLY B 1 280 ? -7.973 -26.078 -1.44 1 98.19 280 GLY B N 1
ATOM 5215 C CA . GLY B 1 280 ? -7.238 -25.625 -2.609 1 98.19 280 GLY B CA 1
ATOM 5216 C C . GLY B 1 280 ? -6.492 -24.328 -2.373 1 98.19 280 GLY B C 1
ATOM 5217 O O . GLY B 1 280 ? -7.027 -23.391 -1.766 1 98.19 280 GLY B O 1
ATOM 5218 N N . LEU B 1 281 ? -5.316 -24.328 -2.873 1 98.62 281 LEU B N 1
ATOM 5219 C CA . LEU B 1 281 ? -4.512 -23.109 -2.766 1 98.62 281 LEU B CA 1
ATOM 5220 C C . LEU B 1 281 ? -5.047 -22.016 -3.68 1 98.62 281 LEU B C 1
ATOM 5222 O O . LEU B 1 281 ? -5.406 -22.281 -4.828 1 98.62 281 LEU B O 1
ATOM 5226 N N . LEU B 1 282 ? -5.18 -20.844 -3.15 1 98.81 282 LEU B N 1
ATOM 5227 C CA . LEU B 1 282 ? -5.332 -19.609 -3.916 1 98.81 282 LEU B CA 1
ATOM 5228 C C . LEU B 1 282 ? -4.195 -18.641 -3.623 1 98.81 282 LEU B C 1
ATOM 5230 O O . LEU B 1 282 ? -4.059 -18.156 -2.496 1 98.81 282 LEU B O 1
ATOM 5234 N N . ALA B 1 283 ? -3.326 -18.438 -4.637 1 98.75 283 ALA B N 1
ATOM 5235 C CA . ALA B 1 283 ? -2.172 -17.547 -4.461 1 98.75 283 ALA B CA 1
ATOM 5236 C C . ALA B 1 283 ? -2.215 -16.391 -5.441 1 98.75 283 ALA B C 1
ATOM 5238 O O . ALA B 1 283 ? -2.775 -16.5 -6.535 1 98.75 283 ALA B O 1
ATOM 5239 N N . VAL B 1 284 ? -1.617 -15.281 -5.031 1 97.94 284 VAL B N 1
ATOM 5240 C CA . VAL B 1 284 ? -1.725 -14.07 -5.832 1 97.94 284 VAL B CA 1
ATOM 5241 C C . VAL B 1 284 ? -0.336 -13.625 -6.281 1 97.94 284 VAL B C 1
ATOM 5243 O O . VAL B 1 284 ? 0.638 -13.75 -5.539 1 97.94 284 VAL B O 1
ATOM 5246 N N . HIS B 1 285 ? -0.263 -13.164 -7.469 1 96.56 285 HIS B N 1
ATOM 5247 C CA . HIS B 1 285 ? 0.874 -12.438 -8.016 1 96.56 285 HIS B CA 1
ATOM 5248 C C . HIS B 1 285 ? 0.501 -10.992 -8.336 1 96.56 285 HIS B C 1
ATOM 5250 O O . HIS B 1 285 ? -0.424 -10.742 -9.109 1 96.56 285 HIS B O 1
ATOM 5256 N N . VAL B 1 286 ? 1.197 -10.117 -7.691 1 93.88 286 VAL B N 1
ATOM 5257 C CA . VAL B 1 286 ? 0.898 -8.711 -7.902 1 93.88 286 VAL B CA 1
ATOM 5258 C C . VAL B 1 286 ? 2.072 -8.031 -8.602 1 93.88 286 VAL B C 1
ATOM 5260 O O . VAL B 1 286 ? 3.143 -7.863 -8.016 1 93.88 286 VAL B O 1
ATOM 5263 N N . GLY B 1 287 ? 1.765 -7.754 -9.852 1 82.31 287 GLY B N 1
ATOM 5264 C CA . GLY B 1 287 ? 2.75 -7.012 -10.625 1 82.31 287 GLY B CA 1
ATOM 5265 C C . GLY B 1 287 ? 2.588 -5.508 -10.516 1 82.31 287 GLY B C 1
ATOM 5266 O O . GLY B 1 287 ? 1.519 -5.02 -10.141 1 82.31 287 GLY B O 1
ATOM 5267 N N . SER B 1 288 ? 3.66 -4.762 -10.297 1 61.53 288 SER B N 1
ATOM 5268 C CA . SER B 1 288 ? 3.523 -3.311 -10.25 1 61.53 288 SER B CA 1
ATOM 5269 C C . SER B 1 288 ? 3.891 -2.674 -11.586 1 61.53 288 SER B C 1
ATOM 5271 O O . SER B 1 288 ? 4.891 -3.045 -12.203 1 61.53 288 SER B O 1
ATOM 5273 N N . ALA B 1 289 ? 2.822 -2.365 -12.477 1 53.94 289 ALA B N 1
ATOM 5274 C CA . ALA B 1 289 ? 3.396 -1.343 -13.352 1 53.94 289 ALA B CA 1
ATOM 5275 C C . ALA B 1 289 ? 4.348 -0.434 -12.578 1 53.94 289 ALA B C 1
ATOM 5277 O O . ALA B 1 289 ? 4.391 -0.474 -11.344 1 53.94 289 ALA B O 1
ATOM 5278 N N . PRO B 1 290 ? 4.871 0.547 -13.242 1 55.97 290 PRO B N 1
ATOM 5279 C CA . PRO B 1 290 ? 5.957 1.362 -12.695 1 55.97 290 PRO B CA 1
ATOM 5280 C C . PRO B 1 290 ? 5.645 1.894 -11.297 1 55.97 290 PRO B C 1
ATOM 5282 O O . PRO B 1 290 ? 4.766 2.74 -11.133 1 55.97 290 PRO B O 1
ATOM 5285 N N . GLY B 1 291 ? 5.98 1.137 -10.125 1 65.06 291 GLY B N 1
ATOM 5286 C CA . GLY B 1 291 ? 6.445 1.639 -8.844 1 65.06 291 GLY B CA 1
ATOM 5287 C C . GLY B 1 291 ? 5.484 2.619 -8.203 1 65.06 291 GLY B C 1
ATOM 5288 O O . GLY B 1 291 ? 5.887 3.701 -7.77 1 65.06 291 GLY B O 1
ATOM 5289 N N . TYR B 1 292 ? 4.133 2.236 -8.031 1 82.31 292 TYR B N 1
ATOM 5290 C CA . TYR B 1 292 ? 3.189 3.207 -7.488 1 82.31 292 TYR B CA 1
ATOM 5291 C C . TYR B 1 292 ? 3.053 3.051 -5.98 1 82.31 292 TYR B C 1
ATOM 5293 O O . TYR B 1 292 ? 2.268 3.758 -5.344 1 82.31 292 TYR B O 1
ATOM 5301 N N . GLY B 1 293 ? 3.744 2.105 -5.43 1 87.5 293 GLY B N 1
ATOM 5302 C CA . GLY B 1 293 ? 3.812 1.957 -3.984 1 87.5 293 GLY B CA 1
ATOM 5303 C C . GLY B 1 293 ? 2.574 1.315 -3.389 1 87.5 293 GLY B C 1
ATOM 5304 O O . GLY B 1 293 ? 2.256 1.532 -2.219 1 87.5 293 GLY B O 1
ATOM 5305 N N . LEU B 1 294 ? 1.856 0.531 -4.203 1 91.94 294 LEU B N 1
ATOM 5306 C CA . LEU B 1 294 ? 0.575 0.019 -3.729 1 91.94 294 LEU B CA 1
ATOM 5307 C C . LEU B 1 294 ? 0.555 -1.505 -3.756 1 91.94 294 LEU B C 1
ATOM 5309 O O . LEU B 1 294 ? -0.396 -2.127 -3.275 1 91.94 294 LEU B O 1
ATOM 5313 N N . ALA B 1 295 ? 1.617 -2.111 -4.215 1 92.94 295 ALA B N 1
ATOM 5314 C CA . ALA B 1 295 ? 1.623 -3.541 -4.516 1 92.94 295 ALA B CA 1
ATOM 5315 C C . ALA B 1 295 ? 1.456 -4.367 -3.244 1 92.94 295 ALA B C 1
ATOM 5317 O O . ALA B 1 295 ? 0.652 -5.305 -3.203 1 92.94 295 ALA B O 1
ATOM 5318 N N . HIS B 1 296 ? 2.152 -4.023 -2.217 1 93.38 296 HIS B N 1
ATOM 5319 C CA . HIS B 1 296 ? 2.129 -4.824 -1 1 93.38 296 HIS B CA 1
ATOM 5320 C C . HIS B 1 296 ? 0.79 -4.695 -0.28 1 93.38 296 HIS B C 1
ATOM 5322 O O . HIS B 1 296 ? 0.321 -5.648 0.344 1 93.38 296 HIS B O 1
ATOM 5328 N N . ALA B 1 297 ? 0.227 -3.539 -0.366 1 93.62 297 ALA B N 1
ATOM 5329 C CA . ALA B 1 297 ? -1.12 -3.385 0.178 1 93.62 297 ALA B CA 1
ATOM 5330 C C . ALA B 1 297 ? -2.117 -4.27 -0.567 1 93.62 297 ALA B C 1
ATOM 5332 O O . ALA B 1 297 ? -3.029 -4.836 0.04 1 93.62 297 ALA B O 1
ATOM 5333 N N . THR B 1 298 ? -1.929 -4.355 -1.827 1 94.62 298 THR B N 1
ATOM 5334 C CA . THR B 1 298 ? -2.793 -5.211 -2.631 1 94.62 298 THR B CA 1
ATOM 5335 C C . THR B 1 298 ? -2.643 -6.672 -2.215 1 94.62 298 THR B C 1
ATOM 5337 O O . THR B 1 298 ? -3.637 -7.387 -2.072 1 94.62 298 THR B O 1
ATOM 5340 N N . VAL B 1 299 ? -1.46 -7.094 -1.984 1 96 299 VAL B N 1
ATOM 5341 C CA . VAL B 1 299 ? -1.207 -8.461 -1.545 1 96 299 VAL B CA 1
ATOM 5342 C C . VAL B 1 299 ? -1.921 -8.719 -0.22 1 96 299 VAL B C 1
ATOM 5344 O O . VAL B 1 299 ? -2.605 -9.734 -0.064 1 96 299 VAL B O 1
ATOM 5347 N N . LEU B 1 300 ? -1.796 -7.824 0.669 1 95.31 300 LEU B N 1
ATOM 5348 C CA . LEU B 1 300 ? -2.424 -8 1.975 1 95.31 300 LEU B CA 1
ATOM 5349 C C . LEU B 1 300 ? -3.939 -8.102 1.839 1 95.31 300 LEU B C 1
ATOM 5351 O O . LEU B 1 300 ? -4.574 -8.906 2.52 1 95.31 300 LEU B O 1
ATOM 5355 N N . GLU B 1 301 ? -4.492 -7.277 0.953 1 95.44 301 GLU B N 1
ATOM 5356 C CA . GLU B 1 301 ? -5.926 -7.355 0.696 1 95.44 301 GLU B CA 1
ATOM 5357 C C . GLU B 1 301 ? -6.316 -8.727 0.161 1 95.44 301 GLU B C 1
ATOM 5359 O O . GLU B 1 301 ? -7.34 -9.289 0.56 1 95.44 301 GLU B O 1
ATOM 5364 N N . CYS B 1 302 ? -5.535 -9.219 -0.67 1 97.31 302 CYS B N 1
ATOM 5365 C CA . CYS B 1 302 ? -5.809 -10.531 -1.256 1 97.31 302 CYS B CA 1
ATOM 5366 C C . CYS B 1 302 ? -5.727 -11.625 -0.203 1 97.31 302 CYS B C 1
ATOM 5368 O O . CYS B 1 302 ? -6.59 -12.5 -0.141 1 97.31 302 CYS B O 1
ATOM 5370 N N . LEU B 1 303 ? -4.707 -11.578 0.608 1 97.69 303 LEU B N 1
ATOM 5371 C CA . LEU B 1 303 ? -4.531 -12.57 1.663 1 97.69 303 LEU B CA 1
ATOM 5372 C C . LEU B 1 303 ? -5.691 -12.523 2.652 1 97.69 303 LEU B C 1
ATOM 5374 O O . LEU B 1 303 ? -6.207 -13.562 3.062 1 97.69 303 LEU B O 1
ATOM 5378 N N . ALA B 1 304 ? -6.129 -11.367 2.941 1 95.81 304 ALA B N 1
ATOM 5379 C CA . ALA B 1 304 ? -7.242 -11.203 3.871 1 95.81 304 ALA B CA 1
ATOM 5380 C C . ALA B 1 304 ? -8.555 -11.656 3.24 1 95.81 304 ALA B C 1
ATOM 5382 O O . ALA B 1 304 ? -9.516 -11.961 3.947 1 95.81 304 ALA B O 1
ATOM 5383 N N . ALA B 1 305 ? -8.609 -11.719 1.928 1 96.12 305 ALA B N 1
ATOM 5384 C CA . ALA B 1 305 ? -9.867 -11.992 1.225 1 96.12 305 ALA B CA 1
ATOM 5385 C C . ALA B 1 305 ? -9.992 -13.484 0.899 1 96.12 305 ALA B C 1
ATOM 5387 O O . ALA B 1 305 ? -11.047 -13.938 0.453 1 96.12 305 ALA B O 1
ATOM 5388 N N . GLY B 1 306 ? -8.844 -14.211 1.043 1 97 306 GLY B N 1
ATOM 5389 C CA . GLY B 1 306 ? -9.016 -15.641 0.815 1 97 306 GLY B CA 1
ATOM 5390 C C . GLY B 1 306 ? -7.793 -16.297 0.214 1 97 306 GLY B C 1
ATOM 5391 O O . GLY B 1 306 ? -7.727 -17.531 0.132 1 97 306 GLY B O 1
ATOM 5392 N N . CYS B 1 307 ? -6.809 -15.531 -0.209 1 98.38 307 CYS B N 1
ATOM 5393 C CA . CYS B 1 307 ? -5.566 -16.141 -0.679 1 98.38 307 CYS B CA 1
ATOM 5394 C C . CYS B 1 307 ? -4.793 -16.75 0.477 1 98.38 307 CYS B C 1
ATOM 5396 O O . CYS B 1 307 ? -4.746 -16.188 1.572 1 98.38 307 CYS B O 1
ATOM 5398 N N . GLY B 1 308 ? -4.199 -17.891 0.162 1 98 308 GLY B N 1
ATOM 5399 C CA . GLY B 1 308 ? -3.367 -18.562 1.143 1 98 308 GLY B CA 1
ATOM 5400 C C . GLY B 1 308 ? -1.882 -18.406 0.882 1 98 308 GLY B C 1
ATOM 5401 O O . GLY B 1 308 ? -1.052 -18.922 1.625 1 98 308 GLY B O 1
ATOM 5402 N N . GLY B 1 309 ? -1.565 -17.703 -0.203 1 97.88 309 GLY B N 1
ATOM 5403 C CA . GLY B 1 309 ? -0.16 -17.547 -0.547 1 97.88 309 GLY B CA 1
ATOM 5404 C C . GLY B 1 309 ? 0.085 -16.531 -1.642 1 97.88 309 GLY B C 1
ATOM 5405 O O . GLY B 1 309 ? -0.84 -15.836 -2.066 1 97.88 309 GLY B O 1
ATOM 5406 N N . VAL B 1 310 ? 1.428 -16.406 -1.958 1 98.06 310 VAL B N 1
ATOM 5407 C CA . VAL B 1 310 ? 1.848 -15.461 -2.982 1 98.06 310 VAL B CA 1
ATOM 5408 C C . VAL B 1 310 ? 2.787 -16.141 -3.971 1 98.06 310 VAL B C 1
ATOM 5410 O O . VAL B 1 310 ? 3.496 -17.094 -3.611 1 98.06 310 VAL B O 1
ATOM 5413 N N . MET B 1 311 ? 2.676 -15.758 -5.191 1 97.56 311 MET B N 1
ATOM 5414 C CA . MET B 1 311 ? 3.713 -15.969 -6.199 1 97.56 311 MET B CA 1
ATOM 5415 C C . MET B 1 311 ? 4.504 -14.688 -6.438 1 97.56 311 MET B C 1
ATOM 5417 O O . MET B 1 311 ? 3.951 -13.688 -6.898 1 97.56 311 MET B O 1
ATOM 5421 N N . ALA B 1 312 ? 5.75 -14.719 -6.027 1 95.88 312 ALA B N 1
ATOM 5422 C CA . ALA B 1 312 ? 6.531 -13.484 -6.051 1 95.88 312 ALA B CA 1
ATOM 5423 C C . ALA B 1 312 ? 8.023 -13.781 -6.137 1 95.88 312 ALA B C 1
ATOM 5425 O O . ALA B 1 312 ? 8.469 -14.883 -5.801 1 95.88 312 ALA B O 1
ATOM 5426 N N . ALA B 1 313 ? 8.727 -12.781 -6.613 1 94.56 313 ALA B N 1
ATOM 5427 C CA . ALA B 1 313 ? 10.18 -12.828 -6.543 1 94.56 313 ALA B CA 1
ATOM 5428 C C . ALA B 1 313 ? 10.688 -12.234 -5.23 1 94.56 313 ALA B C 1
ATOM 5430 O O . ALA B 1 313 ? 9.984 -11.453 -4.586 1 94.56 313 ALA B O 1
ATOM 5431 N N . LEU B 1 314 ? 11.883 -12.625 -4.926 1 93.25 314 LEU B N 1
ATOM 5432 C CA . LEU B 1 314 ? 12.5 -12.18 -3.686 1 93.25 314 LEU B CA 1
ATOM 5433 C C . LEU B 1 314 ? 12.68 -10.664 -3.68 1 93.25 314 LEU B C 1
ATOM 5435 O O . LEU B 1 314 ? 12.484 -10.016 -2.65 1 93.25 314 LEU B O 1
ATOM 5439 N N . CYS B 1 315 ? 12.984 -10.117 -4.809 1 87.94 315 CYS B N 1
ATOM 5440 C CA . CYS B 1 315 ? 13.219 -8.688 -4.934 1 87.94 315 CYS B CA 1
ATOM 5441 C C . CYS B 1 315 ? 12.125 -8.023 -5.77 1 87.94 315 CYS B C 1
ATOM 5443 O O . CYS B 1 315 ? 11.406 -8.703 -6.504 1 87.94 315 CYS B O 1
ATOM 5445 N N . GLU B 1 316 ? 12.07 -6.68 -5.512 1 83.88 316 GLU B N 1
ATOM 5446 C CA . GLU B 1 316 ? 11.039 -5.93 -6.223 1 83.88 316 GLU B CA 1
ATOM 5447 C C . GLU B 1 316 ? 11.453 -5.648 -7.664 1 83.88 316 GLU B C 1
ATOM 5449 O O . GLU B 1 316 ? 10.609 -5.488 -8.539 1 83.88 316 GLU B O 1
ATOM 5454 N N . GLU B 1 317 ? 12.719 -5.543 -7.805 1 73.56 317 GLU B N 1
ATOM 5455 C CA . GLU B 1 317 ? 13.242 -5.195 -9.125 1 73.56 317 GLU B CA 1
ATOM 5456 C C . GLU B 1 317 ? 13.023 -6.332 -10.117 1 73.56 317 GLU B C 1
ATOM 5458 O O . GLU B 1 317 ? 13.25 -7.5 -9.797 1 73.56 317 GLU B O 1
ATOM 5463 N N . ALA B 1 318 ? 12.266 -6.141 -11.055 1 59.5 318 ALA B N 1
ATOM 5464 C CA . ALA B 1 318 ? 12.203 -7.113 -12.141 1 59.5 318 ALA B CA 1
ATOM 5465 C C . ALA B 1 318 ? 12.93 -6.598 -13.383 1 59.5 318 ALA B C 1
ATOM 5467 O O . ALA B 1 318 ? 14.133 -6.332 -13.336 1 59.5 318 ALA B O 1
ATOM 5468 N N . ASP B 1 319 ? 12.172 -6.254 -14.406 1 56.34 319 ASP B N 1
ATOM 5469 C CA . ASP B 1 319 ? 12.719 -5.594 -15.594 1 56.34 319 ASP B CA 1
ATOM 5470 C C . ASP B 1 319 ? 12.695 -4.078 -15.43 1 56.34 319 ASP B C 1
ATOM 5472 O O . ASP B 1 319 ? 11.992 -3.547 -14.57 1 56.34 319 ASP B O 1
ATOM 5476 N N . PRO B 1 320 ? 13.758 -3.377 -15.914 1 49.22 320 PRO B N 1
ATOM 5477 C CA . PRO B 1 320 ? 13.875 -1.925 -15.75 1 49.22 320 PRO B CA 1
ATOM 5478 C C . PRO B 1 320 ? 12.523 -1.222 -15.75 1 49.22 320 PRO B C 1
ATOM 5480 O O . PRO B 1 320 ? 12.391 -0.124 -15.203 1 49.22 320 PRO B O 1
ATOM 5483 N N . ALA B 1 321 ? 11.594 -1.894 -16.297 1 50.28 321 ALA B N 1
ATOM 5484 C CA . ALA B 1 321 ? 10.336 -1.178 -16.5 1 50.28 321 ALA B CA 1
ATOM 5485 C C . ALA B 1 321 ? 9.227 -1.755 -15.625 1 50.28 321 ALA B C 1
ATOM 5487 O O . ALA B 1 321 ? 8.078 -1.316 -15.703 1 50.28 321 ALA B O 1
ATOM 5488 N N . SER B 1 322 ? 9.641 -2.752 -14.852 1 59.22 322 SER B N 1
ATOM 5489 C CA . SER B 1 322 ? 8.531 -3.375 -14.133 1 59.22 322 SER B CA 1
ATOM 5490 C C . SER B 1 322 ? 8.93 -3.705 -12.695 1 59.22 322 SER B C 1
ATOM 5492 O O . SER B 1 322 ? 10.102 -3.963 -12.414 1 59.22 322 SER B O 1
ATOM 5494 N N . SER B 1 323 ? 8.008 -3.342 -11.773 1 68.75 323 SER B N 1
ATOM 5495 C CA . SER B 1 323 ? 8.164 -3.732 -10.375 1 68.75 323 SER B CA 1
ATOM 5496 C C . SER B 1 323 ? 7 -4.605 -9.914 1 68.75 323 SER B C 1
ATOM 5498 O O . SER B 1 323 ? 5.953 -4.648 -10.562 1 68.75 323 SER B O 1
ATOM 5500 N N . HIS B 1 324 ? 7.363 -5.484 -8.992 1 83.38 324 HIS B N 1
ATOM 5501 C CA . HIS B 1 324 ? 6.355 -6.359 -8.406 1 83.38 324 HIS B CA 1
ATOM 5502 C C . HIS B 1 324 ? 6.473 -6.383 -6.883 1 83.38 324 HIS B C 1
ATOM 5504 O O . HIS B 1 324 ? 7.461 -5.906 -6.324 1 83.38 324 HIS B O 1
ATOM 5510 N N . ALA B 1 325 ? 5.387 -6.773 -6.297 1 89.38 325 ALA B N 1
ATOM 5511 C CA . ALA B 1 325 ? 5.477 -7.031 -4.863 1 89.38 325 ALA B CA 1
ATOM 5512 C C . ALA B 1 325 ? 6.465 -8.156 -4.57 1 89.38 325 ALA B C 1
ATOM 5514 O O . ALA B 1 325 ? 6.383 -9.234 -5.168 1 89.38 325 ALA B O 1
ATOM 5515 N N . SER B 1 326 ? 7.352 -7.902 -3.672 1 92.31 326 SER B N 1
ATOM 5516 C CA . SER B 1 326 ? 8.352 -8.906 -3.336 1 92.31 326 SER B CA 1
ATOM 5517 C C . SER B 1 326 ? 7.871 -9.805 -2.199 1 92.31 326 SER B C 1
ATOM 5519 O O . SER B 1 326 ? 7.133 -9.359 -1.32 1 92.31 326 SER B O 1
ATOM 5521 N N . SER B 1 327 ? 8.391 -11.055 -2.275 1 95.19 327 SER B N 1
ATOM 5522 C CA . SER B 1 327 ? 8.078 -11.961 -1.177 1 95.19 327 SER B CA 1
ATOM 5523 C C . SER B 1 327 ? 8.727 -11.5 0.123 1 95.19 327 SER B C 1
ATOM 5525 O O . SER B 1 327 ? 8.164 -11.68 1.204 1 95.19 327 SER B O 1
ATOM 5527 N N . MET B 1 328 ? 9.859 -10.898 0.009 1 93.62 328 MET B N 1
ATOM 5528 C CA . MET B 1 328 ? 10.547 -10.414 1.202 1 93.62 328 MET B CA 1
ATOM 5529 C C . MET B 1 328 ? 9.656 -9.461 1.996 1 93.62 328 MET B C 1
ATOM 5531 O O . MET B 1 328 ? 9.398 -9.695 3.178 1 93.62 328 MET B O 1
ATOM 5535 N N . LEU B 1 329 ? 9.141 -8.477 1.35 1 92.75 329 LEU B N 1
ATOM 5536 C CA . LEU B 1 329 ? 8.352 -7.477 2.057 1 92.75 329 LEU B CA 1
ATOM 5537 C C . LEU B 1 329 ? 7 -8.039 2.471 1 92.75 329 LEU B C 1
ATOM 5539 O O . LEU B 1 329 ? 6.465 -7.68 3.52 1 92.75 329 LEU B O 1
ATOM 5543 N N . ASP B 1 330 ? 6.465 -8.922 1.691 1 95.44 330 ASP B N 1
ATOM 5544 C CA . ASP B 1 330 ? 5.215 -9.57 2.078 1 95.44 330 ASP B CA 1
ATOM 5545 C C . ASP B 1 330 ? 5.383 -10.359 3.375 1 95.44 330 ASP B C 1
ATOM 5547 O O . ASP B 1 330 ? 4.551 -10.266 4.277 1 95.44 330 ASP B O 1
ATOM 5551 N N . LEU B 1 331 ? 6.449 -11.078 3.441 1 96.88 331 LEU B N 1
ATOM 5552 C CA . LEU B 1 331 ? 6.723 -11.867 4.633 1 96.88 331 LEU B CA 1
ATOM 5553 C C . LEU B 1 331 ? 7.016 -10.977 5.832 1 96.88 331 LEU B C 1
ATOM 5555 O O . LEU B 1 331 ? 6.555 -11.242 6.941 1 96.88 331 LEU B O 1
ATOM 5559 N N . VAL B 1 332 ? 7.73 -9.922 5.598 1 94.31 332 VAL B N 1
ATOM 5560 C CA . VAL B 1 332 ? 8.008 -8.969 6.664 1 94.31 332 VAL B CA 1
ATOM 5561 C C . VAL B 1 332 ? 6.703 -8.383 7.199 1 94.31 332 VAL B C 1
ATOM 5563 O O . VAL B 1 332 ? 6.52 -8.266 8.414 1 94.31 332 VAL B O 1
ATOM 5566 N N . ASN B 1 333 ? 5.832 -8.016 6.367 1 94.5 333 ASN B N 1
ATOM 5567 C CA . ASN B 1 333 ? 4.551 -7.453 6.781 1 94.5 333 ASN B CA 1
ATOM 5568 C C . ASN B 1 333 ? 3.723 -8.461 7.57 1 94.5 333 ASN B C 1
ATOM 5570 O O . ASN B 1 333 ? 3.088 -8.109 8.562 1 94.5 333 ASN B O 1
ATOM 5574 N N . LEU B 1 334 ? 3.715 -9.695 7.148 1 96.94 334 LEU B N 1
ATOM 5575 C CA . LEU B 1 334 ? 3.006 -10.727 7.906 1 96.94 334 LEU B CA 1
ATOM 5576 C C . LEU B 1 334 ? 3.641 -10.922 9.281 1 96.94 334 LEU B C 1
ATOM 5578 O O . LEU B 1 334 ? 2.934 -11.086 10.273 1 96.94 334 LEU B O 1
ATOM 5582 N N . ALA B 1 335 ? 4.949 -10.93 9.281 1 95.94 335 ALA B N 1
ATOM 5583 C CA . ALA B 1 335 ? 5.652 -11.07 10.547 1 95.94 335 ALA B CA 1
ATOM 5584 C C . ALA B 1 335 ? 5.328 -9.922 11.5 1 95.94 335 ALA B C 1
ATOM 5586 O O . ALA B 1 335 ? 5.094 -10.141 12.688 1 95.94 335 ALA B O 1
ATOM 5587 N N . ARG B 1 336 ? 5.25 -8.758 11.023 1 91.75 336 ARG B N 1
ATOM 5588 C CA . ARG B 1 336 ? 4.953 -7.574 11.828 1 91.75 336 ARG B CA 1
ATOM 5589 C C . ARG B 1 336 ? 3.541 -7.637 12.391 1 91.75 336 ARG B C 1
ATOM 5591 O O . ARG B 1 336 ? 3.26 -7.055 13.438 1 91.75 336 ARG B O 1
ATOM 5598 N N . LEU B 1 337 ? 2.695 -8.336 11.672 1 93.75 337 LEU B N 1
ATOM 5599 C CA . LEU B 1 337 ? 1.326 -8.523 12.141 1 93.75 337 LEU B CA 1
ATOM 5600 C C . LEU B 1 337 ? 1.27 -9.555 13.266 1 93.75 337 LEU B C 1
ATOM 5602 O O . LEU B 1 337 ? 0.224 -9.742 13.891 1 93.75 337 LEU B O 1
ATOM 5606 N N . GLY B 1 338 ? 2.367 -10.242 13.438 1 94.19 338 GLY B N 1
ATOM 5607 C CA . GLY B 1 338 ? 2.416 -11.242 14.492 1 94.19 338 GLY B CA 1
ATOM 5608 C C . GLY B 1 338 ? 2.223 -12.656 13.984 1 94.19 338 GLY B C 1
ATOM 5609 O O . GLY B 1 338 ? 1.861 -13.555 14.75 1 94.19 338 GLY B O 1
ATOM 5610 N N . ASN B 1 339 ? 2.381 -12.836 12.719 1 97.19 339 ASN B N 1
ATOM 5611 C CA . ASN B 1 339 ? 2.256 -14.188 12.172 1 97.19 339 ASN B CA 1
ATOM 5612 C C . ASN B 1 339 ? 3.434 -15.07 12.578 1 97.19 339 ASN B C 1
ATOM 5614 O O . ASN B 1 339 ? 4.52 -14.961 12.008 1 97.19 339 ASN B O 1
ATOM 5618 N N . LYS B 1 340 ? 3.285 -16.016 13.32 1 96.44 340 LYS B N 1
ATOM 5619 C CA . LYS B 1 340 ? 4.359 -16.844 13.867 1 96.44 340 LYS B CA 1
ATOM 5620 C C . LYS B 1 340 ? 4.832 -17.875 12.844 1 96.44 340 LYS B C 1
ATOM 5622 O O . LYS B 1 340 ? 5.969 -18.344 12.914 1 96.44 340 LYS B O 1
ATOM 5627 N N . HIS B 1 341 ? 3.979 -18.219 11.992 1 97.62 341 HIS B N 1
ATOM 5628 C CA . HIS B 1 341 ? 4.312 -19.25 11.008 1 97.62 341 HIS B CA 1
ATOM 5629 C C . HIS B 1 341 ? 5.387 -18.766 10.047 1 97.62 341 HIS B C 1
ATOM 5631 O O . HIS B 1 341 ? 6.137 -19.562 9.484 1 97.62 341 HIS B O 1
ATOM 5637 N N . VAL B 1 342 ? 5.438 -17.484 9.859 1 97.56 342 VAL B N 1
ATOM 5638 C CA . VAL B 1 342 ? 6.441 -16.922 8.969 1 97.56 342 VAL B CA 1
ATOM 5639 C C . VAL B 1 342 ? 7.84 -17.188 9.523 1 97.56 342 VAL B C 1
ATOM 5641 O O . VAL B 1 342 ? 8.711 -17.688 8.812 1 97.56 342 VAL B O 1
ATOM 5644 N N . GLY B 1 343 ? 8.039 -16.984 10.742 1 94.88 343 GLY B N 1
ATOM 5645 C CA . GLY B 1 343 ? 9.328 -17.219 11.367 1 94.88 343 GLY B CA 1
ATOM 5646 C C . GLY B 1 343 ? 9.672 -18.688 11.484 1 94.88 343 GLY B C 1
ATOM 5647 O O . GLY B 1 343 ? 10.852 -19.062 11.578 1 94.88 343 GLY B O 1
ATOM 5648 N N . GLU B 1 344 ? 8.695 -19.484 11.508 1 95.56 344 GLU B N 1
ATOM 5649 C CA . GLU B 1 344 ? 8.906 -20.938 11.602 1 95.56 344 GLU B CA 1
ATOM 5650 C C . GLU B 1 344 ? 9.359 -21.516 10.266 1 95.56 344 GLU B C 1
ATOM 5652 O O . GLU B 1 344 ? 10.141 -22.469 10.227 1 95.56 344 GLU B O 1
ATOM 5657 N N . ARG B 1 345 ? 8.93 -20.906 9.273 1 96 345 ARG B N 1
ATOM 5658 C CA . ARG B 1 345 ? 9.117 -21.516 7.965 1 96 345 ARG B CA 1
ATOM 5659 C C . ARG B 1 345 ? 10.211 -20.812 7.172 1 96 345 ARG B C 1
ATOM 5661 O O . ARG B 1 345 ? 10.883 -21.422 6.34 1 96 345 ARG B O 1
ATOM 5668 N N . PHE B 1 346 ? 10.312 -19.547 7.41 1 97.25 346 PHE B N 1
ATOM 5669 C CA . PHE B 1 346 ? 11.242 -18.75 6.617 1 97.25 346 PHE B CA 1
ATOM 5670 C C . PHE B 1 346 ? 12.32 -18.141 7.504 1 97.25 346 PHE B C 1
ATOM 5672 O O . PHE B 1 346 ? 12.055 -17.797 8.656 1 97.25 346 PHE B O 1
ATOM 5679 N N . HIS B 1 347 ? 13.523 -18.078 6.953 1 96.75 347 HIS B N 1
ATOM 5680 C CA . HIS B 1 347 ? 14.648 -17.484 7.668 1 96.75 347 HIS B CA 1
ATOM 5681 C C . HIS B 1 347 ? 14.695 -15.977 7.449 1 96.75 347 HIS B C 1
ATOM 5683 O O . HIS B 1 347 ? 15.461 -15.484 6.609 1 96.75 347 HIS B O 1
ATOM 5689 N N . MET B 1 348 ? 14.047 -15.305 8.305 1 94 348 MET B N 1
ATOM 5690 C CA . MET B 1 348 ? 13.805 -13.867 8.164 1 94 348 MET B CA 1
ATOM 5691 C C . MET B 1 348 ? 15.117 -13.094 8.195 1 94 348 MET B C 1
ATOM 5693 O O . MET B 1 348 ? 15.266 -12.086 7.492 1 94 348 MET B O 1
ATOM 5697 N N . ASP B 1 349 ? 16.031 -13.508 8.867 1 92.81 349 ASP B N 1
ATOM 5698 C CA . ASP B 1 349 ? 17.312 -12.82 9.039 1 92.81 349 ASP B CA 1
ATOM 5699 C C . ASP B 1 349 ? 18.141 -12.875 7.762 1 92.81 349 ASP B C 1
ATOM 5701 O O . ASP B 1 349 ? 19.062 -12.078 7.574 1 92.81 349 ASP B O 1
ATOM 5705 N N . ARG B 1 350 ? 17.75 -13.781 6.891 1 94.56 350 ARG B N 1
ATOM 5706 C CA . ARG B 1 350 ? 18.547 -13.984 5.684 1 94.56 350 ARG B CA 1
ATOM 5707 C C . ARG B 1 350 ? 17.906 -13.297 4.484 1 94.56 350 ARG B C 1
ATOM 5709 O O . ARG B 1 350 ? 18.547 -13.133 3.443 1 94.56 350 ARG B O 1
ATOM 5716 N N . LEU B 1 351 ? 16.672 -12.914 4.676 1 93.12 351 LEU B N 1
ATOM 5717 C CA . LEU B 1 351 ? 15.891 -12.445 3.539 1 93.12 351 LEU B CA 1
ATOM 5718 C C . LEU B 1 351 ? 16.531 -11.203 2.92 1 93.12 351 LEU B C 1
ATOM 5720 O O . LEU B 1 351 ? 16.703 -11.133 1.7 1 93.12 351 LEU B O 1
ATOM 5724 N N . ARG B 1 352 ? 16.906 -10.297 3.688 1 89.88 352 ARG B N 1
ATOM 5725 C CA . ARG B 1 352 ? 17.469 -9.047 3.184 1 89.88 352 ARG B CA 1
ATOM 5726 C C . ARG B 1 352 ? 18.781 -9.297 2.447 1 89.88 352 ARG B C 1
ATOM 5728 O O . ARG B 1 352 ? 19 -8.758 1.36 1 89.88 352 ARG B O 1
ATOM 5735 N N . ALA B 1 353 ? 19.625 -10.086 3.057 1 92.81 353 ALA B N 1
ATOM 5736 C CA . ALA B 1 353 ? 20.906 -10.398 2.432 1 92.81 353 ALA B CA 1
ATOM 5737 C C . ALA B 1 353 ? 20.703 -11.133 1.106 1 92.81 353 ALA B C 1
ATOM 5739 O O . ALA B 1 353 ? 21.375 -10.836 0.119 1 92.81 353 ALA B O 1
ATOM 5740 N N . ALA B 1 354 ? 19.781 -12.016 1.112 1 95.25 354 ALA B N 1
ATOM 5741 C CA . ALA B 1 354 ? 19.469 -12.766 -0.108 1 95.25 354 ALA B CA 1
ATOM 5742 C C . ALA B 1 354 ? 18.953 -11.836 -1.2 1 95.25 354 ALA B C 1
ATOM 5744 O O . ALA B 1 354 ? 19.359 -11.93 -2.357 1 95.25 354 ALA B O 1
ATOM 5745 N N . ALA B 1 355 ? 18.094 -10.953 -0.806 1 92.62 355 ALA B N 1
ATOM 5746 C CA . ALA B 1 355 ? 17.547 -10 -1.763 1 92.62 355 ALA B CA 1
ATOM 5747 C C . ALA B 1 355 ? 18.641 -9.102 -2.342 1 92.62 355 ALA B C 1
ATOM 5749 O O . ALA B 1 355 ? 18.656 -8.828 -3.545 1 92.62 355 ALA B O 1
ATOM 5750 N N . LYS B 1 356 ? 19.516 -8.656 -1.57 1 92 356 LYS B N 1
ATOM 5751 C CA . LYS B 1 356 ? 20.625 -7.832 -2.029 1 92 356 LYS B CA 1
ATOM 5752 C C . LYS B 1 356 ? 21.516 -8.602 -3.01 1 92 356 LYS B C 1
ATOM 5754 O O . LYS B 1 356 ? 21.969 -8.047 -4.012 1 92 356 LYS B O 1
ATOM 5759 N N . GLN B 1 357 ? 21.734 -9.805 -2.674 1 94.06 357 GLN B N 1
ATOM 5760 C CA . GLN B 1 357 ? 22.547 -10.641 -3.545 1 94.06 357 GLN B CA 1
ATOM 5761 C C . GLN B 1 357 ? 21.891 -10.828 -4.91 1 94.06 357 GLN B C 1
ATOM 5763 O O . GLN B 1 357 ? 22.562 -10.719 -5.941 1 94.06 357 GLN B O 1
ATOM 5768 N N . VAL B 1 358 ? 20.625 -11.094 -4.883 1 93.88 358 VAL B N 1
ATOM 5769 C CA . VAL B 1 358 ? 19.891 -11.258 -6.141 1 93.88 358 VAL B CA 1
ATOM 5770 C C . VAL B 1 358 ? 19.938 -9.953 -6.93 1 93.88 358 VAL B C 1
ATOM 5772 O O . VAL B 1 358 ? 20.156 -9.961 -8.148 1 93.88 358 VAL B O 1
ATOM 5775 N N . SER B 1 359 ? 19.781 -8.883 -6.25 1 90.88 359 SER B N 1
ATOM 5776 C CA . SER B 1 359 ? 19.859 -7.582 -6.898 1 90.88 359 SER B CA 1
ATOM 5777 C C . SER B 1 359 ? 21.234 -7.359 -7.523 1 90.88 359 SER B C 1
ATOM 5779 O O . SER B 1 359 ? 21.344 -6.797 -8.617 1 90.88 359 SER B O 1
ATOM 5781 N N . ALA B 1 360 ? 22.203 -7.73 -6.836 1 92.25 360 ALA B N 1
ATOM 5782 C CA . ALA B 1 360 ? 23.562 -7.602 -7.352 1 92.25 360 ALA B CA 1
ATOM 5783 C C . ALA B 1 360 ? 23.766 -8.445 -8.609 1 92.25 360 ALA B C 1
ATOM 5785 O O . ALA B 1 360 ? 24.406 -8.016 -9.562 1 92.25 360 ALA B O 1
ATOM 5786 N N . ILE B 1 361 ? 23.219 -9.594 -8.586 1 93.31 361 ILE B N 1
ATOM 5787 C CA . ILE B 1 361 ? 23.281 -10.484 -9.742 1 93.31 361 ILE B CA 1
ATOM 5788 C C . ILE B 1 361 ? 22.594 -9.828 -10.938 1 93.31 361 ILE B C 1
ATOM 5790 O O . ILE B 1 361 ? 23.141 -9.82 -12.039 1 93.31 361 ILE B O 1
ATOM 5794 N N . MET B 1 362 ? 21.5 -9.25 -10.719 1 90.06 362 MET B N 1
ATOM 5795 C CA . MET B 1 362 ? 20.75 -8.578 -11.781 1 90.06 362 MET B CA 1
ATOM 5796 C C . MET B 1 362 ? 21.562 -7.418 -12.352 1 90.06 362 MET B C 1
ATOM 5798 O O . MET B 1 362 ? 21.594 -7.227 -13.57 1 90.06 362 MET B O 1
ATOM 5802 N N . ALA B 1 363 ? 22.125 -6.688 -11.445 1 88.31 363 ALA B N 1
ATOM 5803 C CA . ALA B 1 363 ? 22.922 -5.539 -11.883 1 88.31 363 ALA B CA 1
ATOM 5804 C C . ALA B 1 363 ? 24.109 -5.977 -12.742 1 88.31 363 ALA B C 1
ATOM 5806 O O . ALA B 1 363 ? 24.406 -5.348 -13.758 1 88.31 363 ALA B O 1
ATOM 5807 N N . ARG B 1 364 ? 24.719 -6.98 -12.312 1 89.69 364 ARG B N 1
ATOM 5808 C CA . ARG B 1 364 ? 25.844 -7.512 -13.07 1 89.69 364 ARG B CA 1
ATOM 5809 C C . ARG B 1 364 ? 25.391 -7.996 -14.445 1 89.69 364 ARG B C 1
ATOM 5811 O O . ARG B 1 364 ? 26.078 -7.746 -15.453 1 89.69 364 ARG B O 1
ATOM 5818 N N . ALA B 1 365 ? 24.312 -8.656 -14.484 1 87.19 365 ALA B N 1
ATOM 5819 C CA . ALA B 1 365 ? 23.781 -9.156 -15.75 1 87.19 365 ALA B CA 1
ATOM 5820 C C . ALA B 1 365 ? 23.438 -8.008 -16.688 1 87.19 365 ALA B C 1
ATOM 5822 O O . ALA B 1 365 ? 23.688 -8.086 -17.891 1 87.19 365 ALA B O 1
ATOM 5823 N N . LYS B 1 366 ? 22.875 -6.984 -16.172 1 85.44 366 LYS B N 1
ATOM 5824 C CA . LYS B 1 366 ? 22.531 -5.812 -16.969 1 85.44 366 LYS B CA 1
ATOM 5825 C C . LYS B 1 366 ? 23.781 -5.133 -17.516 1 85.44 366 LYS B C 1
ATOM 5827 O O . LYS B 1 366 ? 23.797 -4.699 -18.672 1 85.44 366 LYS B O 1
ATOM 5832 N N . ALA B 1 367 ? 24.703 -5.004 -16.688 1 86.88 367 ALA B N 1
ATOM 5833 C CA . ALA B 1 367 ? 25.969 -4.41 -17.125 1 86.88 367 ALA B CA 1
ATOM 5834 C C . ALA B 1 367 ? 26.625 -5.238 -18.234 1 86.88 367 ALA B C 1
ATOM 5836 O O . ALA B 1 367 ? 27.156 -4.688 -19.188 1 86.88 367 ALA B O 1
ATOM 5837 N N . ALA B 1 368 ? 26.578 -6.484 -18.078 1 84.31 368 ALA B N 1
ATOM 5838 C CA . ALA B 1 368 ? 27.141 -7.383 -19.094 1 84.31 368 ALA B CA 1
ATOM 5839 C C . ALA B 1 368 ? 26.375 -7.273 -20.406 1 84.31 368 ALA B C 1
ATOM 5841 O O . ALA B 1 368 ? 26.984 -7.293 -21.484 1 84.31 368 ALA B O 1
ATOM 5842 N N . ALA B 1 369 ? 25.109 -7.105 -20.344 1 82.25 369 ALA B N 1
ATOM 5843 C CA . ALA B 1 369 ? 24.281 -6.941 -21.531 1 82.25 369 ALA B CA 1
ATOM 5844 C C . ALA B 1 369 ? 24.609 -5.637 -22.25 1 82.25 369 ALA B C 1
ATOM 5846 O O . ALA B 1 369 ? 24.625 -5.582 -23.484 1 82.25 369 ALA B O 1
ATOM 5847 N N . ALA B 1 370 ? 24.859 -4.648 -21.484 1 82.12 370 ALA B N 1
ATOM 5848 C CA . ALA B 1 370 ? 25.172 -3.336 -22.031 1 82.12 370 ALA B CA 1
ATOM 5849 C C . ALA B 1 370 ? 26.562 -3.328 -22.672 1 82.12 370 ALA B C 1
ATOM 5851 O O . ALA B 1 370 ? 26.812 -2.588 -23.625 1 82.12 370 ALA B O 1
ATOM 5852 N N . ALA B 1 371 ? 27.469 -4.059 -22.141 1 79.56 371 ALA B N 1
ATOM 5853 C CA . ALA B 1 371 ? 28.844 -4.113 -22.625 1 79.56 371 ALA B CA 1
ATOM 5854 C C . ALA B 1 371 ? 28.953 -5.031 -23.844 1 79.56 371 ALA B C 1
ATOM 5856 O O . ALA B 1 371 ? 29.938 -4.969 -24.594 1 79.56 371 ALA B O 1
ATOM 5857 N N . ALA B 1 372 ? 28.109 -5.957 -24 1 68.44 372 ALA B N 1
ATOM 5858 C CA . ALA B 1 372 ? 28.188 -6.855 -25.156 1 68.44 372 ALA B CA 1
ATOM 5859 C C . ALA B 1 372 ? 28 -6.094 -26.469 1 68.44 372 ALA B C 1
ATOM 5861 O O . ALA B 1 372 ? 27.125 -5.219 -26.562 1 68.44 372 ALA B O 1
ATOM 5862 N N . PRO B 1 373 ? 29.094 -6.008 -27.375 1 60.84 373 PRO B N 1
ATOM 5863 C CA . PRO B 1 373 ? 29.016 -5.301 -28.656 1 60.84 373 PRO B CA 1
ATOM 5864 C C . PRO B 1 373 ? 27.688 -5.543 -29.375 1 60.84 373 PRO B C 1
ATOM 5866 O O . PRO B 1 373 ? 27.094 -6.625 -29.25 1 60.84 373 PRO B O 1
ATOM 5869 N N . GLN B 1 374 ? 26.969 -4.461 -29.625 1 51.28 374 GLN B N 1
ATOM 5870 C CA . GLN B 1 374 ? 25.734 -4.527 -30.406 1 51.28 374 GLN B CA 1
ATOM 5871 C C . GLN B 1 374 ? 25.922 -5.34 -31.672 1 51.28 374 GLN B C 1
ATOM 5873 O O . GLN B 1 374 ? 26.5 -4.855 -32.656 1 51.28 374 GLN B O 1
ATOM 5878 N N . THR B 1 375 ? 26.484 -6.398 -31.875 1 39.12 375 THR B N 1
ATOM 5879 C CA . THR B 1 375 ? 26.344 -7.051 -33.156 1 39.12 375 THR B CA 1
ATOM 5880 C C . THR B 1 375 ? 24.922 -6.922 -33.688 1 39.12 375 THR B C 1
ATOM 5882 O O . THR B 1 375 ? 23.969 -6.855 -32.906 1 39.12 375 THR B O 1
ATOM 5885 N N . ALA B 1 376 ? 24.812 -6.641 -35.188 1 35.19 376 ALA B N 1
ATOM 5886 C CA . ALA B 1 376 ? 23.625 -6.488 -36 1 35.19 376 ALA B CA 1
ATOM 5887 C C . ALA B 1 376 ? 22.609 -7.59 -35.719 1 35.19 376 ALA B C 1
ATOM 5889 O O . ALA B 1 376 ? 22.688 -8.688 -36.281 1 35.19 376 ALA B O 1
ATOM 5890 N N . ALA B 1 377 ? 22.406 -7.988 -34.688 1 33.84 377 ALA B N 1
ATOM 5891 C CA . ALA B 1 377 ? 21.266 -8.914 -34.688 1 33.84 377 ALA B CA 1
ATOM 5892 C C . ALA B 1 377 ? 20.062 -8.281 -35.375 1 33.84 377 ALA B C 1
ATOM 5894 O O . ALA B 1 377 ? 19.5 -7.309 -34.875 1 33.84 377 ALA B O 1
ATOM 5895 N N . ALA B 1 378 ? 20.031 -8.227 -36.688 1 29.22 378 ALA B N 1
ATOM 5896 C CA . ALA B 1 378 ? 18.812 -8.156 -37.5 1 29.22 378 ALA B CA 1
ATOM 5897 C C . ALA B 1 378 ? 17.688 -8.961 -36.875 1 29.22 378 ALA B C 1
ATOM 5899 O O . ALA B 1 378 ? 16.609 -9.109 -37.469 1 29.22 378 ALA B O 1
ATOM 5900 N N . GLY B 1 379 ? 18.078 -10.086 -36.281 1 26.23 379 GLY B N 1
ATOM 5901 C CA . GLY B 1 379 ? 16.891 -10.914 -36.094 1 26.23 379 GLY B CA 1
ATOM 5902 C C . GLY B 1 379 ? 15.789 -10.242 -35.312 1 26.23 379 GLY B C 1
ATOM 5903 O O . GLY B 1 379 ? 16.031 -9.258 -34.594 1 26.23 379 GLY B O 1
ATOM 5904 N N . GLY B 1 380 ? 14.445 -10.555 -35.812 1 24.94 380 GLY B N 1
ATOM 5905 C CA . GLY B 1 380 ? 13.094 -10.141 -35.469 1 24.94 380 GLY B CA 1
ATOM 5906 C C . GLY B 1 380 ? 12.836 -10.172 -33.969 1 24.94 380 GLY B C 1
ATOM 5907 O O . GLY B 1 380 ? 12.984 -11.219 -33.344 1 24.94 380 GLY B O 1
ATOM 5908 N N . SER B 1 381 ? 13.273 -9.234 -33.344 1 25.53 381 SER B N 1
ATOM 5909 C CA . SER B 1 381 ? 12.844 -8.969 -31.969 1 25.53 381 SER B CA 1
ATOM 5910 C C . SER B 1 381 ? 11.352 -9.234 -31.797 1 25.53 381 SER B C 1
ATOM 5912 O O . SER B 1 381 ? 10.555 -8.297 -31.672 1 25.53 381 SER B O 1
ATOM 5914 N N . ALA B 1 382 ? 10.812 -10.172 -32.594 1 23.83 382 ALA B N 1
ATOM 5915 C CA . ALA B 1 382 ? 9.414 -10.438 -32.281 1 23.83 382 ALA B CA 1
ATOM 5916 C C . ALA B 1 382 ? 9.266 -10.844 -30.812 1 23.83 382 ALA B C 1
ATOM 5918 O O . ALA B 1 382 ? 8.344 -11.586 -30.469 1 23.83 382 ALA B O 1
ATOM 5919 N N . GLY B 1 383 ? 10.344 -10.758 -30.141 1 23.45 383 GLY B N 1
ATOM 5920 C CA . GLY B 1 383 ? 10.016 -11.273 -28.828 1 23.45 383 GLY B CA 1
ATOM 5921 C C . GLY B 1 383 ? 8.781 -10.641 -28.219 1 23.45 383 GLY B C 1
ATOM 5922 O O . GLY B 1 383 ? 8.328 -9.586 -28.672 1 23.45 383 GLY B O 1
ATOM 5923 N N . THR B 1 384 ? 8.141 -11.5 -27.359 1 25.17 384 THR B N 1
ATOM 5924 C CA . THR B 1 384 ? 6.832 -11.477 -26.703 1 25.17 384 THR B CA 1
ATOM 5925 C C . THR B 1 384 ? 6.641 -10.18 -25.938 1 25.17 384 THR B C 1
ATOM 5927 O O . THR B 1 384 ? 7.453 -9.844 -25.062 1 25.17 384 THR B O 1
ATOM 5930 N N . GLN B 1 385 ? 6.176 -9.133 -26.656 1 26.55 385 GLN B N 1
ATOM 5931 C CA . GLN B 1 385 ? 5.227 -8.148 -26.141 1 26.55 385 GLN B CA 1
ATOM 5932 C C . GLN B 1 385 ? 4.258 -8.789 -25.156 1 26.55 385 GLN B C 1
ATOM 5934 O O . GLN B 1 385 ? 3.041 -8.672 -25.312 1 26.55 385 GLN B O 1
ATOM 5939 N N . ARG B 1 386 ? 4.621 -9.945 -24.672 1 27.61 386 ARG B N 1
ATOM 5940 C CA . ARG B 1 386 ? 3.639 -10.484 -23.75 1 27.61 386 ARG B CA 1
ATOM 5941 C C . ARG B 1 386 ? 3.43 -9.547 -22.562 1 27.61 386 ARG B C 1
ATOM 5943 O O . ARG B 1 386 ? 2.393 -9.594 -21.906 1 27.61 386 ARG B O 1
ATOM 5950 N N . GLY B 1 387 ? 4.523 -8.875 -22.172 1 26.09 387 GLY B N 1
ATOM 5951 C CA . GLY B 1 387 ? 4.273 -8.188 -20.922 1 26.09 387 GLY B CA 1
ATOM 5952 C C . GLY B 1 387 ? 3.42 -6.941 -21.078 1 26.09 387 GLY B C 1
ATOM 5953 O O . GLY B 1 387 ? 2.617 -6.617 -20.203 1 26.09 387 GLY B O 1
ATOM 5954 N N . ALA B 1 388 ? 3.869 -6.074 -22.094 1 28 388 ALA B N 1
ATOM 5955 C CA . ALA B 1 388 ? 3.328 -4.719 -22.047 1 28 388 ALA B CA 1
ATOM 5956 C C . ALA B 1 388 ? 1.958 -4.66 -22.719 1 28 388 ALA B C 1
ATOM 5958 O O . ALA B 1 388 ? 1.462 -3.576 -23.047 1 28 388 ALA B O 1
ATOM 5959 N N . ALA B 1 389 ? 1.614 -5.699 -23.469 1 25.5 389 ALA B N 1
ATOM 5960 C CA . ALA B 1 389 ? 0.38 -5.445 -24.203 1 25.5 389 ALA B CA 1
ATOM 5961 C C . ALA B 1 389 ? -0.777 -5.148 -23.25 1 25.5 389 ALA B C 1
ATOM 5963 O O . ALA B 1 389 ? -1.804 -5.832 -23.281 1 25.5 389 ALA B O 1
ATOM 5964 N N . MET B 1 390 ? -0.485 -5.094 -22.062 1 25.97 390 MET B N 1
ATOM 5965 C CA . MET B 1 390 ? -1.678 -4.703 -21.312 1 25.97 390 MET B CA 1
ATOM 5966 C C . MET B 1 390 ? -2.135 -3.305 -21.719 1 25.97 390 MET B C 1
ATOM 5968 O O . MET B 1 390 ? -1.604 -2.309 -21.219 1 25.97 390 MET B O 1
ATOM 5972 N N . THR B 1 391 ? -2.221 -3.07 -23.078 1 24.03 391 THR B N 1
ATOM 5973 C CA . THR B 1 391 ? -2.785 -1.841 -23.625 1 24.03 391 THR B CA 1
ATOM 5974 C C . THR B 1 391 ? -3.998 -1.396 -22.812 1 24.03 391 THR B C 1
ATOM 5976 O O . THR B 1 391 ? -4.695 -2.227 -22.219 1 24.03 391 THR B O 1
ATOM 5979 N N . ALA B 1 392 ? -3.973 -0.099 -22.641 1 26.03 392 ALA B N 1
ATOM 5980 C CA . ALA B 1 392 ? -5.113 0.657 -22.125 1 26.03 392 ALA B CA 1
ATOM 5981 C C . ALA B 1 392 ? -6.387 0.321 -22.906 1 26.03 392 ALA B C 1
ATOM 5983 O O . ALA B 1 392 ? -6.469 0.57 -24.109 1 26.03 392 ALA B O 1
ATOM 5984 N N . VAL B 1 393 ? -7.098 -0.783 -22.75 1 24.38 393 VAL B N 1
ATOM 5985 C CA . VAL B 1 393 ? -8.43 -0.945 -23.312 1 24.38 393 VAL B CA 1
ATOM 5986 C C . VAL B 1 393 ? -9.18 0.385 -23.266 1 24.38 393 VAL B C 1
ATOM 5988 O O . VAL B 1 393 ? -9.375 0.955 -22.188 1 24.38 393 VAL B O 1
ATOM 5991 N N . GLU B 1 394 ? -8.969 1.189 -24.297 1 26.22 394 GLU B N 1
ATOM 5992 C CA . GLU B 1 394 ? -9.891 2.312 -24.406 1 26.22 394 GLU B CA 1
ATOM 5993 C C . GLU B 1 394 ? -11.32 1.876 -24.094 1 26.22 394 GLU B C 1
ATOM 5995 O O . GLU B 1 394 ? -11.734 0.772 -24.453 1 26.22 394 GLU B O 1
ATOM 6000 N N . PRO B 1 395 ? -11.984 2.561 -23.172 1 24.78 395 PRO B N 1
ATOM 6001 C CA . PRO B 1 395 ? -13.391 2.236 -22.891 1 24.78 395 PRO B CA 1
ATOM 6002 C C . PRO B 1 395 ? -14.219 2.084 -24.172 1 24.78 395 PRO B C 1
ATOM 6004 O O . PRO B 1 395 ? -14.055 2.855 -25.109 1 24.78 395 PRO B O 1
ATOM 6007 N N . PRO B 1 396 ? -14.547 0.85 -24.625 1 26.86 396 PRO B N 1
ATOM 6008 C CA . PRO B 1 396 ? -15.414 0.695 -25.797 1 26.86 396 PRO B CA 1
ATOM 6009 C C . PRO B 1 396 ? -16.516 1.752 -25.859 1 26.86 396 PRO B C 1
ATOM 6011 O O . PRO B 1 396 ? -17.094 2.111 -24.828 1 26.86 396 PRO B O 1
ATOM 6014 N N . THR B 1 397 ? -16.344 2.771 -26.656 1 27.08 397 THR B N 1
ATOM 6015 C CA . THR B 1 397 ? -17.484 3.607 -27.016 1 27.08 397 THR B CA 1
ATOM 6016 C C . THR B 1 397 ? -18.719 2.752 -27.281 1 27.08 397 THR B C 1
ATOM 6018 O O . THR B 1 397 ? -18.609 1.596 -27.703 1 27.08 397 THR B O 1
ATOM 6021 N N . GLY B 1 398 ? -19.906 3.096 -26.781 1 24.22 398 GLY B N 1
ATOM 6022 C CA . GLY B 1 398 ? -21.266 2.555 -26.719 1 24.22 398 GLY B CA 1
ATOM 6023 C C . GLY B 1 398 ? -21.781 2.07 -28.047 1 24.22 398 GLY B C 1
ATOM 6024 O O . GLY B 1 398 ? -22.266 2.867 -28.859 1 24.22 398 GLY B O 1
ATOM 6025 N N . SER B 1 399 ? -21.016 1.254 -28.859 1 24.77 399 SER B N 1
ATOM 6026 C CA . SER B 1 399 ? -21.75 0.902 -30.062 1 24.77 399 SER B CA 1
ATOM 6027 C C . SER B 1 399 ? -23.109 0.297 -29.734 1 24.77 399 SER B C 1
ATOM 6029 O O . SER B 1 399 ? -23.266 -0.383 -28.719 1 24.77 399 SER B O 1
ATOM 6031 N N . PRO B 1 400 ? -24.156 0.665 -30.453 1 25.97 400 PRO B N 1
ATOM 6032 C CA . PRO B 1 400 ? -25.531 0.224 -30.219 1 25.97 400 PRO B CA 1
ATOM 6033 C C . PRO B 1 400 ? -25.656 -1.291 -30.062 1 25.97 400 PRO B C 1
ATOM 6035 O O . PRO B 1 400 ? -24.797 -2.031 -30.547 1 25.97 400 PRO B O 1
ATOM 6038 N N . ALA B 1 401 ? -26.422 -1.658 -29.156 1 25.12 401 ALA B N 1
ATOM 6039 C CA . ALA B 1 401 ? -26.797 -2.996 -28.688 1 25.12 401 ALA B CA 1
ATOM 6040 C C . ALA B 1 401 ? -27.141 -3.904 -29.859 1 25.12 401 ALA B C 1
ATOM 6042 O O . ALA B 1 401 ? -28.234 -3.812 -30.438 1 25.12 401 ALA B O 1
ATOM 6043 N N . LYS B 1 402 ? -26.172 -4.113 -30.781 1 28.39 402 LYS B N 1
ATOM 6044 C CA . LYS B 1 402 ? -26.641 -5.031 -31.812 1 28.39 402 LYS B CA 1
ATOM 6045 C C . LYS B 1 402 ? -27.203 -6.312 -31.203 1 28.39 402 LYS B C 1
ATOM 6047 O O . LYS B 1 402 ? -26.688 -6.793 -30.188 1 28.39 402 LYS B O 1
ATOM 6052 N N . THR B 1 403 ? -28.422 -6.629 -31.438 1 26.12 403 THR B N 1
ATOM 6053 C CA . THR B 1 403 ? -29.312 -7.715 -31.047 1 26.12 403 THR B CA 1
ATOM 6054 C C . THR B 1 403 ? -28.609 -9.062 -31.156 1 26.12 403 THR B C 1
ATOM 6056 O O . THR B 1 403 ? -27.953 -9.336 -32.188 1 26.12 403 THR B O 1
ATOM 6059 N N . LEU B 1 404 ? -28.266 -9.516 -30 1 24.53 404 LEU B N 1
ATOM 6060 C CA . LEU B 1 404 ? -27.578 -10.797 -29.859 1 24.53 404 LEU B CA 1
ATOM 6061 C C . LEU B 1 404 ? -28.219 -11.859 -30.75 1 24.53 404 LEU B C 1
ATOM 6063 O O . LEU B 1 404 ? -29.438 -12.031 -30.75 1 24.53 404 LEU B O 1
ATOM 6067 N N . PRO B 1 405 ? -27.609 -12.07 -31.906 1 26.05 405 PRO B N 1
ATOM 6068 C CA . PRO B 1 405 ? -28.266 -13.047 -32.781 1 26.05 405 PRO B CA 1
ATOM 6069 C C . PRO B 1 405 ? -28.766 -14.273 -32 1 26.05 405 PRO B C 1
ATOM 6071 O O . PRO B 1 405 ? -28.25 -14.578 -30.922 1 26.05 405 PRO B O 1
ATOM 6074 N N . ARG B 1 406 ? -29.953 -14.711 -32.312 1 27.59 406 ARG B N 1
ATOM 6075 C CA . ARG B 1 406 ? -30.719 -15.852 -31.828 1 27.59 406 ARG B CA 1
ATOM 6076 C C . ARG B 1 406 ? -29.844 -17.109 -31.766 1 27.59 406 ARG B C 1
ATOM 6078 O O . ARG B 1 406 ? -29.031 -17.344 -32.656 1 27.59 406 ARG B O 1
ATOM 6085 N N . ALA B 1 407 ? -29.797 -17.766 -30.609 1 27.77 407 ALA B N 1
ATOM 6086 C CA . ALA B 1 407 ? -29.125 -18.984 -30.172 1 27.77 407 ALA B CA 1
ATOM 6087 C C . ALA B 1 407 ? -29.25 -20.094 -31.219 1 27.77 407 ALA B C 1
ATOM 6089 O O . ALA B 1 407 ? -30.344 -20.391 -31.688 1 27.77 407 ALA B O 1
ATOM 6090 N N . ILE B 1 408 ? -28.297 -20.203 -32.062 1 31.14 408 ILE B N 1
ATOM 6091 C CA . ILE B 1 408 ? -28.375 -21.297 -33 1 31.14 408 ILE B CA 1
ATOM 6092 C C . ILE B 1 408 ? -28.688 -22.594 -32.25 1 31.14 408 ILE B C 1
ATOM 6094 O O . ILE B 1 408 ? -28.125 -22.859 -31.188 1 31.14 408 ILE B O 1
ATOM 6098 N N . PRO B 1 409 ? -29.781 -23.375 -32.594 1 31.23 409 PRO B N 1
ATOM 6099 C CA . PRO B 1 409 ? -30.25 -24.609 -31.938 1 31.23 409 PRO B CA 1
ATOM 6100 C C . PRO B 1 409 ? -29.141 -25.641 -31.75 1 31.23 409 PRO B C 1
ATOM 6102 O O . PRO B 1 409 ? -28.156 -25.641 -32.5 1 31.23 409 PRO B O 1
ATOM 6105 N N . ALA B 1 410 ? -29.156 -26.375 -30.594 1 31.89 410 ALA B N 1
ATOM 6106 C CA . ALA B 1 410 ? -28.266 -27.359 -30 1 31.89 410 ALA B CA 1
ATOM 6107 C C . ALA B 1 410 ? -27.797 -28.375 -31.047 1 31.89 410 ALA B C 1
ATOM 6109 O O . ALA B 1 410 ? -26.766 -29.016 -30.875 1 31.89 410 ALA B O 1
ATOM 6110 N N . ASP B 1 411 ? -28.656 -28.688 -31.969 1 33.09 411 ASP B N 1
ATOM 6111 C CA . ASP B 1 411 ? -28.422 -29.844 -32.844 1 33.09 411 ASP B CA 1
ATOM 6112 C C . ASP B 1 411 ? -27.203 -29.625 -33.719 1 33.09 411 ASP B C 1
ATOM 6114 O O . ASP B 1 411 ? -26.688 -30.562 -34.344 1 33.09 411 ASP B O 1
ATOM 6118 N N . GLN B 1 412 ? -27.062 -28.406 -34.156 1 31.78 412 GLN B N 1
ATOM 6119 C CA . GLN B 1 412 ? -26.047 -28.203 -35.188 1 31.78 412 GLN B CA 1
ATOM 6120 C C . GLN B 1 412 ? -24.672 -27.906 -34.562 1 31.78 412 GLN B C 1
ATOM 6122 O O . GLN B 1 412 ? -23.766 -27.422 -35.25 1 31.78 412 GLN B O 1
ATOM 6127 N N . ARG B 1 413 ? -24.703 -27.938 -33.25 1 33.97 413 ARG B N 1
ATOM 6128 C CA . ARG B 1 413 ? -23.422 -27.578 -32.656 1 33.97 413 ARG B CA 1
ATOM 6129 C C . ARG B 1 413 ? -22.359 -28.625 -32.969 1 33.97 413 ARG B C 1
ATOM 6131 O O . ARG B 1 413 ? -22.562 -29.812 -32.656 1 33.97 413 ARG B O 1
ATOM 6138 N N . LYS B 1 414 ? -21.609 -28.359 -33.906 1 34.25 414 LYS B N 1
ATOM 6139 C CA . LYS B 1 414 ? -20.469 -29.234 -34.219 1 34.25 414 LYS B CA 1
ATOM 6140 C C . LYS B 1 414 ? -19.562 -29.438 -33.031 1 34.25 414 LYS B C 1
ATOM 6142 O O . LYS B 1 414 ? -19.203 -28.469 -32.344 1 34.25 414 LYS B O 1
ATOM 6147 N N . LEU B 1 415 ? -19.609 -30.609 -32.406 1 28.67 415 LEU B N 1
ATOM 6148 C CA . LEU B 1 415 ? -18.734 -31 -31.312 1 28.67 415 LEU B CA 1
ATOM 6149 C C . LEU B 1 415 ? -17.297 -30.641 -31.625 1 28.67 415 LEU B C 1
ATOM 6151 O O . LEU B 1 415 ? -16.828 -30.828 -32.75 1 28.67 415 LEU B O 1
ATOM 6155 N N . LEU B 1 416 ? -16.875 -29.672 -31.016 1 30.56 416 LEU B N 1
ATOM 6156 C CA . LEU B 1 416 ? -15.508 -29.234 -31.219 1 30.56 416 LEU B CA 1
ATOM 6157 C C . LEU B 1 416 ? -14.547 -30.422 -31.234 1 30.56 416 LEU B C 1
ATOM 6159 O O . LEU B 1 416 ? -13.523 -30.391 -31.922 1 30.56 416 LEU B O 1
ATOM 6163 N N . ILE B 1 417 ? -14.586 -31.25 -30.062 1 26.91 417 ILE B N 1
ATOM 6164 C CA . ILE B 1 417 ? -13.602 -32.344 -30 1 26.91 417 ILE B CA 1
ATOM 6165 C C . ILE B 1 417 ? -14.117 -33.531 -30.781 1 26.91 417 ILE B C 1
ATOM 6167 O O . ILE B 1 417 ? -15.156 -34.125 -30.438 1 26.91 417 ILE B O 1
ATOM 6171 N N . PRO B 1 418 ? -13.82 -33.844 -31.953 1 23.48 418 PRO B N 1
ATOM 6172 C CA . PRO B 1 418 ? -14 -35.062 -32.719 1 23.48 418 PRO B CA 1
ATOM 6173 C C . PRO B 1 418 ? -13.297 -36.281 -32.125 1 23.48 418 PRO B C 1
ATOM 6175 O O . PRO B 1 418 ? -12.125 -36.156 -31.719 1 23.48 418 PRO B O 1
ATOM 6178 N N . GLY B 1 419 ? -13.93 -37.25 -31.312 1 24.52 419 GLY B N 1
ATOM 6179 C CA . GLY B 1 419 ? -13.641 -38.625 -30.891 1 24.52 419 GLY B CA 1
ATOM 6180 C C . GLY B 1 419 ? -14.242 -38.969 -29.531 1 24.52 419 GLY B C 1
ATOM 6181 O O . GLY B 1 419 ? -14 -40.031 -29 1 24.52 419 GLY B O 1
ATOM 6182 N N . HIS B 1 420 ? -14.555 -38.062 -28.625 1 20.25 420 HIS B N 1
ATOM 6183 C CA . HIS B 1 420 ? -15.195 -38.625 -27.438 1 20.25 420 HIS B CA 1
ATOM 6184 C C . HIS B 1 420 ? -16.609 -39.094 -27.75 1 20.25 420 HIS B C 1
ATOM 6186 O O . HIS B 1 420 ? -17.469 -38.281 -28.109 1 20.25 420 HIS B O 1
ATOM 6192 N N . ALA B 1 421 ? -16.938 -40.219 -28.312 1 22.75 421 ALA B N 1
ATOM 6193 C CA . ALA B 1 421 ? -18.188 -40.938 -28.188 1 22.75 421 ALA B CA 1
ATOM 6194 C C . ALA B 1 421 ? -18.562 -41.125 -26.719 1 22.75 421 ALA B C 1
ATOM 6196 O O . ALA B 1 421 ? -17.688 -41.344 -25.875 1 22.75 421 ALA B O 1
#

Foldseek 3Di:
DPDDPPPPDDPPPPDDDPDPDDPPDPPPPPPPPPPDDPVRVVVVVVVVVVVVVVVLLVLLQAFQAQEAAELCCFAVPPLLFDLVLSVLLVVLCVQFLNQQYEQEEDDPVDDSRVVNLVVCLVVVVADQRYEYEWELAHPPDLEDDDPDDTPRVVVLLVSQHQEYEYEDEQPDPSYDCVQDPLVVVLVSVLVVLVCSQPRRCSPPPDGGAYEYEHACLQVCCVPPVVSVLVSLLSLLQDDPSRRHQAYEYEAQALVLAQVSRQVSLLSSCVSSVVSPNNNHAYEYWHKDFPDPPHQLSNRSSNSSNRHSYYYAHLEQDGPPGIGTDHPLVNLVVSVVSNRVSSVVRTNNVSSVVSHVSSVVSSVVSVVSVVPPPPDPPPPDVVPDPVPPVPPPPDPPDCDDPPDPPDDDDPVPSDDPHPPPD/DPDDPPPPDDPPPPPDDPDPDDDPDPDPPPPPPPPDDPVRVVVVVVVVVVVVVVVLLVLLQAFQAQEEAELCCFAVPPLLFDLVLSVLLVVLCVQFLNQQYEQEEDDPVDDSRVVNLVVCLVVVVADQRYEYEWELAHDPDLEDDDPDDTPRVVVLLVSLHQEYEYEDEQQDPSYDCVQDPLVVVLVSVLVVLVVSQPRRCSPPPDGGAYEYEHACLCVCCVPPVVSVLVSLLSLLQDDPSRRHQAYEYEAQDLVLAQVSRQVSLLSSCVSSVVSPNNNHAYEYWHKDQPDPPHQLSNRSSNSSNRHSYYYAHLEQDGPPGIGTDHPLVNLVVSVVSNRPSSVVRTNNVSSVVSHVSSVVSSVVSVVSVVPPPPDPPPPDCPPDPVPVVVPPPPPPDCDDPPDPPDDDDPVPSDDPDPPPD

Nearest PDB structures (foldseek):
  3hps-assembly1_A  TM=7.226E-01  e=2.801E-07  Mycobacterium tuberculosis H37Rv
  3fig-assembly1_A  TM=7.302E-01  e=5.593E-07  Mycobacterium tuberculosis
  1sr9-assembly1_B  TM=7.312E-01  e=8.868E-07  Mycobacterium tuberculosis
  7mih-assembly1_A  TM=3.013E-01  e=1.069E+00  Homo sapiens
  3fig-assembly1_A  TM=7.366E-01  e=3.826E-07  Mycobacterium tuberculosis

Organism: Chlamydomonas reinhardtii (NCBI:txid3055)

Radius of gyration: 33.91 Å; Cα contacts (8 Å, |Δi|>4): 1297; chains: 2; bounding box: 104×85×97 Å

Secondary structure (DSSP, 8-state):
-------------------------------------HHHHHHHHHHHHHHHHHHHHHHHHH---EEEE-IIIIIS-SS-S-HHHHHHHHHHHHHTT--EEEEEE-BTTB-TTHHHHHHHHHTT---TTEEEEEESS---SSS---SPPPHHHHHHHHHT--EEEEEE-SS-TTS-TTT--HHHHHHHHHHHHHHHHHH--TT-SSPPEEEEEETTHHHHHHH-HHHHHHHHHHHHTS-TTTS-SEEEEE---TTS-GGGHHHHHHHHHHHHHHTT-TTSEEEEE-EESTT-S-HHHHHHHHHHHT--EEEE-SSSB-STT-EE--HHHHHHHHHHTT-HHHHHHS-HHHHHHHHHHHHHHHHHHHHHHHHS------S-------SS---------------------GGG---SSTT--/-------------------------------------HHHHHHHHHHHHHHHHHHHHHHHHH---EEEE-IIIIIS-SS-S-HHHHHHHHHHHHHTT--EEEEEE-BTTB-TTHHHHHHHHHTT---TTEEEEEESS--BTTB---SPPPHHHHHHHHHT--EEEEEE-SS-TTS-TTT--HHHHHHHHHHHHHHHHHH--TT-SSPPEEEEEETTHHHHHHH-HHHHHHHHHHHHTS-TTTS-SEEEEE---TTS-GGGHHHHHHHHHHHHHHTT-TTSEEEEE-EESTT-S-HHHHHHHHHHHT--EEEE-SSSB-STT-EE--HHHHHHHHHHTT-HHHHHHS-HHHHHHHHHHHHHHHHHHHHHHHHS------S-----TTSS---------------------GGG---SSTT--

pLDDT: mean 78.43, std 27.48, range [16.89, 98.81]

Sequence (842 aa):
MKGVLQKIGSLRTTGRGPSADGGGDPGQQRGSSVTLSIIDQHVARLKQAEEARKAREALLTGLKPFVLDNTLVECLASGSETLEDKLEALSCTRACGLQNVVLAAFVKERTPDLPFLQALHSSKLIDEHCFAFSELYDAHGSDLPGQDLPFGLAKMIQYGIQNAILEVDVAAPYINWDKYHIEDLCALVESRCRWVASNLYAGRPTQPASYVHLRDFSAAMQSAPARLLTLVEALARLDPAVRPRGLLINQPAAGQFPFEAAPCVAAVRGVMDAAGWSEGLLAVHVGSAPGYGLAHATVLECLAAGCGGVMAALCEEADPASSHASSMLDLVNLARLGNKHVGERFHMDRLRAAAKQVSAIMARAKAAAAAAPQTAAAGGSAGTQRGAAMTAVEPPTGSPAKTLPRAIPADQRKLLIPGHAMKGVLQKIGSLRTTGRGPSADGGGDPGQQRGSSVTLSIIDQHVARLKQAEEARKAREALLTGLKPFVLDNTLVECLASGSETLEDKLEALSCTRACGLQNVVLAAFVKERTPDLPFLQALHSSKLIDEHCFAFSELYDAHGSDLPGQDLPFGLAKMIQYGIQNAILEVDVAAPYINWDKYHIEDLCALVESRCRWVASNLYAGRPTQPASYVHLRDFSAAMQSAPARLLTLVEALARLDPAVRPRGLLINQPAAGQFPFEAAPCVAAVRGVMDAAGWSEGLLAVHVGSAPGYGLAHATVLECLAAGCGGVMAALCEEADPASSHASSMLDLVNLARLGNKHVGERFHMDRLRAAAKQVSAIMARAKAAAAAAPQTAAAGGSAGTQRGAAMTAVEPPTGSPAKTLPRAIPADQRKLLIPGHA